Protein 7YIY (pdb70)

GO terms:
  GO:0005515 protein binding (F, IPI)
  GO:0004758 serine C-palmitoyltransferase activity (F, IDA)
  GO:1904504 positive regulation of lipophagy (P, IDA)
  GO:0017059 serine palmitoyltransferase complex (C, IDA)
  GO:0030148 sphingolipid biosynthetic process (P, IDA)
  GO:0046513 ceramide biosynthetic process (P, IDA)
  GO:0005789 endoplasmic reticulum membrane (C, EXP)
  GO:0030148 sphingolipid biosynthetic process (P, TAS)
  GO:0004758 serine C-palmitoyltransferase activity (F, TAS)
  GO:0006665 sphingolipid metabolic process (P, TAS)
  GO:0005789 endoplasmic reticulum membrane (C, TAS)
  GO:0005783 endoplasmic reticulum (C, IDA)
  GO:0046512 sphingosine biosynthetic process (P, IDA)
  GO:0006686 sphingomyelin biosynthetic process (P, IDA)
  GO:0006688 glycosphingolipid biosynthetic process (P, IDA)
  GO:0098554 cytoplasmic side of endoplasmic reticulum membrane (C, IDA)

Organism: Homo sapiens (NCBI:txid9606)

Radius of gyration: 32.61 Å; Cα contacts (8 Å, |Δi|>4): 2162; chains: 5; bounding box: 75×69×104 Å

Secondary structure (DSSP, 8-state):
---HHHHHHHHHH--PPPSS-S--S-SS-S----B-S--SSEEEBSS-EEEES----TT--SS-HHHHHHHHHHHHHH-S---S-SSSS-EEHHHHHHHHHHHHHHT-SEEEEESSHHHHHHHHHHHH--TT-EEEEETT--HHHHHHHHHS--EEEEE-TT-HHHHHHHHHHHHHHHHT-HHHHTS--EEEEEESS-TTT------HHHHHHHHHHT-EEEEE-TTTTTTSSSSS--HHHHHT--GGGSS-EEEETTSSS-SS-EEEEE-HHHHTTTTTT-HHHHSSPPPPHHHHHHHHHHHHHHHH-TTHHHHHHHHHHHHHHHTTT-TTEEEES-TT-SS-EEEESS--S-HHHHHHHHHHHHHHHGGGTEE-EE----GGG-SSPPPPBEE----TT--HHHHHHHHHHHHHHHTTT--/--EE-SSS-EESS---EE-PPPPHHHHHHHHHHHHHHHHHHHHHHHHTTTS---TTS----GGGSSSPPSS-SSTTHHHHHTGGGSGGGT--EE-S--SSSEEEEEEE-SSSSSS-EEEEEEEEEEEE-SS--GGG---SSSHHHHHHHHHHHHS-S---SBTTTT--BHHHHHHHHHHHHHHTSSEEEE-S-HHHHHHTTGGGT--TTEEEEEETT--HHHHHHHHHHT-EEEEE-TT-HHHHHHHHHHHHHH-STTT-PPPSEEEEEEESEETTTTEE--HHHHHHHHHHTT-EEEEE-TTTTTTSSSSS-HHHHHTT--GGG-SEEEEESSSSSSS--EEEEE-HHHHHHHHHH-HHHHHSB---HHHHHHHHHHHHHHHTTTSSSHHHHHHHHHHHHHHHHHHHHHTTT--B-EETT-SEEEEE--SHHHHHHHHHHHHHTTEE-EEE-TTTS-TT--EEEEE--TT--HHHHHHHHHHHHHHHHHHT----S--/-HHHHHHHHHHHHHHTTGGGS-HHHHHHHHHHHHHHHHHHHHHHHHT-/--TTSS---S-GGGSGGGSTTHHHHHHHHHHHHHHHHHT-SS--HHHHHHHHHHHHHHHHHHHHHT-BS-SS--TT-STTTT-BHHHHGGGGBSS-HHHHHHHHHHHHHHHHHHHTTTS-HHHHHHHHHHHHTTTGGGSGGGTT--GGGTT--/--SHHHHHHHHTS-HHHHHHHHHHHHHHHHHHT----B---

Solvent-accessible surface area: 48224 Å² total; per-residue (Å²): 150,100,76,90,42,175,51,49,1,78,4,66,141,84,31,70,50,51,81,38,118,10,22,78,126,11,0,23,47,0,30,66,1,16,33,20,2,40,118,16,0,82,66,44,37,109,57,77,182,169,47,83,81,30,98,96,98,48,78,50,31,125,97,4,133,94,20,35,73,14,50,66,101,45,13,44,4,28,42,42,2,19,37,24,35,14,65,36,7,18,60,12,2,1,22,22,31,2,21,15,110,6,35,5,40,73,47,62,35,155,58,122,13,71,62,59,110,105,48,70,98,73,42,140,26,1,5,11,1,2,7,22,10,3,8,14,34,14,132,49,89,35,71,17,22,114,18,0,26,134,12,2,109,97,18,0,7,3,0,4,8,19,14,17,12,4,0,1,0,51,26,5,58,68,0,13,87,4,2,10,136,6,14,45,21,98,20,7,2,8,8,18,11,14,14,2,0,3,11,12,0,0,17,13,9,9,22,169,16,5,0,0,0,8,3,49,22,4,76,11,3,0,37,36,0,3,83,28,16,25,18,48,55,74,102,5,125,36,22,52,17,144,22,0,30,121,43,0,75,55,0,19,13,93,10,32,84,210,83,151,162,93,10,97,20,0,0,1,1,3,15,0,5,6,25,13,28,0,0,0,3,75,0,5,9,1,10,25,3,15,119,120,2,48,6,35,0,0,0,10,0,14,21,0,3,1,12,10,15,86,67,0,64,0,0,6,48,45,17,44,45,77,32,82,40,8,43,0,5,1,0,10,1,17,36,4,1,8,3,24,0,0,4,0,0,7,93,121,98,7,6,54,46,0,47,15,47,0,8,6,2,7,53,6,21,7,12,6,2,0,4,0,22,8,0,4,22,0,2,72,14,13,43,44,95,52,82,72,54,95,7,136,103,16,22,124,60,4,40,94,4,3,134,55,0,14,135,74,0,90,89,16,2,4,3,5,16,4,3,102,57,0,4,1,0,0,0,1,0,1,6,8,0,6,6,0,0,2,3,72,27,0,43,161,69,64,1,2,6,3,3,0,7,12,19,1,6,43,17,12,50,0,4,0,2,0,2,1,5,14,44,3,70,113,108,14,1,59,53,0,3,105,31,1,48,94,0,2,80,53,0,79,1,62,12,19,151,149,183,160,96,117,118,96,10,80,116,18,77,85,130,13,53,77,113,4,76,111,36,29,28,105,8,83,121,60,26,84,162,11,95,168,29,157,69,87,162,62,94,156,42,37,15,16,36,10,44,27,32,28,6,16,19,3,107,31,31,82,29,80,11,18,102,82,20,46,71,95,59,26,34,124,48,29,105,46,18,74,12,40,46,176,44,62,69,30,60,2,31,10,65,1,1,57,65,18,3,114,24,14,87,78,112,16,23,47,51,44,11,10,20,13,51,17,50,16,24,16,140,13,52,74,56,7,33,15,13,6,4,16,109,9,30,8,38,25,59,0,8,39,44,5,7,34,20,1,2,73,14,1,51,79,0,4,48,77,8,62,22,61,134,124,31,30,82,86,4,22,101,17,0,66,55,0,7,81,33,15,54,22,141,53,59,39,70,50,110,184,20,112,59,78,74,118,203,174,116,128,58,80,118,109,47,25,71,17,1,40,19,1,1,40,17,7,26,86,116,0,67,82,60,43,47,64,111,75,101,68,59,80,43,65,34,135,135,19,40,188,82,137,194,197,69,94,111,144,90,57,102,115,62,18,122,125,25,130,33,84,81,23,20,78,105,114,88,101,97,82,58,19,50,121,27,35,75,0,57,16,35,5,22,39,115,4,45,0,68,63,77,99,2,11,12,3,1,4,14,9,0,5,4,10,6,58,42,107,109,6,35,63,26,0,54,66,11,0,133,99,7,2,8,7,6,7,3,22,14,19,26,13,0,6,0,46,20,0,64,69,0,12,77,59,0,9,138,17,2,135,30,111,39,2,0,7,5,23,6,9,24,13,1,10,25,10,0,1,13,4,12,2,16,82,48,3,12,1,2,4,3,107,18,9,24,7,11,0,23,35,0,12,79,21,0,110,14,67,61,77,50,0,116,62,38,52,31,83,12,0,48,107,22,6,109,87,25,88,110,111,31,144,159,58,76,116,104,19,163,62,14,20,28,1,0,2,5,7,0,0,1,52,19,30,0,29,18,2,32,0,46,89,1,18,144,14,0,72,123,22,81,0,11,0,12,3,10,0,27,5,0,6,0,10,2,11,132,77,0,59,0,0,5,42,72,75,68,31,89,35,66,24,1,27,5,4,1,1,26,0,9,21,3,2,3,0,22,0,0,0,0,1,10,58,35,39,14,0,84,30,0,56,61,29,0,53,5,22,24,27,13,26,12,4,10,1,0,3,0,13,1,1,23,27,0,0,36,23,4,78,115,86,51,43,35,5,64,65,4,96,96,30,2,30,70,2,26,158,49,2,111,57,13,73,17,8,88,32,34,18,62,60,40,0,1,3,0,1,1,15,25,81,159,73,80,68,50,72,127,74,11,26,156,42,0,57,90,1,4,74,69,0,9,108,104,46,2,0,4,9,6,9,49,23,11,86,193,75,22,153,48,68,18,70,18,1,2,14,0,1,0,11,32,66,3,78,109,99,20,6,94,86,1,7,51,8,3,80,104,6,0,60,76,27,48,194

Structure (mmCIF, N/CA/C/O backbone):
data_7YIY
#
_entry.id   7YIY
#
_cell.length_a   1.00
_cell.length_b   1.00
_cell.length_c   1.00
_cell.angle_alpha   90.00
_cell.angle_beta   90.00
_cell.angle_gamma   90.00
#
_symmetry.space_group_name_H-M   'P 1'
#
loop_
_entity.id
_entity.type
_entity.pdbx_description
1 polymer 'Serine palmitoyltransferase 2'
2 polymer 'Serine palmitoyltransferase 1'
3 polymer 'ORM1-like protein 3'
4 polymer 'Serine palmitoyltransferase small subunit A'
5 polymer 'Serine palmitoyltransferase 1'
6 non-polymer "PYRIDOXAL-5'-PHOSPHATE"
7 non-polymer N-[(2S,3R,4E)-1,3-dihydroxyoctadec-4-en-2-yl]tetracosanamide
#
loop_
_atom_site.group_PDB
_atom_site.id
_atom_site.type_symbol
_atom_site.label_atom_id
_atom_site.label_alt_id
_atom_site.label_comp_id
_atom_site.label_asym_id
_atom_site.label_entity_id
_atom_site.label_seq_id
_atom_site.pdbx_PDB_ins_code
_atom_site.Cartn_x
_atom_site.Cartn_y
_atom_site.Cartn_z
_atom_site.occupancy
_atom_site.B_iso_or_equiv
_atom_site.auth_seq_id
_atom_site.auth_comp_id
_atom_site.auth_asym_id
_atom_site.auth_atom_id
_atom_site.pdbx_PDB_model_num
ATOM 1 N N . ILE A 1 45 ? 157.915 173.362 106.163 1.00 63.68 45 ILE B N 1
ATOM 2 C CA . ILE A 1 45 ? 158.860 174.440 105.910 1.00 63.68 45 ILE B CA 1
ATOM 3 C C . ILE A 1 45 ? 159.357 175.005 107.231 1.00 63.68 45 ILE B C 1
ATOM 4 O O . ILE A 1 45 ? 160.529 174.876 107.568 1.00 63.68 45 ILE B O 1
ATOM 9 N N . HIS A 1 46 ? 158.449 175.629 107.978 1.00 61.33 46 HIS B N 1
ATOM 10 C CA . HIS A 1 46 ? 158.773 176.242 109.261 1.00 61.33 46 HIS B CA 1
ATOM 11 C C . HIS A 1 46 ? 159.264 175.217 110.274 1.00 61.33 46 HIS B C 1
ATOM 12 O O . HIS A 1 46 ? 160.408 175.293 110.734 1.00 61.33 46 HIS B O 1
ATOM 19 N N . HIS A 1 47 ? 158.409 174.261 110.633 1.00 63.78 47 HIS B N 1
ATOM 20 C CA . HIS A 1 47 ? 158.756 173.259 111.630 1.00 63.78 47 HIS B CA 1
ATOM 21 C C . HIS A 1 47 ? 157.843 172.054 111.459 1.00 63.78 47 HIS B C 1
ATOM 22 O O . HIS A 1 47 ? 156.676 172.203 111.094 1.00 63.78 47 HIS B O 1
ATOM 29 N N . VAL A 1 48 ? 158.382 170.865 111.723 1.00 67.16 48 VAL B N 1
ATOM 30 C CA . VAL A 1 48 ? 157.635 169.623 111.572 1.00 67.16 48 VAL B CA 1
ATOM 31 C C . VAL A 1 48 ? 157.694 168.840 112.876 1.00 67.16 48 VAL B C 1
ATOM 32 O O . VAL A 1 48 ? 158.630 168.978 113.669 1.00 67.16 48 VAL B O 1
ATOM 36 N N . THR A 1 49 ? 156.676 168.015 113.093 1.00 68.37 49 THR B N 1
ATOM 37 C CA . THR A 1 49 ? 156.564 167.204 114.296 1.00 68.37 49 THR B CA 1
ATOM 38 C C . THR A 1 49 ? 157.201 165.837 114.038 1.00 68.37 49 THR B C 1
ATOM 39 O O . THR A 1 49 ? 157.897 165.643 113.038 1.00 68.37 49 THR B O 1
ATOM 43 N N . GLN A 1 50 ? 156.978 164.875 114.933 1.00 72.32 50 GLN B N 1
ATOM 44 C CA . GLN A 1 50 ? 157.477 163.523 114.731 1.00 72.32 50 GLN B CA 1
ATOM 45 C C . GLN A 1 50 ? 156.496 162.617 113.998 1.00 72.32 50 GLN B C 1
ATOM 46 O O . GLN A 1 50 ? 156.921 161.602 113.436 1.00 72.32 50 GLN B O 1
ATOM 52 N N . ASN A 1 51 ? 155.203 162.955 113.988 1.00 66.41 51 ASN B N 1
ATOM 53 C CA . ASN A 1 51 ? 154.223 162.170 113.247 1.00 66.41 51 ASN B CA 1
ATOM 54 C C . ASN A 1 51 ? 154.425 162.262 111.743 1.00 66.41 51 ASN B C 1
ATOM 55 O O . ASN A 1 51 ? 154.226 161.265 111.041 1.00 66.41 51 ASN B O 1
ATOM 60 N N . GLY A 1 52 ? 154.807 163.432 111.241 1.00 64.81 52 GLY B N 1
ATOM 61 C CA . GLY A 1 52 ? 154.879 163.679 109.817 1.00 64.81 52 GLY B CA 1
ATOM 62 C C . GLY A 1 52 ? 154.297 165.030 109.455 1.00 64.81 52 GLY B C 1
ATOM 63 O O . GLY A 1 52 ? 154.475 165.507 108.331 1.00 64.81 52 GLY B O 1
ATOM 64 N N . GLY A 1 53 ? 153.601 165.657 110.404 1.00 58.82 53 GLY B N 1
ATOM 65 C CA . GLY A 1 53 ? 152.975 166.945 110.180 1.00 58.82 53 GLY B CA 1
ATOM 66 C C . GLY A 1 53 ? 153.935 168.047 109.790 1.00 58.82 53 GLY B C 1
ATOM 67 O O . GLY A 1 53 ? 154.993 168.201 110.402 1.00 58.82 53 GLY B O 1
ATOM 68 N N . LEU A 1 54 ? 153.571 168.834 108.783 1.00 56.45 54 LEU B N 1
ATOM 69 C CA . LEU A 1 54 ? 154.446 169.850 108.215 1.00 56.45 54 LEU B CA 1
ATOM 70 C C . LEU A 1 54 ? 153.780 171.212 108.337 1.00 56.45 54 LEU B C 1
ATOM 71 O O . LEU A 1 54 ? 152.734 171.450 107.726 1.00 56.45 54 LEU B O 1
ATOM 76 N N . TYR A 1 55 ? 154.394 172.107 109.107 1.00 53.30 55 TYR B N 1
ATOM 77 C CA . TYR A 1 55 ? 153.879 173.452 109.317 1.00 53.30 55 TYR B CA 1
ATOM 78 C C . TYR A 1 55 ? 154.726 174.460 108.557 1.00 53.30 55 TYR B C 1
ATOM 79 O O . TYR A 1 55 ? 155.955 174.381 108.560 1.00 53.30 55 TYR B O 1
ATOM 88 N N . LYS A 1 56 ? 154.062 175.411 107.907 1.00 54.25 56 LYS B N 1
ATOM 89 C CA . LYS A 1 56 ? 154.754 176.390 107.082 1.00 54.25 56 LYS B CA 1
ATOM 90 C C . LYS A 1 56 ? 154.941 177.733 107.768 1.00 54.25 56 LYS B C 1
ATOM 91 O O . LYS A 1 56 ? 155.808 178.508 107.355 1.00 54.25 56 LYS B O 1
ATOM 97 N N . ARG A 1 57 ? 154.158 177.967 108.822 1.00 51.53 57 ARG B N 1
ATOM 98 C CA . ARG A 1 57 ? 154.213 179.171 109.653 1.00 51.53 57 ARG B CA 1
ATOM 99 C C . ARG A 1 57 ? 153.925 178.744 111.092 1.00 51.53 57 ARG B C 1
ATOM 100 O O . ARG A 1 57 ? 153.326 177.699 111.311 1.00 51.53 57 ARG B O 1
ATOM 108 N N . PRO A 1 58 ? 154.337 179.547 112.086 1.00 48.87 58 PRO B N 1
ATOM 109 C CA . PRO A 1 58 ? 154.081 179.124 113.469 1.00 48.87 58 PRO B CA 1
ATOM 110 C C . PRO A 1 58 ? 152.598 178.972 113.774 1.00 48.87 58 PRO B C 1
ATOM 111 O O . PRO A 1 58 ? 151.755 179.699 113.248 1.00 48.87 58 PRO B O 1
ATOM 115 N N . PHE A 1 59 ? 152.296 178.011 114.641 1.00 38.95 59 PHE B N 1
ATOM 116 C CA . PHE A 1 59 ? 150.941 177.634 115.037 1.00 38.95 59 PHE B CA 1
ATOM 117 C C . PHE A 1 59 ? 150.898 177.672 116.560 1.00 38.95 59 PHE B C 1
ATOM 118 O O . PHE A 1 59 ? 151.403 176.764 117.221 1.00 38.95 59 PHE B O 1
ATOM 126 N N . ASN A 1 60 ? 150.365 178.763 117.100 1.00 36.22 60 ASN B N 1
ATOM 127 C CA . ASN A 1 60 ? 150.334 178.946 118.542 1.00 36.22 60 ASN B CA 1
ATOM 128 C C . ASN A 1 60 ? 149.004 179.364 119.155 1.00 36.22 60 ASN B C 1
ATOM 129 O O . ASN A 1 60 ? 148.424 180.380 118.798 1.00 36.22 60 ASN B O 1
ATOM 134 N N . GLU A 1 61 ? 148.553 178.548 120.098 1.00 35.08 61 GLU B N 1
ATOM 135 C CA . GLU A 1 61 ? 147.335 178.764 120.868 1.00 35.08 61 GLU B CA 1
ATOM 136 C C . GLU A 1 61 ? 147.689 179.023 122.329 1.00 35.08 61 GLU B C 1
ATOM 137 O O . GLU A 1 61 ? 148.852 178.985 122.725 1.00 35.08 61 GLU B O 1
ATOM 143 N N . ALA A 1 62 ? 146.663 179.280 123.136 1.00 31.54 62 ALA B N 1
ATOM 144 C CA . ALA A 1 62 ? 146.847 179.534 124.558 1.00 31.54 62 ALA B CA 1
ATOM 145 C C . ALA A 1 62 ? 145.536 179.282 125.280 1.00 31.54 62 ALA B C 1
ATOM 146 O O . ALA A 1 62 ? 144.504 179.825 124.887 1.00 31.54 62 ALA B O 1
ATOM 148 N N . PHE A 1 63 ? 145.575 178.457 126.332 1.00 32.08 63 PHE B N 1
ATOM 149 C CA . PHE A 1 63 ? 144.413 178.200 127.180 1.00 32.08 63 PHE B CA 1
ATOM 150 C C . PHE A 1 63 ? 144.841 178.308 128.644 1.00 32.08 63 PHE B C 1
ATOM 151 O O . PHE A 1 63 ? 145.161 177.326 129.300 1.00 32.08 63 PHE B O 1
ATOM 159 N N . GLU A 1 64 ? 144.832 179.526 129.177 1.00 36.42 64 GLU B N 1
ATOM 160 C CA . GLU A 1 64 ? 145.344 179.747 130.523 1.00 36.42 64 GLU B CA 1
ATOM 161 C C . GLU A 1 64 ? 144.434 179.116 131.565 1.00 36.42 64 GLU B C 1
ATOM 162 O O . GLU A 1 64 ? 143.210 179.103 131.426 1.00 36.42 64 GLU B O 1
ATOM 168 N N . GLU A 1 65 ? 145.051 178.607 132.625 1.00 38.69 65 GLU B N 1
ATOM 169 C CA . GLU A 1 65 ? 144.346 177.846 133.641 1.00 38.69 65 GLU B CA 1
ATOM 170 C C . GLU A 1 65 ? 143.696 178.778 134.656 1.00 38.69 65 GLU B C 1
ATOM 171 O O . GLU A 1 65 ? 144.237 179.830 135.000 1.00 38.69 65 GLU B O 1
ATOM 177 N N . THR A 1 66 ? 142.518 178.388 135.120 1.00 34.36 66 THR B N 1
ATOM 178 C CA . THR A 1 66 ? 141.761 179.227 136.042 1.00 34.36 66 THR B CA 1
ATOM 179 C C . THR A 1 66 ? 142.464 179.313 137.394 1.00 34.36 66 THR B C 1
ATOM 180 O O . THR A 1 66 ? 142.892 178.289 137.930 1.00 34.36 66 THR B O 1
ATOM 184 N N . PRO A 1 67 ? 142.630 180.509 137.957 1.00 34.08 67 PRO B N 1
ATOM 185 C CA . PRO A 1 67 ? 143.313 180.633 139.251 1.00 34.08 67 PRO B CA 1
ATOM 186 C C . PRO A 1 67 ? 142.538 179.967 140.383 1.00 34.08 67 PRO B C 1
ATOM 187 O O . PRO A 1 67 ? 141.312 179.876 140.354 1.00 34.08 67 PRO B O 1
ATOM 191 N N . MET A 1 68 ? 143.275 179.503 141.395 1.00 34.19 68 MET B N 1
ATOM 192 C CA . MET A 1 68 ? 142.698 178.647 142.429 1.00 34.19 68 MET B CA 1
ATOM 193 C C . MET A 1 68 ? 141.656 179.377 143.274 1.00 34.19 68 MET B C 1
ATOM 194 O O . MET A 1 68 ? 140.614 178.809 143.620 1.00 34.19 68 MET B O 1
ATOM 199 N N . LEU A 1 69 ? 141.927 180.629 143.640 1.00 31.87 69 LEU B N 1
ATOM 200 C CA . LEU A 1 69 ? 140.959 181.374 144.437 1.00 31.87 69 LEU B CA 1
ATOM 201 C C . LEU A 1 69 ? 139.663 181.588 143.670 1.00 31.87 69 LEU B C 1
ATOM 202 O O . LEU A 1 69 ? 138.565 181.416 144.218 1.00 31.87 69 LEU B O 1
ATOM 207 N N . VAL A 1 70 ? 139.769 181.964 142.396 1.00 31.59 70 VAL B N 1
ATOM 208 C CA . VAL A 1 70 ? 138.579 182.135 141.578 1.00 31.59 70 VAL B CA 1
ATOM 209 C C . VAL A 1 70 ? 137.843 180.814 141.427 1.00 31.59 70 VAL B C 1
ATOM 210 O O . VAL A 1 70 ? 136.612 180.779 141.479 1.00 31.59 70 VAL B O 1
ATOM 214 N N . ALA A 1 71 ? 138.572 179.711 141.260 1.00 31.19 71 ALA B N 1
ATOM 215 C CA . ALA A 1 71 ? 137.925 178.411 141.132 1.00 31.19 71 ALA B CA 1
ATOM 216 C C . ALA A 1 71 ? 137.149 178.057 142.388 1.00 31.19 71 ALA B C 1
ATOM 217 O O . ALA A 1 71 ? 136.036 177.531 142.308 1.00 31.19 71 ALA B O 1
ATOM 219 N N . VAL A 1 72 ? 137.719 178.331 143.561 1.00 31.16 72 VAL B N 1
ATOM 220 C CA . VAL A 1 72 ? 137.003 178.080 144.807 1.00 31.16 72 VAL B CA 1
ATOM 221 C C . VAL A 1 72 ? 135.752 178.941 144.905 1.00 31.16 72 VAL B C 1
ATOM 222 O O . VAL A 1 72 ? 134.691 178.458 145.308 1.00 31.16 72 VAL B O 1
ATOM 226 N N . LEU A 1 73 ? 135.845 180.217 144.535 1.00 30.89 73 LEU B N 1
ATOM 227 C CA . LEU A 1 73 ? 134.720 181.128 144.730 1.00 30.89 73 LEU B CA 1
ATOM 228 C C . LEU A 1 73 ? 133.521 180.856 143.824 1.00 30.89 73 LEU B C 1
ATOM 229 O O . LEU A 1 73 ? 132.462 181.440 144.060 1.00 30.89 73 LEU B O 1
ATOM 234 N N . THR A 1 74 ? 133.644 180.017 142.797 1.00 30.46 74 THR B N 1
ATOM 235 C CA . THR A 1 74 ? 132.491 179.696 141.960 1.00 30.46 74 THR B CA 1
ATOM 236 C C . THR A 1 74 ? 131.652 178.556 142.515 1.00 30.46 74 THR B C 1
ATOM 237 O O . THR A 1 74 ? 130.425 178.546 142.329 1.00 30.46 74 THR B O 1
ATOM 241 N N . TYR A 1 75 ? 132.282 177.598 143.183 1.00 30.60 75 TYR B N 1
ATOM 242 C CA . TYR A 1 75 ? 131.543 176.553 143.865 1.00 30.60 75 TYR B CA 1
ATOM 243 C C . TYR A 1 75 ? 130.654 177.117 144.961 1.00 30.60 75 TYR B C 1
ATOM 244 O O . TYR A 1 75 ? 129.585 176.566 145.221 1.00 30.60 75 TYR B O 1
ATOM 253 N N . VAL A 1 76 ? 131.056 178.222 145.588 1.00 30.23 76 VAL B N 1
ATOM 254 C CA . VAL A 1 76 ? 130.204 178.875 146.573 1.00 30.23 76 VAL B CA 1
ATOM 255 C C . VAL A 1 76 ? 128.904 179.344 145.934 1.00 30.23 76 VAL B C 1
ATOM 256 O O . VAL A 1 76 ? 127.814 179.117 146.475 1.00 30.23 76 VAL B O 1
ATOM 260 N N . GLY A 1 77 ? 128.992 180.004 144.779 1.00 29.04 77 GLY B N 1
ATOM 261 C CA . GLY A 1 77 ? 127.792 180.479 144.115 1.00 29.04 77 GLY B CA 1
ATOM 262 C C . GLY A 1 77 ? 126.896 179.355 143.639 1.00 29.04 77 GLY B C 1
ATOM 263 O O . GLY A 1 77 ? 125.673 179.410 143.802 1.00 29.04 77 GLY B O 1
ATOM 264 N N . TYR A 1 78 ? 127.487 178.319 143.040 1.00 28.82 78 TYR B N 1
ATOM 265 C CA . TYR A 1 78 ? 126.670 177.191 142.600 1.00 28.82 78 TYR B CA 1
ATOM 266 C C . TYR A 1 78 ? 126.022 176.471 143.781 1.00 28.82 78 TYR B C 1
ATOM 267 O O . TYR A 1 78 ? 124.868 176.037 143.688 1.00 28.82 78 TYR B O 1
ATOM 276 N N . GLY A 1 79 ? 126.726 176.364 144.912 1.00 29.28 79 GLY B N 1
ATOM 277 C CA . GLY A 1 79 ? 126.138 175.752 146.092 1.00 29.28 79 GLY B CA 1
ATOM 278 C C . GLY A 1 79 ? 124.996 176.556 146.682 1.00 29.28 79 GLY B C 1
ATOM 279 O O . GLY A 1 79 ? 123.956 176.003 147.043 1.00 29.28 79 GLY B O 1
ATOM 280 N N . VAL A 1 80 ? 125.174 177.874 146.796 1.00 29.43 80 VAL B N 1
ATOM 281 C CA . VAL A 1 80 ? 124.092 178.729 147.274 1.00 29.43 80 VAL B CA 1
ATOM 282 C C . VAL A 1 80 ? 122.870 178.642 146.374 1.00 29.43 80 VAL B C 1
ATOM 283 O O . VAL A 1 80 ? 121.737 178.542 146.870 1.00 29.43 80 VAL B O 1
ATOM 287 N N . LEU A 1 81 ? 123.066 178.663 145.057 1.00 29.29 81 LEU B N 1
ATOM 288 C CA . LEU A 1 81 ? 121.945 178.530 144.140 1.00 29.29 81 LEU B CA 1
ATOM 289 C C . LEU A 1 81 ? 121.247 177.184 144.258 1.00 29.29 81 LEU B C 1
ATOM 290 O O . LEU A 1 81 ? 120.014 177.131 144.203 1.00 29.29 81 LEU B O 1
ATOM 295 N N . THR A 1 82 ? 121.999 176.095 144.435 1.00 29.68 82 THR B N 1
ATOM 296 C CA . THR A 1 82 ? 121.380 174.789 144.644 1.00 29.68 82 THR B CA 1
ATOM 297 C C . THR A 1 82 ? 120.552 174.749 145.926 1.00 29.68 82 THR B C 1
ATOM 298 O O . THR A 1 82 ? 119.427 174.225 145.935 1.00 29.68 82 THR B O 1
ATOM 302 N N . LEU A 1 83 ? 121.095 175.300 147.013 1.00 30.90 83 LEU B N 1
ATOM 303 C CA . LEU A 1 83 ? 120.388 175.289 148.289 1.00 30.90 83 LEU B CA 1
ATOM 304 C C . LEU A 1 83 ? 119.094 176.086 148.223 1.00 30.90 83 LEU B C 1
ATOM 305 O O . LEU A 1 83 ? 118.075 175.659 148.771 1.00 30.90 83 LEU B O 1
ATOM 310 N N . PHE A 1 84 ? 119.110 177.252 147.577 1.00 32.77 84 PHE B N 1
ATOM 311 C CA . PHE A 1 84 ? 117.869 178.010 147.453 1.00 32.77 84 PHE B CA 1
ATOM 312 C C . PHE A 1 84 ? 116.896 177.392 146.464 1.00 32.77 84 PHE B C 1
ATOM 313 O O . PHE A 1 84 ? 115.681 177.547 146.636 1.00 32.77 84 PHE B O 1
ATOM 321 N N . GLY A 1 85 ? 117.387 176.700 145.435 1.00 31.85 85 GLY B N 1
ATOM 322 C CA . GLY A 1 85 ? 116.490 175.966 144.569 1.00 31.85 85 GLY B CA 1
ATOM 323 C C . GLY A 1 85 ? 115.727 174.866 145.260 1.00 31.85 85 GLY B C 1
ATOM 324 O O . GLY A 1 85 ? 114.536 174.688 144.989 1.00 31.85 85 GLY B O 1
ATOM 325 N N . TYR A 1 86 ? 116.384 174.128 146.153 1.00 32.46 86 TYR B N 1
ATOM 326 C CA . TYR A 1 86 ? 115.661 173.135 146.946 1.00 32.46 86 TYR B CA 1
ATOM 327 C C . TYR A 1 86 ? 114.595 173.768 147.838 1.00 32.46 86 TYR B C 1
ATOM 328 O O . TYR A 1 86 ? 113.494 173.221 147.960 1.00 32.46 86 TYR B O 1
ATOM 337 N N . LEU A 1 87 ? 114.894 174.913 148.452 1.00 35.26 87 LEU B N 1
ATOM 338 C CA . LEU A 1 87 ? 113.908 175.599 149.280 1.00 35.26 87 LEU B CA 1
ATOM 339 C C . LEU A 1 87 ? 112.710 176.066 148.462 1.00 35.26 87 LEU B C 1
ATOM 340 O O . LEU A 1 87 ? 111.568 175.953 148.914 1.00 35.26 87 LEU B O 1
ATOM 345 N N . ARG A 1 88 ? 112.944 176.614 147.266 1.00 39.22 88 ARG B N 1
ATOM 346 C CA . ARG A 1 88 ? 111.822 177.028 146.424 1.00 39.22 88 ARG B CA 1
ATOM 347 C C . ARG A 1 88 ? 110.986 175.839 145.965 1.00 39.22 88 ARG B C 1
ATOM 348 O O . ARG A 1 88 ? 109.748 175.920 145.944 1.00 39.22 88 ARG B O 1
ATOM 356 N N . ASP A 1 89 ? 111.634 174.731 145.599 1.00 40.29 89 ASP B N 1
ATOM 357 C CA . ASP A 1 89 ? 110.879 173.546 145.211 1.00 40.29 89 ASP B CA 1
ATOM 358 C C . ASP A 1 89 ? 110.050 173.011 146.365 1.00 40.29 89 ASP B C 1
ATOM 359 O O . ASP A 1 89 ? 108.932 172.535 146.153 1.00 40.29 89 ASP B O 1
ATOM 364 N N . PHE A 1 90 ? 110.574 173.075 147.582 1.00 44.85 90 PHE B N 1
ATOM 365 C CA . PHE A 1 90 ? 109.813 172.726 148.771 1.00 44.85 90 PHE B CA 1
ATOM 366 C C . PHE A 1 90 ? 108.637 173.658 149.012 1.00 44.85 90 PHE B C 1
ATOM 367 O O . PHE A 1 90 ? 107.540 173.182 149.311 1.00 44.85 90 PHE B O 1
ATOM 375 N N . LEU A 1 91 ? 108.830 174.961 148.864 1.00 44.42 91 LEU B N 1
ATOM 376 C CA . LEU A 1 91 ? 107.755 175.926 149.034 1.00 44.42 91 LEU B CA 1
ATOM 377 C C . LEU A 1 91 ? 106.679 175.829 147.960 1.00 44.42 91 LEU B C 1
ATOM 378 O O . LEU A 1 91 ? 105.584 176.354 148.160 1.00 44.42 91 LEU B O 1
ATOM 383 N N . ARG A 1 92 ? 106.951 175.190 146.827 1.00 46.30 92 ARG B N 1
ATOM 384 C CA . ARG A 1 92 ? 105.940 175.119 145.778 1.00 46.30 92 ARG B CA 1
ATOM 385 C C . ARG A 1 92 ? 104.833 174.106 146.046 1.00 46.30 92 ARG B C 1
ATOM 386 O O . ARG A 1 92 ? 103.884 174.042 145.262 1.00 46.30 92 ARG B O 1
ATOM 394 N N . TYR A 1 93 ? 104.976 173.331 147.115 1.00 57.51 93 TYR B N 1
ATOM 395 C CA . TYR A 1 93 ? 104.044 172.271 147.498 1.00 57.51 93 TYR B CA 1
ATOM 396 C C . TYR A 1 93 ? 102.722 172.719 148.119 1.00 57.51 93 TYR B C 1
ATOM 397 O O . TYR A 1 93 ? 101.649 172.437 147.599 1.00 57.51 93 TYR B O 1
ATOM 406 N N . TRP A 1 94 ? 102.822 173.393 149.253 1.00 63.22 94 TRP B N 1
ATOM 407 C CA . TRP A 1 94 ? 101.684 173.879 150.029 1.00 63.22 94 TRP B CA 1
ATOM 408 C C . TRP A 1 94 ? 101.811 175.339 150.439 1.00 63.22 94 TRP B C 1
ATOM 409 O O . TRP A 1 94 ? 101.431 175.715 151.552 1.00 63.22 94 TRP B O 1
ATOM 420 N N . ARG A 1 95 ? 102.319 176.174 149.545 1.00 65.14 95 ARG B N 1
ATOM 421 C CA . ARG A 1 95 ? 102.599 177.565 149.873 1.00 65.14 95 ARG B CA 1
ATOM 422 C C . ARG A 1 95 ? 102.429 178.398 148.616 1.00 65.14 95 ARG B C 1
ATOM 423 O O . ARG A 1 95 ? 101.654 178.017 147.733 1.00 65.14 95 ARG B O 1
ATOM 425 N N . ILE A 1 96 ? 103.117 179.545 148.563 1.00 68.66 96 ILE B N 1
ATOM 426 C CA . ILE A 1 96 ? 103.014 180.512 147.473 1.00 68.66 96 ILE B CA 1
ATOM 427 C C . ILE A 1 96 ? 102.743 179.830 146.143 1.00 68.66 96 ILE B C 1
ATOM 428 O O . ILE A 1 96 ? 103.519 178.982 145.695 1.00 68.66 96 ILE B O 1
ATOM 430 N N . GLU A 1 97 ? 101.627 180.215 145.519 1.00 70.29 97 GLU B N 1
ATOM 431 C CA . GLU A 1 97 ? 100.994 179.361 144.520 1.00 70.29 97 GLU B CA 1
ATOM 432 C C . GLU A 1 97 ? 101.781 179.326 143.218 1.00 70.29 97 GLU B C 1
ATOM 433 O O . GLU A 1 97 ? 101.827 178.287 142.548 1.00 70.29 97 GLU B O 1
ATOM 435 N N . LYS A 1 98 ? 102.404 180.443 142.844 1.00 69.56 98 LYS B N 1
ATOM 436 C CA . LYS A 1 98 ? 103.104 180.564 141.567 1.00 69.56 98 LYS B CA 1
ATOM 437 C C . LYS A 1 98 ? 102.187 180.170 140.410 1.00 69.56 98 LYS B C 1
ATOM 438 O O . LYS A 1 98 ? 102.546 179.378 139.536 1.00 69.56 98 LYS B O 1
ATOM 440 N N . CYS A 1 99 ? 100.978 180.734 140.415 1.00 70.54 99 CYS B N 1
ATOM 441 C CA . CYS A 1 99 ? 99.953 180.408 139.425 1.00 70.54 99 CYS B CA 1
ATOM 442 C C . CYS A 1 99 ? 100.285 181.120 138.117 1.00 70.54 99 CYS B C 1
ATOM 443 O O . CYS A 1 99 ? 99.502 181.897 137.566 1.00 70.54 99 CYS B O 1
ATOM 445 N N . HIS A 1 100 ? 101.480 180.832 137.609 1.00 64.93 100 HIS B N 1
ATOM 446 C CA . HIS A 1 100 ? 101.968 181.434 136.379 1.00 64.93 100 HIS B CA 1
ATOM 447 C C . HIS A 1 100 ? 102.552 180.363 135.473 1.00 64.93 100 HIS B C 1
ATOM 448 O O . HIS A 1 100 ? 102.676 180.564 134.261 1.00 64.93 100 HIS B O 1
ATOM 455 N N . HIS A 1 101 ? 102.904 179.219 136.047 1.00 60.65 101 HIS B N 1
ATOM 456 C CA . HIS A 1 101 ? 103.413 178.105 135.268 1.00 60.65 101 HIS B CA 1
ATOM 457 C C . HIS A 1 101 ? 102.254 177.312 134.682 1.00 60.65 101 HIS B C 1
ATOM 458 O O . HIS A 1 101 ? 101.139 177.323 135.206 1.00 60.65 101 HIS B O 1
ATOM 465 N N . ALA A 1 102 ? 102.527 176.643 133.569 1.00 47.99 102 ALA B N 1
ATOM 466 C CA . ALA A 1 102 ? 101.511 175.849 132.904 1.00 47.99 102 ALA B CA 1
ATOM 467 C C . ALA A 1 102 ? 101.278 174.543 133.650 1.00 47.99 102 ALA B C 1
ATOM 468 O O . ALA A 1 102 ? 102.170 174.013 134.314 1.00 47.99 102 ALA B O 1
ATOM 470 N N . THR A 1 103 ? 100.060 174.021 133.531 1.00 42.15 103 THR B N 1
ATOM 471 C CA . THR A 1 103 ? 99.673 172.797 134.215 1.00 42.15 103 THR B CA 1
ATOM 472 C C . THR A 1 103 ? 98.911 171.898 133.255 1.00 42.15 103 THR B C 1
ATOM 473 O O . THR A 1 103 ? 98.396 172.338 132.227 1.00 42.15 103 THR B O 1
ATOM 477 N N . GLU A 1 104 ? 98.835 170.623 133.615 1.00 40.95 104 GLU B N 1
ATOM 478 C CA . GLU A 1 104 ? 98.101 169.639 132.840 1.00 40.95 104 GLU B CA 1
ATOM 479 C C . GLU A 1 104 ? 96.603 169.955 132.849 1.00 40.95 104 GLU B C 1
ATOM 480 O O . GLU A 1 104 ? 96.088 170.630 133.742 1.00 40.95 104 GLU B O 1
ATOM 486 N N . ARG A 1 105 ? 95.905 169.476 131.823 1.00 40.48 105 ARG B N 1
ATOM 487 C CA . ARG A 1 105 ? 94.457 169.559 131.773 1.00 40.48 105 ARG B CA 1
ATOM 488 C C . ARG A 1 105 ? 93.836 168.847 132.968 1.00 40.48 105 ARG B C 1
ATOM 489 O O . ARG A 1 105 ? 94.440 167.975 133.593 1.00 40.48 105 ARG B O 1
ATOM 497 N N . GLU A 1 106 ? 92.602 169.241 133.282 1.00 46.40 106 GLU B N 1
ATOM 498 C CA . GLU A 1 106 ? 91.845 168.562 134.325 1.00 46.40 106 GLU B CA 1
ATOM 499 C C . GLU A 1 106 ? 91.472 167.142 133.920 1.00 46.40 106 GLU B C 1
ATOM 500 O O . GLU A 1 106 ? 91.488 166.238 134.759 1.00 46.40 106 GLU B O 1
ATOM 506 N N . GLU A 1 107 ? 91.144 166.923 132.647 1.00 42.65 107 GLU B N 1
ATOM 507 C CA . GLU A 1 107 ? 90.689 165.611 132.204 1.00 42.65 107 GLU B CA 1
ATOM 508 C C . GLU A 1 107 ? 91.807 164.580 132.151 1.00 42.65 107 GLU B C 1
ATOM 509 O O . GLU A 1 107 ? 91.524 163.394 131.969 1.00 42.65 107 GLU B O 1
ATOM 515 N N . GLN A 1 108 ? 93.060 164.995 132.298 1.00 40.22 108 GLN B N 1
ATOM 516 C CA . GLN A 1 108 ? 94.204 164.096 132.234 1.00 40.22 108 GLN B CA 1
ATOM 517 C C . GLN A 1 108 ? 95.027 164.143 133.516 1.00 40.22 108 GLN B C 1
ATOM 518 O O . GLN A 1 108 ? 96.257 164.159 133.484 1.00 40.22 108 GLN B O 1
ATOM 524 N N . LYS A 1 109 ? 94.341 164.117 134.652 1.00 43.51 109 LYS B N 1
ATOM 525 C CA . LYS A 1 109 ? 95.000 164.146 135.950 1.00 43.51 109 LYS B CA 1
ATOM 526 C C . LYS A 1 109 ? 95.403 162.750 136.408 1.00 43.51 109 LYS B C 1
ATOM 527 O O . LYS A 1 109 ? 96.301 162.598 137.227 1.00 43.51 109 LYS B O 1
ATOM 533 N N . ASP A 1 110 ? 94.729 161.735 135.881 1.00 41.08 110 ASP B N 1
ATOM 534 C CA . ASP A 1 110 ? 95.007 160.350 136.229 1.00 41.08 110 ASP B CA 1
ATOM 535 C C . ASP A 1 110 ? 95.932 159.663 135.233 1.00 41.08 110 ASP B C 1
ATOM 536 O O . ASP A 1 110 ? 96.116 158.446 135.315 1.00 41.08 110 ASP B O 1
ATOM 541 N N . PHE A 1 111 ? 96.507 160.408 134.299 1.00 35.59 111 PHE B N 1
ATOM 542 C CA . PHE A 1 111 ? 97.561 159.914 133.432 1.00 35.59 111 PHE B CA 1
ATOM 543 C C . PHE A 1 111 ? 98.875 159.873 134.206 1.00 35.59 111 PHE B C 1
ATOM 544 O O . PHE A 1 111 ? 98.992 160.420 135.301 1.00 35.59 111 PHE B O 1
ATOM 552 N N . VAL A 1 112 ? 99.873 159.230 133.629 1.00 32.35 112 VAL B N 1
ATOM 553 C CA . VAL A 1 112 ? 101.240 159.385 134.112 1.00 32.35 112 VAL B CA 1
ATOM 554 C C . VAL A 1 112 ? 101.727 160.768 133.712 1.00 32.35 112 VAL B C 1
ATOM 555 O O . VAL A 1 112 ? 101.481 161.219 132.588 1.00 32.35 112 VAL B O 1
ATOM 559 N N . SER A 1 113 ? 102.412 161.455 134.622 1.00 29.97 113 SER B N 1
ATOM 560 C CA . SER A 1 113 ? 102.812 162.830 134.363 1.00 29.97 113 SER B CA 1
ATOM 561 C C . SER A 1 113 ? 103.754 162.900 133.170 1.00 29.97 113 SER B C 1
ATOM 562 O O . SER A 1 113 ? 104.564 162.001 132.944 1.00 29.97 113 SER B O 1
ATOM 565 N N . LEU A 1 114 ? 103.639 163.986 132.405 1.00 27.31 114 LEU B N 1
ATOM 566 C CA . LEU A 1 114 ? 104.366 164.093 131.147 1.00 27.31 114 LEU B CA 1
ATOM 567 C C . LEU A 1 114 ? 105.862 164.281 131.353 1.00 27.31 114 LEU B C 1
ATOM 568 O O . LEU A 1 114 ? 106.657 163.763 130.565 1.00 27.31 114 LEU B O 1
ATOM 573 N N . TYR A 1 115 ? 106.274 165.018 132.378 1.00 27.84 115 TYR B N 1
ATOM 574 C CA . TYR A 1 115 ? 107.678 165.342 132.563 1.00 27.84 115 TYR B CA 1
ATOM 575 C C . TYR A 1 115 ? 108.223 164.738 133.846 1.00 27.84 115 TYR B C 1
ATOM 576 O O . TYR A 1 115 ? 107.516 164.603 134.845 1.00 27.84 115 TYR B O 1
ATOM 585 N N . GLN A 1 116 ? 109.522 164.451 133.818 1.00 34.02 116 GLN B N 1
ATOM 586 C CA . GLN A 1 116 ? 110.261 163.993 134.983 1.00 34.02 116 GLN B CA 1
ATOM 587 C C . GLN A 1 116 ? 110.512 165.332 135.666 1.00 34.02 116 GLN B C 1
ATOM 588 O O . GLN A 1 116 ? 110.995 166.267 135.035 1.00 34.02 116 GLN B O 1
ATOM 594 N N . ASP A 1 117 ? 110.237 165.423 136.959 1.00 35.18 117 ASP B N 1
ATOM 595 C CA . ASP A 1 117 ? 110.269 166.715 137.638 1.00 35.18 117 ASP B CA 1
ATOM 596 C C . ASP A 1 117 ? 111.691 167.169 137.954 1.00 35.18 117 ASP B C 1
ATOM 597 O O . ASP A 1 117 ? 111.994 168.363 137.869 1.00 35.18 117 ASP B O 1
ATOM 602 N N . PHE A 1 118 ? 112.576 166.244 138.336 1.00 32.61 118 PHE B N 1
ATOM 603 C CA . PHE A 1 118 ? 113.929 166.647 138.717 1.00 32.61 118 PHE B CA 1
ATOM 604 C C . PHE A 1 118 ? 114.703 167.190 137.528 1.00 32.61 118 PHE B C 1
ATOM 605 O O . PHE A 1 118 ? 115.541 168.082 137.682 1.00 32.61 118 PHE B O 1
ATOM 613 N N . GLU A 1 119 ? 114.480 166.636 136.347 1.00 35.92 119 GLU B N 1
ATOM 614 C CA . GLU A 1 119 ? 114.932 167.305 135.140 1.00 35.92 119 GLU B CA 1
ATOM 615 C C . GLU A 1 119 ? 114.183 168.620 135.015 1.00 35.92 119 GLU B C 1
ATOM 616 O O . GLU A 1 119 ? 112.979 168.674 135.246 1.00 35.92 119 GLU B O 1
ATOM 622 N N . ASN A 1 120 ? 114.909 169.670 134.650 1.00 34.70 120 ASN B N 1
ATOM 623 C CA . ASN A 1 120 ? 114.506 171.079 134.622 1.00 34.70 120 ASN B CA 1
ATOM 624 C C . ASN A 1 120 ? 114.365 171.652 136.030 1.00 34.70 120 ASN B C 1
ATOM 625 O O . ASN A 1 120 ? 113.644 172.628 136.243 1.00 34.70 120 ASN B O 1
ATOM 630 N N . PHE A 1 121 ? 115.072 171.059 136.988 1.00 31.29 121 PHE B N 1
ATOM 631 C CA . PHE A 1 121 ? 115.448 171.779 138.196 1.00 31.29 121 PHE B CA 1
ATOM 632 C C . PHE A 1 121 ? 116.284 173.005 137.853 1.00 31.29 121 PHE B C 1
ATOM 633 O O . PHE A 1 121 ? 115.988 174.112 138.321 1.00 31.29 121 PHE B O 1
ATOM 641 N N . TYR A 1 122 ? 117.294 172.835 137.000 1.00 32.49 122 TYR B N 1
ATOM 642 C CA . TYR A 1 122 ? 118.111 173.957 136.560 1.00 32.49 122 TYR B CA 1
ATOM 643 C C . TYR A 1 122 ? 117.318 174.959 135.739 1.00 32.49 122 TYR B C 1
ATOM 644 O O . TYR A 1 122 ? 117.504 176.163 135.918 1.00 32.49 122 TYR B O 1
ATOM 653 N N . THR A 1 123 ? 116.411 174.495 134.882 1.00 32.49 123 THR B N 1
ATOM 654 C CA . THR A 1 123 ? 115.602 175.404 134.081 1.00 32.49 123 THR B CA 1
ATOM 655 C C . THR A 1 123 ? 114.816 176.383 134.933 1.00 32.49 123 THR B C 1
ATOM 656 O O . THR A 1 123 ? 114.810 177.580 134.641 1.00 32.49 123 THR B O 1
ATOM 660 N N . ARG A 1 124 ? 114.158 175.914 135.983 1.00 33.36 124 ARG B N 1
ATOM 661 C CA . ARG A 1 124 ? 113.332 176.788 136.793 1.00 33.36 124 ARG B CA 1
ATOM 662 C C . ARG A 1 124 ? 114.072 177.426 137.957 1.00 33.36 124 ARG B C 1
ATOM 663 O O . ARG A 1 124 ? 113.514 178.324 138.588 1.00 33.36 124 ARG B O 1
ATOM 671 N N . ASN A 1 125 ? 115.315 177.031 138.242 1.00 31.31 125 ASN B N 1
ATOM 672 C CA . ASN A 1 125 ? 116.009 177.590 139.392 1.00 31.31 125 ASN B CA 1
ATOM 673 C C . ASN A 1 125 ? 117.278 178.375 139.078 1.00 31.31 125 ASN B C 1
ATOM 674 O O . ASN A 1 125 ? 117.714 179.151 139.931 1.00 31.31 125 ASN B O 1
ATOM 679 N N . LEU A 1 126 ? 117.896 178.200 137.911 1.00 31.00 126 LEU B N 1
ATOM 680 C CA . LEU A 1 126 ? 119.044 179.018 137.543 1.00 31.00 126 LEU B CA 1
ATOM 681 C C . LEU A 1 126 ? 118.800 179.752 136.237 1.00 31.00 126 LEU B C 1
ATOM 682 O O . LEU A 1 126 ? 119.017 180.960 136.142 1.00 31.00 126 LEU B O 1
ATOM 687 N N . TYR A 1 127 ? 118.361 179.013 135.222 1.00 31.64 127 TYR B N 1
ATOM 688 C CA . TYR A 1 127 ? 118.206 179.580 133.890 1.00 31.64 127 TYR B CA 1
ATOM 689 C C . TYR A 1 127 ? 117.149 180.674 133.875 1.00 31.64 127 TYR B C 1
ATOM 690 O O . TYR A 1 127 ? 117.337 181.718 133.248 1.00 31.64 127 TYR B O 1
ATOM 699 N N . MET A 1 128 ? 116.032 180.453 134.565 1.00 35.64 128 MET B N 1
ATOM 700 C CA . MET A 1 128 ? 114.937 181.411 134.580 1.00 35.64 128 MET B CA 1
ATOM 701 C C . MET A 1 128 ? 115.334 182.740 135.202 1.00 35.64 128 MET B C 1
ATOM 702 O O . MET A 1 128 ? 114.706 183.760 134.912 1.00 35.64 128 MET B O 1
ATOM 707 N N . ARG A 1 129 ? 116.358 182.754 136.050 1.00 32.58 129 ARG B N 1
ATOM 708 C CA . ARG A 1 129 ? 116.755 183.971 136.741 1.00 32.58 129 ARG B CA 1
ATOM 709 C C . ARG A 1 129 ? 117.532 184.933 135.855 1.00 32.58 129 ARG B C 1
ATOM 710 O O . ARG A 1 129 ? 117.644 186.111 136.202 1.00 32.58 129 ARG B O 1
ATOM 718 N N . ILE A 1 130 ? 118.085 184.468 134.739 1.00 31.19 130 ILE B N 1
ATOM 719 C CA . ILE A 1 130 ? 118.895 185.331 133.889 1.00 31.19 130 ILE B CA 1
ATOM 720 C C . ILE A 1 130 ? 118.523 185.201 132.417 1.00 31.19 130 ILE B C 1
ATOM 721 O O . ILE A 1 130 ? 119.314 185.569 131.547 1.00 31.19 130 ILE B O 1
ATOM 726 N N . ARG A 1 131 ? 117.320 184.712 132.119 1.00 33.91 131 ARG B N 1
ATOM 727 C CA . ARG A 1 131 ? 116.968 184.369 130.745 1.00 33.91 131 ARG B CA 1
ATOM 728 C C . ARG A 1 131 ? 116.641 185.574 129.880 1.00 33.91 131 ARG B C 1
ATOM 729 O O . ARG A 1 131 ? 116.368 185.399 128.693 1.00 33.91 131 ARG B O 1
ATOM 737 N N . ASP A 1 132 ? 116.674 186.789 130.417 1.00 34.62 132 ASP B N 1
ATOM 738 C CA . ASP A 1 132 ? 116.499 187.977 129.600 1.00 34.62 132 ASP B CA 1
ATOM 739 C C . ASP A 1 132 ? 117.761 188.328 128.829 1.00 34.62 132 ASP B C 1
ATOM 740 O O . ASP A 1 132 ? 117.875 189.436 128.304 1.00 34.62 132 ASP B O 1
ATOM 745 N N . ASN A 1 133 ? 118.703 187.398 128.742 1.00 32.45 133 ASN B N 1
ATOM 746 C CA . ASN A 1 133 ? 119.931 187.573 127.990 1.00 32.45 133 ASN B CA 1
ATOM 747 C C . ASN A 1 133 ? 119.932 186.846 126.659 1.00 32.45 133 ASN B C 1
ATOM 748 O O . ASN A 1 133 ? 120.902 186.978 125.912 1.00 32.45 133 ASN B O 1
ATOM 753 N N . TRP A 1 134 ? 118.907 186.057 126.342 1.00 31.00 134 TRP B N 1
ATOM 754 C CA . TRP A 1 134 ? 119.065 185.131 125.231 1.00 31.00 134 TRP B CA 1
ATOM 755 C C . TRP A 1 134 ? 118.127 185.374 124.056 1.00 31.00 134 TRP B C 1
ATOM 756 O O . TRP A 1 134 ? 118.615 185.624 122.951 1.00 31.00 134 TRP B O 1
ATOM 767 N N . ASN A 1 135 ? 116.816 185.343 124.222 1.00 30.44 135 ASN B N 1
ATOM 768 C CA . ASN A 1 135 ? 115.992 185.351 123.012 1.00 30.44 135 ASN B CA 1
ATOM 769 C C . ASN A 1 135 ? 115.569 186.757 122.614 1.00 30.44 135 ASN B C 1
ATOM 770 O O . ASN A 1 135 ? 114.391 187.030 122.416 1.00 30.44 135 ASN B O 1
ATOM 775 N N . ARG A 1 136 ? 116.539 187.648 122.462 1.00 30.65 136 ARG B N 1
ATOM 776 C CA . ARG A 1 136 ? 116.243 189.046 122.183 1.00 30.65 136 ARG B CA 1
ATOM 777 C C . ARG A 1 136 ? 115.791 189.208 120.739 1.00 30.65 136 ARG B C 1
ATOM 778 O O . ARG A 1 136 ? 116.538 188.850 119.824 1.00 30.65 136 ARG B O 1
ATOM 786 N N . PRO A 1 137 ? 114.595 189.737 120.490 1.00 33.15 137 PRO B N 1
ATOM 787 C CA . PRO A 1 137 ? 114.148 189.931 119.110 1.00 33.15 137 PRO B CA 1
ATOM 788 C C . PRO A 1 137 ? 114.720 191.195 118.493 1.00 33.15 137 PRO B C 1
ATOM 789 O O . PRO A 1 137 ? 114.937 192.202 119.168 1.00 33.15 137 PRO B O 1
ATOM 793 N N . ILE A 1 138 ? 114.967 191.127 117.192 1.00 34.03 138 ILE B N 1
ATOM 794 C CA . ILE A 1 138 ? 115.545 192.228 116.444 1.00 34.03 138 ILE B CA 1
ATOM 795 C C . ILE A 1 138 ? 114.598 192.590 115.309 1.00 34.03 138 ILE B C 1
ATOM 796 O O . ILE A 1 138 ? 113.777 191.787 114.866 1.00 34.03 138 ILE B O 1
ATOM 801 N N . CYS A 1 139 ? 114.709 193.826 114.841 1.00 37.71 139 CYS B N 1
ATOM 802 C CA . CYS A 1 139 ? 113.816 194.360 113.818 1.00 37.71 139 CYS B CA 1
ATOM 803 C C . CYS A 1 139 ? 114.603 195.104 112.754 1.00 37.71 139 CYS B C 1
ATOM 804 O O . CYS A 1 139 ? 114.228 196.187 112.312 1.00 37.71 139 CYS B O 1
ATOM 807 N N . SER A 1 140 ? 115.712 194.522 112.320 1.00 37.00 140 SER B N 1
ATOM 808 C CA . SER A 1 140 ? 116.590 195.173 111.359 1.00 37.00 140 SER B CA 1
ATOM 809 C C . SER A 1 140 ? 117.468 194.110 110.718 1.00 37.00 140 SER B C 1
ATOM 810 O O . SER A 1 140 ? 117.540 192.973 111.187 1.00 37.00 140 SER B O 1
ATOM 813 N N . VAL A 1 141 ? 118.132 194.494 109.635 1.00 36.01 141 VAL B N 1
ATOM 814 C CA . VAL A 1 141 ? 119.127 193.640 108.992 1.00 36.01 141 VAL B CA 1
ATOM 815 C C . VAL A 1 141 ? 120.319 193.471 109.928 1.00 36.01 141 VAL B C 1
ATOM 816 O O . VAL A 1 141 ? 120.883 194.465 110.406 1.00 36.01 141 VAL B O 1
ATOM 820 N N . PRO A 1 142 ? 120.715 192.246 110.246 1.00 35.48 142 PRO B N 1
ATOM 821 C CA . PRO A 1 142 ? 121.786 192.057 111.231 1.00 35.48 142 PRO B CA 1
ATOM 822 C C . PRO A 1 142 ? 123.189 192.203 110.666 1.00 35.48 142 PRO B C 1
ATOM 823 O O . PRO A 1 142 ? 123.726 191.252 110.093 1.00 35.48 142 PRO B O 1
ATOM 827 N N . GLY A 1 143 ? 123.819 193.354 110.852 1.00 35.83 143 GLY B N 1
ATOM 828 C CA . GLY A 1 143 ? 125.243 193.419 110.614 1.00 35.83 143 GLY B CA 1
ATOM 829 C C . GLY A 1 143 ? 125.896 194.710 111.046 1.00 35.83 143 GLY B C 1
ATOM 830 O O . GLY A 1 143 ? 125.510 195.794 110.607 1.00 35.83 143 GLY B O 1
ATOM 831 N N . ALA A 1 144 ? 126.905 194.584 111.904 1.00 35.05 144 ALA B N 1
ATOM 832 C CA . ALA A 1 144 ? 127.750 195.663 112.409 1.00 35.05 144 ALA B CA 1
ATOM 833 C C . ALA A 1 144 ? 126.976 196.676 113.245 1.00 35.05 144 ALA B C 1
ATOM 834 O O . ALA A 1 144 ? 127.581 197.435 114.002 1.00 35.05 144 ALA B O 1
ATOM 836 N N . ARG A 1 145 ? 125.646 196.621 113.186 1.00 35.28 145 ARG B N 1
ATOM 837 C CA . ARG A 1 145 ? 124.720 197.515 113.877 1.00 35.28 145 ARG B CA 1
ATOM 838 C C . ARG A 1 145 ? 123.346 196.894 113.714 1.00 35.28 145 ARG B C 1
ATOM 839 O O . ARG A 1 145 ? 123.007 196.452 112.618 1.00 35.28 145 ARG B O 1
ATOM 847 N N . VAL A 1 146 ? 122.555 196.866 114.782 1.00 34.86 146 VAL B N 1
ATOM 848 C CA . VAL A 1 146 ? 121.271 196.183 114.753 1.00 34.86 146 VAL B CA 1
ATOM 849 C C . VAL A 1 146 ? 120.299 196.888 115.692 1.00 34.86 146 VAL B C 1
ATOM 850 O O . VAL A 1 146 ? 120.697 197.576 116.631 1.00 34.86 146 VAL B O 1
ATOM 854 N N . ASP A 1 147 ? 119.007 196.743 115.401 1.00 37.78 147 ASP B N 1
ATOM 855 C CA . ASP A 1 147 ? 117.936 197.281 116.233 1.00 37.78 147 ASP B CA 1
ATOM 856 C C . ASP A 1 147 ? 117.387 196.189 117.136 1.00 37.78 147 ASP B C 1
ATOM 857 O O . ASP A 1 147 ? 117.019 195.114 116.659 1.00 37.78 147 ASP B O 1
ATOM 862 N N . ILE A 1 148 ? 117.299 196.477 118.427 1.00 39.07 148 ILE B N 1
ATOM 863 C CA . ILE A 1 148 ? 116.760 195.552 119.414 1.00 39.07 148 ILE B CA 1
ATOM 864 C C . ILE A 1 148 ? 115.406 196.076 119.866 1.00 39.07 148 ILE B C 1
ATOM 865 O O . ILE A 1 148 ? 115.194 197.289 119.936 1.00 39.07 148 ILE B O 1
ATOM 870 N N . MET A 1 149 ? 114.483 195.165 120.142 1.00 43.87 149 MET B N 1
ATOM 871 C CA . MET A 1 149 ? 113.182 195.513 120.697 1.00 43.87 149 MET B CA 1
ATOM 872 C C . MET A 1 149 ? 113.265 195.480 122.218 1.00 43.87 149 MET B C 1
ATOM 873 O O . MET A 1 149 ? 113.598 194.443 122.798 1.00 43.87 149 MET B O 1
ATOM 878 N N . GLU A 1 150 ? 112.946 196.592 122.864 1.00 48.50 150 GLU B N 1
ATOM 879 C CA . GLU A 1 150 ? 112.987 196.663 124.319 1.00 48.50 150 GLU B CA 1
ATOM 880 C C . GLU A 1 150 ? 111.882 195.835 124.964 1.00 48.50 150 GLU B C 1
ATOM 881 O O . GLU A 1 150 ? 110.742 195.868 124.523 1.00 48.50 150 GLU B O 1
ATOM 887 N N . ARG A 1 151 ? 112.232 195.080 125.998 1.00 40.30 151 ARG B N 1
ATOM 888 C CA . ARG A 1 151 ? 111.264 194.282 126.730 1.00 40.30 151 ARG B CA 1
ATOM 889 C C . ARG A 1 151 ? 111.627 194.344 128.202 1.00 40.30 151 ARG B C 1
ATOM 890 O O . ARG A 1 151 ? 112.805 194.407 128.551 1.00 40.30 151 ARG B O 1
ATOM 898 N N . GLN A 1 152 ? 110.604 194.364 129.046 1.00 46.40 152 GLN B N 1
ATOM 899 C CA . GLN A 1 152 ? 110.781 194.418 130.484 1.00 46.40 152 GLN B CA 1
ATOM 900 C C . GLN A 1 152 ? 109.939 193.338 131.135 1.00 46.40 152 GLN B C 1
ATOM 901 O O . GLN A 1 152 ? 108.969 192.862 130.561 1.00 46.40 152 GLN B O 1
ATOM 907 N N . SER A 1 153 ? 110.318 192.957 132.343 1.00 45.26 153 SER B N 1
ATOM 908 C CA . SER A 1 153 ? 109.619 191.919 133.081 1.00 45.26 153 SER B CA 1
ATOM 909 C C . SER A 1 153 ? 109.360 192.391 134.500 1.00 45.26 153 SER B C 1
ATOM 910 O O . SER A 1 153 ? 110.165 193.128 135.073 1.00 45.26 153 SER B O 1
ATOM 913 N N . HIS A 1 154 ? 108.232 191.970 135.062 1.00 47.95 154 HIS B N 1
ATOM 914 C CA . HIS A 1 154 ? 107.866 192.343 136.416 1.00 47.95 154 HIS B CA 1
ATOM 915 C C . HIS A 1 154 ? 107.747 191.168 137.373 1.00 47.95 154 HIS B C 1
ATOM 916 O O . HIS A 1 154 ? 107.521 191.393 138.566 1.00 47.95 154 HIS B O 1
ATOM 923 N N . ASP A 1 155 ? 107.893 189.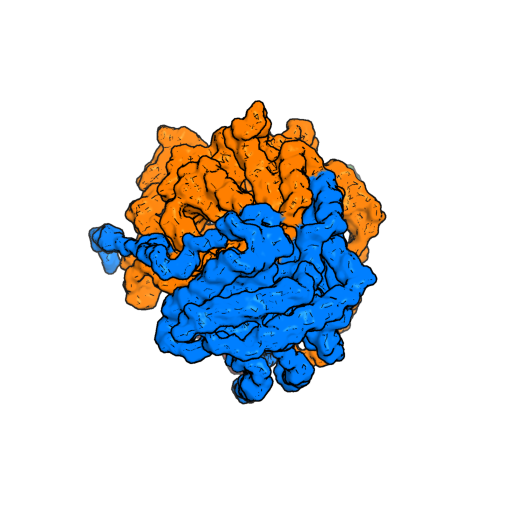936 136.902 1.00 45.05 155 ASP B N 1
ATOM 924 C CA . ASP A 1 155 ? 107.795 188.756 137.746 1.00 45.05 155 ASP B CA 1
ATOM 925 C C . ASP A 1 155 ? 109.060 187.917 137.662 1.00 45.05 155 ASP B C 1
ATOM 926 O O . ASP A 1 155 ? 109.015 186.689 137.716 1.00 45.05 155 ASP B O 1
ATOM 931 N N . TYR A 1 156 ? 110.204 188.581 137.534 1.00 42.57 156 TYR B N 1
ATOM 932 C CA . TYR A 1 156 ? 111.513 187.936 137.493 1.00 42.57 156 TYR B CA 1
ATOM 933 C C . TYR A 1 156 ? 111.597 186.925 136.351 1.00 42.57 156 TYR B C 1
ATOM 934 O O . TYR A 1 156 ? 111.899 185.748 136.538 1.00 42.57 156 TYR B O 1
ATOM 943 N N . ASN A 1 157 ? 111.313 187.427 135.151 1.00 39.81 157 ASN B N 1
ATOM 944 C CA . ASN A 1 157 ? 111.557 186.749 133.882 1.00 39.81 157 ASN B CA 1
ATOM 945 C C . ASN A 1 157 ? 110.643 185.559 133.647 1.00 39.81 157 ASN B C 1
ATOM 946 O O . ASN A 1 157 ? 110.931 184.721 132.794 1.00 39.81 157 ASN B O 1
ATOM 951 N N . TRP A 1 158 ? 109.535 185.451 134.367 1.00 45.11 158 TRP B N 1
ATOM 952 C CA . TRP A 1 158 ? 108.562 184.413 134.064 1.00 45.11 158 TRP B CA 1
ATOM 953 C C . TRP A 1 158 ? 107.646 184.796 132.912 1.00 45.11 158 TRP B C 1
ATOM 954 O O . TRP A 1 158 ? 106.971 183.926 132.359 1.00 45.11 158 TRP B O 1
ATOM 965 N N . SER A 1 159 ? 107.615 186.073 132.544 1.00 42.88 159 SER B N 1
ATOM 966 C CA . SER A 1 159 ? 106.897 186.555 131.376 1.00 42.88 159 SER B CA 1
ATOM 967 C C . SER A 1 159 ? 107.477 187.908 131.009 1.00 42.88 159 SER B C 1
ATOM 968 O O . SER A 1 159 ? 108.000 188.619 131.867 1.00 42.88 159 SER B O 1
ATOM 971 N N . PHE A 1 160 ? 107.380 188.254 129.733 1.00 40.83 160 PHE B N 1
ATOM 972 C CA . PHE A 1 160 ? 107.906 189.505 129.213 1.00 40.83 160 PHE B CA 1
ATOM 973 C C . PHE A 1 160 ? 106.780 190.316 128.593 1.00 40.83 160 PHE B C 1
ATOM 974 O O . PHE A 1 160 ? 105.681 189.817 128.350 1.00 40.83 160 PHE B O 1
ATOM 982 N N . LYS A 1 161 ? 107.064 191.589 128.345 1.00 48.06 161 LYS B N 1
ATOM 983 C CA . LYS A 1 161 ? 106.143 192.447 127.614 1.00 48.06 161 LYS B CA 1
ATOM 984 C C . LYS A 1 161 ? 106.941 193.554 126.947 1.00 48.06 161 LYS B C 1
ATOM 985 O O . LYS A 1 161 ? 107.990 193.953 127.455 1.00 48.06 161 LYS B O 1
ATOM 991 N N . TYR A 1 162 ? 106.448 194.037 125.813 1.00 49.51 162 TYR B N 1
ATOM 992 C CA . TYR A 1 162 ? 107.177 195.016 125.024 1.00 49.51 162 TYR B CA 1
ATOM 993 C C . TYR A 1 162 ? 106.788 196.433 125.412 1.00 49.51 162 TYR B C 1
ATOM 994 O O . TYR A 1 162 ? 105.619 196.722 125.677 1.00 49.51 162 TYR B O 1
ATOM 1003 N N . THR A 1 163 ? 107.779 197.317 125.452 1.00 52.19 163 THR B N 1
ATOM 1004 C CA . THR A 1 163 ? 107.552 198.704 125.825 1.00 52.19 163 THR B CA 1
ATOM 1005 C C . THR A 1 163 ? 107.243 199.599 124.634 1.00 52.19 163 THR B C 1
ATOM 1006 O O . THR A 1 163 ? 106.918 200.772 124.831 1.00 52.19 163 THR B O 1
ATOM 1010 N N . GLY A 1 164 ? 107.336 199.079 123.412 1.00 53.18 164 GLY B N 1
ATOM 1011 C CA . GLY A 1 164 ? 107.101 199.858 122.219 1.00 53.18 164 GLY B CA 1
ATOM 1012 C C . GLY A 1 164 ? 108.293 200.643 121.716 1.00 53.18 164 GLY B C 1
ATOM 1013 O O . GLY A 1 164 ? 108.186 201.293 120.670 1.00 53.18 164 GLY B O 1
ATOM 1014 N N . ASN A 1 165 ? 109.420 200.600 122.414 1.00 51.66 165 ASN B N 1
ATOM 1015 C CA . ASN A 1 165 ? 110.607 201.351 122.043 1.00 51.66 165 ASN B CA 1
ATOM 1016 C C . ASN A 1 165 ? 111.655 200.440 121.417 1.00 51.66 165 ASN B C 1
ATOM 1017 O O . ASN A 1 165 ? 111.703 199.235 121.668 1.00 51.66 165 ASN B O 1
ATOM 1022 N N . ILE A 1 166 ? 112.505 201.036 120.591 1.00 44.58 166 ILE B N 1
ATOM 1023 C CA . ILE A 1 166 ? 113.551 200.297 119.909 1.00 44.58 166 ILE B CA 1
ATOM 1024 C C . ILE A 1 166 ? 114.915 200.932 120.125 1.00 44.58 166 ILE B C 1
ATOM 1025 O O . ILE A 1 166 ? 115.081 202.130 119.930 1.00 44.58 166 ILE B O 1
ATOM 1030 N N . ILE A 1 167 ? 115.886 200.128 120.544 1.00 41.42 167 ILE B N 1
ATOM 1031 C CA . ILE A 1 167 ? 117.242 200.617 120.745 1.00 41.42 167 ILE B CA 1
ATOM 103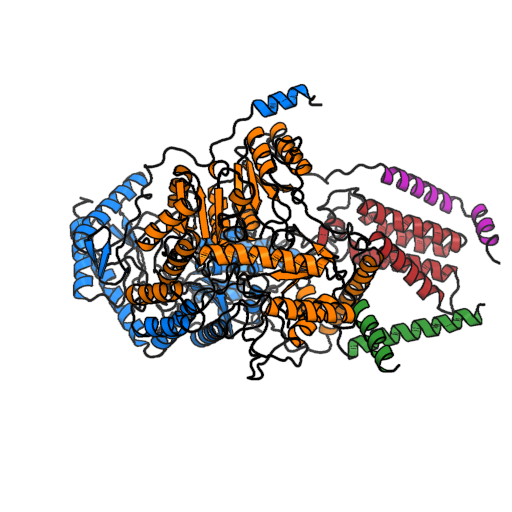2 C C . ILE A 1 167 ? 117.902 200.678 119.373 1.00 41.42 167 ILE B C 1
ATOM 1033 O O . ILE A 1 167 ? 118.293 199.661 118.815 1.00 41.42 167 ILE B O 1
ATOM 1038 N N . LYS A 1 168 ? 118.024 201.892 118.850 1.00 43.04 168 LYS B N 1
ATOM 1039 C CA . LYS A 1 168 ? 118.559 202.160 117.513 1.00 43.04 168 LYS B CA 1
ATOM 1040 C C . LYS A 1 168 ? 119.821 201.456 116.994 1.00 43.04 168 LYS B C 1
ATOM 1041 O O . LYS A 1 168 ? 119.718 200.481 116.260 1.00 43.04 168 LYS B O 1
ATOM 1047 N N . GLY A 1 169 ? 121.003 201.959 117.328 1.00 40.58 169 GLY B N 1
ATOM 1048 C CA . GLY A 1 169 ? 122.219 201.358 116.803 1.00 40.58 169 GLY B CA 1
ATOM 1049 C C . GLY A 1 169 ? 123.120 200.640 117.781 1.00 40.58 169 GLY B C 1
ATOM 1050 O O . GLY A 1 169 ? 124.063 201.217 118.309 1.00 40.58 169 GLY B O 1
ATOM 1051 N N . VAL A 1 170 ? 122.842 199.365 118.000 1.00 34.38 170 VAL B N 1
ATOM 1052 C CA . VAL A 1 170 ? 123.622 198.552 118.917 1.00 34.38 170 VAL B CA 1
ATOM 1053 C C . VAL A 1 170 ? 124.748 197.852 118.169 1.00 34.38 170 VAL B C 1
ATOM 1054 O O . VAL A 1 170 ? 124.523 197.289 117.111 1.00 34.38 170 VAL B O 1
ATOM 1058 N N . ILE A 1 171 ? 125.966 197.911 118.697 1.00 31.87 171 ILE B N 1
ATOM 1059 C CA . ILE A 1 171 ? 127.093 197.248 118.054 1.00 31.87 171 ILE B CA 1
ATOM 1060 C C . ILE A 1 171 ? 126.865 195.748 118.130 1.00 31.87 171 ILE B C 1
ATOM 1061 O O . ILE A 1 171 ? 126.789 195.186 119.210 1.00 31.87 171 ILE B O 1
ATOM 1066 N N . ASN A 1 172 ? 126.761 195.106 116.974 1.00 32.86 172 ASN B N 1
ATOM 1067 C CA . ASN A 1 172 ? 126.488 193.680 116.901 1.00 32.86 172 ASN B CA 1
ATOM 1068 C C . ASN A 1 172 ? 127.801 192.915 116.916 1.00 32.86 172 ASN B C 1
ATOM 1069 O O . ASN A 1 172 ? 128.587 193.007 115.971 1.00 32.86 172 ASN B O 1
ATOM 1074 N N . MET A 1 173 ? 128.046 192.172 117.989 1.00 31.66 173 MET B N 1
ATOM 1075 C CA . MET A 1 173 ? 129.147 191.221 118.009 1.00 31.66 173 MET B CA 1
ATOM 1076 C C . MET A 1 173 ? 128.666 189.845 118.445 1.00 31.66 173 MET B C 1
ATOM 1077 O O . MET A 1 173 ? 129.422 189.083 119.050 1.00 31.66 173 MET B O 1
ATOM 1082 N N . GLY A 1 174 ? 127.424 189.503 118.117 1.00 31.78 174 GLY B N 1
ATOM 1083 C CA . GLY A 1 174 ? 126.859 188.227 118.496 1.00 31.78 174 GLY B CA 1
ATOM 1084 C C . GLY A 1 174 ? 126.359 187.382 117.343 1.00 31.78 174 GLY B C 1
ATOM 1085 O O . GLY A 1 174 ? 125.984 186.228 117.550 1.00 31.78 174 GLY B O 1
ATOM 1086 N N . SER A 1 175 ? 126.360 187.920 116.128 1.00 31.06 175 SER B N 1
ATOM 1087 C CA . SER A 1 175 ? 125.909 187.196 114.946 1.00 31.06 175 SER B CA 1
ATOM 1088 C C . SER A 1 175 ? 127.095 186.736 114.114 1.00 31.06 175 SER B C 1
ATOM 1089 O O . SER A 1 175 ? 128.130 187.401 114.078 1.00 31.06 175 SER B O 1
ATOM 1092 N N . TYR A 1 176 ? 126.934 185.597 113.444 1.00 29.88 176 TYR B N 1
ATOM 1093 C CA . TYR A 1 176 ? 127.936 185.085 112.513 1.00 29.88 176 TYR B CA 1
ATOM 1094 C C . TYR A 1 176 ? 127.822 185.839 111.202 1.00 29.88 176 TYR B C 1
ATOM 1095 O O . TYR A 1 176 ? 127.021 185.488 110.339 1.00 29.88 176 TYR B O 1
ATOM 1104 N N . ASN A 1 177 ? 128.630 186.874 111.037 1.00 32.41 177 ASN B N 1
ATOM 1105 C CA . ASN A 1 177 ? 128.576 187.703 109.847 1.00 32.41 177 ASN B CA 1
ATOM 1106 C C . ASN A 1 177 ? 129.985 188.010 109.361 1.00 32.41 177 ASN B C 1
ATOM 1107 O O . ASN A 1 177 ? 130.334 189.154 109.079 1.00 32.41 177 ASN B O 1
ATOM 1112 N N . TYR A 1 178 ? 130.829 186.986 109.276 1.00 31.53 178 TYR B N 1
ATOM 1113 C CA . TYR A 1 178 ? 132.142 187.188 108.686 1.00 31.53 178 TYR B CA 1
ATOM 1114 C C . TYR A 1 178 ? 131.981 187.609 107.234 1.00 31.53 178 TYR B C 1
ATOM 1115 O O . TYR A 1 178 ? 131.026 187.219 106.558 1.00 31.53 178 TYR B O 1
ATOM 1124 N N . LEU A 1 179 ? 132.905 188.443 106.767 1.00 34.36 179 LEU B N 1
ATOM 1125 C CA . LEU A 1 179 ? 132.918 188.962 105.401 1.00 34.36 179 LEU B CA 1
ATOM 1126 C C . LEU A 1 179 ? 131.798 189.958 105.130 1.00 34.36 179 LEU B C 1
ATOM 1127 O O . LEU A 1 179 ? 131.760 190.566 104.060 1.00 34.36 179 LEU B O 1
ATOM 1132 N N . GLY A 1 180 ? 130.897 190.146 106.086 1.00 33.98 180 GLY B N 1
ATOM 1133 C CA . GLY A 1 180 ? 129.914 191.214 106.003 1.00 33.98 180 GLY B CA 1
ATOM 1134 C C . GLY A 1 180 ? 128.948 191.160 104.840 1.00 33.98 180 GLY B C 1
ATOM 1135 O O . GLY A 1 180 ? 128.563 192.209 104.317 1.00 33.98 180 GLY B O 1
ATOM 1136 N N . PHE A 1 181 ? 128.514 189.969 104.448 1.00 35.98 181 PHE B N 1
ATOM 1137 C CA . PHE A 1 181 ? 127.604 189.818 103.321 1.00 35.98 181 PHE B CA 1
ATOM 1138 C C . PHE A 1 181 ? 126.136 189.947 103.706 1.00 35.98 181 PHE B C 1
ATOM 1139 O O . PHE A 1 181 ? 125.280 189.932 102.820 1.00 35.98 181 PHE B O 1
ATOM 1147 N N . ALA A 1 182 ? 125.822 190.081 104.991 1.00 37.19 182 ALA B N 1
ATOM 1148 C CA . ALA A 1 182 ? 124.441 190.226 105.448 1.00 37.19 182 ALA B CA 1
ATOM 1149 C C . ALA A 1 182 ? 124.061 191.698 105.406 1.00 37.19 182 ALA B C 1
ATOM 1150 O O . ALA A 1 182 ? 124.408 192.466 106.305 1.00 37.19 182 ALA B O 1
ATOM 1152 N N . ARG A 1 183 ? 123.331 192.078 104.364 1.00 41.74 183 ARG B N 1
ATOM 1153 C CA . ARG A 1 183 ? 122.873 193.447 104.193 1.00 41.74 183 ARG B CA 1
ATOM 1154 C C . ARG A 1 183 ? 121.650 193.472 103.297 1.00 41.74 183 ARG B C 1
ATOM 1155 O O . ARG A 1 183 ? 121.223 192.439 102.795 1.00 41.74 183 ARG B O 1
ATOM 1163 N N . ASN A 1 184 ? 121.078 194.652 103.104 1.00 43.36 184 ASN B N 1
ATOM 1164 C CA . ASN A 1 184 ? 119.914 194.789 102.237 1.00 43.36 184 ASN B CA 1
ATOM 1165 C C . ASN A 1 184 ? 120.161 195.773 101.096 1.00 43.36 184 ASN B C 1
ATOM 1166 O O . ASN A 1 184 ? 119.243 196.462 100.654 1.00 43.36 184 ASN B O 1
ATOM 1171 N N . THR A 1 185 ? 121.395 195.837 100.605 1.00 45.98 185 THR B N 1
ATOM 1172 C CA . THR A 1 185 ? 121.737 196.556 99.385 1.00 45.98 185 THR B CA 1
ATOM 1173 C C . THR A 1 185 ? 122.885 195.822 98.714 1.00 45.98 185 THR B C 1
ATOM 1174 O O . THR A 1 185 ? 123.611 195.067 99.360 1.00 45.98 185 THR B O 1
ATOM 1178 N N . GLY A 1 186 ? 123.037 196.040 97.415 1.00 49.81 186 GLY B N 1
ATOM 1179 C CA . GLY A 1 186 ? 124.149 195.492 96.675 1.00 49.81 186 GLY B CA 1
ATOM 1180 C C . GLY A 1 186 ? 123.683 194.626 95.534 1.00 49.81 186 GLY B C 1
ATOM 1181 O O . GLY A 1 186 ? 122.501 194.592 95.183 1.00 49.81 186 GLY B O 1
ATOM 1182 N N . SER A 1 187 ? 124.634 193.911 94.938 1.00 50.79 187 SER B N 1
ATOM 1183 C CA . SER A 1 187 ? 124.344 193.064 93.791 1.00 50.79 187 SER B CA 1
ATOM 1184 C C . SER A 1 187 ? 123.690 191.743 94.173 1.00 50.79 187 SER B C 1
ATOM 1185 O O . SER A 1 187 ? 122.868 191.227 93.403 1.00 50.79 187 SER B O 1
ATOM 1188 N N . CYS A 1 188 ? 124.028 191.192 95.340 1.00 49.30 188 CYS B N 1
ATOM 1189 C CA . CYS A 1 188 ? 123.455 189.920 95.761 1.00 49.30 188 CYS B CA 1
ATOM 1190 C C . CYS A 1 188 ? 121.946 190.013 95.936 1.00 49.30 188 CYS B C 1
ATOM 1191 O O . CYS A 1 188 ? 121.206 189.149 95.448 1.00 49.30 188 CYS B O 1
ATOM 1194 N N . GLN A 1 189 ? 121.510 191.091 96.579 1.00 48.41 189 GLN B N 1
ATOM 1195 C CA . GLN A 1 189 ? 120.104 191.352 96.848 1.00 48.41 189 GLN B CA 1
ATOM 1196 C C . GLN A 1 189 ? 119.298 191.582 95.581 1.00 48.41 189 GLN B C 1
ATOM 1197 O O . GLN A 1 189 ? 118.158 191.142 95.487 1.00 48.41 189 GLN B O 1
ATOM 1203 N N . GLU A 1 190 ? 119.932 192.261 94.629 1.00 49.40 190 GLU B N 1
ATOM 1204 C CA . GLU A 1 190 ? 119.355 192.574 93.334 1.00 49.40 190 GLU B CA 1
ATOM 1205 C C . GLU A 1 190 ? 119.124 191.295 92.555 1.00 49.40 190 GLU B C 1
ATOM 1206 O O . GLU A 1 190 ? 118.067 191.103 91.965 1.00 49.40 190 GLU B O 1
ATOM 1212 N N . ALA A 1 191 ? 120.132 190.431 92.528 1.00 44.86 191 ALA B N 1
ATOM 1213 C CA . ALA A 1 191 ? 119.997 189.154 91.839 1.00 44.86 191 ALA B CA 1
ATOM 1214 C C . ALA A 1 191 ? 118.943 188.269 92.488 1.00 44.86 191 ALA B C 1
ATOM 1215 O O . ALA A 1 191 ? 118.151 187.627 91.782 1.00 44.86 191 ALA B O 1
ATOM 1217 N N . ALA A 1 192 ? 118.908 188.233 93.823 1.00 42.09 192 ALA B N 1
ATOM 1218 C CA . ALA A 1 192 ? 117.911 187.436 94.526 1.00 42.09 192 ALA B CA 1
ATOM 1219 C C . ALA A 1 192 ? 116.490 187.892 94.233 1.00 42.09 192 ALA B C 1
ATOM 1220 O O . ALA A 1 192 ? 115.609 187.052 94.047 1.00 42.09 192 ALA B O 1
ATOM 1222 N N . ALA A 1 193 ? 116.241 189.199 94.201 1.00 42.53 193 ALA B N 1
ATOM 1223 C CA . ALA A 1 193 ? 114.903 189.695 93.898 1.00 42.53 193 ALA B CA 1
ATOM 1224 C C . ALA A 1 193 ? 114.476 189.350 92.480 1.00 42.53 193 ALA B C 1
ATOM 1225 O O . ALA A 1 193 ? 113.312 189.000 92.250 1.00 42.53 193 ALA B O 1
ATOM 1227 N N . LYS A 1 194 ? 115.427 189.404 91.555 1.00 43.36 194 LYS B N 1
ATOM 1228 C CA . LYS A 1 194 ? 115.174 189.066 90.166 1.00 43.36 194 LYS B CA 1
ATOM 1229 C C . LYS A 1 194 ? 114.733 187.614 90.079 1.00 43.36 194 LYS B C 1
ATOM 1230 O O . LYS A 1 194 ? 113.744 187.302 89.430 1.00 43.36 194 LYS B O 1
ATOM 1236 N N . VAL A 1 195 ? 115.478 186.722 90.725 1.00 41.91 195 VAL B N 1
ATOM 1237 C CA . VAL A 1 195 ? 115.103 185.312 90.722 1.00 41.91 195 VAL B CA 1
ATOM 1238 C C . VAL A 1 195 ? 113.762 185.089 91.414 1.00 41.91 195 VAL B C 1
ATOM 1239 O O . VAL A 1 195 ? 112.924 184.339 90.912 1.00 41.91 195 VAL B O 1
ATOM 1243 N N . LEU A 1 196 ? 113.530 185.735 92.554 1.00 40.64 196 LEU B N 1
ATOM 1244 C CA . LEU A 1 196 ? 112.271 185.608 93.275 1.00 40.64 196 LEU B CA 1
ATOM 1245 C C . LEU A 1 196 ? 111.070 186.014 92.442 1.00 40.64 196 LEU B C 1
ATOM 1246 O O . LEU A 1 196 ? 110.003 185.413 92.586 1.00 40.64 196 LEU B O 1
ATOM 1251 N N . GLU A 1 197 ? 111.214 187.021 91.586 1.00 44.76 197 GLU B N 1
ATOM 1252 C CA . GLU A 1 197 ? 110.093 187.460 90.767 1.00 44.76 197 GLU B CA 1
ATOM 1253 C C . GLU A 1 197 ? 109.597 186.389 89.804 1.00 44.76 197 GLU B C 1
ATOM 1254 O O . GLU A 1 197 ? 108.391 186.313 89.559 1.00 44.76 197 GLU B O 1
ATOM 1260 N N . GLU A 1 198 ? 110.494 185.582 89.256 1.00 46.79 198 GLU B N 1
ATOM 1261 C CA . GLU A 1 198 ? 110.100 184.577 88.278 1.00 46.79 198 GLU B CA 1
ATOM 1262 C C . GLU A 1 198 ? 109.899 183.149 88.781 1.00 46.79 198 GLU B C 1
ATOM 1263 O O . GLU A 1 198 ? 109.088 182.413 88.232 1.00 46.79 198 GLU B O 1
ATOM 1269 N N . TYR A 1 199 ? 110.610 182.761 89.829 1.00 43.30 199 TYR B N 1
ATOM 1270 C CA . TYR A 1 199 ? 110.522 181.389 90.318 1.00 43.30 199 TYR B CA 1
ATOM 1271 C C . TYR A 1 199 ? 109.481 181.230 91.424 1.00 43.30 199 TYR B C 1
ATOM 1272 O O . TYR A 1 199 ? 108.578 180.395 91.322 1.00 43.30 199 TYR B O 1
ATOM 1281 N N . GLY A 1 200 ? 109.604 182.011 92.487 1.00 39.36 200 GLY B N 1
ATOM 1282 C CA . GLY A 1 200 ? 108.813 181.833 93.680 1.00 39.36 200 GLY B CA 1
ATOM 1283 C C . GLY A 1 200 ? 109.686 181.502 94.867 1.00 39.36 200 GLY B C 1
ATOM 1284 O O . GLY A 1 200 ? 110.900 181.350 94.761 1.00 39.36 200 GLY B O 1
ATOM 1285 N N . ALA A 1 201 ? 109.042 181.394 96.025 1.00 36.20 201 ALA B N 1
ATOM 1286 C CA . ALA A 1 201 ? 109.789 181.211 97.264 1.00 36.20 201 ALA B CA 1
ATOM 1287 C C . ALA A 1 201 ? 109.980 179.736 97.593 1.00 36.20 201 ALA B C 1
ATOM 1288 O O . ALA A 1 201 ? 110.936 179.362 98.279 1.00 36.20 201 ALA B O 1
ATOM 1290 N N . GLY A 1 202 ? 109.080 178.879 97.120 1.00 38.96 202 GLY B N 1
ATOM 1291 C CA . GLY A 1 202 ? 109.080 177.495 97.537 1.00 38.96 202 GLY B CA 1
ATOM 1292 C C . GLY A 1 202 ? 109.289 176.550 96.374 1.00 38.96 202 GLY B C 1
ATOM 1293 O O . GLY A 1 202 ? 109.080 176.894 95.212 1.00 38.96 202 GLY B O 1
ATOM 1294 N N . VAL A 1 203 ? 109.752 175.354 96.721 1.00 39.38 203 VAL B N 1
ATOM 1295 C CA . VAL A 1 203 ? 109.718 174.188 95.850 1.00 39.38 203 VAL B CA 1
ATOM 1296 C C . VAL A 1 203 ? 108.686 173.270 96.488 1.00 39.38 203 VAL B C 1
ATOM 1297 O O . VAL A 1 203 ? 108.476 173.325 97.705 1.00 39.38 203 VAL B O 1
ATOM 1301 N N . CYS A 1 204 ? 108.016 172.434 95.703 1.00 38.60 204 CYS B N 1
ATOM 1302 C CA . CYS A 1 204 ? 106.983 171.589 96.292 1.00 38.60 204 CYS B CA 1
ATOM 1303 C C . CYS A 1 204 ? 107.246 170.110 96.042 1.00 38.60 204 CYS B C 1
ATOM 1304 O O . CYS A 1 204 ? 106.310 169.346 95.816 1.00 38.60 204 CYS B O 1
ATOM 1307 N N . SER A 1 205 ? 108.505 169.687 96.088 1.00 36.19 205 SER B N 1
ATOM 1308 C CA . SER A 1 205 ? 108.852 168.298 95.827 1.00 36.19 205 SER B CA 1
ATOM 1309 C C . SER A 1 205 ? 110.304 168.065 96.223 1.00 36.19 205 SER B C 1
ATOM 1310 O O . SER A 1 205 ? 110.971 168.952 96.762 1.00 36.19 205 SER B O 1
ATOM 1313 N N . THR A 1 206 ? 110.795 166.865 95.940 1.00 33.42 206 THR B N 1
ATOM 1314 C CA . THR A 1 206 ? 112.126 166.412 96.304 1.00 33.42 206 THR B CA 1
ATOM 1315 C C . THR A 1 206 ? 113.012 166.347 95.066 1.00 33.42 206 THR B C 1
ATOM 1316 O O . THR A 1 206 ? 112.531 166.320 93.936 1.00 33.42 206 THR B O 1
ATOM 1320 N N . ARG A 1 207 ? 114.327 166.320 95.297 1.00 34.16 207 ARG B N 1
ATOM 1321 C CA . ARG A 1 207 ? 115.279 166.291 94.190 1.00 34.16 207 ARG B CA 1
ATOM 1322 C C . ARG A 1 207 ? 115.058 165.093 93.286 1.00 34.16 207 ARG B C 1
ATOM 1323 O O . ARG A 1 207 ? 115.408 165.138 92.104 1.00 34.16 207 ARG B O 1
ATOM 1331 N N . GLN A 1 208 ? 114.501 164.016 93.818 1.00 33.57 208 GLN B N 1
ATOM 1332 C CA . GLN A 1 208 ? 114.315 162.796 93.056 1.00 33.57 208 GLN B CA 1
ATOM 1333 C C . GLN A 1 208 ? 112.967 162.705 92.362 1.00 33.57 208 GLN B C 1
ATOM 1334 O O . GLN A 1 208 ? 112.735 161.727 91.651 1.00 33.57 208 GLN B O 1
ATOM 1340 N N . GLU A 1 209 ? 112.061 163.662 92.550 1.00 38.03 209 GLU B N 1
ATOM 1341 C CA . GLU A 1 209 ? 110.810 163.531 91.820 1.00 38.03 209 GLU B CA 1
ATOM 1342 C C . GLU A 1 209 ? 110.559 164.648 90.811 1.00 38.03 209 GLU B C 1
ATOM 1343 O O . GLU A 1 209 ? 110.598 164.396 89.605 1.00 38.03 209 GLU B O 1
ATOM 1349 N N . ILE A 1 210 ? 110.319 165.878 91.257 1.00 37.43 210 ILE B N 1
ATOM 1350 C CA . ILE A 1 210 ? 110.223 166.993 90.318 1.00 37.43 210 ILE B CA 1
ATOM 1351 C C . ILE A 1 210 ? 110.852 168.252 90.913 1.00 37.43 210 ILE B C 1
ATOM 1352 O O . ILE A 1 210 ? 110.679 169.358 90.392 1.00 37.43 210 ILE B O 1
ATOM 1357 N N . GLY A 1 211 ? 111.589 168.096 92.004 1.00 36.26 211 GLY B N 1
ATOM 1358 C CA . GLY A 1 211 ? 112.121 169.242 92.709 1.00 36.26 211 GLY B CA 1
ATOM 1359 C C . GLY A 1 211 ? 113.558 169.573 92.379 1.00 36.26 211 GLY B C 1
ATOM 1360 O O . GLY A 1 211 ? 114.224 170.267 93.147 1.00 36.26 211 GLY B O 1
ATOM 1361 N N . ASN A 1 212 ? 114.050 169.087 91.246 1.00 37.87 212 ASN B N 1
ATOM 1362 C CA . ASN A 1 212 ? 115.421 169.322 90.797 1.00 37.87 212 ASN B CA 1
ATOM 1363 C C . ASN A 1 212 ? 115.373 170.331 89.652 1.00 37.87 212 ASN B C 1
ATOM 1364 O O . ASN A 1 212 ? 115.097 169.981 88.507 1.00 37.87 212 ASN B O 1
ATOM 1369 N N . LEU A 1 213 ? 115.628 171.593 89.977 1.00 39.36 213 LEU B N 1
ATOM 1370 C CA . LEU A 1 213 ? 115.620 172.665 89.000 1.00 39.36 213 LEU B CA 1
ATOM 1371 C C . LEU A 1 213 ? 117.021 172.886 88.441 1.00 39.36 213 LEU B C 1
ATOM 1372 O O . LEU A 1 213 ? 117.994 172.269 88.868 1.00 39.36 213 LEU B O 1
ATOM 1377 N N . ASP A 1 214 ? 117.117 173.784 87.461 1.00 40.81 214 ASP B N 1
ATOM 1378 C CA . ASP A 1 214 ? 118.408 174.076 86.856 1.00 40.81 214 ASP B CA 1
ATOM 1379 C C . ASP A 1 214 ? 119.279 174.960 87.739 1.00 40.81 214 ASP B C 1
ATOM 1380 O O . ASP A 1 214 ? 120.504 174.960 87.575 1.00 40.81 214 ASP B O 1
ATOM 1385 N N . LYS A 1 215 ? 118.681 175.700 88.678 1.00 38.55 215 LYS B N 1
ATOM 1386 C CA . LYS A 1 215 ? 119.468 176.480 89.627 1.00 38.55 215 LYS B CA 1
ATOM 1387 C C . LYS A 1 215 ? 120.287 175.590 90.549 1.00 38.55 215 LYS B C 1
ATOM 1388 O O . LYS A 1 215 ? 121.427 175.927 90.876 1.00 38.55 215 LYS B O 1
ATOM 1394 N N . HIS A 1 216 ? 119.724 174.465 90.986 1.00 37.50 216 HIS B N 1
ATOM 1395 C CA . HIS A 1 216 ? 120.482 173.524 91.800 1.00 37.50 216 HIS B CA 1
ATOM 1396 C C . HIS A 1 216 ? 121.672 172.961 91.036 1.00 37.50 216 HIS B C 1
ATOM 1397 O O . HIS A 1 216 ? 122.766 172.823 91.598 1.00 37.50 216 HIS B O 1
ATOM 1404 N N . GLU A 1 217 ? 121.477 172.640 89.757 1.00 39.42 217 GLU B N 1
ATOM 1405 C CA . GLU A 1 217 ? 122.566 172.135 88.933 1.00 39.42 217 GLU B CA 1
ATOM 1406 C C . GLU A 1 217 ? 123.625 173.195 88.693 1.00 39.42 217 GLU B C 1
ATOM 1407 O O . GLU A 1 217 ? 124.806 172.866 88.561 1.00 39.42 217 GLU B O 1
ATOM 1413 N N . GLU A 1 218 ? 123.225 174.462 88.612 1.00 38.76 218 GLU B N 1
ATOM 1414 C CA . GLU A 1 218 ? 124.195 175.542 88.471 1.00 38.76 218 GLU B CA 1
ATOM 1415 C C . GLU A 1 218 ? 124.985 175.787 89.751 1.00 38.76 218 GLU B C 1
ATOM 1416 O O . GLU A 1 218 ? 126.190 176.041 89.687 1.00 38.76 218 GLU B O 1
ATOM 1422 N N . LEU A 1 219 ? 124.335 175.720 90.913 1.00 34.69 219 LEU B N 1
ATOM 1423 C CA . LEU A 1 219 ? 125.030 175.895 92.184 1.00 34.69 219 LEU B CA 1
ATOM 1424 C C . LEU A 1 219 ? 125.994 174.757 92.490 1.00 34.69 219 LEU B C 1
ATOM 1425 O O . LEU A 1 219 ? 127.095 175.000 93.002 1.00 34.69 219 LEU B O 1
ATOM 1430 N N . GLU A 1 220 ? 125.596 173.514 92.219 1.00 34.94 220 GLU B N 1
ATOM 1431 C CA . GLU A 1 220 ? 126.441 172.386 92.589 1.00 34.94 220 GLU B CA 1
ATOM 1432 C C . GLU A 1 220 ? 127.693 172.294 91.737 1.00 34.94 220 GLU B C 1
ATOM 1433 O O . GLU A 1 220 ? 128.690 171.722 92.184 1.00 34.94 220 GLU B O 1
ATOM 1439 N N . GLU A 1 221 ? 127.668 172.916 90.564 1.00 37.20 221 GLU B N 1
ATOM 1440 C CA . GLU A 1 221 ? 128.824 172.939 89.679 1.00 37.20 221 GLU B CA 1
ATOM 1441 C C . GLU A 1 221 ? 129.801 174.017 90.135 1.00 37.20 221 GLU B C 1
ATOM 1442 O O . GLU A 1 221 ? 131.004 173.866 89.987 1.00 37.20 221 GLU B O 1
ATOM 1448 N N . LEU A 1 222 ? 129.273 175.104 90.691 1.00 35.06 222 LEU B N 1
ATOM 1449 C CA . LEU A 1 222 ? 130.087 176.205 91.187 1.00 35.06 222 LEU B CA 1
ATOM 1450 C C . LEU A 1 222 ? 130.752 175.898 92.519 1.00 35.06 222 LEU B C 1
ATOM 1451 O O . LEU A 1 222 ? 131.895 176.317 92.742 1.00 35.06 222 LEU B O 1
ATOM 1456 N N . VAL A 1 223 ? 130.071 175.176 93.410 1.00 32.00 223 VAL B N 1
ATOM 1457 C CA . VAL A 1 223 ? 130.699 174.831 94.683 1.00 32.00 223 VAL B CA 1
ATOM 1458 C C . VAL A 1 223 ? 131.917 173.942 94.461 1.00 32.00 223 VAL B C 1
ATOM 1459 O O . VAL A 1 223 ? 132.930 174.078 95.156 1.00 32.00 223 VAL B O 1
ATOM 1463 N N . ALA A 1 224 ? 131.848 173.028 93.493 1.00 32.42 224 ALA B N 1
ATOM 1464 C CA . ALA A 1 224 ? 132.974 172.143 93.217 1.00 32.42 224 ALA B CA 1
ATOM 1465 C C . ALA A 1 224 ? 134.200 172.905 92.731 1.00 32.42 224 ALA B C 1
ATOM 1466 O O . ALA A 1 224 ? 135.320 172.583 93.131 1.00 32.42 224 ALA B O 1
ATOM 1468 N N . ARG A 1 225 ? 134.022 173.907 91.870 1.00 35.25 225 ARG B N 1
ATOM 1469 C CA . ARG A 1 225 ? 135.143 174.750 91.475 1.00 35.25 225 ARG B CA 1
ATOM 1470 C C . ARG A 1 225 ? 135.635 175.646 92.599 1.00 35.25 225 ARG B C 1
ATOM 1471 O O . ARG A 1 225 ? 136.823 175.972 92.632 1.00 35.25 225 ARG B O 1
ATOM 1479 N N . PHE A 1 226 ? 134.754 176.077 93.498 1.00 32.70 226 PHE B N 1
ATOM 1480 C CA . PHE A 1 226 ? 135.206 176.862 94.642 1.00 32.70 226 PHE B CA 1
ATOM 1481 C C . PHE A 1 226 ? 136.106 176.040 95.561 1.00 32.70 226 PHE B C 1
ATOM 1482 O O . PHE A 1 226 ? 137.160 176.513 95.993 1.00 32.70 226 PHE B O 1
ATOM 1490 N N . LEU A 1 227 ? 135.715 174.803 95.865 1.00 32.27 227 LEU B N 1
ATOM 1491 C CA . LEU A 1 227 ? 136.489 173.988 96.793 1.00 32.27 227 LEU B CA 1
ATOM 1492 C C . LEU A 1 227 ? 137.681 173.295 96.148 1.00 32.27 227 LEU B C 1
ATOM 1493 O O . LEU A 1 227 ? 138.551 172.801 96.869 1.00 32.27 227 LEU B O 1
ATOM 1498 N N . GLY A 1 228 ? 137.738 173.230 94.822 1.00 33.66 228 GLY B N 1
ATOM 1499 C CA . GLY A 1 228 ? 138.798 172.502 94.157 1.00 33.66 228 GLY B CA 1
ATOM 1500 C C . GLY A 1 228 ? 138.630 171.003 94.162 1.00 33.66 228 GLY B C 1
ATOM 1501 O O . GLY A 1 228 ? 139.624 170.280 94.102 1.00 33.66 228 GLY B O 1
ATOM 1502 N N . VAL A 1 229 ? 137.394 170.512 94.230 1.00 33.92 229 VAL B N 1
ATOM 1503 C CA . VAL A 1 229 ? 137.106 169.084 94.288 1.00 33.92 229 VAL B CA 1
ATOM 1504 C C . VAL A 1 229 ? 136.396 168.662 93.010 1.00 33.92 229 VAL B C 1
ATOM 1505 O O . VAL A 1 229 ? 136.181 169.474 92.106 1.00 33.92 229 VAL B O 1
ATOM 1509 N N . GLU A 1 230 ? 136.043 167.382 92.924 1.00 35.74 230 GLU B N 1
ATOM 1510 C CA . GLU A 1 230 ? 135.464 166.847 91.701 1.00 35.74 230 GLU B CA 1
ATOM 1511 C C . GLU A 1 230 ? 133.966 167.111 91.598 1.00 35.74 230 GLU B C 1
ATOM 1512 O O . GLU A 1 230 ? 133.472 167.425 90.514 1.00 35.74 230 GLU B O 1
ATOM 1518 N N . ALA A 1 231 ? 133.221 166.970 92.693 1.00 30.09 231 ALA B N 1
ATOM 1519 C CA . ALA A 1 231 ? 131.772 167.099 92.637 1.00 30.09 231 ALA B CA 1
ATOM 1520 C C . ALA A 1 231 ? 131.244 167.556 93.988 1.00 30.09 231 ALA B C 1
ATOM 1521 O O . ALA A 1 231 ? 131.899 167.400 95.017 1.00 30.09 231 ALA B O 1
ATOM 1523 N N . ALA A 1 232 ? 130.041 168.124 93.975 1.00 28.49 232 ALA B N 1
ATOM 1524 C CA . ALA A 1 232 ? 129.437 168.666 95.185 1.00 28.49 232 ALA B CA 1
ATOM 1525 C C . ALA A 1 232 ? 127.931 168.455 95.143 1.00 28.49 232 ALA B C 1
ATOM 1526 O O . ALA A 1 232 ? 127.355 168.196 94.088 1.00 28.49 232 ALA B O 1
ATOM 1528 N N . MET A 1 233 ? 127.304 168.561 96.312 1.00 30.40 233 MET B N 1
ATOM 1529 C CA . MET A 1 233 ? 125.860 168.432 96.438 1.00 30.40 233 MET B CA 1
ATOM 1530 C C . MET A 1 233 ? 125.364 169.370 97.532 1.00 30.40 233 MET B C 1
ATOM 1531 O O . MET A 1 233 ? 126.036 169.560 98.542 1.00 30.40 233 MET B O 1
ATOM 1536 N N . ALA A 1 234 ? 124.177 169.949 97.331 1.00 28.01 234 ALA B N 1
ATOM 1537 C CA . ALA A 1 234 ? 123.595 170.931 98.244 1.00 28.01 234 ALA B CA 1
ATOM 1538 C C . ALA A 1 234 ? 122.329 170.381 98.886 1.00 28.01 234 ALA B C 1
ATOM 1539 O O . ALA A 1 234 ? 121.625 169.570 98.280 1.00 28.01 234 ALA B O 1
ATOM 1541 N N . TYR A 1 235 ? 122.035 170.814 100.116 1.00 27.42 235 TYR B N 1
ATOM 1542 C CA . TYR A 1 235 ? 121.004 170.152 100.912 1.00 27.42 235 TYR B CA 1
ATOM 1543 C C . TYR A 1 235 ? 119.843 171.039 101.339 1.00 27.42 235 TYR B C 1
ATOM 1544 O O . TYR A 1 235 ? 118.694 170.694 101.053 1.00 27.42 235 TYR B O 1
ATOM 1553 N N . GLY A 1 236 ? 120.068 172.148 102.021 1.00 28.40 236 GLY B N 1
ATOM 1554 C CA . GLY A 1 236 ? 118.903 172.883 102.478 1.00 28.40 236 GLY B CA 1
ATOM 1555 C C . GLY A 1 236 ? 118.848 173.208 103.953 1.00 28.40 236 GLY B C 1
ATOM 1556 O O . GLY A 1 236 ? 118.080 174.074 104.369 1.00 28.40 236 GLY B O 1
ATOM 1557 N N . MET A 1 237 ? 119.657 172.523 104.752 1.00 27.48 237 MET B N 1
ATOM 1558 C CA . MET A 1 237 ? 119.805 172.825 106.166 1.00 27.48 237 MET B CA 1
ATOM 1559 C C . MET A 1 237 ? 121.164 172.308 106.600 1.00 27.48 237 MET B C 1
ATOM 1560 O O . MET A 1 237 ? 121.617 171.281 106.093 1.00 27.48 237 MET B O 1
ATOM 1565 N N . GLY A 1 238 ? 121.824 173.025 107.509 1.00 27.62 238 GLY B N 1
ATOM 1566 C CA . GLY A 1 238 ? 123.150 172.615 107.945 1.00 27.62 238 GLY B CA 1
ATOM 1567 C C . GLY A 1 238 ? 123.130 171.503 108.977 1.00 27.62 238 GLY B C 1
ATOM 1568 O O . GLY A 1 238 ? 124.009 170.640 108.989 1.00 27.62 238 GLY B O 1
ATOM 1569 N N . PHE A 1 239 ? 122.147 171.525 109.877 1.00 27.62 239 PHE B N 1
ATOM 1570 C CA . PHE A 1 239 ? 121.972 170.438 110.833 1.00 27.62 239 PHE B CA 1
ATOM 1571 C C . PHE A 1 239 ? 121.649 169.127 110.121 1.00 27.62 239 PHE B C 1
ATOM 1572 O O . PHE A 1 239 ? 122.211 168.067 110.447 1.00 27.62 239 PHE B O 1
ATOM 1580 N N . ALA A 1 240 ? 120.779 169.195 109.118 1.00 28.02 240 ALA B N 1
ATOM 1581 C CA . ALA A 1 240 ? 120.385 168.057 108.309 1.00 28.02 240 ALA B CA 1
ATOM 1582 C C . ALA A 1 240 ? 121.520 167.501 107.467 1.00 28.02 240 ALA B C 1
ATOM 1583 O O . ALA A 1 240 ? 121.584 166.285 107.290 1.00 28.02 240 ALA B O 1
ATOM 1585 N N . THR A 1 241 ? 122.415 168.350 106.962 1.00 26.88 241 THR B N 1
ATOM 1586 C CA . THR A 1 241 ? 123.542 167.878 106.168 1.00 26.88 241 THR B CA 1
ATOM 1587 C C . THR A 1 241 ? 124.370 166.837 106.907 1.00 26.88 241 THR B C 1
ATOM 1588 O O . THR A 1 241 ? 124.862 165.896 106.285 1.00 26.88 241 THR B O 1
ATOM 1592 N N . ASN A 1 242 ? 124.544 166.978 108.216 1.00 26.21 242 ASN B N 1
ATOM 1593 C CA . ASN A 1 242 ? 125.235 165.934 108.954 1.00 26.21 242 ASN B CA 1
ATOM 1594 C C . ASN A 1 242 ? 124.293 164.821 109.382 1.00 26.21 242 ASN B C 1
ATOM 1595 O O . ASN A 1 242 ? 124.568 163.642 109.111 1.00 26.21 242 ASN B O 1
ATOM 1600 N N . SER A 1 243 ? 123.173 165.169 110.027 1.00 27.72 243 SER B N 1
ATOM 1601 C CA . SER A 1 243 ? 122.340 164.141 110.639 1.00 27.72 243 SER B CA 1
ATOM 1602 C C . SER A 1 243 ? 121.608 163.254 109.637 1.00 27.72 243 SER B C 1
ATOM 1603 O O . SER A 1 243 ? 121.060 162.226 110.043 1.00 27.72 243 SER B O 1
ATOM 1606 N N . MET A 1 244 ? 121.580 163.601 108.351 1.00 29.05 244 MET B N 1
ATOM 1607 C CA . MET A 1 244 ? 120.932 162.770 107.351 1.00 29.05 244 MET B CA 1
ATOM 1608 C C . MET A 1 244 ? 121.903 162.213 106.325 1.00 29.05 244 MET B C 1
ATOM 1609 O O . MET A 1 244 ? 121.470 161.532 105.392 1.00 29.05 244 MET B O 1
ATOM 1614 N N . ASN A 1 245 ? 123.198 162.475 106.471 1.00 27.04 245 ASN B N 1
ATOM 1615 C CA . ASN A 1 245 ? 124.200 161.951 105.563 1.00 27.04 245 ASN B CA 1
ATOM 1616 C C . ASN A 1 245 ? 125.222 161.049 106.224 1.00 27.04 245 ASN B C 1
ATOM 1617 O O . ASN A 1 245 ? 125.730 160.147 105.558 1.00 27.04 245 ASN B O 1
ATOM 1622 N N . ILE A 1 246 ? 125.543 161.257 107.498 1.00 25.01 246 ILE B N 1
ATOM 1623 C CA . ILE A 1 246 ? 126.502 160.380 108.169 1.00 25.01 246 ILE B CA 1
ATOM 1624 C C . ILE A 1 246 ? 125.985 158.943 108.247 1.00 25.01 246 ILE B C 1
ATOM 1625 O O . ILE A 1 246 ? 126.762 158.014 107.995 1.00 25.01 246 ILE B O 1
ATOM 1630 N N . PRO A 1 247 ? 124.714 158.686 108.589 1.00 26.29 247 PRO B N 1
ATOM 1631 C CA . PRO A 1 247 ? 124.238 157.296 108.616 1.00 26.29 247 PRO B CA 1
ATOM 1632 C C . PRO A 1 247 ? 124.200 156.600 107.266 1.00 26.29 247 PRO B C 1
ATOM 1633 O O . PRO A 1 247 ? 123.978 155.385 107.229 1.00 26.29 247 PRO B O 1
ATOM 1637 N N . ALA A 1 248 ? 124.405 157.311 106.164 1.00 25.75 248 ALA B N 1
ATOM 1638 C CA . ALA A 1 248 ? 124.491 156.698 104.849 1.00 25.75 248 ALA B CA 1
ATOM 1639 C C . ALA A 1 248 ? 125.882 156.178 104.528 1.00 25.75 248 ALA B C 1
ATOM 1640 O O . ALA A 1 248 ? 126.059 155.531 103.497 1.00 25.75 248 ALA B O 1
ATOM 1642 N N . LEU A 1 249 ? 126.866 156.433 105.380 1.00 25.50 249 LEU B N 1
ATOM 1643 C CA . LEU A 1 249 ? 128.248 156.042 105.131 1.00 25.50 249 LEU B CA 1
ATOM 1644 C C . LEU A 1 249 ? 128.772 154.979 106.082 1.00 25.50 249 LEU B C 1
ATOM 1645 O O . LEU A 1 249 ? 129.722 154.283 105.739 1.00 25.50 249 LEU B O 1
ATOM 1650 N N . VAL A 1 250 ? 128.206 154.840 107.280 1.00 25.73 250 VAL B N 1
ATOM 1651 C CA . VAL A 1 250 ? 128.676 153.858 108.247 1.00 25.73 250 VAL B CA 1
ATOM 1652 C C . VAL A 1 250 ? 127.491 153.187 108.934 1.00 25.73 250 VAL B C 1
ATOM 1653 O O . VAL A 1 250 ? 126.378 153.711 108.970 1.00 25.73 250 VAL B O 1
ATOM 1657 N N . GLY A 1 251 ? 127.752 152.009 109.481 1.00 26.91 251 GLY B N 1
ATOM 1658 C CA . GLY A 1 251 ? 126.750 151.223 110.160 1.00 26.91 251 GLY B CA 1
ATOM 1659 C C . GLY A 1 251 ? 127.394 150.246 111.113 1.00 26.91 251 GLY B C 1
ATOM 1660 O O . GLY A 1 251 ? 128.515 150.455 111.572 1.00 26.91 251 GLY B O 1
ATOM 1661 N N . LYS A 1 252 ? 126.674 149.163 111.405 1.00 28.83 252 LYS B N 1
ATOM 1662 C CA . LYS A 1 252 ? 127.184 148.130 112.304 1.00 28.83 252 LYS B CA 1
ATOM 1663 C C . LYS A 1 252 ? 128.476 147.536 111.763 1.00 28.83 252 LYS B C 1
ATOM 1664 O O . LYS A 1 252 ? 128.554 147.164 110.590 1.00 28.83 252 LYS B O 1
ATOM 1670 N N . GLY A 1 253 ? 129.476 147.415 112.627 1.00 25.99 253 GLY B N 1
ATOM 1671 C CA . GLY A 1 253 ? 130.784 146.949 112.231 1.00 25.99 253 GLY B CA 1
ATOM 1672 C C . GLY A 1 253 ? 131.760 148.025 111.818 1.00 25.99 253 GLY B C 1
ATOM 1673 O O . GLY A 1 253 ? 132.823 147.695 111.289 1.00 25.99 253 GLY B O 1
ATOM 1674 N N . CYS A 1 254 ? 131.436 149.295 112.035 1.00 25.95 254 CYS B N 1
ATOM 1675 C CA . CYS A 1 254 ? 132.312 150.410 111.730 1.00 25.95 254 CYS B CA 1
ATOM 1676 C C . CYS A 1 254 ? 132.581 151.200 113.001 1.00 25.95 254 CYS B C 1
ATOM 1677 O O . CYS A 1 254 ? 131.788 151.186 113.940 1.00 25.95 254 CYS B O 1
ATOM 1680 N N . LEU A 1 255 ? 133.716 151.884 113.029 1.00 21.91 255 LEU B N 1
ATOM 1681 C CA . LEU A 1 255 ? 134.143 152.641 114.195 1.00 21.91 255 LEU B CA 1
ATOM 1682 C C . LEU A 1 255 ? 134.199 154.114 113.833 1.00 21.91 255 LEU B C 1
ATOM 1683 O O . LEU A 1 255 ? 134.775 154.480 112.807 1.00 21.91 255 LEU B O 1
ATOM 1688 N N . ILE A 1 256 ? 133.605 154.951 114.676 1.00 21.79 256 ILE B N 1
ATOM 1689 C CA . ILE A 1 256 ? 133.675 156.400 114.552 1.00 21.79 256 ILE B CA 1
ATOM 1690 C C . ILE A 1 256 ? 134.546 156.918 115.682 1.00 21.79 256 ILE B C 1
ATOM 1691 O O . ILE A 1 256 ? 134.303 156.600 116.849 1.00 21.79 256 ILE B O 1
ATOM 1696 N N . LEU A 1 257 ? 135.559 157.704 115.338 1.00 23.13 257 LEU B N 1
ATOM 1697 C CA . LEU A 1 257 ? 136.420 158.376 116.307 1.00 23.13 257 LEU B CA 1
ATOM 1698 C C . LEU A 1 257 ? 136.080 159.859 116.275 1.00 23.13 257 LEU B C 1
ATOM 1699 O O . LEU A 1 257 ? 136.338 160.535 115.279 1.00 23.13 257 LEU B O 1
ATOM 1704 N N . SER A 1 258 ? 135.516 160.369 117.361 1.00 26.49 258 SER B N 1
ATOM 1705 C CA . SER A 1 258 ? 135.005 161.730 117.403 1.00 26.49 258 SER B CA 1
ATOM 1706 C C . SER A 1 258 ? 135.799 162.589 118.377 1.00 26.49 258 SER B C 1
ATOM 1707 O O . SER A 1 258 ? 136.138 162.155 119.477 1.00 26.49 258 SER B O 1
ATOM 1710 N N . ASP A 1 259 ? 136.072 163.823 117.962 1.00 28.05 259 ASP B N 1
ATOM 1711 C CA . ASP A 1 259 ? 136.731 164.803 118.811 1.00 28.05 259 ASP B CA 1
ATOM 1712 C C . ASP A 1 259 ? 135.817 165.226 119.957 1.00 28.05 259 ASP B C 1
ATOM 1713 O O . ASP A 1 259 ? 134.591 165.136 119.881 1.00 28.05 259 ASP B O 1
ATOM 1718 N N . GLU A 1 260 ? 136.446 165.712 121.023 1.00 31.24 260 GLU B N 1
ATOM 1719 C CA . GLU A 1 260 ? 135.768 165.941 122.290 1.00 31.24 260 GLU B CA 1
ATOM 1720 C C . GLU A 1 260 ? 134.792 167.113 122.227 1.00 31.24 260 GLU B C 1
ATOM 1721 O O . GLU A 1 260 ? 133.936 167.263 123.106 1.00 31.24 260 GLU B O 1
ATOM 1727 N N . LEU A 1 261 ? 134.900 167.959 121.203 1.00 30.12 261 LEU B N 1
ATOM 1728 C CA . LEU A 1 261 ? 134.086 169.167 121.151 1.00 30.12 261 LEU B CA 1
ATOM 1729 C C . LEU A 1 261 ? 133.259 169.303 119.879 1.00 30.12 261 LEU B C 1
ATOM 1730 O O . LEU A 1 261 ? 133.023 170.425 119.431 1.00 30.12 261 LEU B O 1
ATOM 1735 N N . ASN A 1 262 ? 132.801 168.206 119.287 1.00 29.10 262 ASN B N 1
ATOM 1736 C CA . ASN A 1 262 ? 132.044 168.308 118.047 1.00 29.10 262 ASN B CA 1
ATOM 1737 C C . ASN A 1 262 ? 130.629 168.816 118.281 1.00 29.10 262 ASN B C 1
ATOM 1738 O O . ASN A 1 262 ? 130.057 168.661 119.361 1.00 29.10 262 ASN B O 1
ATOM 1743 N N . HIS A 1 263 ? 130.071 169.416 117.231 1.00 28.21 263 HIS B N 1
ATOM 1744 C CA . HIS A 1 263 ? 128.744 170.013 117.261 1.00 28.21 263 HIS B CA 1
ATOM 1745 C C . HIS A 1 263 ? 127.672 168.947 117.462 1.00 28.21 263 HIS B C 1
ATOM 1746 O O . HIS A 1 263 ? 127.920 167.751 117.324 1.00 28.21 263 HIS B O 1
ATOM 1753 N N . ALA A 1 264 ? 126.461 169.396 117.786 1.00 27.42 264 ALA B N 1
ATOM 1754 C CA . ALA A 1 264 ? 125.393 168.469 118.139 1.00 27.42 264 ALA B CA 1
ATOM 1755 C C . ALA A 1 264 ? 124.919 167.645 116.946 1.00 27.42 264 ALA B C 1
ATOM 1756 O O . ALA A 1 264 ? 124.478 166.504 117.120 1.00 27.42 264 ALA B O 1
ATOM 1758 N N . SER A 1 265 ? 124.983 168.199 115.737 1.00 26.51 265 SER B N 1
ATOM 1759 C CA . SER A 1 265 ? 124.551 167.474 114.549 1.00 26.51 265 SER B CA 1
ATOM 1760 C C . SER A 1 265 ? 125.476 166.320 114.188 1.00 26.51 265 SER B C 1
ATOM 1761 O O . SER A 1 265 ? 124.998 165.272 113.738 1.00 26.51 265 SER B O 1
ATOM 1764 N N . LEU A 1 266 ? 126.784 166.485 114.378 1.00 26.02 266 LEU B N 1
ATOM 1765 C CA . LEU A 1 266 ? 127.723 165.393 114.176 1.00 26.02 266 LEU B CA 1
ATOM 1766 C C . LEU A 1 266 ? 127.458 164.253 115.146 1.00 26.02 266 LEU B C 1
ATOM 1767 O O . LEU A 1 266 ? 127.443 163.081 114.753 1.00 26.02 266 LEU B O 1
ATOM 1772 N N . VAL A 1 267 ? 127.231 164.588 116.413 1.00 25.35 267 VAL B N 1
ATOM 1773 C CA . VAL A 1 267 ? 126.922 163.590 117.423 1.00 25.35 267 VAL B CA 1
ATOM 1774 C C . VAL A 1 267 ? 125.611 162.882 117.108 1.00 25.35 267 VAL B C 1
ATOM 1775 O O . VAL A 1 267 ? 125.500 161.666 117.293 1.00 25.35 267 VAL B O 1
ATOM 1779 N N . LEU A 1 268 ? 124.597 163.612 116.640 1.00 25.40 268 LEU B N 1
ATOM 1780 C CA . LEU A 1 268 ? 123.327 162.974 116.314 1.00 25.40 268 LEU B CA 1
ATOM 1781 C C . LEU A 1 268 ? 123.454 162.048 115.107 1.00 25.40 268 LEU B C 1
ATOM 1782 O O . LEU A 1 268 ? 122.889 160.950 115.105 1.00 25.40 268 LEU B O 1
ATOM 1787 N N . GLY A 1 269 ? 124.200 162.457 114.078 1.00 26.24 269 GLY B N 1
ATOM 1788 C CA . GLY A 1 269 ? 124.455 161.558 112.965 1.00 26.24 269 GLY B CA 1
ATOM 1789 C C . GLY A 1 269 ? 125.204 160.303 113.368 1.00 26.24 269 GLY B C 1
ATOM 1790 O O . GLY A 1 269 ? 124.879 159.205 112.905 1.00 26.24 269 GLY B O 1
ATOM 1791 N N . ALA A 1 270 ? 126.209 160.443 114.235 1.00 25.10 270 ALA B N 1
ATOM 1792 C CA . ALA A 1 270 ? 126.919 159.277 114.742 1.00 25.10 270 ALA B CA 1
ATOM 1793 C C . ALA A 1 270 ? 126.012 158.362 115.561 1.00 25.10 270 ALA B C 1
ATOM 1794 O O . ALA A 1 270 ? 126.118 157.138 115.451 1.00 25.10 270 ALA B O 1
ATOM 1796 N N . ARG A 1 271 ? 125.077 158.933 116.306 1.00 27.57 271 ARG B N 1
ATOM 1797 C CA . ARG A 1 271 ? 124.149 158.134 117.094 1.00 27.57 271 ARG B CA 1
ATOM 1798 C C . ARG A 1 271 ? 123.124 157.415 116.218 1.00 27.57 271 ARG B C 1
ATOM 1799 O O . ARG A 1 271 ? 122.661 156.339 116.566 1.00 27.57 271 ARG B O 1
ATOM 1807 N N . LEU A 1 272 ? 122.759 158.014 115.090 1.00 26.16 272 LEU B N 1
ATOM 1808 C CA . LEU A 1 272 ? 121.805 157.399 114.183 1.00 26.16 272 LEU B CA 1
ATOM 1809 C C . LEU A 1 272 ? 122.439 156.420 113.208 1.00 26.16 272 LEU B C 1
ATOM 1810 O O . LEU A 1 272 ? 121.713 155.642 112.588 1.00 26.16 272 LEU B O 1
ATOM 1815 N N . SER A 1 273 ? 123.762 156.442 113.040 1.00 26.17 273 SER B N 1
ATOM 1816 C CA . SER A 1 273 ? 124.387 155.521 112.093 1.00 26.17 273 SER B CA 1
ATOM 1817 C C . SER A 1 273 ? 124.275 154.072 112.558 1.00 26.17 273 SER B C 1
ATOM 1818 O O . SER A 1 273 ? 124.024 153.171 111.752 1.00 26.17 273 SER B O 1
ATOM 1821 N N . GLY A 1 274 ? 124.473 153.824 113.847 1.00 25.87 274 GLY B N 1
ATOM 1822 C CA . GLY A 1 274 ? 124.552 152.471 114.367 1.00 25.87 274 GLY B CA 1
ATOM 1823 C C . GLY A 1 274 ? 125.961 151.959 114.584 1.00 25.87 274 GLY B C 1
ATOM 1824 O O . GLY A 1 274 ? 126.123 150.791 114.953 1.00 25.87 274 GLY B O 1
ATOM 1825 N N . ALA A 1 275 ? 126.991 152.768 114.382 1.00 23.68 275 ALA B N 1
ATOM 1826 C CA . ALA A 1 275 ? 128.374 152.375 114.580 1.00 23.68 275 ALA B CA 1
ATOM 1827 C C . ALA A 1 275 ? 128.777 152.530 116.044 1.00 23.68 275 ALA B C 1
ATOM 1828 O O . ALA A 1 275 ? 127.982 152.914 116.901 1.00 23.68 275 ALA B O 1
ATOM 1830 N N . THR A 1 276 ? 130.039 152.225 116.322 1.00 22.99 276 THR B N 1
ATOM 1831 C CA . THR A 1 276 ? 130.632 152.405 117.639 1.00 22.99 276 THR B CA 1
ATOM 1832 C C . THR A 1 276 ? 131.357 153.742 117.681 1.00 22.99 276 THR B C 1
ATOM 1833 O O . THR A 1 276 ? 132.001 154.133 116.708 1.00 22.99 276 THR B O 1
ATOM 1837 N N . ILE A 1 277 ? 131.236 154.452 118.800 1.00 22.65 277 ILE B N 1
ATOM 1838 C CA . ILE A 1 277 ? 131.782 155.796 118.941 1.00 22.65 277 ILE B CA 1
ATOM 1839 C C . ILE A 1 277 ? 132.761 155.823 120.104 1.00 22.65 277 ILE B C 1
ATOM 1840 O O . ILE A 1 277 ? 132.427 155.386 121.208 1.00 22.65 277 ILE B O 1
ATOM 1845 N N . ARG A 1 278 ? 133.958 156.358 119.864 1.00 23.36 278 ARG B N 1
ATOM 1846 C CA . ARG A 1 278 ? 134.954 156.585 120.904 1.00 23.36 278 ARG B CA 1
ATOM 1847 C C . ARG A 1 278 ? 135.474 158.010 120.784 1.00 23.36 278 ARG B C 1
ATOM 1848 O O . ARG A 1 278 ? 135.700 158.495 119.676 1.00 23.36 278 ARG B O 1
ATOM 1856 N N . ILE A 1 279 ? 135.663 158.676 121.919 1.00 24.87 279 ILE B N 1
ATOM 1857 C CA . ILE A 1 279 ? 136.005 160.094 121.966 1.00 24.87 279 ILE B CA 1
ATOM 1858 C C . ILE A 1 279 ? 137.464 160.255 122.365 1.00 24.87 279 ILE B C 1
ATOM 1859 O O . ILE A 1 279 ? 137.938 159.591 123.292 1.00 24.87 279 ILE B O 1
ATOM 1864 N N . PHE A 1 280 ? 138.176 161.135 121.671 1.00 26.73 280 PHE B N 1
ATOM 1865 C CA . PHE A 1 280 ? 139.533 161.501 122.040 1.00 26.73 280 PHE B CA 1
ATOM 1866 C C . PHE A 1 280 ? 139.600 162.971 122.436 1.00 26.73 280 PHE B C 1
ATOM 1867 O O . PHE A 1 280 ? 138.731 163.770 122.084 1.00 26.73 280 PHE B O 1
ATOM 1875 N N . LYS A 1 281 ? 140.650 163.314 123.177 1.00 32.74 281 LYS B N 1
ATOM 1876 C CA . LYS A 1 281 ? 140.781 164.644 123.755 1.00 32.74 281 LYS B CA 1
ATOM 1877 C C . LYS A 1 281 ? 141.035 165.691 122.682 1.00 32.74 281 LYS B C 1
ATOM 1878 O O . LYS A 1 281 ? 141.615 165.400 121.637 1.00 32.74 281 LYS B O 1
ATOM 1884 N N . HIS A 1 282 ? 140.624 166.925 122.968 1.00 31.59 282 HIS B N 1
ATOM 1885 C CA . HIS A 1 282 ? 140.636 168.000 121.983 1.00 31.59 282 HIS B CA 1
ATOM 1886 C C . HIS A 1 282 ? 142.042 168.302 121.485 1.00 31.59 282 HIS B C 1
ATOM 1887 O O . HIS A 1 282 ? 142.934 168.617 122.273 1.00 31.59 282 HIS B O 1
ATOM 1894 N N . ASN A 1 283 ? 142.224 168.214 120.166 1.00 31.71 283 ASN B N 1
ATOM 1895 C CA . ASN A 1 283 ? 143.489 168.482 119.474 1.00 31.71 283 ASN B CA 1
ATOM 1896 C C . ASN A 1 283 ? 144.662 167.702 120.044 1.00 31.71 283 ASN B C 1
ATOM 1897 O O . ASN A 1 283 ? 145.813 168.112 119.890 1.00 31.71 283 ASN B O 1
ATOM 1902 N N . ASN A 1 284 ? 144.406 166.575 120.692 1.00 34.11 284 ASN B N 1
ATOM 1903 C CA . ASN A 1 284 ? 145.469 165.746 121.249 1.00 34.11 284 ASN B CA 1
ATOM 1904 C C . ASN A 1 284 ? 145.806 164.668 120.231 1.00 34.11 284 ASN B C 1
ATOM 1905 O O . ASN A 1 284 ? 145.025 163.744 120.007 1.00 34.11 284 ASN B O 1
ATOM 1910 N N . MET A 1 285 ? 146.966 164.796 119.591 1.00 34.97 285 MET B N 1
ATOM 1911 C CA . MET A 1 285 ? 147.381 163.811 118.604 1.00 34.97 285 MET B CA 1
ATOM 1912 C C . MET A 1 285 ? 147.925 162.542 119.236 1.00 34.97 285 MET B C 1
ATOM 1913 O O . MET A 1 285 ? 147.742 161.456 118.676 1.00 34.97 285 MET B O 1
ATOM 1918 N N . GLN A 1 286 ? 148.498 162.669 120.424 1.00 35.86 286 GLN B N 1
ATOM 1919 C CA . GLN A 1 286 ? 149.021 161.524 121.145 1.00 35.86 286 GLN B CA 1
ATOM 1920 C C . GLN A 1 286 ? 147.869 160.628 121.594 1.00 35.86 286 GLN B C 1
ATOM 1921 O O . GLN A 1 286 ? 148.032 159.424 121.724 1.00 35.86 286 GLN B O 1
ATOM 1927 N N . SER A 1 287 ? 146.705 161.224 121.827 1.00 30.97 287 SER B N 1
ATOM 1928 C CA . SER A 1 287 ? 145.516 160.489 122.232 1.00 30.97 287 SER B CA 1
ATOM 1929 C C . SER A 1 287 ? 144.828 159.818 121.052 1.00 30.97 287 SER B C 1
ATOM 1930 O O . SER A 1 287 ? 144.449 158.643 121.135 1.00 30.97 287 SER B O 1
ATOM 1933 N N . LEU A 1 288 ? 144.682 160.538 119.942 1.00 29.69 288 LEU B N 1
ATOM 1934 C CA . LEU A 1 288 ? 144.047 159.970 118.762 1.00 29.69 288 LEU B CA 1
ATOM 1935 C C . LEU A 1 288 ? 144.874 158.843 118.165 1.00 29.69 288 LEU B C 1
ATOM 1936 O O . LEU A 1 288 ? 144.312 157.840 117.720 1.00 29.69 288 LEU B O 1
ATOM 1941 N N . GLU A 1 289 ? 146.201 158.978 118.146 1.00 33.63 289 GLU B N 1
ATOM 1942 C CA . GLU A 1 289 ? 147.024 157.894 117.625 1.00 33.63 289 GLU B CA 1
ATOM 1943 C C . GLU A 1 289 ? 146.942 156.645 118.491 1.00 33.63 289 GLU B C 1
ATOM 1944 O O . GLU A 1 289 ? 146.880 155.533 117.961 1.00 33.63 289 GLU B O 1
ATOM 1950 N N . LYS A 1 290 ? 146.949 156.798 119.811 1.00 32.29 290 LYS B N 1
ATOM 1951 C CA . LYS A 1 290 ? 146.777 155.651 120.688 1.00 32.29 290 LYS B CA 1
ATOM 1952 C C . LYS A 1 290 ? 145.436 154.969 120.497 1.00 32.29 290 LYS B C 1
ATOM 1953 O O . LYS A 1 290 ? 145.383 153.737 120.433 1.00 32.29 290 LYS B O 1
ATOM 1959 N N . LEU A 1 291 ? 144.360 155.739 120.403 1.00 30.13 291 LEU B N 1
ATOM 1960 C CA . LEU A 1 291 ? 143.042 155.180 120.151 1.00 30.13 291 LEU B CA 1
ATOM 1961 C C . LEU A 1 291 ? 142.981 154.446 118.819 1.00 30.13 291 LEU B C 1
ATOM 1962 O O . LEU A 1 291 ? 142.434 153.340 118.742 1.00 30.13 291 LEU B O 1
ATOM 1967 N N . LEU A 1 292 ? 143.579 155.025 117.784 1.00 29.35 292 LEU B N 1
ATOM 1968 C CA . LEU A 1 292 ? 143.572 154.454 116.446 1.00 29.35 292 LEU B CA 1
ATOM 1969 C C . LEU A 1 292 ? 144.428 153.201 116.354 1.00 29.35 292 LEU B C 1
ATOM 1970 O O . LEU A 1 292 ? 144.130 152.308 115.560 1.00 29.35 292 LEU B O 1
ATOM 1975 N N . LYS A 1 293 ? 145.454 153.115 117.191 1.00 32.44 293 LYS B N 1
ATOM 1976 C CA . LYS A 1 293 ? 146.333 151.954 117.225 1.00 32.44 293 LYS B CA 1
ATOM 1977 C C . LYS A 1 293 ? 145.650 150.818 117.970 1.00 32.44 293 LYS B C 1
ATOM 1978 O O . LYS A 1 293 ? 145.698 149.677 117.537 1.00 32.44 293 LYS B O 1
ATOM 1984 N N . ASP A 1 294 ? 145.033 151.125 119.107 1.00 32.20 294 ASP B N 1
ATOM 1985 C CA . ASP A 1 294 ? 144.289 150.116 119.849 1.00 32.20 294 ASP B CA 1
ATOM 1986 C C . ASP A 1 294 ? 143.059 149.620 119.109 1.00 32.20 294 ASP B C 1
ATOM 1987 O O . ASP A 1 294 ? 142.604 148.507 119.379 1.00 32.20 294 ASP B O 1
ATOM 1992 N N . ALA A 1 295 ? 142.499 150.414 118.205 1.00 31.34 295 ALA B N 1
ATOM 1993 C CA . ALA A 1 295 ? 141.364 149.954 117.419 1.00 31.34 295 ALA B CA 1
ATOM 1994 C C . ALA A 1 295 ? 141.713 148.824 116.466 1.00 31.34 295 ALA B C 1
ATOM 1995 O O . ALA A 1 295 ? 140.890 147.932 116.253 1.00 31.34 295 ALA B O 1
ATOM 1997 N N . ILE A 1 296 ? 142.904 148.840 115.882 1.00 33.22 296 ILE B N 1
ATOM 1998 C CA . ILE A 1 296 ? 143.232 147.896 114.825 1.00 33.22 296 ILE B CA 1
ATOM 1999 C C . ILE A 1 296 ? 143.745 146.565 115.363 1.00 33.22 296 ILE B C 1
ATOM 2000 O O . ILE A 1 296 ? 143.514 145.523 114.745 1.00 33.22 296 ILE B O 1
ATOM 2005 N N . VAL A 1 297 ? 144.443 146.560 116.497 1.00 35.67 297 VAL B N 1
ATOM 2006 C CA . VAL A 1 297 ? 145.049 145.320 116.958 1.00 35.67 297 VAL B CA 1
ATOM 2007 C C . VAL A 1 297 ? 144.111 144.471 117.809 1.00 35.67 297 VAL B C 1
ATOM 2008 O O . VAL A 1 297 ? 144.360 143.269 117.961 1.00 35.67 297 VAL B O 1
ATOM 2012 N N . TYR A 1 298 ? 143.032 145.041 118.347 1.00 34.54 298 TYR B N 1
ATOM 2013 C CA . TYR A 1 298 ? 142.083 144.254 119.122 1.00 34.54 298 TYR B CA 1
ATOM 2014 C C . TYR A 1 298 ? 140.738 144.049 118.441 1.00 34.54 298 TYR B C 1
ATOM 2015 O O . TYR A 1 298 ? 139.983 143.175 118.871 1.00 34.54 298 TYR B O 1
ATOM 2024 N N . GLY A 1 299 ? 140.413 144.819 117.409 1.00 30.02 299 GLY B N 1
ATOM 2025 C CA . GLY A 1 299 ? 139.186 144.594 116.678 1.00 30.02 299 GLY B CA 1
ATOM 2026 C C . GLY A 1 299 ? 137.934 144.943 117.465 1.00 30.02 299 GLY B C 1
ATOM 2027 O O . GLY A 1 299 ? 137.965 145.651 118.469 1.00 30.02 299 GLY B O 1
ATOM 2028 N N . GLN A 1 300 ? 136.812 144.416 116.983 1.00 31.05 300 GLN B N 1
ATOM 2029 C CA . GLN A 1 300 ? 135.511 144.769 117.527 1.00 31.05 300 GLN B CA 1
ATOM 2030 C C . GLN A 1 300 ? 135.350 144.248 118.957 1.00 31.05 300 GLN B C 1
ATOM 2031 O O . GLN A 1 300 ? 136.039 143.313 119.365 1.00 31.05 300 GLN B O 1
ATOM 2037 N N . PRO A 1 301 ? 134.461 144.862 119.752 1.00 36.56 301 PRO B N 1
ATOM 2038 C CA . PRO A 1 301 ? 134.415 144.571 121.192 1.00 36.56 301 PRO B CA 1
ATOM 2039 C C . PRO A 1 301 ? 134.238 143.111 121.586 1.00 36.56 301 PRO B C 1
ATOM 2040 O O . PRO A 1 301 ? 135.091 142.555 122.283 1.00 36.56 301 PRO B O 1
ATOM 2044 N N . ARG A 1 302 ? 133.146 142.476 121.165 1.00 41.42 302 ARG B N 1
ATOM 2045 C CA . ARG A 1 302 ? 132.848 141.145 121.683 1.00 41.42 302 ARG B CA 1
ATOM 2046 C C . ARG A 1 302 ? 133.351 140.051 120.752 1.00 41.42 302 ARG B C 1
ATOM 2047 O O . ARG A 1 302 ? 134.128 139.185 121.164 1.00 41.42 302 ARG B O 1
ATOM 2055 N N . THR A 1 303 ? 132.927 140.077 119.492 1.00 39.80 303 THR B N 1
ATOM 2056 C CA . THR A 1 303 ? 133.367 139.073 118.536 1.00 39.80 303 THR B CA 1
ATOM 2057 C C . THR A 1 303 ? 134.846 139.180 118.199 1.00 39.80 303 THR B C 1
ATOM 2058 O O . THR A 1 303 ? 135.420 138.199 117.720 1.00 39.80 303 THR B O 1
ATOM 2062 N N . ARG A 1 304 ? 135.480 140.316 118.466 1.00 38.50 304 ARG B N 1
ATOM 2063 C CA . ARG A 1 304 ? 136.912 140.471 118.203 1.00 38.50 304 ARG B CA 1
ATOM 2064 C C . ARG A 1 304 ? 137.298 140.470 116.724 1.00 38.50 304 ARG B C 1
ATOM 2065 O O . ARG A 1 304 ? 138.471 140.369 116.386 1.00 38.50 304 ARG B O 1
ATOM 2073 N N . ARG A 1 305 ? 136.308 140.589 115.854 1.00 36.82 305 ARG B N 1
ATOM 2074 C CA . ARG A 1 305 ? 136.552 140.611 114.423 1.00 36.82 305 ARG B CA 1
ATOM 2075 C C . ARG A 1 305 ? 137.120 141.956 113.996 1.00 36.82 305 ARG B C 1
ATOM 2076 O O . ARG A 1 305 ? 136.972 142.948 114.700 1.00 36.82 305 ARG B O 1
ATOM 2084 N N . PRO A 1 306 ? 137.802 141.990 112.847 1.00 31.68 306 PRO B N 1
ATOM 2085 C CA . PRO A 1 306 ? 138.299 143.273 112.346 1.00 31.68 306 PRO B CA 1
ATOM 2086 C C . PRO A 1 306 ? 137.160 144.215 111.996 1.00 31.68 306 PRO B C 1
ATOM 2087 O O . PRO A 1 306 ? 136.078 143.795 111.587 1.00 31.68 306 PRO B O 1
ATOM 2091 N N . TRP A 1 307 ? 137.423 145.506 112.157 1.00 25.90 307 TRP B N 1
ATOM 2092 C CA . TRP A 1 307 ? 136.456 146.529 111.798 1.00 25.90 307 TRP B CA 1
ATOM 2093 C C . TRP A 1 307 ? 136.279 146.594 110.289 1.00 25.90 307 TRP B C 1
ATOM 2094 O O . TRP A 1 307 ? 137.200 146.314 109.522 1.00 25.90 307 TRP B O 1
ATOM 2105 N N . LYS A 1 308 ? 135.076 146.959 109.858 1.00 27.18 308 LYS B N 1
ATOM 2106 C CA . LYS A 1 308 ? 134.860 147.168 108.434 1.00 27.18 308 LYS B CA 1
ATOM 2107 C C . LYS A 1 308 ? 135.552 148.425 107.928 1.00 27.18 308 LYS B C 1
ATOM 2108 O O . LYS A 1 308 ? 136.134 148.405 106.841 1.00 27.18 308 LYS B O 1
ATOM 2114 N N . LYS A 1 309 ? 135.499 149.518 108.684 1.00 25.05 309 LYS B N 1
ATOM 2115 C CA . LYS A 1 309 ? 136.141 150.770 108.307 1.00 25.05 309 LYS B CA 1
ATOM 2116 C C . LYS A 1 309 ? 136.191 151.655 109.545 1.00 25.05 309 LYS B C 1
ATOM 2117 O O . LYS A 1 309 ? 135.528 151.381 110.547 1.00 25.05 309 LYS B O 1
ATOM 2123 N N . ILE A 1 310 ? 137.012 152.704 109.475 1.00 23.79 310 ILE B N 1
ATOM 2124 C CA . ILE A 1 310 ? 137.187 153.669 110.560 1.00 23.79 310 ILE B CA 1
ATOM 2125 C C . ILE A 1 310 ? 137.019 155.073 109.995 1.00 23.79 310 ILE B C 1
ATOM 2126 O O . ILE A 1 310 ? 137.574 155.390 108.942 1.00 23.79 310 ILE B O 1
ATOM 2131 N N . LEU A 1 311 ? 136.249 155.909 110.685 1.00 23.35 311 LEU B N 1
ATOM 2132 C CA . LEU A 1 311 ? 135.966 157.268 110.239 1.00 23.35 311 LEU B CA 1
ATOM 2133 C C . LEU A 1 311 ? 136.265 158.241 111.369 1.00 23.35 311 LEU B C 1
ATOM 2134 O O . LEU A 1 311 ? 135.841 158.021 112.504 1.00 23.35 311 LEU B O 1
ATOM 2139 N N . ILE A 1 312 ? 137.005 159.305 111.062 1.00 23.14 312 ILE B N 1
ATOM 2140 C CA . ILE A 1 312 ? 137.376 160.339 112.025 1.00 23.14 312 ILE B CA 1
ATOM 2141 C C . ILE A 1 312 ? 136.552 161.583 111.728 1.00 23.14 312 ILE B C 1
ATOM 2142 O O . ILE A 1 312 ? 136.449 162.000 110.571 1.00 23.14 312 ILE B O 1
ATOM 2147 N N . LEU A 1 313 ? 135.954 162.168 112.766 1.00 23.59 313 LEU B N 1
ATOM 2148 C CA . LEU A 1 313 ? 135.145 163.376 112.637 1.00 23.59 313 LEU B CA 1
ATOM 2149 C C . LEU A 1 313 ? 135.852 164.524 113.348 1.00 23.59 313 LEU B C 1
ATOM 2150 O O . LEU A 1 313 ? 136.114 164.443 114.549 1.00 23.59 313 LEU B O 1
ATOM 2155 N N . VAL A 1 314 ? 136.132 165.601 112.615 1.00 24.53 314 VAL B N 1
ATOM 2156 C CA . VAL A 1 314 ? 136.756 166.799 113.161 1.00 24.53 314 VAL B CA 1
ATOM 2157 C C . VAL A 1 314 ? 136.047 168.029 112.600 1.00 24.53 314 VAL B C 1
ATOM 2158 O O . VAL A 1 314 ? 135.103 167.929 111.822 1.00 24.53 314 VAL B O 1
ATOM 2162 N N . GLU A 1 315 ? 136.515 169.200 113.023 1.00 28.82 315 GLU B N 1
ATOM 2163 C CA . GLU A 1 315 ? 135.998 170.482 112.570 1.00 28.82 315 GLU B CA 1
ATOM 2164 C C . GLU A 1 315 ? 137.171 171.394 112.264 1.00 28.82 315 GLU B C 1
ATOM 2165 O O . GLU A 1 315 ? 138.272 171.202 112.770 1.00 28.82 315 GLU B O 1
ATOM 2171 N N . GLY A 1 316 ? 136.933 172.391 111.423 1.00 27.04 316 GLY B N 1
ATOM 2172 C CA . GLY A 1 316 ? 137.969 173.341 111.077 1.00 27.04 316 GLY B CA 1
ATOM 2173 C C . GLY A 1 316 ? 138.240 174.368 112.153 1.00 27.04 316 GLY B C 1
ATOM 2174 O O . GLY A 1 316 ? 139.395 174.669 112.450 1.00 27.04 316 GLY B O 1
ATOM 2175 N N . ILE A 1 317 ? 137.181 174.936 112.721 1.00 28.44 317 ILE B N 1
ATOM 2176 C CA . ILE A 1 317 ? 137.273 175.837 113.863 1.00 28.44 317 ILE B CA 1
ATOM 2177 C C . ILE A 1 317 ? 136.192 175.439 114.854 1.00 28.44 317 ILE B C 1
ATOM 2178 O O . ILE A 1 317 ? 135.059 175.151 114.461 1.00 28.44 317 ILE B O 1
ATOM 2183 N N . TYR A 1 318 ? 136.547 175.395 116.132 1.00 28.37 318 TYR B N 1
ATOM 2184 C CA . TYR A 1 318 ? 135.589 175.143 117.202 1.00 28.37 318 TYR B CA 1
ATOM 2185 C C . TYR A 1 318 ? 135.151 176.499 117.736 1.00 28.37 318 TYR B C 1
ATOM 2186 O O . TYR A 1 318 ? 135.948 177.239 118.311 1.00 28.37 318 TYR B O 1
ATOM 2195 N N . SER A 1 319 ? 133.874 176.828 117.536 1.00 31.99 319 SER B N 1
ATOM 2196 C CA . SER A 1 319 ? 133.402 178.196 117.714 1.00 31.99 319 SER B CA 1
ATOM 2197 C C . SER A 1 319 ? 133.446 178.626 119.173 1.00 31.99 319 SER B C 1
ATOM 2198 O O . SER A 1 319 ? 133.919 179.717 119.501 1.00 31.99 319 SER B O 1
ATOM 2201 N N . MET A 1 320 ? 132.942 177.780 120.066 1.00 33.27 320 MET B N 1
ATOM 2202 C CA . MET A 1 320 ? 132.883 178.149 121.472 1.00 33.27 320 MET B CA 1
ATOM 2203 C C . MET A 1 320 ? 134.260 178.164 122.113 1.00 33.27 320 MET B C 1
ATOM 2204 O O . MET A 1 320 ? 134.465 178.845 123.120 1.00 33.27 320 MET B O 1
ATOM 2209 N N . GLU A 1 321 ? 135.207 177.420 121.557 1.00 31.18 321 GLU B N 1
ATOM 2210 C CA . GLU A 1 321 ? 136.537 177.300 122.128 1.00 31.18 321 GLU B CA 1
ATOM 2211 C C . GLU A 1 321 ? 137.553 178.200 121.449 1.00 31.18 321 GLU B C 1
ATOM 2212 O O . GLU A 1 321 ? 138.535 178.586 122.082 1.00 31.18 321 GLU B O 1
ATOM 2218 N N . GLY A 1 322 ? 137.340 178.539 120.182 1.00 29.83 322 GLY B N 1
ATOM 2219 C CA . GLY A 1 322 ? 138.221 179.446 119.476 1.00 29.83 322 GLY B CA 1
ATOM 2220 C C . GLY A 1 322 ? 139.459 178.824 118.880 1.00 29.83 322 GLY B C 1
ATOM 2221 O O . GLY A 1 322 ? 140.399 179.546 118.552 1.00 29.83 322 GLY B O 1
ATOM 2222 N N . SER A 1 323 ? 139.490 177.506 118.715 1.00 28.80 323 SER B N 1
ATOM 2223 C CA . SER A 1 323 ? 140.704 176.818 118.306 1.00 28.80 323 SER B CA 1
ATOM 2224 C C . SER A 1 323 ? 140.579 176.262 116.894 1.00 28.80 323 SER B C 1
ATOM 2225 O O . SER A 1 323 ? 139.483 176.040 116.381 1.00 28.80 323 SER B O 1
ATOM 2228 N N . ILE A 1 324 ? 141.736 176.040 116.273 1.00 29.38 324 ILE B N 1
ATOM 2229 C CA . ILE A 1 324 ? 141.840 175.508 114.921 1.00 29.38 324 ILE B CA 1
ATOM 2230 C C . ILE A 1 324 ? 142.452 174.117 114.995 1.00 29.38 324 ILE B C 1
ATOM 2231 O O . ILE A 1 324 ? 143.370 173.876 115.783 1.00 29.38 324 ILE B O 1
ATOM 2236 N N . VAL A 1 325 ? 141.926 173.201 114.193 1.00 28.33 325 VAL B N 1
ATOM 2237 C CA . VAL A 1 325 ? 142.369 171.811 114.173 1.00 28.33 325 VAL B CA 1
ATOM 2238 C C . VAL A 1 325 ? 143.805 171.720 113.671 1.00 28.33 325 VAL B C 1
ATOM 2239 O O . VAL A 1 325 ? 144.251 172.525 112.850 1.00 28.33 325 VAL B O 1
ATOM 2243 N N . ARG A 1 326 ? 144.554 170.740 114.181 1.00 31.98 326 ARG B N 1
ATOM 2244 C CA . ARG A 1 326 ? 145.905 170.465 113.687 1.00 31.98 326 ARG B CA 1
ATOM 2245 C C . ARG A 1 326 ? 145.800 169.556 112.467 1.00 31.98 326 ARG B C 1
ATOM 2246 O O . ARG A 1 326 ? 146.091 168.364 112.513 1.00 31.98 326 ARG B O 1
ATOM 2254 N N . LEU A 1 327 ? 145.373 170.144 111.355 1.00 30.97 327 LEU B N 1
ATOM 2255 C CA . LEU A 1 327 ? 145.071 169.356 110.162 1.00 30.97 327 LEU B CA 1
ATOM 2256 C C . LEU A 1 327 ? 146.277 168.622 109.579 1.00 30.97 327 LEU B C 1
ATOM 2257 O O . LEU A 1 327 ? 146.109 167.467 109.152 1.00 30.97 327 LEU B O 1
ATOM 2262 N N . PRO A 1 328 ? 147.480 169.209 109.480 1.00 34.49 328 PRO B N 1
ATOM 2263 C CA . PRO A 1 328 ? 148.604 168.441 108.918 1.00 34.49 328 PRO B CA 1
ATOM 2264 C C . PRO A 1 328 ? 148.905 167.145 109.652 1.00 34.49 328 PRO B C 1
ATOM 2265 O O . PRO A 1 328 ? 149.140 166.115 109.009 1.00 34.49 328 PRO B O 1
ATOM 2269 N N . GLU A 1 329 ? 148.871 167.157 110.981 1.00 37.16 329 GLU B N 1
ATOM 2270 C CA . GLU A 1 329 ? 149.090 165.939 111.748 1.00 37.16 329 GLU B CA 1
ATOM 2271 C C . GLU A 1 329 ? 147.962 164.933 111.583 1.00 37.16 329 GLU B C 1
ATOM 2272 O O . GLU A 1 329 ? 148.226 163.735 111.462 1.00 37.16 329 GLU B O 1
ATOM 2278 N N . VAL A 1 330 ? 146.709 165.389 111.582 1.00 31.20 330 VAL B N 1
ATOM 2279 C CA . VAL A 1 330 ? 145.585 164.481 111.394 1.00 31.20 330 VAL B CA 1
ATOM 2280 C C . VAL A 1 330 ? 145.658 163.815 110.031 1.00 31.20 330 VAL B C 1
ATOM 2281 O O . VAL A 1 330 ? 145.374 162.622 109.903 1.00 31.20 330 VAL B O 1
ATOM 2285 N N . ILE A 1 331 ? 146.037 164.561 108.997 1.00 30.59 331 ILE B N 1
ATOM 2286 C CA . ILE A 1 331 ? 146.180 163.974 107.673 1.00 30.59 331 ILE B CA 1
ATOM 2287 C C . ILE A 1 331 ? 147.349 162.999 107.614 1.00 30.59 331 ILE B C 1
ATOM 2288 O O . ILE A 1 331 ? 147.225 161.922 107.026 1.00 30.59 331 ILE B O 1
ATOM 2293 N N . ALA A 1 332 ? 148.494 163.340 108.208 1.00 33.26 332 ALA B N 1
ATOM 2294 C CA . ALA A 1 332 ? 149.619 162.413 108.236 1.00 33.26 332 ALA B CA 1
ATOM 2295 C C . ALA A 1 332 ? 149.333 161.157 109.043 1.00 33.26 332 ALA B C 1
ATOM 2296 O O . ALA A 1 332 ? 149.964 160.124 108.804 1.00 33.26 332 ALA B O 1
ATOM 2298 N N . LEU A 1 333 ? 148.414 161.223 109.994 1.00 31.66 333 LEU B N 1
ATOM 2299 C CA . LEU A 1 333 ? 148.094 160.082 110.837 1.00 31.66 333 LEU B CA 1
ATOM 2300 C C . LEU A 1 333 ? 147.003 159.215 110.232 1.00 31.66 333 LEU B C 1
ATOM 2301 O O . LEU A 1 333 ? 147.008 157.997 110.419 1.00 31.66 333 LEU B O 1
ATOM 2306 N N . LYS A 1 334 ? 146.075 159.828 109.506 1.00 31.20 334 LYS B N 1
ATOM 2307 C CA . LYS A 1 334 ? 145.045 159.124 108.760 1.00 31.20 334 LYS B CA 1
ATOM 2308 C C . LYS A 1 334 ? 145.613 158.308 107.608 1.00 31.20 334 LYS B C 1
ATOM 2309 O O . LYS A 1 334 ? 145.042 157.273 107.261 1.00 31.20 334 LYS B O 1
ATOM 2315 N N . LYS A 1 335 ? 146.707 158.760 106.998 1.00 32.83 335 LYS B N 1
ATOM 2316 C CA . LYS A 1 335 ? 147.316 158.038 105.889 1.00 32.83 335 LYS B CA 1
ATOM 2317 C C . LYS A 1 335 ? 147.994 156.756 106.350 1.00 32.83 335 LYS B C 1
ATOM 2318 O O . LYS A 1 335 ? 147.934 155.735 105.659 1.00 32.83 335 LYS B O 1
ATOM 2324 N N . LYS A 1 336 ? 148.655 156.798 107.504 1.00 33.18 336 LYS B N 1
ATOM 2325 C CA . LYS A 1 336 ? 149.448 155.676 107.981 1.00 33.18 336 LYS B CA 1
ATOM 2326 C C . LYS A 1 336 ? 148.599 154.544 108.539 1.00 33.18 336 LYS B C 1
ATOM 2327 O O . LYS A 1 336 ? 149.010 153.383 108.457 1.00 33.18 336 LYS B O 1
ATOM 2333 N N . TYR A 1 337 ? 147.422 154.848 109.081 1.00 32.89 337 TYR B N 1
ATOM 2334 C CA . TYR A 1 337 ? 146.538 153.852 109.665 1.00 32.89 337 TYR B CA 1
ATOM 2335 C C . TYR A 1 337 ? 145.337 153.537 108.781 1.00 32.89 337 TYR B C 1
ATOM 2336 O O . TYR A 1 337 ? 144.460 152.780 109.197 1.00 32.89 337 TYR B O 1
ATOM 2345 N N . LYS A 1 338 ? 145.278 154.106 107.581 1.00 34.03 338 LYS B N 1
ATOM 2346 C CA . LYS A 1 338 ? 144.265 153.786 106.575 1.00 34.03 338 LYS B CA 1
ATOM 2347 C C . LYS A 1 338 ? 142.848 154.075 107.066 1.00 34.03 338 LYS B C 1
ATOM 2348 O O . LYS A 1 338 ? 141.937 153.265 106.920 1.00 34.03 338 LYS B O 1
ATOM 2354 N N . ALA A 1 339 ? 142.656 155.262 107.624 1.00 27.83 339 ALA B N 1
ATOM 2355 C CA . ALA A 1 339 ? 141.347 155.708 108.067 1.00 27.83 339 ALA B CA 1
ATOM 2356 C C . ALA A 1 339 ? 140.750 156.664 107.036 1.00 27.83 339 ALA B C 1
ATOM 2357 O O . ALA A 1 339 ? 141.359 156.971 106.012 1.00 27.83 339 ALA B O 1
ATOM 2359 N N . TYR A 1 340 ? 139.538 157.138 107.308 1.00 26.69 340 TYR B N 1
ATOM 2360 C CA . TYR A 1 340 ? 138.873 158.128 106.473 1.00 26.69 340 TYR B CA 1
ATOM 2361 C C . TYR A 1 340 ? 138.584 159.374 107.295 1.00 26.69 340 TYR B C 1
ATOM 2362 O O . TYR A 1 340 ? 138.240 159.288 108.474 1.00 26.69 340 TYR B O 1
ATOM 2371 N N . LEU A 1 341 ? 138.721 160.535 106.664 1.00 24.84 341 LEU B N 1
ATOM 2372 C CA . LEU A 1 341 ? 138.567 161.817 107.336 1.00 24.84 341 LEU B CA 1
ATOM 2373 C C . LEU A 1 341 ? 137.296 162.513 106.876 1.00 24.84 341 LEU B C 1
ATOM 2374 O O . LEU A 1 341 ? 137.024 162.590 105.678 1.00 24.84 341 LEU B O 1
ATOM 2379 N N . TYR A 1 342 ? 136.533 163.025 107.834 1.00 23.68 342 TYR B N 1
ATOM 2380 C CA . TYR A 1 342 ? 135.329 163.811 107.598 1.00 23.68 342 TYR B CA 1
ATOM 2381 C C . TYR A 1 342 ? 135.564 165.168 108.252 1.00 23.68 342 TYR B C 1
ATOM 2382 O O . TYR A 1 342 ? 135.795 165.240 109.460 1.00 23.68 342 TYR B O 1
ATOM 2391 N N . LEU A 1 343 ? 135.531 166.234 107.459 1.00 26.57 343 LEU B N 1
ATOM 2392 C CA . LEU A 1 343 ? 135.881 167.578 107.903 1.00 26.57 343 LEU B CA 1
ATOM 2393 C C . LEU A 1 343 ? 134.647 168.471 107.881 1.00 26.57 343 LEU B C 1
ATOM 2394 O O . LEU A 1 343 ? 133.904 168.480 106.901 1.00 26.57 343 LEU B O 1
ATOM 2399 N N . ASP A 1 344 ? 134.393 169.147 108.995 1.00 29.44 344 ASP B N 1
ATOM 2400 C CA . ASP A 1 344 ? 133.234 170.019 109.116 1.00 29.44 344 ASP B CA 1
ATOM 2401 C C . ASP A 1 344 ? 133.678 171.467 109.186 1.00 29.44 344 ASP B C 1
ATOM 2402 O O . ASP A 1 344 ? 134.114 171.945 110.233 1.00 29.44 344 ASP B O 1
ATOM 2407 N N . GLU A 1 345 ? 133.566 172.165 108.063 1.00 31.28 345 GLU B N 1
ATOM 2408 C CA . GLU A 1 345 ? 133.974 173.564 108.008 1.00 31.28 345 GLU B CA 1
ATOM 2409 C C . GLU A 1 345 ? 132.826 174.562 108.000 1.00 31.28 345 GLU B C 1
ATOM 2410 O O . GLU A 1 345 ? 132.741 175.387 107.091 1.00 31.28 345 GLU B O 1
ATOM 2416 N N . ALA A 1 346 ? 131.955 174.524 109.004 1.00 30.81 346 ALA B N 1
ATOM 2417 C CA . ALA A 1 346 ? 130.900 175.526 109.074 1.00 30.81 346 ALA B CA 1
ATOM 2418 C C . ALA A 1 346 ? 131.455 176.906 109.400 1.00 30.81 346 ALA B C 1
ATOM 2419 O O . ALA A 1 346 ? 130.917 177.913 108.935 1.00 30.81 346 ALA B O 1
ATOM 2421 N N . HIS A 1 347 ? 132.528 176.974 110.184 1.00 30.69 347 HIS B N 1
ATOM 2422 C CA . HIS A 1 347 ? 133.098 178.236 110.627 1.00 30.69 347 HIS B CA 1
ATOM 2423 C C . HIS A 1 347 ? 134.396 178.598 109.924 1.00 30.69 347 HIS B C 1
ATOM 2424 O O . HIS A 1 347 ? 134.924 179.686 110.160 1.00 30.69 347 HIS B O 1
ATOM 2431 N N . SER A 1 348 ? 134.924 177.729 109.067 1.00 30.86 348 SER B N 1
ATOM 2432 C CA . SER A 1 348 ? 136.206 177.964 108.416 1.00 30.86 348 SER B CA 1
ATOM 2433 C C . SER A 1 348 ? 136.076 178.486 107.001 1.00 30.86 348 SER B C 1
ATOM 2434 O O . SER A 1 348 ? 136.911 179.282 106.572 1.00 30.86 348 SER B O 1
ATOM 2437 N N . ILE A 1 349 ? 135.057 178.049 106.265 1.00 31.47 349 ILE B N 1
ATOM 2438 C CA . ILE A 1 349 ? 134.932 178.411 104.862 1.00 31.47 349 ILE B CA 1
ATOM 2439 C C . ILE A 1 349 ? 134.627 179.899 104.760 1.00 31.47 349 ILE B C 1
ATOM 2440 O O . ILE A 1 349 ? 133.731 180.416 105.435 1.00 31.47 349 ILE B O 1
ATOM 2445 N N . GLY A 1 350 ? 135.401 180.605 103.942 1.00 32.44 350 GLY B N 1
ATOM 2446 C CA . GLY A 1 350 ? 135.325 182.041 103.848 1.00 32.44 350 GLY B CA 1
ATOM 2447 C C . GLY A 1 350 ? 136.080 182.790 104.929 1.00 32.44 350 GLY B C 1
ATOM 2448 O O . GLY A 1 350 ? 136.708 183.806 104.637 1.00 32.44 350 GLY B O 1
ATOM 2449 N N . ALA A 1 351 ? 136.034 182.312 106.172 1.00 32.24 351 ALA B N 1
ATOM 2450 C CA . ALA A 1 351 ? 136.636 183.032 107.288 1.00 32.24 351 ALA B CA 1
ATOM 2451 C C . ALA A 1 351 ? 138.153 182.893 107.316 1.00 32.24 351 ALA B C 1
ATOM 2452 O O . ALA A 1 351 ? 138.852 183.829 107.712 1.00 32.24 351 ALA B O 1
ATOM 2454 N N . LEU A 1 352 ? 138.678 181.740 106.920 1.00 32.11 352 LEU B N 1
ATOM 2455 C CA . LEU A 1 352 ? 140.105 181.468 106.945 1.00 32.11 352 LEU B CA 1
ATOM 2456 C C . LEU A 1 352 ? 140.639 181.358 105.527 1.00 32.11 352 LEU B C 1
ATOM 2457 O O . LEU A 1 352 ? 139.885 181.191 104.569 1.00 32.11 352 LEU B O 1
ATOM 2462 N N . GLY A 1 353 ? 141.958 181.440 105.404 1.00 35.42 353 GLY B N 1
ATOM 2463 C CA . GLY A 1 353 ? 142.611 181.260 104.133 1.00 35.42 353 GLY B CA 1
ATOM 2464 C C . GLY A 1 353 ? 143.020 182.565 103.490 1.00 35.42 353 GLY B C 1
ATOM 2465 O O . GLY A 1 353 ? 142.366 183.595 103.654 1.00 35.42 353 GLY B O 1
ATOM 2466 N N . PRO A 1 354 ? 144.129 182.544 102.747 1.00 38.07 354 PRO B N 1
ATOM 2467 C CA . PRO A 1 354 ? 144.566 183.765 102.053 1.00 38.07 354 PRO B CA 1
ATOM 2468 C C . PRO A 1 354 ? 143.590 184.248 101.000 1.00 38.07 354 PRO B C 1
ATOM 2469 O O . PRO A 1 354 ? 143.627 185.427 100.634 1.00 38.07 354 PRO B O 1
ATOM 2473 N N . THR A 1 355 ? 142.733 183.372 100.486 1.00 37.37 355 THR B N 1
ATOM 2474 C CA . THR A 1 355 ? 141.723 183.744 99.511 1.00 37.37 355 THR B CA 1
ATOM 2475 C C . THR A 1 355 ? 140.313 183.354 99.922 1.00 37.37 355 THR B C 1
ATOM 2476 O O . THR A 1 355 ? 139.379 183.600 99.156 1.00 37.37 355 THR B O 1
ATOM 2480 N N . GLY A 1 356 ? 140.130 182.755 101.089 1.00 35.45 356 GLY B N 1
ATOM 2481 C CA . GLY A 1 356 ? 138.821 182.413 101.584 1.00 35.45 356 GLY B CA 1
ATOM 2482 C C . GLY A 1 356 ? 138.384 180.982 101.387 1.00 35.45 356 GLY B C 1
ATOM 2483 O O . GLY A 1 356 ? 137.192 180.698 101.520 1.00 35.45 356 GLY B O 1
ATOM 2484 N N . ARG A 1 357 ? 139.304 180.068 101.081 1.00 34.85 357 ARG B N 1
ATOM 2485 C CA . ARG A 1 357 ? 138.953 178.697 100.741 1.00 34.85 357 ARG B CA 1
ATOM 2486 C C . ARG A 1 357 ? 139.069 177.746 101.925 1.00 34.85 357 ARG B C 1
ATOM 2487 O O . ARG A 1 357 ? 139.320 176.554 101.735 1.00 34.85 357 ARG B O 1
ATOM 2495 N N . GLY A 1 358 ? 138.894 178.243 103.137 1.00 32.53 358 GLY B N 1
ATOM 2496 C CA . GLY A 1 358 ? 138.770 177.378 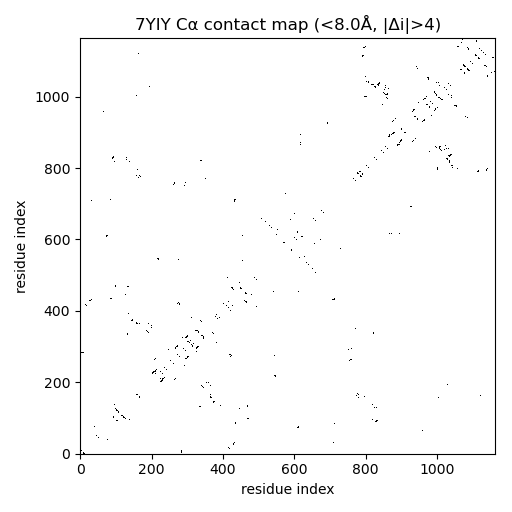104.287 1.00 32.53 358 GLY B CA 1
ATOM 2497 C C . GLY A 1 358 ? 140.082 177.041 104.956 1.00 32.53 358 GLY B C 1
ATOM 2498 O O . GLY A 1 358 ? 141.134 177.623 104.702 1.00 32.53 358 GLY B O 1
ATOM 2499 N N . VAL A 1 359 ? 139.998 176.046 105.840 1.00 32.28 359 VAL B N 1
ATOM 2500 C CA . VAL A 1 359 ? 141.140 175.663 106.656 1.00 32.28 359 VAL B CA 1
ATOM 2501 C C . VAL A 1 359 ? 142.146 174.830 105.875 1.00 32.28 359 VAL B C 1
ATOM 2502 O O . VAL A 1 359 ? 143.328 174.813 106.226 1.00 32.28 359 VAL B O 1
ATOM 2506 N N . VAL A 1 360 ? 141.715 174.136 104.819 1.00 34.62 360 VAL B N 1
ATOM 2507 C CA . VAL A 1 360 ? 142.653 173.377 104.001 1.00 34.62 360 VAL B CA 1
ATOM 2508 C C . VAL A 1 360 ? 143.640 174.307 103.314 1.00 34.62 360 VAL B C 1
ATOM 2509 O O . VAL A 1 360 ? 144.842 174.030 103.281 1.00 34.62 360 VAL B O 1
ATOM 2513 N N . GLU A 1 361 ? 143.159 175.417 102.760 1.00 35.97 361 GLU B N 1
ATOM 2514 C CA . GLU A 1 361 ? 144.032 176.413 102.159 1.00 35.97 361 GLU B CA 1
ATOM 2515 C C . GLU A 1 361 ? 144.868 177.153 103.187 1.00 35.97 361 GLU B C 1
ATOM 2516 O O . GLU A 1 361 ? 145.953 177.635 102.853 1.00 35.97 361 GLU B O 1
ATOM 2522 N N . TYR A 1 362 ? 144.375 177.265 104.420 1.00 33.85 362 TYR B N 1
ATOM 2523 C CA . TYR A 1 362 ? 145.098 177.944 105.488 1.00 33.85 362 TYR B CA 1
ATOM 2524 C C . TYR A 1 362 ? 146.417 177.251 105.808 1.00 33.85 362 TYR B C 1
ATOM 2525 O O . TYR A 1 362 ? 147.432 177.923 106.008 1.00 33.85 362 TYR B O 1
ATOM 2534 N N . PHE A 1 363 ? 146.431 175.923 105.839 1.00 32.76 363 PHE B N 1
ATOM 2535 C CA . PHE A 1 363 ? 147.646 175.169 106.098 1.00 32.76 363 PHE B CA 1
ATOM 2536 C C . PHE A 1 363 ? 148.467 174.905 104.846 1.00 32.76 363 PHE B C 1
ATOM 2537 O O . PHE A 1 363 ? 149.574 174.372 104.954 1.00 32.76 363 PHE B O 1
ATOM 2545 N N . GLY A 1 364 ? 147.962 175.252 103.670 1.00 35.78 364 GLY B N 1
ATOM 2546 C CA . GLY A 1 364 ? 148.672 174.999 102.438 1.00 35.78 364 GLY B CA 1
ATOM 2547 C C . GLY A 1 364 ? 148.516 173.606 101.882 1.00 35.78 364 GLY B C 1
ATOM 2548 O O . GLY A 1 364 ? 149.248 173.241 100.958 1.00 35.78 364 GLY B O 1
ATOM 2549 N N . LEU A 1 365 ? 147.585 172.821 102.409 1.00 35.19 365 LEU B N 1
ATOM 2550 C CA . LEU A 1 365 ? 147.434 171.430 102.023 1.00 35.19 365 LEU B CA 1
ATOM 2551 C C . LEU A 1 365 ? 146.621 171.309 100.739 1.00 35.19 365 LEU B C 1
ATOM 2552 O O . LEU A 1 365 ? 146.100 172.285 100.199 1.00 35.19 365 LEU B O 1
ATOM 2557 N N . ASP A 1 366 ? 146.515 170.078 100.258 1.00 40.06 366 ASP B N 1
ATOM 2558 C CA . ASP A 1 366 ? 145.817 169.664 99.047 1.00 40.06 366 ASP B CA 1
ATOM 2559 C C . ASP A 1 366 ? 144.429 169.150 99.382 1.00 40.06 366 ASP B C 1
ATOM 2560 O O . ASP A 1 366 ? 144.302 168.227 100.194 1.00 40.06 366 ASP B O 1
ATOM 2565 N N . PRO A 1 367 ? 143.376 169.719 98.790 1.00 38.57 367 PRO B N 1
ATOM 2566 C CA . PRO A 1 367 ? 142.008 169.325 99.162 1.00 38.57 367 PRO B CA 1
ATOM 2567 C C . PRO A 1 367 ? 141.660 167.885 98.837 1.00 38.57 367 PRO B C 1
ATOM 2568 O O . PRO A 1 367 ? 140.657 167.386 99.357 1.00 38.57 367 PRO B O 1
ATOM 2572 N N . GLU A 1 368 ? 142.443 167.209 98.004 1.00 40.70 368 GLU B N 1
ATOM 2573 C CA . GLU A 1 368 ? 142.159 165.846 97.584 1.00 40.70 368 GLU B CA 1
ATOM 2574 C C . GLU A 1 368 ? 142.550 164.811 98.625 1.00 40.70 368 GLU B C 1
ATOM 2575 O O . GLU A 1 368 ? 142.302 163.623 98.413 1.00 40.70 368 GLU B O 1
ATOM 2581 N N . ASP A 1 369 ? 143.165 165.225 99.729 1.00 38.10 369 ASP B N 1
ATOM 2582 C CA . ASP A 1 369 ? 143.512 164.330 100.824 1.00 38.10 369 ASP B CA 1
ATOM 2583 C C . ASP A 1 369 ? 142.392 164.162 101.839 1.00 38.10 369 ASP B C 1
ATOM 2584 O O . ASP A 1 369 ? 142.560 163.409 102.801 1.00 38.10 369 ASP B O 1
ATOM 2589 N N . VAL A 1 370 ? 141.268 164.849 101.664 1.00 33.54 370 VAL B N 1
ATOM 2590 C CA . VAL A 1 370 ? 140.147 164.809 102.596 1.00 33.54 370 VAL B CA 1
ATOM 2591 C C . VAL A 1 370 ? 139.003 164.083 101.905 1.00 33.54 370 VAL B C 1
ATOM 2592 O O . VAL A 1 370 ? 138.556 164.498 100.831 1.00 33.54 370 VAL B O 1
ATOM 2596 N N . ASP A 1 371 ? 138.519 163.006 102.522 1.00 30.56 371 ASP B N 1
ATOM 2597 C CA . ASP A 1 371 ? 137.530 162.160 101.862 1.00 30.56 371 ASP B CA 1
ATOM 2598 C C . ASP A 1 371 ? 136.172 162.848 101.757 1.00 30.56 371 ASP B C 1
ATOM 2599 O O . ASP A 1 371 ? 135.538 162.825 100.699 1.00 30.56 371 ASP B O 1
ATOM 2604 N N . VAL A 1 372 ? 135.699 163.449 102.845 1.00 28.08 372 VAL B N 1
ATOM 2605 C CA . VAL A 1 372 ? 134.436 164.178 102.856 1.00 28.08 372 VAL B CA 1
ATOM 2606 C C . VAL A 1 372 ? 134.672 165.572 103.415 1.00 28.08 372 VAL B C 1
ATOM 2607 O O . VAL A 1 372 ? 135.191 165.723 104.523 1.00 28.08 372 VAL B O 1
ATOM 2611 N N . MET A 1 373 ? 134.268 166.590 102.659 1.00 29.95 373 MET B N 1
ATOM 2612 C CA . MET A 1 373 ? 134.285 167.980 103.107 1.00 29.95 373 MET B CA 1
ATOM 2613 C C . MET A 1 373 ? 132.850 168.481 103.157 1.00 29.95 373 MET B C 1
ATOM 2614 O O . MET A 1 373 ? 132.119 168.355 102.174 1.00 29.95 373 MET B O 1
ATOM 2619 N N . MET A 1 374 ? 132.435 169.059 104.278 1.00 27.37 374 MET B N 1
ATOM 2620 C CA . MET A 1 374 ? 131.147 169.733 104.280 1.00 27.37 374 MET B CA 1
ATOM 2621 C C . MET A 1 374 ? 131.275 171.118 104.898 1.00 27.37 374 MET B C 1
ATOM 2622 O O . MET A 1 374 ? 132.294 171.474 105.485 1.00 27.37 374 MET B O 1
ATOM 2627 N N . GLY A 1 375 ? 130.210 171.892 104.759 1.00 26.17 375 GLY B N 1
ATOM 2628 C CA . GLY A 1 375 ? 130.136 173.219 105.336 1.00 26.17 375 GLY B CA 1
ATOM 2629 C C . GLY A 1 375 ? 128.713 173.711 105.256 1.00 26.17 375 GLY B C 1
ATOM 2630 O O . GLY A 1 375 ? 127.825 173.018 104.760 1.00 26.17 375 GLY B O 1
ATOM 2631 N N . THR A 1 376 ? 128.503 174.918 105.768 1.00 28.17 376 THR B N 1
ATOM 2632 C CA . THR A 1 376 ? 127.212 175.579 105.678 1.00 28.17 376 THR B CA 1
ATOM 2633 C C . THR A 1 376 ? 127.370 176.896 104.934 1.00 28.17 376 THR B C 1
ATOM 2634 O O . THR A 1 376 ? 128.474 177.407 104.760 1.00 28.17 376 THR B O 1
ATOM 2638 N N . PHE A 1 377 ? 126.240 177.436 104.487 1.00 28.14 377 PHE B N 1
ATOM 2639 C CA . PHE A 1 377 ? 126.186 178.736 103.835 1.00 28.14 377 PHE B CA 1
ATOM 2640 C C . PHE A 1 377 ? 125.662 179.826 104.754 1.00 28.14 377 PHE B C 1
ATOM 2641 O O . PHE A 1 377 ? 125.333 180.911 104.277 1.00 28.14 377 PHE B O 1
ATOM 2649 N N . THR A 1 378 ? 125.561 179.569 106.052 1.00 29.11 378 THR B N 1
ATOM 2650 C CA . THR A 1 378 ? 124.909 180.513 106.943 1.00 29.11 378 THR B CA 1
ATOM 2651 C C . THR A 1 378 ? 125.860 181.491 107.616 1.00 29.11 378 THR B C 1
ATOM 2652 O O . THR A 1 378 ? 125.425 182.579 108.001 1.00 29.11 378 THR B O 1
ATOM 2656 N N . LYS A 1 379 ? 127.123 181.118 107.792 1.00 29.28 379 LYS B N 1
ATOM 2657 C CA . LYS A 1 379 ? 128.066 181.975 108.517 1.00 29.28 379 LYS B CA 1
ATOM 2658 C C . LYS A 1 379 ? 128.863 183.025 107.738 1.00 29.28 379 LYS B C 1
ATOM 2659 O O . LYS A 1 379 ? 129.179 184.084 108.280 1.00 29.28 379 LYS B O 1
ATOM 2665 N N . SER A 1 380 ? 129.190 182.746 106.483 1.00 31.62 380 SER B N 1
ATOM 2666 C CA . SER A 1 380 ? 129.992 183.679 105.708 1.00 31.62 380 SER B CA 1
ATOM 2667 C C . SER A 1 380 ? 129.326 184.171 104.433 1.00 31.62 380 SER B C 1
ATOM 2668 O O . SER A 1 380 ? 129.828 185.120 103.826 1.00 31.62 380 SER B O 1
ATOM 2671 N N . PHE A 1 381 ? 128.217 183.571 104.007 1.00 32.36 381 PHE B N 1
ATOM 2672 C CA . PHE A 1 381 ? 127.639 183.908 102.716 1.00 32.36 381 PHE B CA 1
ATOM 2673 C C . PHE A 1 381 ? 126.326 184.664 102.800 1.00 32.36 381 PHE B C 1
ATOM 2674 O O . PHE A 1 381 ? 125.880 185.196 101.781 1.00 32.36 381 PHE B O 1
ATOM 2682 N N . GLY A 1 382 ? 125.707 184.740 103.974 1.00 31.60 382 GLY B N 1
ATOM 2683 C CA . GLY A 1 382 ? 124.461 185.459 104.117 1.00 31.60 382 GLY B CA 1
ATOM 2684 C C . GLY A 1 382 ? 123.221 184.680 103.758 1.00 31.60 382 GLY B C 1
ATOM 2685 O O . GLY A 1 382 ? 122.153 185.281 103.630 1.00 31.60 382 GLY B O 1
ATOM 2686 N N . ALA A 1 383 ? 123.324 183.361 103.614 1.00 30.60 383 ALA B N 1
ATOM 2687 C CA . ALA A 1 383 ? 122.230 182.520 103.146 1.00 30.60 383 ALA B CA 1
ATOM 2688 C C . ALA A 1 383 ? 122.026 181.340 104.081 1.00 30.60 383 ALA B C 1
ATOM 2689 O O . ALA A 1 383 ? 122.454 181.385 105.233 1.00 30.60 383 ALA B O 1
ATOM 2691 N N . SER A 1 384 ? 121.320 180.309 103.627 1.00 29.04 384 SER B N 1
ATOM 2692 C CA . SER A 1 384 ? 121.112 179.109 104.425 1.00 29.04 384 SER B CA 1
ATOM 2693 C C . SER A 1 384 ? 121.357 177.880 103.561 1.00 29.04 384 SER B C 1
ATOM 2694 O O . SER A 1 384 ? 121.199 177.920 102.341 1.00 29.04 384 SER B O 1
ATOM 2697 N N . GLY A 1 385 ? 121.753 176.788 104.205 1.00 27.89 385 GLY B N 1
ATOM 2698 C CA . GLY A 1 385 ? 121.952 175.511 103.547 1.00 27.89 385 GLY B CA 1
ATOM 2699 C C . GLY A 1 385 ? 123.287 174.890 103.899 1.00 27.89 385 GLY B C 1
ATOM 2700 O O . GLY A 1 385 ? 124.023 175.373 104.760 1.00 27.89 385 GLY B O 1
ATOM 2701 N N . GLY A 1 386 ? 123.599 173.791 103.215 1.00 26.16 386 GLY B N 1
ATOM 2702 C CA . GLY A 1 386 ? 124.840 173.076 103.420 1.00 26.16 386 GLY B CA 1
ATOM 2703 C C . GLY A 1 386 ? 125.264 172.356 102.159 1.00 26.16 386 GLY B C 1
ATOM 2704 O O . GLY A 1 386 ? 124.517 172.284 101.186 1.00 26.16 386 GLY B O 1
ATOM 2705 N N . TYR A 1 387 ? 126.474 171.803 102.186 1.00 26.15 387 TYR B N 1
ATOM 2706 C CA . TYR A 1 387 ? 127.023 171.117 101.027 1.00 26.15 387 TYR B CA 1
ATOM 2707 C C . TYR A 1 387 ? 127.928 169.984 101.484 1.00 26.15 387 TYR B C 1
ATOM 2708 O O . TYR A 1 387 ? 128.328 169.910 102.644 1.00 26.15 387 TYR B O 1
ATOM 2717 N N . ILE A 1 388 ? 128.236 169.093 100.546 1.00 26.54 388 ILE B N 1
ATOM 2718 C CA . ILE A 1 388 ? 129.237 168.046 100.720 1.00 26.54 388 ILE B CA 1
ATOM 2719 C C . ILE A 1 388 ? 130.077 167.986 99.451 1.00 26.54 388 ILE B C 1
ATOM 2720 O O . ILE A 1 388 ? 129.539 168.054 98.345 1.00 26.54 388 ILE B O 1
ATOM 2725 N N . GLY A 1 389 ? 131.392 167.880 99.606 1.00 27.16 389 GLY B N 1
ATOM 2726 C CA . GLY A 1 389 ? 132.280 167.762 98.467 1.00 27.16 389 GLY B CA 1
ATOM 2727 C C . GLY A 1 389 ? 133.184 166.553 98.550 1.00 27.16 389 GLY B C 1
ATOM 2728 O O . GLY A 1 389 ? 133.441 166.040 99.637 1.00 27.16 389 GLY B O 1
ATOM 2729 N N . GLY A 1 390 ? 133.680 166.089 97.412 1.00 29.91 390 GLY B N 1
ATOM 2730 C CA . GLY A 1 390 ? 134.546 164.921 97.413 1.00 29.91 390 GLY B CA 1
ATOM 2731 C C . GLY A 1 390 ? 134.726 164.369 96.020 1.00 29.91 390 GLY B C 1
ATOM 2732 O O . GLY A 1 390 ? 134.625 165.097 95.032 1.00 29.91 390 GLY B O 1
ATOM 2733 N N . LYS A 1 391 ? 135.000 163.072 95.956 1.00 33.77 391 LYS B N 1
ATOM 2734 C CA . LYS A 1 391 ? 135.197 162.387 94.690 1.00 33.77 391 LYS B CA 1
ATOM 2735 C C . LYS A 1 391 ? 133.860 162.184 93.991 1.00 33.77 391 LYS B C 1
ATOM 2736 O O . LYS A 1 391 ? 132.801 162.189 94.617 1.00 33.77 391 LYS B O 1
ATOM 2742 N N . LYS A 1 392 ? 133.915 162.000 92.674 1.00 34.82 392 LYS B N 1
ATOM 2743 C CA . LYS A 1 392 ? 132.683 161.862 91.907 1.00 34.82 392 LYS B CA 1
ATOM 2744 C C . LYS A 1 392 ? 131.898 160.606 92.265 1.00 34.82 392 LYS B C 1
ATOM 2745 O O . LYS A 1 392 ? 130.676 160.593 92.102 1.00 34.82 392 LYS B O 1
ATOM 2751 N N . GLU A 1 393 ? 132.556 159.554 92.747 1.00 35.36 393 GLU B N 1
ATOM 2752 C CA . GLU A 1 393 ? 131.826 158.347 93.112 1.00 35.36 393 GLU B CA 1
ATOM 2753 C C . GLU A 1 393 ? 131.196 158.436 94.495 1.00 35.36 393 GLU B C 1
ATOM 2754 O O . GLU A 1 393 ? 130.254 157.693 94.784 1.00 35.36 393 GLU B O 1
ATOM 2760 N N . LEU A 1 394 ? 131.700 159.311 95.364 1.00 29.73 394 LEU B N 1
ATOM 2761 C CA . LEU A 1 394 ? 131.010 159.606 96.614 1.00 29.73 394 LEU B CA 1
ATOM 2762 C C . LEU A 1 394 ? 129.712 160.362 96.380 1.00 29.73 394 LEU B C 1
ATOM 2763 O O . LEU A 1 394 ? 128.688 160.041 96.990 1.00 29.73 394 LEU B O 1
ATOM 2768 N N . ILE A 1 395 ? 129.740 161.367 95.504 1.00 30.57 395 ILE B N 1
ATOM 2769 C CA . ILE A 1 395 ? 128.562 162.176 95.213 1.00 30.57 395 ILE B CA 1
ATOM 2770 C C . ILE A 1 395 ? 127.501 161.418 94.440 1.00 30.57 395 ILE B C 1
ATOM 2771 O O . ILE A 1 395 ? 126.310 161.627 94.686 1.00 30.57 395 ILE B O 1
ATOM 2776 N N . ASP A 1 396 ? 127.886 160.541 93.520 1.00 33.44 396 ASP B N 1
ATOM 2777 C CA . ASP A 1 396 ? 126.916 159.671 92.877 1.00 33.44 396 ASP B CA 1
ATOM 2778 C C . ASP A 1 396 ? 126.218 158.744 93.853 1.00 33.44 396 ASP B C 1
ATOM 2779 O O . ASP A 1 396 ? 125.023 158.488 93.693 1.00 33.44 396 ASP B O 1
ATOM 2784 N N . TYR A 1 397 ? 126.934 158.225 94.847 1.00 31.40 397 TYR B N 1
ATOM 2785 C CA . TYR A 1 397 ? 126.309 157.376 95.848 1.00 31.40 397 TYR B CA 1
ATOM 2786 C C . TYR A 1 397 ? 125.415 158.171 96.787 1.00 31.40 397 TYR B C 1
ATOM 2787 O O . TYR A 1 397 ? 124.356 157.680 97.187 1.00 31.40 397 TYR B O 1
ATOM 2796 N N . LEU A 1 398 ? 125.815 159.386 97.153 1.00 29.74 398 LEU B N 1
ATOM 2797 C CA . LEU A 1 398 ? 124.968 160.223 97.991 1.00 29.74 398 LEU B CA 1
ATOM 2798 C C . LEU A 1 398 ? 123.727 160.719 97.264 1.00 29.74 398 LEU B C 1
ATOM 2799 O O . LEU A 1 398 ? 122.694 160.920 97.904 1.00 29.74 398 LEU B O 1
ATOM 2804 N N . ARG A 1 399 ? 123.797 160.911 95.949 1.00 33.30 399 ARG B N 1
ATOM 2805 C CA . ARG A 1 399 ? 122.653 161.394 95.195 1.00 33.30 399 ARG B CA 1
ATOM 2806 C C . ARG A 1 399 ? 121.536 160.369 95.078 1.00 33.30 399 ARG B C 1
ATOM 2807 O O . ARG A 1 399 ? 120.440 160.724 94.640 1.00 33.30 399 ARG B O 1
ATOM 2815 N N . THR A 1 400 ? 121.778 159.116 95.463 1.00 33.92 400 THR B N 1
ATOM 2816 C CA . THR A 1 400 ? 120.762 158.074 95.385 1.00 33.92 400 THR B CA 1
ATOM 2817 C C . THR A 1 400 ? 120.471 157.410 96.725 1.00 33.92 400 THR B C 1
ATOM 2818 O O . THR A 1 400 ? 119.548 156.599 96.804 1.00 33.92 400 THR B O 1
ATOM 2822 N N . HIS A 1 401 ? 121.218 157.722 97.777 1.00 34.08 401 HIS B N 1
ATOM 2823 C CA . HIS A 1 401 ? 121.082 156.983 99.023 1.00 34.08 401 HIS B CA 1
ATOM 2824 C C . HIS A 1 401 ? 120.999 157.842 100.273 1.00 34.08 401 HIS B C 1
ATOM 2825 O O . HIS A 1 401 ? 120.960 157.282 101.369 1.00 34.08 401 HIS B O 1
ATOM 2832 N N . SER A 1 402 ? 120.981 159.160 100.161 1.00 30.64 402 SER B N 1
ATOM 2833 C CA . SER A 1 402 ? 120.871 160.008 101.335 1.00 30.64 402 SER B CA 1
ATOM 2834 C C . SER A 1 402 ? 119.408 160.293 101.637 1.00 30.64 402 SER B C 1
ATOM 2835 O O . SER A 1 402 ? 118.578 160.387 100.734 1.00 30.64 402 SER B O 1
ATOM 2838 N N . HIS A 1 403 ? 119.102 160.430 102.927 1.00 29.64 403 HIS B N 1
ATOM 2839 C CA . HIS A 1 403 ? 117.722 160.633 103.352 1.00 29.64 403 HIS B CA 1
ATOM 2840 C C . HIS A 1 403 ? 117.154 161.938 102.814 1.00 29.64 403 HIS B C 1
ATOM 2841 O O . HIS A 1 403 ? 115.966 162.008 102.478 1.00 29.64 403 HIS B O 1
ATOM 2848 N N . SER A 1 404 ? 117.985 162.979 102.728 1.00 29.29 404 SER B N 1
ATOM 2849 C CA . SER A 1 404 ? 117.524 164.279 102.257 1.00 29.29 404 SER B CA 1
ATOM 2850 C C . SER A 1 404 ? 117.098 164.232 100.798 1.00 29.29 404 SER B C 1
ATOM 2851 O O . SER A 1 404 ? 116.050 164.776 100.438 1.00 29.29 404 SER B O 1
ATOM 2854 N N . ALA A 1 405 ? 117.899 163.600 99.940 1.00 29.67 405 ALA B N 1
ATOM 2855 C CA . ALA A 1 405 ? 117.593 163.571 98.517 1.00 29.67 405 ALA B CA 1
ATOM 2856 C C . ALA A 1 405 ? 116.310 162.816 98.214 1.00 29.67 405 ALA B C 1
ATOM 2857 O O . ALA A 1 405 ? 115.694 163.063 97.176 1.00 29.67 405 ALA B O 1
ATOM 2859 N N . VAL A 1 406 ? 115.882 161.930 99.106 1.00 28.80 406 VAL B N 1
ATOM 2860 C CA . VAL A 1 406 ? 114.706 161.106 98.877 1.00 28.80 406 VAL B CA 1
ATOM 2861 C C . VAL A 1 406 ? 113.458 161.666 99.540 1.00 28.80 406 VAL B C 1
ATOM 2862 O O . VAL A 1 406 ? 112.377 161.597 98.938 1.00 28.80 406 VAL B O 1
ATOM 2866 N N . TYR A 1 407 ? 113.562 162.223 100.744 1.00 28.41 407 TYR B N 1
ATOM 2867 C CA . TYR A 1 407 ? 112.380 162.521 101.531 1.00 28.41 407 TYR B CA 1
ATOM 2868 C C . TYR A 1 407 ? 112.201 163.986 101.896 1.00 28.41 407 TYR B C 1
ATOM 2869 O O . TYR A 1 407 ? 111.167 164.323 102.479 1.00 28.41 407 TYR B O 1
ATOM 2878 N N . ALA A 1 408 ? 113.152 164.858 101.583 1.00 29.64 408 ALA B N 1
ATOM 2879 C CA . ALA A 1 408 ? 113.092 166.250 102.002 1.00 29.64 408 ALA B CA 1
ATOM 2880 C C . ALA A 1 408 ? 112.986 167.190 100.806 1.00 29.64 408 ALA B C 1
ATOM 2881 O O . ALA A 1 408 ? 113.412 166.876 99.695 1.00 29.64 408 ALA B O 1
ATOM 2883 N N . THR A 1 409 ? 112.412 168.365 101.054 1.00 32.91 409 THR B N 1
ATOM 2884 C CA . THR A 1 409 ? 112.253 169.398 100.037 1.00 32.91 409 THR B CA 1
ATOM 2885 C C . THR A 1 409 ? 113.588 170.075 99.755 1.00 32.91 409 THR B C 1
ATOM 2886 O O . THR A 1 409 ? 114.428 170.212 100.646 1.00 32.91 409 THR B O 1
ATOM 2890 N N . SER A 1 410 ? 113.777 170.501 98.510 1.00 35.13 410 SER B N 1
ATOM 2891 C CA . SER A 1 410 ? 115.047 171.062 98.083 1.00 35.13 410 SER B CA 1
ATOM 2892 C C . SER A 1 410 ? 115.119 172.565 98.375 1.00 35.13 410 SER B C 1
ATOM 2893 O O . SER A 1 410 ? 114.157 173.183 98.830 1.00 35.13 410 SER B O 1
ATOM 2896 N N . LEU A 1 411 ? 116.293 173.148 98.110 1.00 34.71 411 LEU B N 1
ATOM 2897 C CA . LEU A 1 411 ? 116.543 174.557 98.400 1.00 34.71 411 LEU B CA 1
ATOM 2898 C C . LEU A 1 411 ? 115.591 175.497 97.677 1.00 34.71 411 LEU B C 1
ATOM 2899 O O . LEU A 1 411 ? 115.112 175.222 96.578 1.00 34.71 411 LEU B O 1
ATOM 2904 N N . SER A 1 412 ? 115.353 176.634 98.316 1.00 35.06 412 SER B N 1
ATOM 2905 C CA . SER A 1 412 ? 114.583 177.707 97.720 1.00 35.06 412 SER B CA 1
ATOM 2906 C C . SER A 1 412 ? 115.411 178.423 96.655 1.00 35.06 412 SER B C 1
ATOM 2907 O O . SER A 1 412 ? 116.606 178.652 96.849 1.00 35.06 412 SER B O 1
ATOM 2910 N N . PRO A 1 413 ? 114.812 178.772 95.521 1.00 33.73 413 PRO B N 1
ATOM 2911 C CA . PRO A 1 413 ? 115.560 179.450 94.446 1.00 33.73 413 PRO B CA 1
ATOM 2912 C C . PRO A 1 413 ? 116.133 180.799 94.862 1.00 33.73 413 PRO B C 1
ATOM 2913 O O . PRO A 1 413 ? 117.295 181.097 94.531 1.00 33.73 413 PRO B O 1
ATOM 2917 N N . PRO A 1 414 ? 115.371 181.664 95.555 1.00 34.07 414 PRO B N 1
ATOM 2918 C CA . PRO A 1 414 ? 115.957 182.953 95.958 1.00 34.07 414 PRO B CA 1
ATOM 2919 C C . PRO A 1 414 ? 117.154 182.816 96.878 1.00 34.07 414 PRO B C 1
ATOM 2920 O O . PRO A 1 414 ? 118.051 183.661 96.832 1.00 34.07 414 PRO B O 1
ATOM 2924 N N . VAL A 1 415 ? 117.187 181.791 97.728 1.00 32.38 415 VAL B N 1
ATOM 2925 C CA . VAL A 1 415 ? 118.356 181.555 98.560 1.00 32.38 415 VAL B CA 1
ATOM 2926 C C . VAL A 1 415 ? 119.537 181.054 97.742 1.00 32.38 415 VAL B C 1
ATOM 2927 O O . VAL A 1 415 ? 120.676 181.440 98.015 1.00 32.38 415 VAL B O 1
ATOM 2931 N N . VAL A 1 416 ? 119.290 180.215 96.738 1.00 33.43 416 VAL B N 1
ATOM 2932 C CA . VAL A 1 416 ? 120.359 179.687 95.899 1.00 33.43 416 VAL B CA 1
ATOM 2933 C C . VAL A 1 416 ? 121.046 180.812 95.137 1.00 33.43 416 VAL B C 1
ATOM 2934 O O . VAL A 1 416 ? 122.280 180.841 95.019 1.00 33.43 416 VAL B O 1
ATOM 2938 N N . GLU A 1 417 ? 120.262 181.746 94.599 1.00 35.67 417 GLU B N 1
ATOM 2939 C CA . GLU A 1 417 ? 120.853 182.826 93.816 1.00 35.67 417 GLU B CA 1
ATOM 2940 C C . GLU A 1 417 ? 121.777 183.699 94.649 1.00 35.67 417 GLU B C 1
ATOM 2941 O O . GLU A 1 417 ? 122.798 184.185 94.146 1.00 35.67 417 GLU B O 1
ATOM 2947 N N . GLN A 1 418 ? 121.442 183.914 95.916 1.00 34.52 418 GLN B N 1
ATOM 2948 C CA . GLN A 1 418 ? 122.268 184.765 96.759 1.00 34.52 418 GLN B CA 1
ATOM 2949 C C . GLN A 1 418 ? 123.604 184.091 97.063 1.00 34.52 418 GLN B C 1
ATOM 2950 O O . GLN A 1 418 ? 124.644 184.757 97.108 1.00 34.52 418 GLN B O 1
ATOM 2956 N N . ILE A 1 419 ? 123.603 182.764 97.221 1.00 31.91 419 ILE B N 1
ATOM 2957 C CA . ILE A 1 419 ? 124.853 182.022 97.375 1.00 31.91 419 ILE B CA 1
ATOM 2958 C C . ILE A 1 419 ? 125.697 182.129 96.116 1.00 31.91 419 ILE B C 1
ATOM 2959 O O . ILE A 1 419 ? 126.909 182.356 96.181 1.00 31.91 419 ILE B O 1
ATOM 2964 N N . ILE A 1 420 ? 125.075 181.943 94.952 1.00 34.95 420 ILE B N 1
ATOM 2965 C CA . ILE A 1 420 ? 125.827 182.025 93.704 1.00 34.95 420 ILE B CA 1
ATOM 2966 C C . ILE A 1 420 ? 126.484 183.391 93.575 1.00 34.95 420 ILE B C 1
ATOM 2967 O O . ILE A 1 420 ? 127.686 183.502 93.286 1.00 34.95 420 ILE B O 1
ATOM 2972 N N . THR A 1 421 ? 125.719 184.452 93.828 1.00 37.40 421 THR B N 1
ATOM 2973 C CA . THR A 1 421 ? 126.242 185.795 93.624 1.00 37.40 421 THR B CA 1
ATOM 2974 C C . THR A 1 421 ? 127.310 186.157 94.647 1.00 37.40 421 THR B C 1
ATOM 2975 O O . THR A 1 421 ? 128.278 186.840 94.303 1.00 37.40 421 THR B O 1
ATOM 2979 N N . SER A 1 422 ? 127.176 185.714 95.895 1.00 36.47 422 SER B N 1
ATOM 2980 C CA . SER A 1 422 ? 128.200 186.020 96.884 1.00 36.47 422 SER B CA 1
ATOM 2981 C C . SER A 1 422 ? 129.468 185.199 96.705 1.00 36.47 422 SER B C 1
ATOM 2982 O O . SER A 1 422 ? 130.558 185.690 97.012 1.00 36.47 422 SER B O 1
ATOM 2985 N N . MET A 1 423 ? 129.362 183.958 96.231 1.00 38.97 423 MET B N 1
ATOM 2986 C CA . MET A 1 423 ? 130.548 183.153 95.968 1.00 38.97 423 MET B CA 1
ATOM 2987 C C . MET A 1 423 ? 131.321 183.668 94.761 1.00 38.97 423 MET B C 1
ATOM 2988 O O . MET A 1 423 ? 132.561 183.652 94.764 1.00 38.97 423 MET B O 1
ATOM 2993 N N . LYS A 1 424 ? 130.613 184.142 93.733 1.00 43.53 424 LYS B N 1
ATOM 2994 C CA . LYS A 1 424 ? 131.284 184.745 92.590 1.00 43.53 424 LYS B CA 1
ATOM 2995 C C . LYS A 1 424 ? 132.019 186.035 92.935 1.00 43.53 424 LYS B C 1
ATOM 2996 O O . LYS A 1 424 ? 132.944 186.408 92.212 1.00 43.53 424 LYS B O 1
ATOM 3002 N N . CYS A 1 425 ? 131.628 186.732 94.004 1.00 47.31 425 CYS B N 1
ATOM 3003 C CA . CYS A 1 425 ? 132.371 187.910 94.445 1.00 47.31 425 CYS B CA 1
ATOM 3004 C C . CYS A 1 425 ? 133.678 187.526 95.126 1.00 47.31 425 CYS B C 1
ATOM 3005 O O . CYS A 1 425 ? 134.716 188.146 94.883 1.00 47.31 425 CYS B O 1
ATOM 3008 N N . ILE A 1 426 ? 133.643 186.514 95.993 1.00 42.86 426 ILE B N 1
ATOM 3009 C CA . ILE A 1 426 ? 134.860 186.072 96.663 1.00 42.86 426 ILE B CA 1
ATOM 3010 C C . ILE A 1 426 ? 135.858 185.526 95.656 1.00 42.86 426 ILE B C 1
ATOM 3011 O O . ILE A 1 426 ? 137.054 185.826 95.730 1.00 42.86 426 ILE B O 1
ATOM 3016 N N . MET A 1 427 ? 135.397 184.707 94.704 1.00 43.75 427 MET B N 1
ATOM 3017 C CA . MET A 1 427 ? 136.342 184.192 93.717 1.00 43.75 427 MET B CA 1
ATOM 3018 C C . MET A 1 427 ? 136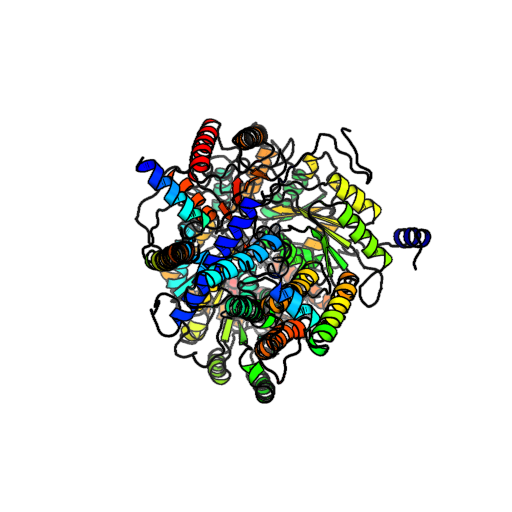.933 185.311 92.873 1.00 43.75 427 MET B C 1
ATOM 3019 O O . MET A 1 427 ? 138.113 185.266 92.515 1.00 43.75 427 MET B O 1
ATOM 3024 N N . GLY A 1 428 ? 136.143 186.314 92.545 1.00 51.00 428 GLY B N 1
ATOM 3025 C CA . GLY A 1 428 ? 136.589 187.398 91.708 1.00 51.00 428 GLY B CA 1
ATOM 3026 C C . GLY A 1 428 ? 135.978 187.440 90.325 1.00 51.00 428 GLY B C 1
ATOM 3027 O O . GLY A 1 428 ? 136.571 188.050 89.430 1.00 51.00 428 GLY B O 1
ATOM 3028 N N . GLN A 1 429 ? 134.825 186.806 90.120 1.00 56.89 429 GLN B N 1
ATOM 3029 C CA . GLN A 1 429 ? 134.148 186.783 88.830 1.00 56.89 429 GLN B CA 1
ATOM 3030 C C . GLN A 1 429 ? 133.070 187.852 88.730 1.00 56.89 429 GLN B C 1
ATOM 3031 O O . GLN A 1 429 ? 132.066 187.658 88.038 1.00 56.89 429 GLN B O 1
ATOM 3037 N N . ASP A 1 430 ? 133.251 188.972 89.427 1.00 62.12 430 ASP B N 1
ATOM 3038 C CA . ASP A 1 430 ? 132.316 190.081 89.368 1.00 62.12 430 ASP B CA 1
ATOM 3039 C C . ASP A 1 430 ? 132.886 191.315 88.691 1.00 62.12 430 ASP B C 1
ATOM 3040 O O . ASP A 1 430 ? 132.150 192.291 88.508 1.00 62.12 430 ASP B O 1
ATOM 3045 N N . GLY A 1 431 ? 134.162 191.305 88.320 1.00 66.40 431 GLY B N 1
ATOM 3046 C CA . GLY A 1 431 ? 134.804 192.478 87.774 1.00 66.40 431 GLY B CA 1
ATOM 3047 C C . GLY A 1 431 ? 135.179 193.522 88.797 1.00 66.40 431 GLY B C 1
ATOM 3048 O O . GLY A 1 431 ? 135.620 194.612 88.414 1.00 66.40 431 GLY B O 1
ATOM 3049 N N . THR A 1 432 ? 135.020 193.225 90.085 1.00 66.75 432 THR B N 1
ATOM 3050 C CA . THR A 1 432 ? 135.340 194.176 91.140 1.00 66.75 432 THR B CA 1
ATOM 3051 C C . THR A 1 432 ? 136.477 193.651 92.005 1.00 66.75 432 THR B C 1
ATOM 3052 O O . THR A 1 432 ? 137.060 192.604 91.707 1.00 66.75 432 THR B O 1
ATOM 3056 N N . SER A 1 433 ? 136.803 194.380 93.077 1.00 65.66 433 SER B N 1
ATOM 3057 C CA . SER A 1 433 ? 137.831 193.929 94.008 1.00 65.66 433 SER B CA 1
ATOM 3058 C C . SER A 1 433 ? 137.311 193.901 95.438 1.00 65.66 433 SER B C 1
ATOM 3059 O O . SER A 1 433 ? 138.098 194.002 96.384 1.00 65.66 433 SER B O 1
ATOM 3062 N N . LEU A 1 434 ? 135.999 193.757 95.591 1.00 63.48 434 LEU B N 1
ATOM 3063 C CA . LEU A 1 434 ? 135.357 193.737 96.901 1.00 63.48 434 LEU B CA 1
ATOM 3064 C C . LEU A 1 434 ? 135.535 192.428 97.660 1.00 63.48 434 LEU B C 1
ATOM 3065 O O . LEU A 1 434 ? 135.173 192.334 98.828 1.00 63.48 434 LEU B O 1
ATOM 3070 N N . GLY A 1 435 ? 136.080 191.415 96.999 1.00 57.76 435 GLY B N 1
ATOM 3071 C CA . GLY A 1 435 ? 136.289 190.134 97.641 1.00 57.76 435 GLY B CA 1
ATOM 3072 C C . GLY A 1 435 ? 137.613 190.028 98.368 1.00 57.76 435 GLY B C 1
ATOM 3073 O O . GLY A 1 435 ? 137.718 189.311 99.365 1.00 57.76 435 GLY B O 1
ATOM 3074 N N . LYS A 1 436 ? 138.602 190.779 97.902 1.00 57.29 436 LYS B N 1
ATOM 3075 C CA . LYS A 1 436 ? 139.913 190.786 98.524 1.00 57.29 436 LYS B CA 1
ATOM 3076 C C . LYS A 1 436 ? 139.931 191.693 99.751 1.00 57.29 436 LYS B C 1
ATOM 3077 O O . LYS A 1 436 ? 140.659 191.435 100.705 1.00 57.29 436 LYS B O 1
ATOM 3083 N N . GLU A 1 437 ? 139.118 192.746 99.726 1.00 56.89 437 GLU B N 1
ATOM 3084 C CA . GLU A 1 437 ? 139.062 193.700 100.824 1.00 56.89 437 GLU B CA 1
ATOM 3085 C C . GLU A 1 437 ? 138.452 193.081 102.071 1.00 56.89 437 GLU B C 1
ATOM 3086 O O . GLU A 1 437 ? 138.966 193.273 103.175 1.00 56.89 437 GLU B O 1
ATOM 3092 N N . CYS A 1 438 ? 137.348 192.349 101.923 1.00 49.56 438 CYS B N 1
ATOM 3093 C CA . CYS A 1 438 ? 136.713 191.749 103.090 1.00 49.56 438 CYS B CA 1
ATOM 3094 C C . CYS A 1 438 ? 137.602 190.692 103.729 1.00 49.56 438 CYS B C 1
ATOM 3095 O O . CYS A 1 438 ? 137.717 190.635 104.961 1.00 49.56 438 CYS B O 1
ATOM 3098 N N . VAL A 1 439 ? 138.257 189.869 102.911 1.00 46.91 439 VAL B N 1
ATOM 3099 C CA . VAL A 1 439 ? 139.145 188.838 103.431 1.00 46.91 439 VAL B CA 1
ATOM 3100 C C . VAL A 1 439 ? 140.316 189.452 104.193 1.00 46.91 439 VAL B C 1
ATOM 3101 O O . VAL A 1 439 ? 140.688 188.956 105.260 1.00 46.91 439 VAL B O 1
ATOM 3105 N N . GLN A 1 440 ? 140.913 190.528 103.679 1.00 46.98 440 GLN B N 1
ATOM 3106 C CA . GLN A 1 440 ? 142.001 191.181 104.400 1.00 46.98 440 GLN B CA 1
ATOM 3107 C C . GLN A 1 440 ? 141.533 191.918 105.649 1.00 46.98 440 GLN B C 1
ATOM 3108 O O . GLN A 1 440 ? 142.220 191.875 106.684 1.00 46.98 440 GLN B O 1
ATOM 3114 N N . GLN A 1 441 ? 140.387 192.592 105.572 1.00 42.10 441 GLN B N 1
ATOM 3115 C CA . GLN A 1 441 ? 139.864 193.348 106.696 1.00 42.10 441 GLN B CA 1
ATOM 3116 C C . GLN A 1 441 ? 139.506 192.450 107.865 1.00 42.10 441 GLN B C 1
ATOM 3117 O O . GLN A 1 441 ? 139.720 192.834 109.019 1.00 42.10 441 GLN B O 1
ATOM 3123 N N . LEU A 1 442 ? 138.973 191.259 107.599 1.00 37.41 442 LEU B N 1
ATOM 3124 C CA . LEU A 1 442 ? 138.678 190.348 108.695 1.00 37.41 442 LEU B CA 1
ATOM 3125 C C . LEU A 1 442 ? 139.942 189.989 109.470 1.00 37.41 442 LEU B C 1
ATOM 3126 O O . LEU A 1 442 ? 139.943 190.007 110.707 1.00 37.41 442 LEU B O 1
ATOM 3131 N N . ALA A 1 443 ? 141.030 189.674 108.764 1.00 38.74 443 ALA B N 1
ATOM 3132 C CA . ALA A 1 443 ? 142.272 189.294 109.432 1.00 38.74 443 ALA B CA 1
ATOM 3133 C C . ALA A 1 443 ? 142.870 190.448 110.223 1.00 38.74 443 ALA B C 1
ATOM 3134 O O . ALA A 1 443 ? 143.342 190.249 111.355 1.00 38.74 443 ALA B O 1
ATOM 3136 N N . GLU A 1 444 ? 142.805 191.649 109.660 1.00 40.49 444 GLU B N 1
ATOM 3137 C CA . GLU A 1 444 ? 143.309 192.844 110.319 1.00 40.49 444 GLU B CA 1
ATOM 3138 C C . GLU A 1 444 ? 142.540 193.103 111.609 1.00 40.49 444 GLU B C 1
ATOM 3139 O O . GLU A 1 444 ? 143.135 193.383 112.637 1.00 40.49 444 GLU B O 1
ATOM 3145 N N . ASN A 1 445 ? 141.216 193.021 111.543 1.00 36.18 445 ASN B N 1
ATOM 3146 C CA . ASN A 1 445 ? 140.365 193.211 112.711 1.00 36.18 445 ASN B CA 1
ATOM 3147 C C . ASN A 1 445 ? 140.633 192.167 113.785 1.00 36.18 445 ASN B C 1
ATOM 3148 O O . ASN A 1 445 ? 140.694 192.509 114.970 1.00 36.18 445 ASN B O 1
ATOM 3153 N N . THR A 1 446 ? 140.780 190.898 113.399 1.00 33.91 446 THR B N 1
ATOM 3154 C CA . THR A 1 446 ? 141.039 189.857 114.388 1.00 33.91 446 THR B CA 1
ATOM 3155 C C . THR A 1 446 ? 142.343 190.109 115.127 1.00 33.91 446 THR B C 1
ATOM 3156 O O . THR A 1 446 ? 142.377 190.080 116.365 1.00 33.91 446 THR B O 1
ATOM 3160 N N . ARG A 1 447 ? 143.421 190.384 114.389 1.00 37.17 447 ARG B N 1
ATOM 3161 C CA . ARG A 1 447 ? 144.699 190.631 115.048 1.00 37.17 447 ARG B CA 1
ATOM 3162 C C . ARG A 1 447 ? 144.605 191.807 116.010 1.00 37.17 447 ARG B C 1
ATOM 3163 O O . ARG A 1 447 ? 144.993 191.694 117.180 1.00 37.17 447 ARG B O 1
ATOM 3171 N N . TYR A 1 448 ? 144.048 192.928 115.551 1.00 34.02 448 TYR B N 1
ATOM 3172 C CA . TYR A 1 448 ? 143.980 194.118 116.389 1.00 34.02 448 TYR B CA 1
ATOM 3173 C C . TYR A 1 448 ? 143.163 193.880 117.655 1.00 34.02 448 TYR B C 1
ATOM 3174 O O . TYR A 1 448 ? 143.628 194.170 118.766 1.00 34.02 448 TYR B O 1
ATOM 3183 N N . PHE A 1 449 ? 141.946 193.350 117.508 1.00 30.38 449 PHE B N 1
ATOM 3184 C CA . PHE A 1 449 ? 141.052 193.183 118.648 1.00 30.38 449 PHE B CA 1
ATOM 3185 C C . PHE A 1 449 ? 141.613 192.198 119.658 1.00 30.38 449 PHE B C 1
ATOM 3186 O O . PHE A 1 449 ? 141.603 192.459 120.868 1.00 30.38 449 PHE B O 1
ATOM 3194 N N . ARG A 1 450 ? 142.084 191.054 119.171 1.00 30.29 450 ARG B N 1
ATOM 3195 C CA . ARG A 1 450 ? 142.636 189.992 120.015 1.00 30.29 450 ARG B CA 1
ATOM 3196 C C . ARG A 1 450 ? 143.860 190.450 120.787 1.00 30.29 450 ARG B C 1
ATOM 3197 O O . ARG A 1 450 ? 144.010 190.152 121.965 1.00 30.29 450 ARG B O 1
ATOM 3205 N N . ARG A 1 451 ? 144.755 191.145 120.102 1.00 34.23 451 ARG B N 1
ATOM 3206 C CA . ARG A 1 451 ? 145.947 191.692 120.729 1.00 34.23 451 ARG B CA 1
ATOM 3207 C C . ARG A 1 451 ? 145.647 192.757 121.770 1.00 34.23 451 ARG B C 1
ATOM 3208 O O . ARG A 1 451 ? 146.294 192.771 122.819 1.00 34.23 451 ARG B O 1
ATOM 3216 N N . ARG A 1 452 ? 144.701 193.657 121.510 1.00 34.35 452 ARG B N 1
ATOM 3217 C CA . ARG A 1 452 ? 144.353 194.662 122.503 1.00 34.35 452 ARG B CA 1
ATOM 3218 C C . ARG A 1 452 ? 143.626 194.089 123.710 1.00 34.35 452 ARG B C 1
ATOM 3219 O O . ARG A 1 452 ? 143.816 194.591 124.819 1.00 34.35 452 ARG B O 1
ATOM 3227 N N . LEU A 1 453 ? 142.794 193.062 123.532 1.00 31.55 453 LEU B N 1
ATOM 3228 C CA . LEU A 1 453 ? 142.204 192.405 124.693 1.00 31.55 453 LEU B CA 1
ATOM 3229 C C . LEU A 1 453 ? 143.242 191.709 125.552 1.00 31.55 453 LEU B C 1
ATOM 3230 O O . LEU A 1 453 ? 143.114 191.693 126.777 1.00 31.55 453 LEU B O 1
ATOM 3235 N N . LYS A 1 454 ? 144.254 191.104 124.937 1.00 34.44 454 LYS B N 1
ATOM 3236 C CA . LYS A 1 454 ? 145.205 190.331 125.726 1.00 34.44 454 LYS B CA 1
ATOM 3237 C C . LYS A 1 454 ? 146.077 191.209 126.622 1.00 34.44 454 LYS B C 1
ATOM 3238 O O . LYS A 1 454 ? 146.600 190.724 127.629 1.00 34.44 454 LYS B O 1
ATOM 3244 N N . GLU A 1 455 ? 146.239 192.493 126.303 1.00 37.05 455 GLU B N 1
ATOM 3245 C CA . GLU A 1 455 ? 147.106 193.356 127.093 1.00 37.05 455 GLU B CA 1
ATOM 3246 C C . GLU A 1 455 ? 146.345 194.272 128.046 1.00 37.05 455 GLU B C 1
ATOM 3247 O O . GLU A 1 455 ? 146.947 195.178 128.627 1.00 37.05 455 GLU B O 1
ATOM 3253 N N . MET A 1 456 ? 145.042 194.066 128.223 1.00 36.44 456 MET B N 1
ATOM 3254 C CA . MET A 1 456 ? 144.328 194.709 129.311 1.00 36.44 456 MET B CA 1
ATOM 3255 C C . MET A 1 456 ? 144.171 193.820 130.532 1.00 36.44 456 MET B C 1
ATOM 3256 O O . MET A 1 456 ? 143.728 194.308 131.572 1.00 36.44 456 MET B O 1
ATOM 3261 N N . GLY A 1 457 ? 144.511 192.540 130.433 1.00 33.59 457 GLY B N 1
ATOM 3262 C CA . GLY A 1 457 ? 144.506 191.640 131.570 1.00 33.59 457 GLY B CA 1
ATOM 3263 C C . GLY A 1 457 ? 143.462 190.549 131.531 1.00 33.59 457 GLY B C 1
ATOM 3264 O O . GLY A 1 457 ? 143.400 189.753 132.474 1.00 33.59 457 GLY B O 1
ATOM 3265 N N . PHE A 1 458 ? 142.633 190.468 130.497 1.00 28.83 458 PHE B N 1
ATOM 3266 C CA . PHE A 1 458 ? 141.623 189.427 130.404 1.00 28.83 458 PHE B CA 1
ATOM 3267 C C . PHE A 1 458 ? 142.258 188.086 130.049 1.00 28.83 458 PHE B C 1
ATOM 3268 O O . PHE A 1 458 ? 143.374 188.016 129.538 1.00 28.83 458 PHE B O 1
ATOM 3276 N N . ILE A 1 459 ? 141.525 187.009 130.315 1.00 27.79 459 ILE B N 1
ATOM 3277 C CA . ILE A 1 459 ? 141.910 185.675 129.865 1.00 27.79 459 ILE B CA 1
ATOM 3278 C C . ILE A 1 459 ? 141.133 185.357 128.594 1.00 27.79 459 ILE B C 1
ATOM 3279 O O . ILE A 1 459 ? 139.900 185.410 128.577 1.00 27.79 459 ILE B O 1
ATOM 3284 N N . ILE A 1 460 ? 141.859 185.036 127.529 1.00 28.25 460 ILE B N 1
ATOM 3285 C CA . ILE A 1 460 ? 141.294 184.774 126.214 1.00 28.25 460 ILE B CA 1
ATOM 3286 C C . ILE A 1 460 ? 141.727 183.389 125.761 1.00 28.25 460 ILE B C 1
ATOM 3287 O O . ILE A 1 460 ? 142.902 183.025 125.860 1.00 28.25 460 ILE B O 1
ATOM 3292 N N . TYR A 1 461 ? 140.773 182.608 125.268 1.00 28.69 461 TYR B N 1
ATOM 3293 C CA . TYR A 1 461 ? 141.062 181.300 124.701 1.00 28.69 461 TYR B CA 1
ATOM 3294 C C . TYR A 1 461 ? 141.269 181.373 123.198 1.00 28.69 461 TYR B C 1
ATOM 3295 O O . TYR A 1 461 ? 140.763 182.271 122.525 1.00 28.69 461 TYR B O 1
ATOM 3304 N N . GLY A 1 462 ? 142.003 180.401 122.677 1.00 30.56 462 GLY B N 1
ATOM 3305 C CA . GLY A 1 462 ? 142.004 180.138 121.258 1.00 30.56 462 GLY B CA 1
ATOM 3306 C C . GLY A 1 462 ? 143.338 180.359 120.581 1.00 30.56 462 GLY B C 1
ATOM 3307 O O . GLY A 1 462 ? 144.390 180.507 121.202 1.00 30.56 462 GLY B O 1
ATOM 3308 N N . ASN A 1 463 ? 143.267 180.358 119.259 1.00 33.13 463 ASN B N 1
ATOM 3309 C CA . ASN A 1 463 ? 144.401 180.579 118.383 1.00 33.13 463 ASN B CA 1
ATOM 3310 C C . ASN A 1 463 ? 144.395 182.023 117.906 1.00 33.13 463 ASN B C 1
ATOM 3311 O O . ASN A 1 463 ? 143.339 182.625 117.720 1.00 33.13 463 ASN B O 1
ATOM 3316 N N . GLU A 1 464 ? 145.589 182.580 117.720 1.00 35.03 464 GLU B N 1
ATOM 3317 C CA . GLU A 1 464 ? 145.715 184.005 117.442 1.00 35.03 464 GLU B CA 1
ATOM 3318 C C . GLU A 1 464 ? 145.027 184.438 116.155 1.00 35.03 464 GLU B C 1
ATOM 3319 O O . GLU A 1 464 ? 144.754 185.629 115.991 1.00 35.03 464 GLU B O 1
ATOM 3325 N N . ASP A 1 465 ? 144.753 183.517 115.237 1.00 34.74 465 ASP B N 1
ATOM 3326 C CA . ASP A 1 465 ? 144.113 183.846 113.972 1.00 34.74 465 ASP B CA 1
ATOM 3327 C C . ASP A 1 465 ? 142.616 183.575 113.963 1.00 34.74 465 ASP B C 1
ATOM 3328 O O . ASP A 1 465 ? 141.966 183.829 112.950 1.00 34.74 465 ASP B O 1
ATOM 3333 N N . SER A 1 466 ? 142.061 183.078 115.048 1.00 30.79 466 SER B N 1
ATOM 3334 C CA . SER A 1 466 ? 140.657 182.692 115.077 1.00 30.79 466 SER B CA 1
ATOM 3335 C C . SER A 1 466 ? 139.761 183.922 115.182 1.00 30.79 466 SER B C 1
ATOM 3336 O O . SER A 1 466 ? 140.007 184.788 116.023 1.00 30.79 466 SER B O 1
ATOM 3339 N N . PRO A 1 467 ? 138.723 184.038 114.348 1.00 29.27 467 PRO B N 1
ATOM 3340 C CA . PRO A 1 467 ? 137.830 185.201 114.426 1.00 29.27 467 PRO B CA 1
ATOM 3341 C C . PRO A 1 467 ? 136.787 185.137 115.530 1.00 29.27 467 PRO B C 1
ATOM 3342 O O . PRO A 1 467 ? 136.070 186.123 115.721 1.00 29.27 467 PRO B O 1
ATOM 3346 N N . VAL A 1 468 ? 136.652 184.024 116.240 1.00 29.33 468 VAL B N 1
ATOM 3347 C CA . VAL A 1 468 ? 135.791 183.938 117.412 1.00 29.33 468 VAL B CA 1
ATOM 3348 C C . VAL A 1 468 ? 136.666 184.101 118.645 1.00 29.33 468 VAL B C 1
ATOM 3349 O O . VAL A 1 468 ? 137.727 183.480 118.749 1.00 29.33 468 VAL B O 1
ATOM 3353 N N . VAL A 1 469 ? 136.251 184.967 119.562 1.00 26.23 469 VAL B N 1
ATOM 3354 C CA . VAL A 1 469 ? 137.079 185.324 120.711 1.00 26.23 469 VAL B CA 1
ATOM 3355 C C . VAL A 1 469 ? 136.350 185.021 122.015 1.00 26.23 469 VAL B C 1
ATOM 3356 O O . VAL A 1 469 ? 135.467 185.785 122.415 1.00 26.23 469 VAL B O 1
ATOM 3360 N N . PRO A 1 470 ? 136.668 183.929 122.700 1.00 25.94 470 PRO B N 1
ATOM 3361 C CA . PRO A 1 470 ? 136.075 183.692 124.023 1.00 25.94 470 PRO B CA 1
ATOM 3362 C C . PRO A 1 470 ? 136.772 184.454 125.144 1.00 25.94 470 PRO B C 1
ATOM 3363 O O . PRO A 1 470 ? 137.994 184.389 125.280 1.00 25.94 470 PRO B O 1
ATOM 3367 N N . LEU A 1 471 ? 136.002 185.171 125.953 1.00 25.85 471 LEU B N 1
ATOM 3368 C CA . LEU A 1 471 ? 136.506 185.897 127.112 1.00 25.85 471 LEU B CA 1
ATOM 3369 C C . LEU A 1 471 ? 135.995 185.211 128.369 1.00 25.85 471 LEU B C 1
ATOM 3370 O O . LEU A 1 471 ? 134.785 185.056 128.542 1.00 25.85 471 LEU B O 1
ATOM 3375 N N . MET A 1 472 ? 136.911 184.802 129.238 1.00 27.09 472 MET B N 1
ATOM 3376 C CA . MET A 1 472 ? 136.571 183.912 130.339 1.00 27.09 472 MET B CA 1
ATOM 3377 C C . MET A 1 472 ? 135.889 184.670 131.467 1.00 27.09 472 MET B C 1
ATOM 3378 O O . MET A 1 472 ? 136.459 185.597 132.044 1.00 27.09 472 MET B O 1
ATOM 3383 N N . LEU A 1 473 ? 134.660 184.273 131.760 1.00 26.92 473 LEU B N 1
ATOM 3384 C CA . LEU A 1 473 ? 133.898 184.693 132.922 1.00 26.92 473 LEU B CA 1
ATOM 3385 C C . LEU A 1 473 ? 133.772 183.457 133.792 1.00 26.92 473 LEU B C 1
ATOM 3386 O O . LEU A 1 473 ? 133.470 182.382 133.284 1.00 26.92 473 LEU B O 1
ATOM 3391 N N . TYR A 1 474 ? 133.987 183.555 135.088 1.00 27.64 474 TYR B N 1
ATOM 3392 C CA . TYR A 1 474 ? 133.930 182.305 135.832 1.00 27.64 474 TYR B CA 1
ATOM 3393 C C . TYR A 1 474 ? 132.732 182.199 136.759 1.00 27.64 474 TYR B C 1
ATOM 3394 O O . TYR A 1 474 ? 132.120 181.135 136.854 1.00 27.64 474 TYR B O 1
ATOM 3403 N N . MET A 1 475 ? 132.356 183.281 137.412 1.00 29.26 475 MET B N 1
ATOM 3404 C CA . MET A 1 475 ? 131.379 183.190 138.477 1.00 29.26 475 MET B CA 1
ATOM 3405 C C . MET A 1 475 ? 129.971 183.253 137.891 1.00 29.26 475 MET B C 1
ATOM 3406 O O . MET A 1 475 ? 129.713 184.056 136.991 1.00 29.26 475 MET B O 1
ATOM 3411 N N . PRO A 1 476 ? 129.046 182.415 138.361 1.00 28.07 476 PRO B N 1
ATOM 3412 C CA . PRO A 1 476 ? 127.732 182.320 137.703 1.00 28.07 476 PRO B CA 1
ATOM 3413 C C . PRO A 1 476 ? 126.939 183.615 137.664 1.00 28.07 476 PRO B C 1
ATOM 3414 O O . PRO A 1 476 ? 126.158 183.809 136.728 1.00 28.07 476 PRO B O 1
ATOM 3418 N N . ALA A 1 477 ? 127.085 184.497 138.652 1.00 28.37 477 ALA B N 1
ATOM 3419 C CA . ALA A 1 477 ? 126.360 185.762 138.632 1.00 28.37 477 ALA B CA 1
ATOM 3420 C C . ALA A 1 477 ? 126.943 186.758 137.641 1.00 28.37 477 ALA B C 1
ATOM 3421 O O . ALA A 1 477 ? 126.220 187.638 137.160 1.00 28.37 477 ALA B O 1
ATOM 3423 N N . LYS A 1 478 ? 128.229 186.643 137.325 1.00 28.00 478 LYS B N 1
ATOM 3424 C CA . LYS A 1 478 ? 128.831 187.494 136.315 1.00 28.00 478 LYS B CA 1
ATOM 3425 C C . LYS A 1 478 ? 128.368 187.145 134.911 1.00 28.00 478 LYS B C 1
ATOM 3426 O O . LYS A 1 478 ? 128.405 188.012 134.041 1.00 28.00 478 LYS B O 1
ATOM 3432 N N . ILE A 1 479 ? 127.877 185.925 134.689 1.00 28.55 479 ILE B N 1
ATOM 3433 C CA . ILE A 1 479 ? 127.237 185.591 133.421 1.00 28.55 479 ILE B CA 1
ATOM 3434 C C . ILE A 1 479 ? 126.030 186.485 133.181 1.00 28.55 479 ILE B C 1
ATOM 3435 O O . ILE A 1 479 ? 125.826 186.993 132.075 1.00 28.55 479 ILE B O 1
ATOM 3440 N N . GLY A 1 480 ? 125.207 186.682 134.202 1.00 29.92 480 GLY B N 1
ATOM 3441 C CA . GLY A 1 480 ? 124.029 187.510 134.072 1.00 29.92 480 GLY B CA 1
ATOM 3442 C C . GLY A 1 480 ? 124.299 188.992 134.188 1.00 29.92 480 GLY B C 1
ATOM 3443 O O . GLY A 1 480 ? 123.560 189.802 133.629 1.00 29.92 480 GLY B O 1
ATOM 3444 N N . ALA A 1 481 ? 125.346 189.366 134.920 1.00 29.90 481 ALA B N 1
ATOM 3445 C CA . ALA A 1 481 ? 125.690 190.779 135.020 1.00 29.90 481 ALA B CA 1
ATOM 3446 C C . ALA A 1 481 ? 126.396 191.304 133.777 1.00 29.90 481 ALA B C 1
ATOM 3447 O O . ALA A 1 481 ? 126.179 192.458 133.400 1.00 29.90 481 ALA B O 1
ATOM 3449 N N . PHE A 1 482 ? 127.247 190.495 133.136 1.00 29.30 482 PHE B N 1
ATOM 3450 C CA . PHE A 1 482 ? 128.003 190.960 131.978 1.00 29.30 482 PHE B CA 1
ATOM 3451 C C . PHE A 1 482 ? 127.089 191.287 130.807 1.00 29.30 482 PHE B C 1
ATOM 3452 O O . PHE A 1 482 ? 127.268 192.314 130.145 1.00 29.30 482 PHE B O 1
ATOM 3460 N N . GLY A 1 483 ? 126.099 190.433 130.547 1.00 30.11 483 GLY B N 1
ATOM 3461 C CA . GLY A 1 483 ? 125.191 190.679 129.441 1.00 30.11 483 GLY B CA 1
ATOM 3462 C C . GLY A 1 483 ? 124.326 191.908 129.638 1.00 30.11 483 GLY B C 1
ATOM 3463 O O . GLY A 1 483 ? 124.045 192.635 128.685 1.00 30.11 483 GLY B O 1
ATOM 3464 N N . ARG A 1 484 ? 123.881 192.150 130.869 1.00 33.00 484 ARG B N 1
ATOM 3465 C CA . ARG A 1 484 ? 123.109 193.350 131.167 1.00 33.00 484 ARG B CA 1
ATOM 3466 C C . ARG A 1 484 ? 123.966 194.606 131.079 1.00 33.00 484 ARG B C 1
ATOM 3467 O O . ARG A 1 484 ? 123.550 195.607 130.482 1.00 33.00 484 ARG B O 1
ATOM 3475 N N . GLU A 1 485 ? 125.164 194.568 131.665 1.00 35.97 485 GLU B N 1
ATOM 3476 C CA . GLU A 1 485 ? 126.041 195.730 131.629 1.00 35.97 485 GLU B CA 1
ATOM 3477 C C . GLU A 1 485 ? 126.423 196.090 130.205 1.00 35.97 485 GLU B C 1
ATOM 3478 O O . GLU A 1 485 ? 126.443 197.269 129.850 1.00 35.97 485 GLU B O 1
ATOM 3484 N N . MET A 1 486 ? 126.731 195.097 129.374 1.00 33.48 486 MET B N 1
ATOM 3485 C CA . MET A 1 486 ? 127.134 195.400 128.008 1.00 33.48 486 MET B CA 1
ATOM 3486 C C . MET A 1 486 ? 125.995 195.989 127.190 1.00 33.48 486 MET B C 1
ATOM 3487 O O . MET A 1 486 ? 126.221 196.909 126.402 1.00 33.48 486 MET B O 1
ATOM 3492 N N . LEU A 1 487 ? 124.777 195.473 127.342 1.00 33.62 487 LEU B N 1
ATOM 3493 C CA . LEU A 1 487 ? 123.644 196.054 126.636 1.00 33.62 487 LEU B CA 1
ATOM 3494 C C . LEU A 1 487 ? 123.323 197.450 127.131 1.00 33.62 487 LEU B C 1
ATOM 3495 O O . LEU A 1 487 ? 122.793 198.261 126.367 1.00 33.62 487 LEU B O 1
ATOM 3500 N N . LYS A 1 488 ? 123.647 197.750 128.385 1.00 36.88 488 LYS B N 1
ATOM 3501 C CA . LYS A 1 488 ? 123.461 199.104 128.888 1.00 36.88 488 LYS B CA 1
ATOM 3502 C C . LYS A 1 488 ? 124.393 200.100 128.200 1.00 36.88 488 LYS B C 1
ATOM 3503 O O . LYS A 1 488 ? 124.126 201.305 128.220 1.00 36.88 488 LYS B O 1
ATOM 3509 N N . ARG A 1 489 ? 125.429 199.603 127.534 1.00 36.92 489 ARG B N 1
ATOM 3510 C CA . ARG A 1 489 ? 126.374 200.459 126.825 1.00 36.92 489 ARG B CA 1
ATOM 3511 C C . ARG A 1 489 ? 126.256 200.332 125.306 1.00 36.92 489 ARG B C 1
ATOM 3512 O O . ARG A 1 489 ? 127.119 200.802 124.574 1.00 36.92 489 ARG B O 1
ATOM 3520 N N . ASN A 1 490 ? 125.198 199.678 124.838 1.00 35.74 490 ASN B N 1
ATOM 3521 C CA . ASN A 1 490 ? 124.966 199.526 123.401 1.00 35.74 490 ASN B CA 1
ATOM 3522 C C . ASN A 1 490 ? 125.833 198.478 122.695 1.00 35.74 490 ASN B C 1
ATOM 3523 O O . ASN A 1 490 ? 126.225 198.668 121.544 1.00 35.74 490 ASN B O 1
ATOM 3528 N N . ILE A 1 491 ? 126.130 197.379 123.380 1.00 32.27 491 ILE B N 1
ATOM 3529 C CA . ILE A 1 491 ? 126.921 196.304 122.791 1.00 32.27 491 ILE B CA 1
ATOM 3530 C C . ILE A 1 491 ? 126.189 194.991 123.027 1.00 32.27 491 ILE B C 1
ATOM 3531 O O . ILE A 1 491 ? 125.742 194.720 124.143 1.00 32.27 491 ILE B O 1
ATOM 3536 N N . GLY A 1 492 ? 126.054 194.183 121.977 1.00 29.66 492 GLY B N 1
ATOM 3537 C CA . GLY A 1 492 ? 125.368 192.906 122.070 1.00 29.66 492 GLY B CA 1
ATOM 3538 C C . GLY A 1 492 ? 126.300 191.716 121.998 1.00 29.66 492 GLY B C 1
ATOM 3539 O O . GLY A 1 492 ? 127.084 191.608 121.057 1.00 29.66 492 GLY B O 1
ATOM 3540 N N . VAL A 1 493 ? 126.218 190.809 122.971 1.00 28.12 493 VAL B N 1
ATOM 3541 C CA . VAL A 1 493 ? 127.147 189.697 123.113 1.00 28.12 493 VAL B CA 1
ATOM 3542 C C . VAL A 1 493 ? 126.368 188.421 123.428 1.00 28.12 493 VAL B C 1
ATOM 3543 O O . VAL A 1 493 ? 125.164 188.445 123.664 1.00 28.12 493 VAL B O 1
ATOM 3547 N N . VAL A 1 494 ? 127.090 187.302 123.444 1.00 26.94 494 VAL B N 1
ATOM 3548 C CA . VAL A 1 494 ? 126.559 185.984 123.775 1.00 26.94 494 VAL B CA 1
ATOM 3549 C C . VAL A 1 494 ? 127.293 185.468 125.006 1.00 26.94 494 VAL B C 1
ATOM 3550 O O . VAL A 1 494 ? 128.514 185.603 125.101 1.00 26.94 494 VAL B O 1
ATOM 3554 N N . VAL A 1 495 ? 126.553 184.891 125.953 1.00 26.26 495 VAL B N 1
ATOM 3555 C CA . VAL A 1 495 ? 127.123 184.336 127.179 1.00 26.26 495 VAL B CA 1
ATOM 3556 C C . VAL A 1 495 ? 126.608 182.913 127.364 1.00 26.26 495 VAL B C 1
ATOM 3557 O O . VAL A 1 495 ? 125.435 182.631 127.105 1.00 26.26 495 VAL B O 1
ATOM 3561 N N . VAL A 1 496 ? 127.482 182.006 127.790 1.00 28.41 496 VAL B N 1
ATOM 3562 C CA . VAL A 1 496 ? 127.105 180.608 128.009 1.00 28.41 496 VAL B CA 1
ATOM 3563 C C . VAL A 1 496 ? 127.514 180.135 129.406 1.00 28.41 496 VAL B C 1
ATOM 3564 O O . VAL A 1 496 ? 128.600 180.447 129.867 1.00 28.41 496 VAL B O 1
ATOM 3568 N N . GLY A 1 497 ? 126.648 179.366 130.065 1.00 30.80 497 GLY B N 1
ATOM 3569 C CA . GLY A 1 497 ? 126.895 178.897 131.423 1.00 30.80 497 GLY B CA 1
ATOM 3570 C C . GLY A 1 497 ? 127.260 177.446 131.673 1.00 30.80 497 GLY B C 1
ATOM 3571 O O . GLY A 1 497 ? 127.571 176.725 130.746 1.00 30.80 497 GLY B O 1
ATOM 3572 N N . PHE A 1 498 ? 127.189 177.027 132.939 1.00 33.34 498 PHE B N 1
ATOM 3573 C CA . PHE A 1 498 ? 127.566 175.674 133.375 1.00 33.34 498 PHE B CA 1
ATOM 3574 C C . PHE A 1 498 ? 127.059 174.469 132.605 1.00 33.34 498 PHE B C 1
ATOM 3575 O O . PHE A 1 498 ? 127.862 173.655 132.202 1.00 33.34 498 PHE B O 1
ATOM 3583 N N . PRO A 1 499 ? 125.738 174.322 132.406 1.00 33.41 499 PRO B N 1
ATOM 3584 C CA . PRO A 1 499 ? 125.339 173.102 131.682 1.00 33.41 499 PRO B CA 1
ATOM 3585 C C . PRO A 1 499 ? 125.910 172.995 130.259 1.00 33.41 499 PRO B C 1
ATOM 3586 O O . PRO A 1 499 ? 126.260 171.901 129.836 1.00 33.41 499 PRO B O 1
ATOM 3590 N N . ALA A 1 500 ? 126.025 174.115 129.555 1.00 32.11 500 ALA B N 1
ATOM 3591 C CA . ALA A 1 500 ? 126.548 174.135 128.197 1.00 32.11 500 ALA B CA 1
ATOM 3592 C C . ALA A 1 500 ? 128.054 173.898 128.101 1.00 32.11 500 ALA B C 1
ATOM 3593 O O . ALA A 1 500 ? 128.531 173.365 127.112 1.00 32.11 500 ALA B O 1
ATOM 3595 N N . THR A 1 501 ? 128.799 174.299 129.124 1.00 31.63 501 THR B N 1
ATOM 3596 C CA . THR A 1 501 ? 130.250 174.143 129.137 1.00 31.63 501 THR B CA 1
ATOM 3597 C C . THR A 1 501 ? 130.680 173.242 130.292 1.00 31.63 501 THR B C 1
ATOM 3598 O O . THR A 1 501 ? 130.011 172.270 130.599 1.00 31.63 501 THR B O 1
ATOM 3602 N N . PRO A 1 502 ? 131.876 173.475 130.835 1.00 31.97 502 PRO B N 1
ATOM 3603 C CA . PRO A 1 502 ? 132.309 172.770 132.043 1.00 31.97 502 PRO B CA 1
ATOM 3604 C C . PRO A 1 502 ? 131.954 173.656 133.246 1.00 31.97 502 PRO B C 1
ATOM 3605 O O . PRO A 1 502 ? 131.689 174.843 133.073 1.00 31.97 502 PRO B O 1
ATOM 3609 N N . ILE A 1 503 ? 131.963 173.112 134.452 1.00 31.15 503 ILE B N 1
ATOM 3610 C CA . ILE A 1 503 ? 131.577 173.901 135.625 1.00 31.15 503 ILE B CA 1
ATOM 3611 C C . ILE A 1 503 ? 132.347 175.198 135.920 1.00 31.15 503 ILE B C 1
ATOM 3612 O O . ILE A 1 503 ? 131.747 176.176 136.345 1.00 31.15 503 ILE B O 1
ATOM 3617 N N . ILE A 1 504 ? 133.653 175.224 135.683 1.00 30.95 504 ILE B N 1
ATOM 3618 C CA . ILE A 1 504 ? 134.446 176.409 135.987 1.00 30.95 504 ILE B CA 1
ATOM 3619 C C . ILE A 1 504 ? 134.938 177.087 134.717 1.00 30.95 504 ILE B C 1
ATOM 3620 O O . ILE A 1 504 ? 136.047 177.629 134.691 1.00 30.95 504 ILE B O 1
ATOM 3625 N N . GLU A 1 505 ? 134.134 177.067 133.656 1.00 31.03 505 GLU B N 1
ATOM 3626 C CA . GLU A 1 505 ? 134.597 177.571 132.371 1.00 31.03 505 GLU B CA 1
ATOM 3627 C C . GLU A 1 505 ? 133.499 178.320 131.626 1.00 31.03 505 GLU B C 1
ATOM 3628 O O . GLU A 1 505 ? 133.360 178.189 130.409 1.00 31.03 505 GLU B O 1
ATOM 3634 N N . SER A 1 506 ? 132.727 179.144 132.328 1.00 28.31 506 SER B N 1
ATOM 3635 C CA . SER A 1 506 ? 131.780 180.024 131.656 1.00 28.31 506 SER B CA 1
ATOM 3636 C C . SER A 1 506 ? 132.532 181.092 130.872 1.00 28.31 506 SER B C 1
ATOM 3637 O O . SER A 1 506 ? 133.725 181.306 131.073 1.00 28.31 506 SER B O 1
ATOM 3640 N N . ARG A 1 507 ? 131.840 181.760 129.959 1.00 26.67 507 ARG B N 1
ATOM 3641 C CA . ARG A 1 507 ? 132.538 182.700 129.093 1.00 26.67 507 ARG B CA 1
ATOM 3642 C C . ARG A 1 507 ? 131.535 183.565 128.348 1.00 26.67 507 ARG B C 1
ATOM 3643 O O . ARG A 1 507 ? 130.325 183.353 128.411 1.00 26.67 507 ARG B O 1
ATOM 3651 N N . ALA A 1 508 ? 132.066 184.559 127.647 1.00 25.36 508 ALA B N 1
ATOM 3652 C CA . ALA A 1 508 ? 131.352 185.322 126.642 1.00 25.36 508 ALA B CA 1
ATOM 3653 C C . ALA A 1 508 ? 132.061 185.115 125.315 1.00 25.36 508 ALA B C 1
ATOM 3654 O O . ALA A 1 508 ? 133.256 184.833 125.280 1.00 25.36 508 ALA B O 1
ATOM 3656 N N . ARG A 1 509 ? 131.321 185.224 124.220 1.00 28.34 509 ARG B N 1
ATOM 3657 C CA . ARG A 1 509 ? 131.874 185.007 122.891 1.00 28.34 509 ARG B CA 1
ATOM 3658 C C . ARG A 1 509 ? 131.703 186.260 122.048 1.00 28.34 509 ARG B C 1
ATOM 3659 O O . ARG A 1 509 ? 130.627 186.860 122.035 1.00 28.34 509 ARG B O 1
ATOM 3667 N N . PHE A 1 510 ? 132.765 186.650 121.353 1.00 28.06 510 PHE B N 1
ATOM 3668 C CA . PHE A 1 510 ? 132.757 187.787 120.444 1.00 28.06 510 PHE B CA 1
ATOM 3669 C C . PHE A 1 510 ? 132.990 187.285 119.029 1.00 28.06 510 PHE B C 1
ATOM 3670 O O . PHE A 1 510 ? 133.903 186.491 118.799 1.00 28.06 510 PHE B O 1
ATOM 3678 N N . CYS A 1 511 ? 132.171 187.743 118.088 1.00 31.65 511 CYS B N 1
ATOM 3679 C CA . CYS A 1 511 ? 132.299 187.380 116.679 1.00 31.65 511 CYS B CA 1
ATOM 3680 C C . CYS A 1 511 ? 132.702 188.616 115.889 1.00 31.65 511 CYS B C 1
ATOM 3681 O O . CYS A 1 511 ? 131.931 189.572 115.786 1.00 31.65 511 CYS B O 1
ATOM 3684 N N . LEU A 1 512 ? 133.900 188.589 115.322 1.00 30.77 512 LEU B N 1
ATOM 3685 C CA . LEU A 1 512 ? 134.392 189.715 114.549 1.00 30.77 512 LEU B CA 1
ATOM 3686 C C . LEU A 1 512 ? 133.977 189.578 113.094 1.00 30.77 512 LEU B C 1
ATOM 3687 O O . LEU A 1 512 ? 133.866 188.472 112.565 1.00 30.77 512 LEU B O 1
ATOM 3692 N N . SER A 1 513 ? 133.762 190.712 112.447 1.00 31.82 513 SER B N 1
ATOM 3693 C CA . SER A 1 513 ? 133.268 190.757 111.085 1.00 31.82 513 SER B CA 1
ATOM 3694 C C . SER A 1 513 ? 134.115 191.719 110.267 1.00 31.82 513 SER B C 1
ATOM 3695 O O . SER A 1 513 ? 134.764 192.616 110.804 1.00 31.82 513 SER B O 1
ATOM 3698 N N . ALA A 1 514 ? 134.126 191.510 108.955 1.00 33.27 514 ALA B N 1
ATOM 3699 C CA . ALA A 1 514 ? 134.835 192.415 108.065 1.00 33.27 514 ALA B CA 1
ATOM 3700 C C . ALA A 1 514 ? 134.139 193.758 107.922 1.00 33.27 514 ALA B C 1
ATOM 3701 O O . ALA A 1 514 ? 134.765 194.713 107.453 1.00 33.27 514 ALA B O 1
ATOM 3703 N N . ALA A 1 515 ? 132.873 193.853 108.316 1.00 33.75 515 ALA B N 1
ATOM 3704 C CA . ALA A 1 515 ? 132.111 195.091 108.267 1.00 33.75 515 ALA B CA 1
ATOM 3705 C C . ALA A 1 515 ? 132.323 195.977 109.487 1.00 33.75 515 ALA B C 1
ATOM 3706 O O . ALA A 1 515 ? 131.761 197.073 109.540 1.00 33.75 515 ALA B O 1
ATOM 3708 N N . HIS A 1 516 ? 133.107 195.534 110.463 1.00 33.88 516 HIS B N 1
ATOM 3709 C CA . HIS A 1 516 ? 133.452 196.358 111.613 1.00 33.88 516 HIS B CA 1
ATOM 3710 C C . HIS A 1 516 ? 134.593 197.295 111.240 1.00 33.88 516 HIS B C 1
ATOM 3711 O O . HIS A 1 516 ? 135.663 196.840 110.826 1.00 33.88 516 HIS B O 1
ATOM 3718 N N . THR A 1 517 ? 134.377 198.596 111.393 1.00 36.12 517 THR B N 1
ATOM 3719 C CA . THR A 1 517 ? 135.430 199.569 111.154 1.00 36.12 517 THR B CA 1
ATOM 3720 C C . THR A 1 517 ? 136.353 199.641 112.368 1.00 36.12 517 THR B C 1
ATOM 3721 O O . THR A 1 517 ? 136.223 198.874 113.322 1.00 36.12 517 THR B O 1
ATOM 3725 N N . LYS A 1 518 ? 137.300 200.574 112.311 1.00 39.14 518 LYS B N 1
ATOM 3726 C CA . LYS A 1 518 ? 138.276 200.768 113.380 1.00 39.14 518 LYS B CA 1
ATOM 3727 C C . LYS A 1 518 ? 137.727 201.579 114.543 1.00 39.14 518 LYS B C 1
ATOM 3728 O O . LYS A 1 518 ? 138.121 201.368 115.684 1.00 39.14 518 LYS B O 1
ATOM 3734 N N . GLU A 1 519 ? 136.840 202.522 114.253 1.00 38.50 519 GLU B N 1
ATOM 3735 C CA . GLU A 1 519 ? 136.216 203.311 115.304 1.00 38.50 519 GLU B CA 1
ATOM 3736 C C . GLU A 1 519 ? 135.143 202.528 116.053 1.00 38.50 519 GLU B C 1
ATOM 3737 O O . GLU A 1 519 ? 135.000 202.710 117.268 1.00 38.50 519 GLU B O 1
ATOM 3743 N N . ILE A 1 520 ? 134.423 201.634 115.374 1.00 35.90 520 ILE B N 1
ATOM 3744 C CA . ILE A 1 520 ? 133.506 200.730 116.061 1.00 35.90 520 ILE B CA 1
ATOM 3745 C C . ILE A 1 520 ? 134.256 199.809 117.016 1.00 35.90 520 ILE B C 1
ATOM 3746 O O . ILE A 1 520 ? 133.834 199.621 118.164 1.00 35.90 520 ILE B O 1
ATOM 3751 N N . LEU A 1 521 ? 135.369 199.228 116.576 1.00 36.07 521 LEU B N 1
ATOM 3752 C CA . LEU A 1 521 ? 136.170 198.397 117.460 1.00 36.07 521 LEU B CA 1
ATOM 3753 C C . LEU A 1 521 ? 136.803 199.188 118.592 1.00 36.07 521 LEU B C 1
ATOM 3754 O O . LEU A 1 521 ? 136.914 198.665 119.703 1.00 36.07 521 LEU B O 1
ATOM 3759 N N . ASP A 1 522 ? 137.210 200.432 118.344 1.00 37.39 522 ASP B N 1
ATOM 3760 C CA . ASP A 1 522 ? 137.714 201.272 119.421 1.00 37.39 522 ASP B CA 1
ATOM 3761 C C . ASP A 1 522 ? 136.654 201.537 120.479 1.00 37.39 522 ASP B C 1
ATOM 3762 O O . ASP A 1 522 ? 136.945 201.454 121.677 1.00 37.39 522 ASP B O 1
ATOM 3767 N N . THR A 1 523 ? 135.426 201.847 120.058 1.00 36.44 523 THR B N 1
ATOM 3768 C CA . THR A 1 523 ? 134.330 202.034 121.000 1.00 36.44 523 THR B CA 1
ATOM 3769 C C . THR A 1 523 ? 134.037 200.775 121.807 1.00 36.44 523 THR B C 1
ATOM 3770 O O . THR A 1 523 ? 133.915 200.842 123.040 1.00 36.44 523 THR B O 1
ATOM 3774 N N . ALA A 1 524 ? 133.943 199.625 121.142 1.00 34.76 524 ALA B N 1
ATOM 3775 C CA . ALA A 1 524 ? 133.698 198.383 121.860 1.00 34.76 524 ALA B CA 1
ATOM 3776 C C . ALA A 1 524 ? 134.808 198.054 122.847 1.00 34.76 524 ALA B C 1
ATOM 3777 O O . ALA A 1 524 ? 134.519 197.640 123.973 1.00 34.76 524 ALA B O 1
ATOM 3779 N N . LEU A 1 525 ? 136.071 198.216 122.453 1.00 34.98 525 LEU B N 1
ATOM 3780 C CA . LEU A 1 525 ? 137.180 197.966 123.362 1.00 34.98 525 LEU B CA 1
ATOM 3781 C C . LEU A 1 525 ? 137.174 198.910 124.552 1.00 34.98 525 LEU B C 1
ATOM 3782 O O . LEU A 1 525 ? 137.427 198.471 125.681 1.00 34.98 525 LEU B O 1
ATOM 3787 N N . LYS A 1 526 ? 136.834 200.168 124.307 1.00 37.45 526 LYS B N 1
ATOM 3788 C CA . LYS A 1 526 ? 136.758 201.172 125.355 1.00 37.45 526 LYS B CA 1
ATOM 3789 C C . LYS A 1 526 ? 135.721 200.790 126.398 1.00 37.45 526 LYS B C 1
ATOM 3790 O O . LYS A 1 526 ? 135.956 200.947 127.588 1.00 37.45 526 LYS B O 1
ATOM 3796 N N . GLU A 1 527 ? 134.562 200.309 125.958 1.00 37.43 527 GLU B N 1
ATOM 3797 C CA . GLU A 1 527 ? 133.535 199.897 126.912 1.00 37.43 527 GLU B CA 1
ATOM 3798 C C . GLU A 1 527 ? 133.849 198.575 127.602 1.00 37.43 527 GLU B C 1
ATOM 3799 O O . GLU A 1 527 ? 133.502 198.404 128.780 1.00 37.43 527 GLU B O 1
ATOM 3805 N N . ILE A 1 528 ? 134.478 197.630 126.901 1.00 35.14 528 ILE B N 1
ATOM 3806 C CA . ILE A 1 528 ? 134.884 196.390 127.552 1.00 35.14 528 ILE B CA 1
ATOM 3807 C C . ILE A 1 528 ? 135.863 196.684 128.672 1.00 35.14 528 ILE B C 1
ATOM 3808 O O . ILE A 1 528 ? 135.804 196.061 129.736 1.00 35.14 528 ILE B O 1
ATOM 3813 N N . ASP A 1 529 ? 136.766 197.640 128.462 1.00 37.79 529 ASP B N 1
ATOM 3814 C CA . ASP A 1 529 ? 137.743 197.968 129.490 1.00 37.79 529 ASP B CA 1
ATOM 3815 C C . ASP A 1 529 ? 137.084 198.490 130.760 1.00 37.79 529 ASP B C 1
ATOM 3816 O O . ASP A 1 529 ? 137.526 198.154 131.862 1.00 37.79 529 ASP B O 1
ATOM 3821 N N . GLU A 1 530 ? 136.035 199.291 130.598 1.00 38.43 530 GLU B N 1
ATOM 3822 C CA . GLU A 1 530 ? 135.300 199.853 131.723 1.00 38.43 530 GLU B CA 1
ATOM 3823 C C . GLU A 1 530 ? 134.545 198.771 132.480 1.00 38.43 530 GLU B C 1
ATOM 3824 O O . GLU A 1 530 ? 134.622 198.701 133.697 1.00 38.43 530 GLU B O 1
ATOM 3830 N N . VAL A 1 531 ? 133.812 197.930 131.760 1.00 35.17 531 VAL B N 1
ATOM 3831 C CA . VAL A 1 531 ? 133.057 196.858 132.398 1.00 35.17 531 VAL B CA 1
ATOM 3832 C C . VAL A 1 531 ? 133.973 195.848 133.087 1.00 35.17 531 VAL B C 1
ATOM 3833 O O . VAL A 1 531 ? 133.595 195.286 134.120 1.00 35.17 531 VAL B O 1
ATOM 3837 N N . GLY A 1 532 ? 135.179 195.619 132.564 1.00 34.23 532 GLY B N 1
ATOM 3838 C CA . GLY A 1 532 ? 136.108 194.710 133.210 1.00 34.23 532 GLY B CA 1
ATOM 3839 C C . GLY A 1 532 ? 136.669 195.211 134.524 1.00 34.23 532 GLY B C 1
ATOM 3840 O O . GLY A 1 532 ? 137.087 194.400 135.353 1.00 34.23 532 GLY B O 1
ATOM 3841 N N . ASP A 1 533 ? 136.720 196.527 134.723 1.00 36.00 533 ASP B N 1
ATOM 3842 C CA . ASP A 1 533 ? 137.009 197.081 136.040 1.00 36.00 533 ASP B CA 1
ATOM 3843 C C . ASP A 1 533 ? 135.794 197.034 136.954 1.00 36.00 533 ASP B C 1
ATOM 3844 O O . ASP A 1 533 ? 135.926 196.749 138.147 1.00 36.00 533 ASP B O 1
ATOM 3849 N N . LEU A 1 534 ? 134.607 197.298 136.408 1.00 33.54 534 LEU B N 1
ATOM 3850 C CA . LEU A 1 534 ? 133.392 197.236 137.213 1.00 33.54 534 LEU B CA 1
ATOM 3851 C C . LEU A 1 534 ? 133.146 195.843 137.785 1.00 33.54 534 LEU B C 1
ATOM 3852 O O . LEU A 1 534 ? 132.747 195.719 138.944 1.00 33.54 534 LEU B O 1
ATOM 3857 N N . LEU A 1 535 ? 133.367 194.789 137.003 1.00 32.06 535 LEU B N 1
ATOM 3858 C CA . LEU A 1 535 ? 133.061 193.435 137.442 1.00 32.06 535 LEU B CA 1
ATOM 3859 C C . LEU A 1 535 ? 134.287 19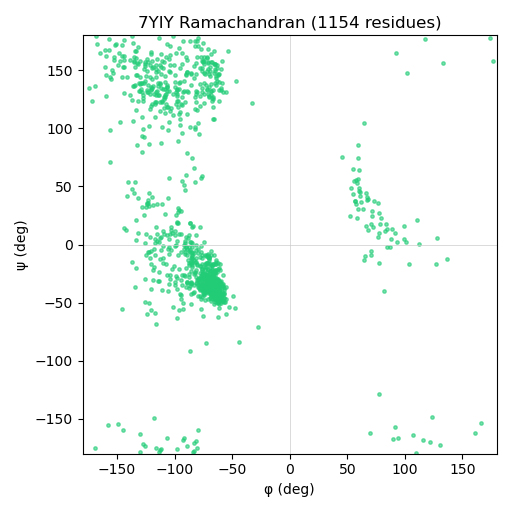2.615 137.822 1.00 32.06 535 LEU B C 1
ATOM 3860 O O . LEU A 1 535 ? 134.129 191.468 138.240 1.00 32.06 535 LEU B O 1
ATOM 3865 N N . GLN A 1 536 ? 135.494 193.160 137.681 1.00 33.15 536 GLN B N 1
ATOM 3866 C CA . GLN A 1 536 ? 136.743 192.497 138.066 1.00 33.15 536 GLN B CA 1
ATOM 3867 C C . GLN A 1 536 ? 136.957 191.186 137.304 1.00 33.15 536 GLN B C 1
ATOM 3868 O O . GLN A 1 536 ? 137.003 190.101 137.876 1.00 33.15 536 GLN B O 1
ATOM 3874 N N . LEU A 1 537 ? 137.117 191.324 135.988 1.00 30.55 537 LEU B N 1
ATOM 3875 C CA . LEU A 1 537 ? 137.299 190.182 135.102 1.00 30.55 537 LEU B CA 1
ATOM 3876 C C . LEU A 1 537 ? 138.722 190.048 134.595 1.00 30.55 537 LEU B C 1
ATOM 3877 O O . LEU A 1 537 ? 138.980 189.217 133.722 1.00 30.55 537 LEU B O 1
ATOM 3882 N N . LYS A 1 538 ? 139.654 190.835 135.116 1.00 30.52 538 LYS B N 1
ATOM 3883 C CA . LYS A 1 538 ? 141.041 190.785 134.665 1.00 30.52 538 LYS B CA 1
ATOM 3884 C C . LYS A 1 538 ? 141.809 189.753 135.488 1.00 30.52 538 LYS B C 1
ATOM 3885 O O . LYS A 1 538 ? 142.560 190.063 136.408 1.00 30.52 538 LYS B O 1
ATOM 3891 N N . TYR A 1 539 ? 141.610 188.488 135.114 1.00 30.56 539 TYR B N 1
ATOM 3892 C CA . TYR A 1 539 ? 142.107 187.363 135.895 1.00 30.56 539 TYR B CA 1
ATOM 3893 C C . TYR A 1 539 ? 143.513 186.924 135.520 1.00 30.56 539 TYR B C 1
ATOM 3894 O O . TYR A 1 539 ? 144.077 186.078 136.216 1.00 30.56 539 TYR B O 1
ATOM 3903 N N . SER A 1 540 ? 144.085 187.449 134.443 1.00 37.37 540 SER B N 1
ATOM 3904 C CA . SER A 1 540 ? 145.303 186.867 133.892 1.00 37.37 540 SER B CA 1
ATOM 3905 C C . SER A 1 540 ? 146.485 187.063 134.826 1.00 37.37 540 SER B C 1
ATOM 3906 O O . SER A 1 540 ? 146.735 188.170 135.308 1.00 37.37 540 SER B O 1
ATOM 3909 N N . ARG A 1 541 ? 147.221 185.979 135.049 1.00 44.34 541 ARG B N 1
ATOM 3910 C CA . ARG A 1 541 ? 148.398 185.981 135.907 1.00 44.34 541 ARG B CA 1
ATOM 3911 C C . ARG A 1 541 ? 149.653 186.233 135.082 1.00 44.34 541 ARG B C 1
ATOM 3912 O O . ARG A 1 541 ? 150.466 187.085 135.423 1.00 44.34 541 ARG B O 1
ATOM 3920 N N . HIS A 1 542 ? 149.821 185.471 134.006 1.00 50.72 542 HIS B N 1
ATOM 3921 C CA . HIS A 1 542 ? 150.976 185.626 133.128 1.00 50.72 542 HIS B CA 1
ATOM 3922 C C . HIS A 1 542 ? 150.671 186.631 132.029 1.00 50.72 542 HIS B C 1
ATOM 3923 O O . HIS A 1 542 ? 150.730 186.305 130.845 1.00 50.72 542 HIS B O 1
ATOM 3930 N N . ARG A 1 543 ? 150.355 187.857 132.426 1.00 52.20 543 ARG B N 1
ATOM 3931 C CA . ARG A 1 543 ? 150.016 188.913 131.477 1.00 52.20 543 ARG B CA 1
ATOM 3932 C C . ARG A 1 543 ? 151.240 189.346 130.678 1.00 52.20 543 ARG B C 1
ATOM 3933 O O . ARG A 1 543 ? 151.120 189.907 129.588 1.00 52.20 543 ARG B O 1
ATOM 3941 N N . TRP B 2 8 ? 144.430 174.285 179.039 1.00 110.86 8 TRP E N 1
ATOM 3942 C CA . TRP B 2 8 ? 145.349 173.271 178.539 1.00 110.86 8 TRP E CA 1
ATOM 3943 C C . TRP B 2 8 ? 144.787 171.862 178.717 1.00 110.86 8 TRP E C 1
ATOM 3944 O O . TRP B 2 8 ? 144.995 171.230 179.753 1.00 110.86 8 TRP E O 1
ATOM 3946 N N . VAL B 2 9 ? 144.077 171.368 177.702 1.00 104.68 9 VAL E N 1
ATOM 3947 C CA . VAL B 2 9 ? 143.573 169.999 177.729 1.00 104.68 9 VAL E CA 1
ATOM 3948 C C . VAL B 2 9 ? 144.008 169.243 176.477 1.00 104.68 9 VAL E C 1
ATOM 3949 O O . VAL B 2 9 ? 143.353 169.283 175.430 1.00 104.68 9 VAL E O 1
ATOM 3953 N N . LEU B 2 10 ? 145.143 168.556 176.582 1.00 95.79 10 LEU E N 1
ATOM 3954 C CA . LEU B 2 10 ? 145.657 167.726 175.502 1.00 95.79 10 LEU E CA 1
ATOM 3955 C C . LEU B 2 10 ? 146.106 166.372 176.032 1.00 95.79 10 LEU E C 1
ATOM 3956 O O . LEU B 2 10 ? 145.917 165.342 175.377 1.00 95.79 10 LEU E O 1
ATOM 3961 N N . VAL B 2 11 ? 146.681 166.372 177.236 1.00 90.91 11 VAL E N 1
ATOM 3962 C CA . VAL B 2 11 ? 147.327 165.173 177.760 1.00 90.91 11 VAL E CA 1
ATOM 3963 C C . VAL B 2 11 ? 146.285 164.176 178.245 1.00 90.91 11 VAL E C 1
ATOM 3964 O O . VAL B 2 11 ? 146.537 162.966 178.297 1.00 90.91 11 VAL E O 1
ATOM 3968 N N . GLU B 2 12 ? 145.104 164.670 178.619 1.00 86.07 12 GLU E N 1
ATOM 3969 C CA . GLU B 2 12 ? 144.029 163.790 179.059 1.00 86.07 12 GLU E CA 1
ATOM 3970 C C . GLU B 2 12 ? 143.576 162.878 177.926 1.00 86.07 12 GLU E C 1
ATOM 3971 O O . GLU B 2 12 ? 143.280 161.698 178.138 1.00 86.07 12 GLU E O 1
ATOM 3977 N N . MET B 2 13 ? 143.514 163.414 176.707 1.00 80.19 13 MET E N 1
ATOM 3978 C CA . MET B 2 13 ? 143.102 162.612 175.559 1.00 80.19 13 MET E CA 1
ATOM 3979 C C . MET B 2 13 ? 144.146 161.551 175.226 1.00 80.19 13 MET E C 1
ATOM 3980 O O . MET B 2 13 ? 143.808 160.415 174.874 1.00 80.19 13 MET E O 1
ATOM 3985 N N . VAL B 2 14 ? 145.428 161.902 175.343 1.00 82.29 14 VAL E N 1
ATOM 3986 C CA . VAL B 2 14 ? 146.486 160.918 175.130 1.00 82.29 14 VAL E CA 1
ATOM 3987 C C . VAL B 2 14 ? 146.436 159.846 176.214 1.00 82.29 14 VAL E C 1
ATOM 3988 O O . VAL B 2 14 ? 146.708 158.667 175.957 1.00 82.29 14 VAL E O 1
ATOM 3992 N N . GLN B 2 15 ? 146.093 160.238 177.443 1.00 82.20 15 GLN E N 1
ATOM 3993 C CA . GLN B 2 15 ? 145.913 159.266 178.515 1.00 82.20 15 GLN E CA 1
ATOM 3994 C C . GLN B 2 15 ? 144.723 158.354 178.248 1.00 82.20 15 GLN E C 1
ATOM 3995 O O . GLN B 2 15 ? 144.756 157.170 178.599 1.00 82.20 15 GLN E O 1
ATOM 4001 N N . ALA B 2 16 ? 143.663 158.889 177.642 1.00 77.71 16 ALA E N 1
ATOM 4002 C CA . ALA B 2 16 ? 142.522 158.061 177.268 1.00 77.71 16 ALA E CA 1
ATOM 4003 C C . ALA B 2 16 ? 142.861 157.124 176.118 1.00 77.71 16 ALA E C 1
ATOM 4004 O O . ALA B 2 16 ? 142.272 156.043 176.008 1.00 77.71 16 ALA E O 1
ATOM 4006 N N . LEU B 2 17 ? 143.792 157.527 175.249 1.00 76.60 17 LEU E N 1
ATOM 4007 C CA . LEU B 2 17 ? 144.232 156.646 174.170 1.00 76.60 17 LEU E CA 1
ATOM 4008 C C . LEU B 2 17 ? 144.789 155.341 174.719 1.00 76.60 17 LEU E C 1
ATOM 4009 O O . LEU B 2 17 ? 144.426 154.256 174.249 1.00 76.60 17 LEU E O 1
ATOM 4014 N N . TYR B 2 18 ? 145.679 155.425 175.710 1.00 79.11 18 TYR E N 1
ATOM 4015 C CA . TYR B 2 18 ? 146.257 154.216 176.284 1.00 79.11 18 TYR E CA 1
ATOM 4016 C C . TYR B 2 18 ? 145.200 153.366 176.974 1.00 79.11 18 TYR E C 1
ATOM 4017 O O . TYR B 2 18 ? 145.232 152.134 176.872 1.00 79.11 18 TYR E O 1
ATOM 4019 N N . GLU B 2 19 ? 144.257 153.997 177.667 1.00 78.25 19 GLU E N 1
ATOM 4020 C CA . GLU B 2 19 ? 143.176 153.288 178.333 1.00 78.25 19 GLU E CA 1
ATOM 4021 C C . GLU B 2 19 ? 141.994 153.021 177.415 1.00 78.25 19 GLU E C 1
ATOM 4022 O O . GLU B 2 19 ? 140.985 152.475 177.872 1.00 78.25 19 GLU E O 1
ATOM 4028 N N . ALA B 2 20 ? 142.088 153.401 176.144 1.00 72.39 20 ALA E N 1
ATOM 4029 C CA . ALA B 2 20 ? 141.019 153.116 175.203 1.00 72.39 20 ALA E CA 1
ATOM 4030 C C . ALA B 2 20 ? 140.831 151.608 175.081 1.00 72.39 20 ALA E C 1
ATOM 4031 O O . ALA B 2 20 ? 141.814 150.860 175.061 1.00 72.39 20 ALA E O 1
ATOM 4033 N N . PRO B 2 21 ? 139.594 151.129 175.002 1.00 65.98 21 PRO E N 1
ATOM 4034 C CA . PRO B 2 21 ? 139.360 149.683 175.013 1.00 65.98 21 PRO E CA 1
ATOM 4035 C C . PRO B 2 21 ? 139.955 149.017 173.784 1.00 65.98 21 PRO E C 1
ATOM 4036 O O . PRO B 2 21 ? 140.137 149.645 172.744 1.00 65.98 21 PRO E O 1
ATOM 4040 N N . ALA B 2 22 ? 140.259 147.726 173.911 1.00 62.76 22 ALA E N 1
ATOM 4041 C CA . ALA B 2 22 ? 140.878 147.001 172.809 1.00 62.76 22 ALA E CA 1
ATOM 4042 C C . ALA B 2 22 ? 139.979 146.951 171.583 1.00 62.76 22 ALA E C 1
ATOM 4043 O O . ALA B 2 22 ? 140.468 147.048 170.451 1.00 62.76 22 ALA E O 1
ATOM 4045 N N . TYR B 2 23 ? 138.668 146.797 171.780 1.00 60.87 23 TYR E N 1
ATOM 4046 C CA . TYR B 2 23 ? 137.760 146.721 170.643 1.00 60.87 23 TYR E CA 1
ATOM 4047 C C . TYR B 2 23 ? 137.615 148.054 169.923 1.00 60.87 23 TYR E C 1
ATOM 4048 O O . TYR B 2 23 ? 137.083 148.085 168.810 1.00 60.87 23 TYR E O 1
ATOM 4057 N N . HIS B 2 24 ? 138.073 149.150 170.519 1.00 59.15 24 HIS E N 1
ATOM 4058 C CA . HIS B 2 24 ? 138.079 150.426 169.824 1.00 59.15 24 HIS E CA 1
ATOM 4059 C C . HIS B 2 24 ? 139.350 150.656 169.020 1.00 59.15 24 HIS E C 1
ATOM 4060 O O . HIS B 2 24 ? 139.382 151.576 168.200 1.00 59.15 24 HIS E O 1
ATOM 4067 N N . LEU B 2 25 ? 140.392 149.856 169.233 1.00 57.78 25 LEU E N 1
ATOM 4068 C CA . LEU B 2 25 ? 141.606 149.951 168.434 1.00 57.78 25 LEU E CA 1
ATOM 4069 C C . LEU B 2 25 ? 141.741 148.839 167.408 1.00 57.78 25 LEU E C 1
ATOM 4070 O O . LEU B 2 25 ? 142.398 149.040 166.382 1.00 57.78 25 LEU E O 1
ATOM 4075 N N . ILE B 2 26 ? 141.136 147.677 167.649 1.00 56.69 26 ILE E N 1
ATOM 4076 C CA . ILE B 2 26 ? 141.120 146.648 166.616 1.00 56.69 26 ILE E CA 1
ATOM 4077 C C . ILE B 2 26 ? 140.400 147.159 165.375 1.00 56.69 26 ILE E C 1
ATOM 4078 O O . ILE B 2 26 ? 140.862 146.958 164.246 1.00 56.69 26 ILE E O 1
ATOM 4083 N N . LEU B 2 27 ? 139.268 147.839 165.566 1.00 52.16 27 LEU E N 1
ATOM 4084 C CA . LEU B 2 27 ? 138.525 148.395 164.440 1.00 52.16 27 LEU E CA 1
ATOM 4085 C C . LEU B 2 27 ? 139.329 149.468 163.717 1.00 52.16 27 LEU E C 1
ATOM 4086 O O . LEU B 2 27 ? 139.327 149.525 162.483 1.00 52.16 27 LEU E O 1
ATOM 4091 N N . GLU B 2 28 ? 140.016 150.332 164.461 1.00 52.96 28 GLU E N 1
ATOM 4092 C CA . GLU B 2 28 ? 140.819 151.370 163.828 1.00 52.96 28 GLU E CA 1
ATOM 4093 C C . GLU B 2 28 ? 141.975 150.780 163.029 1.00 52.96 28 GLU E C 1
ATOM 4094 O O . GLU B 2 28 ? 142.261 151.245 161.918 1.00 52.96 28 GLU E O 1
ATOM 4100 N N . GLY B 2 29 ? 142.639 149.751 163.561 1.00 50.94 29 GLY E N 1
ATOM 4101 C CA . GLY B 2 29 ? 143.640 149.040 162.786 1.00 50.94 29 GLY E CA 1
ATOM 4102 C C . GLY B 2 29 ? 143.100 148.367 161.546 1.00 50.94 29 GLY E C 1
ATOM 4103 O O . GLY B 2 29 ? 143.743 148.424 160.493 1.00 50.94 29 GLY E O 1
ATOM 4104 N N . ILE B 2 30 ? 141.925 147.745 161.639 1.00 49.96 30 ILE E N 1
ATOM 4105 C CA . ILE B 2 30 ? 141.289 147.171 160.458 1.00 49.96 30 ILE E CA 1
ATOM 4106 C C . ILE B 2 30 ? 140.966 148.225 159.408 1.00 49.96 30 ILE E C 1
ATOM 4107 O O . ILE B 2 30 ? 141.149 147.972 158.213 1.00 49.96 30 ILE E O 1
ATOM 4112 N N . LEU B 2 31 ? 140.492 149.400 159.816 1.00 48.18 31 LEU E N 1
ATOM 4113 C CA . LEU B 2 31 ? 140.237 150.494 158.886 1.00 48.18 31 LEU E CA 1
ATOM 4114 C C . LEU B 2 31 ? 141.505 151.026 158.232 1.00 48.18 31 LEU E C 1
ATOM 4115 O O . LEU B 2 31 ? 141.485 151.358 157.039 1.00 48.18 31 LEU E O 1
ATOM 4120 N N . ILE B 2 32 ? 142.603 151.118 158.982 1.00 47.88 32 ILE E N 1
ATOM 4121 C CA . ILE B 2 32 ? 143.876 151.457 158.357 1.00 47.88 32 ILE E CA 1
ATOM 4122 C C . ILE B 2 32 ? 144.282 150.405 157.332 1.00 47.88 32 ILE E C 1
ATOM 4123 O O . ILE B 2 32 ? 144.722 150.751 156.232 1.00 47.88 32 ILE E O 1
ATOM 4128 N N . LEU B 2 33 ? 144.146 149.118 157.656 1.00 48.07 33 LEU E N 1
ATOM 4129 C CA . LEU B 2 33 ? 144.451 148.085 156.670 1.00 48.07 33 LEU E CA 1
ATOM 4130 C C . LEU B 2 33 ? 143.517 148.102 155.470 1.00 48.07 33 LEU E C 1
ATOM 4131 O O . LEU B 2 33 ? 143.850 147.510 154.441 1.00 48.07 33 LEU E O 1
ATOM 4136 N N . TRP B 2 34 ? 142.364 148.755 155.565 1.00 48.36 34 TRP E N 1
ATOM 4137 C CA . TRP B 2 34 ? 141.532 148.927 154.386 1.00 48.36 34 TRP E CA 1
ATOM 4138 C C . TRP B 2 34 ? 141.919 150.143 153.560 1.00 48.36 34 TRP E C 1
ATOM 4139 O O . TRP B 2 34 ? 141.801 150.102 152.333 1.00 48.36 34 TRP E O 1
ATOM 4150 N N . ILE B 2 35 ? 142.387 151.213 154.198 1.00 45.31 35 ILE E N 1
ATOM 4151 C CA . ILE B 2 35 ? 142.847 152.370 153.433 1.00 45.31 35 ILE E CA 1
ATOM 4152 C C . ILE B 2 35 ? 144.010 151.989 152.527 1.00 45.31 35 ILE E C 1
ATOM 4153 O O . ILE B 2 35 ? 144.059 152.391 151.359 1.00 45.31 35 ILE E O 1
ATOM 4158 N N . ILE B 2 36 ? 144.963 151.210 153.044 1.00 46.88 36 ILE E N 1
ATOM 4159 C CA . ILE B 2 36 ? 146.135 150.834 152.257 1.00 46.88 36 ILE E CA 1
ATOM 4160 C C . ILE B 2 36 ? 145.736 149.958 151.079 1.00 46.88 36 ILE E C 1
ATOM 4161 O O . ILE B 2 36 ? 146.233 150.134 149.963 1.00 46.88 36 ILE E O 1
ATOM 4166 N N . ARG B 2 37 ? 144.841 148.998 151.304 1.00 48.29 37 ARG E N 1
ATOM 4167 C CA . ARG B 2 37 ? 144.352 148.179 150.203 1.00 48.29 37 ARG E CA 1
ATOM 4168 C C . ARG B 2 37 ? 143.627 149.024 149.169 1.00 48.29 37 ARG E C 1
ATOM 4169 O O . ARG B 2 37 ? 143.731 148.760 147.968 1.00 48.29 37 ARG E O 1
ATOM 4177 N N . LEU B 2 38 ? 142.944 150.062 149.623 1.00 45.30 38 LEU E N 1
ATOM 4178 C CA . LEU B 2 38 ? 142.222 150.942 148.727 1.00 45.30 38 LEU E CA 1
ATOM 4179 C C . LEU B 2 38 ? 143.160 151.764 147.856 1.00 45.30 38 LEU E C 1
ATOM 4180 O O . LEU B 2 38 ? 142.899 151.954 146.674 1.00 45.30 38 LEU E O 1
ATOM 4185 N N . LEU B 2 39 ? 144.250 152.255 148.434 1.00 46.14 39 LEU E N 1
ATOM 4186 C CA . LEU B 2 39 ? 145.193 153.066 147.672 1.00 46.14 39 LEU E CA 1
ATOM 4187 C C . LEU B 2 39 ? 146.001 152.279 146.653 1.00 46.14 39 LEU E C 1
ATOM 4188 O O . LEU B 2 39 ? 146.718 152.892 145.857 1.00 46.14 39 LEU E O 1
ATOM 4193 N N . PHE B 2 40 ? 145.925 150.952 146.654 1.00 48.79 40 PHE E N 1
ATOM 4194 C CA . PHE B 2 40 ? 146.660 150.163 145.683 1.00 48.79 40 PHE E CA 1
ATOM 4195 C C . PHE B 2 40 ? 145.761 149.429 144.705 1.00 48.79 40 PHE E C 1
ATOM 4196 O O . PHE B 2 40 ? 146.274 148.711 143.843 1.00 48.79 40 PHE E O 1
ATOM 4204 N N . SER B 2 41 ? 144.453 149.602 144.805 1.00 49.62 41 SER E N 1
ATOM 4205 C CA . SER B 2 41 ? 143.553 148.951 143.868 1.00 49.62 41 SER E CA 1
ATOM 4206 C C . SER B 2 41 ? 143.696 149.639 142.519 1.00 49.62 41 SER E C 1
ATOM 4207 O O . SER B 2 41 ? 143.988 150.828 142.463 1.00 49.62 41 SER E O 1
ATOM 4210 N N . LYS B 2 42 ? 143.489 148.902 141.431 1.00 55.29 42 LYS E N 1
ATOM 4211 C CA . LYS B 2 42 ? 143.587 149.489 140.093 1.00 55.29 42 LYS E CA 1
ATOM 4212 C C . LYS B 2 42 ? 142.235 150.051 139.649 1.00 55.29 42 LYS E C 1
ATOM 4213 O O . LYS B 2 42 ? 141.295 150.073 140.430 1.00 55.29 42 LYS E O 1
ATOM 4219 N N . THR B 2 43 ? 142.131 150.500 138.403 1.00 56.36 43 THR E N 1
ATOM 4220 C CA . THR B 2 43 ? 140.878 151.082 137.918 1.00 56.36 43 THR E CA 1
ATOM 4221 C C . THR B 2 43 ? 139.761 150.060 137.686 1.00 56.36 43 THR E C 1
ATOM 4222 O O . THR B 2 43 ? 138.921 149.889 138.553 1.00 56.36 43 THR E O 1
ATOM 4226 N N . TYR B 2 44 ? 139.746 149.427 136.512 1.00 59.15 44 TYR E N 1
ATOM 4227 C CA . TYR B 2 44 ? 138.773 148.381 136.132 1.00 59.15 44 TYR E CA 1
ATOM 4228 C C . TYR B 2 44 ? 137.268 148.713 136.004 1.00 59.15 44 TYR E C 1
ATOM 4229 O O . TYR B 2 44 ? 136.552 148.849 136.986 1.00 59.15 44 TYR E O 1
ATOM 4238 N N . LYS B 2 45 ? 136.782 148.814 134.773 1.00 59.91 45 LYS E N 1
ATOM 4239 C CA . LYS B 2 45 ? 135.366 149.087 134.561 1.00 59.91 45 LYS E CA 1
ATOM 4240 C C . LYS B 2 45 ? 134.578 147.897 135.081 1.00 59.91 45 LYS E C 1
ATOM 4241 O O . LYS B 2 45 ? 134.978 146.761 134.861 1.00 59.91 45 LYS E O 1
ATOM 4247 N N . LEU B 2 46 ? 133.463 148.180 135.754 1.00 62.96 46 LEU E N 1
ATOM 4248 C CA . LEU B 2 46 ? 132.572 147.188 136.385 1.00 62.96 46 LEU E CA 1
ATOM 4249 C C . LEU B 2 46 ? 132.507 145.774 135.808 1.00 62.96 46 LEU E C 1
ATOM 4250 O O . LEU B 2 46 ? 132.993 144.826 136.417 1.00 62.96 46 LEU E O 1
ATOM 4255 N N . GLN B 2 47 ? 131.906 145.641 134.635 1.00 71.58 47 GLN E N 1
ATOM 4256 C CA . GLN B 2 47 ? 131.768 144.342 133.990 1.00 71.58 47 GLN E CA 1
ATOM 4257 C C . GLN B 2 47 ? 130.909 144.495 132.745 1.00 71.58 47 GLN E C 1
ATOM 4258 O O . GLN B 2 47 ? 130.398 145.577 132.445 1.00 71.58 47 GLN E O 1
ATOM 4260 N N . GLU B 2 48 ? 130.747 143.383 132.033 1.00 76.99 48 GLU E N 1
ATOM 4261 C CA . GLU B 2 48 ? 129.875 143.314 130.866 1.00 76.99 48 GLU E CA 1
ATOM 4262 C C . GLU B 2 48 ? 129.600 141.857 130.504 1.00 76.99 48 GLU E C 1
ATOM 4263 O O . GLU B 2 48 ? 128.644 141.548 129.790 1.00 76.99 48 GLU E O 1
ATOM 4265 N N . MET C 3 1 ? 123.651 176.380 129.378 1.00 36.72 1 MET D N 1
ATOM 4266 C CA . MET C 3 1 ? 122.260 176.223 129.008 1.00 36.72 1 MET D CA 1
ATOM 4267 C C . MET C 3 1 ? 122.037 174.808 128.543 1.00 36.72 1 MET D C 1
ATOM 4268 O O . MET C 3 1 ? 121.878 173.893 129.338 1.00 36.72 1 MET D O 1
ATOM 4273 N N . ASN C 3 2 ? 122.041 174.646 127.227 1.00 36.42 2 ASN D N 1
ATOM 4274 C CA . ASN C 3 2 ? 121.774 173.356 126.612 1.00 36.42 2 ASN D CA 1
ATOM 4275 C C . ASN C 3 2 ? 123.032 172.500 126.627 1.00 36.42 2 ASN D C 1
ATOM 4276 O O . ASN C 3 2 ? 124.112 172.963 126.253 1.00 36.42 2 ASN D O 1
ATOM 4281 N N . VAL C 3 3 ? 122.889 171.248 127.060 1.00 36.53 3 VAL D N 1
ATOM 4282 C CA . VAL C 3 3 ? 123.990 170.300 126.997 1.00 36.53 3 VAL D CA 1
ATOM 4283 C C . VAL C 3 3 ? 124.395 170.099 125.544 1.00 36.53 3 VAL D C 1
ATOM 4284 O O . VAL C 3 3 ? 123.546 169.905 124.666 1.00 36.53 3 VAL D O 1
ATOM 4288 N N . GLY C 3 4 ? 125.697 170.146 125.281 1.00 37.49 4 GLY D N 1
ATOM 4289 C CA . GLY C 3 4 ? 126.216 169.935 123.949 1.00 37.49 4 GLY D CA 1
ATOM 4290 C C . GLY C 3 4 ? 126.599 171.188 123.196 1.00 37.49 4 GLY D C 1
ATOM 4291 O O . GLY C 3 4 ? 127.023 171.087 122.040 1.00 37.49 4 GLY D O 1
ATOM 4292 N N . THR C 3 5 ? 126.479 172.359 123.819 1.00 36.85 5 THR D N 1
ATOM 4293 C CA . THR C 3 5 ? 126.782 173.619 123.154 1.00 36.85 5 THR D CA 1
ATOM 4294 C C . THR C 3 5 ? 128.282 173.852 123.054 1.00 36.85 5 THR D C 1
ATOM 4295 O O . THR C 3 5 ? 128.811 174.064 121.958 1.00 36.85 5 THR D O 1
ATOM 4299 N N . ALA C 3 6 ? 128.984 173.819 124.183 1.00 35.97 6 ALA D N 1
ATOM 4300 C CA . ALA C 3 6 ? 130.420 174.059 124.200 1.00 35.97 6 ALA D CA 1
ATOM 4301 C C . ALA C 3 6 ? 131.240 172.801 124.423 1.00 35.97 6 ALA D C 1
ATOM 4302 O O . ALA C 3 6 ? 132.399 172.755 124.005 1.00 35.97 6 ALA D O 1
ATOM 4304 N N . HIS C 3 7 ? 130.680 171.790 125.073 1.00 37.51 7 HIS D N 1
ATOM 4305 C CA . HIS C 3 7 ? 131.331 170.501 125.248 1.00 37.51 7 HIS D CA 1
ATOM 4306 C C . HIS C 3 7 ? 130.405 169.405 124.743 1.00 37.51 7 HIS D C 1
ATOM 4307 O O . HIS C 3 7 ? 129.187 169.558 124.715 1.00 37.51 7 HIS D O 1
ATOM 4314 N N . SER C 3 8 ? 130.991 168.280 124.353 1.00 38.62 8 SER D N 1
ATOM 4315 C CA . SER C 3 8 ? 130.237 167.173 123.784 1.00 38.62 8 SER D CA 1
ATOM 4316 C C . SER C 3 8 ? 129.946 166.060 124.783 1.00 38.62 8 SER D C 1
ATOM 4317 O O . SER C 3 8 ? 129.511 164.983 124.372 1.00 38.62 8 SER D O 1
ATOM 4320 N N . GLU C 3 9 ? 130.180 166.285 126.072 1.00 41.51 9 GLU D N 1
ATOM 4321 C CA . GLU C 3 9 ? 129.842 165.303 127.094 1.00 41.51 9 GLU D CA 1
ATOM 4322 C C . GLU C 3 9 ? 128.335 165.130 127.184 1.00 41.51 9 GLU D C 1
ATOM 4323 O O . GLU C 3 9 ? 127.601 166.105 127.358 1.00 41.51 9 GLU D O 1
ATOM 4329 N N . VAL C 3 10 ? 127.872 163.883 127.091 1.00 39.95 10 VAL D N 1
ATOM 4330 C CA . VAL C 3 10 ? 126.433 163.653 127.048 1.00 39.95 10 VAL D CA 1
ATOM 4331 C C . VAL C 3 10 ? 125.826 163.736 128.446 1.00 39.95 10 VAL D C 1
ATOM 4332 O O . VAL C 3 10 ? 124.655 164.099 128.597 1.00 39.95 10 VAL D O 1
ATOM 4336 N N . ASN C 3 11 ? 126.597 163.415 129.482 1.00 38.81 11 ASN D N 1
ATOM 4337 C CA . ASN C 3 11 ? 126.150 163.540 130.869 1.00 38.81 11 ASN D CA 1
ATOM 4338 C C . ASN C 3 11 ? 127.188 164.337 131.646 1.00 38.81 11 ASN D C 1
ATOM 4339 O O . ASN C 3 11 ? 128.169 163.768 132.148 1.00 38.81 11 ASN D O 1
ATOM 4344 N N . PRO C 3 12 ? 127.017 165.656 131.756 1.00 38.25 12 PRO D N 1
ATOM 4345 C CA . PRO C 3 12 ? 127.987 166.487 132.482 1.00 38.25 12 PRO D CA 1
ATOM 4346 C C . PRO C 3 12 ? 128.015 166.256 133.984 1.00 38.25 12 PRO D C 1
ATOM 4347 O O . PRO C 3 12 ? 128.871 166.830 134.663 1.00 38.25 12 PRO D O 1
ATOM 4351 N N . ASN C 3 13 ? 127.117 165.440 134.518 1.00 38.26 13 ASN D N 1
ATOM 4352 C CA . ASN C 3 13 ? 127.112 165.070 135.924 1.00 38.26 13 ASN D CA 1
ATOM 4353 C C . ASN C 3 13 ? 128.216 164.086 136.278 1.00 38.26 13 ASN D C 1
ATOM 4354 O O . ASN C 3 13 ? 128.520 163.924 137.459 1.00 38.26 13 ASN D O 1
ATOM 4359 N N . THR C 3 14 ? 128.820 163.427 135.291 1.00 39.73 14 THR D N 1
ATOM 4360 C CA . THR C 3 14 ? 129.799 162.375 135.525 1.00 39.73 14 THR D CA 1
ATOM 4361 C C . THR C 3 14 ? 131.208 162.910 135.730 1.00 39.73 14 THR D C 1
ATOM 4362 O O . THR C 3 14 ? 132.097 162.145 136.111 1.00 39.73 14 THR D O 1
ATOM 4366 N N . ARG C 3 15 ? 131.437 164.198 135.482 1.00 41.29 15 ARG D N 1
ATOM 4367 C CA . ARG C 3 15 ? 132.785 164.748 135.538 1.00 41.29 15 ARG D CA 1
ATOM 4368 C C . ARG C 3 15 ? 132.930 165.875 136.549 1.00 41.29 15 ARG D C 1
ATOM 4369 O O . ARG C 3 15 ? 133.994 166.499 136.597 1.00 41.29 15 ARG D O 1
ATOM 4377 N N . VAL C 3 16 ? 131.903 166.158 137.352 1.00 39.21 16 VAL D N 1
ATOM 4378 C CA . VAL C 3 16 ? 131.960 167.290 138.268 1.00 39.21 16 VAL D CA 1
ATOM 4379 C C . VAL C 3 16 ? 133.022 167.082 139.337 1.00 39.21 16 VAL D C 1
ATOM 4380 O O . VAL C 3 16 ? 133.787 168.001 139.645 1.00 39.21 16 VAL D O 1
ATOM 4384 N N . MET C 3 17 ? 133.103 165.884 139.908 1.00 39.47 17 MET D N 1
ATOM 4385 C CA . MET C 3 17 ? 133.998 165.619 141.025 1.00 39.47 17 MET D CA 1
ATOM 4386 C C . MET C 3 17 ? 135.456 165.516 140.615 1.00 39.47 17 MET D C 1
ATOM 4387 O O . MET C 3 17 ? 136.296 165.241 141.472 1.00 39.47 17 MET D O 1
ATOM 4392 N N . ASN C 3 18 ? 135.780 165.721 139.342 1.00 40.52 18 ASN D N 1
ATOM 4393 C CA . ASN C 3 18 ? 137.160 165.746 138.879 1.00 40.52 18 ASN D CA 1
ATOM 4394 C C . ASN C 3 18 ? 137.620 167.143 138.493 1.00 40.52 18 ASN D C 1
ATOM 4395 O O . ASN C 3 18 ? 138.699 167.290 137.919 1.00 40.52 18 ASN D O 1
ATOM 4400 N N . SER C 3 19 ? 136.831 168.166 138.784 1.00 36.28 19 SER D N 1
ATOM 4401 C CA . SER C 3 19 ? 137.154 169.504 138.323 1.00 36.28 19 SER D CA 1
ATOM 4402 C C . SER C 3 19 ? 138.203 170.154 139.211 1.00 36.28 19 SER D C 1
ATOM 4403 O O . SER C 3 19 ? 138.437 169.742 140.347 1.00 36.28 19 SER D O 1
ATOM 4406 N N . ARG C 3 20 ? 138.830 171.191 138.677 1.00 34.84 20 ARG D N 1
ATOM 4407 C CA . ARG C 3 20 ? 139.895 171.886 139.380 1.00 34.84 20 ARG D CA 1
ATOM 4408 C C . ARG C 3 20 ? 139.333 172.676 140.555 1.00 34.84 20 ARG D C 1
ATOM 4409 O O . ARG C 3 20 ? 138.383 173.447 140.399 1.00 34.84 20 ARG D O 1
ATOM 4417 N N . GLY C 3 21 ? 139.924 172.488 141.730 1.00 33.05 21 GLY D N 1
ATOM 4418 C CA . GLY C 3 21 ? 139.550 173.219 142.918 1.00 33.05 21 GLY D CA 1
ATOM 4419 C C . GLY C 3 21 ? 138.431 172.628 143.742 1.00 33.05 21 GLY D C 1
ATOM 4420 O O . GLY C 3 21 ? 138.022 173.254 144.721 1.00 33.05 21 GLY D O 1
ATOM 4421 N N . ILE C 3 22 ? 137.926 171.442 143.396 1.00 32.18 22 ILE D N 1
ATOM 4422 C CA . ILE C 3 22 ? 136.765 170.908 144.105 1.00 32.18 22 ILE D CA 1
ATOM 4423 C C . ILE C 3 22 ? 137.136 170.036 145.296 1.00 32.18 22 ILE D C 1
ATOM 4424 O O . ILE C 3 22 ? 136.358 169.963 146.256 1.00 32.18 22 ILE D O 1
ATOM 4429 N N . TRP C 3 23 ? 138.308 169.402 145.291 1.00 31.34 23 TRP D N 1
ATOM 4430 C CA . TRP C 3 23 ? 138.782 168.697 146.476 1.00 31.34 23 TRP D CA 1
ATOM 4431 C C . TRP C 3 23 ? 139.119 169.647 147.612 1.00 31.34 23 TRP D C 1
ATOM 4432 O O . TRP C 3 23 ? 138.930 169.299 148.778 1.00 31.34 23 TRP D O 1
ATOM 4443 N N . LEU C 3 24 ? 139.623 170.836 147.298 1.00 31.74 24 LEU D N 1
ATOM 4444 C CA . LEU C 3 24 ? 139.883 171.845 148.313 1.00 31.74 24 LEU D CA 1
ATOM 4445 C C . LEU C 3 24 ? 138.602 172.507 148.805 1.00 31.74 24 LEU D C 1
ATOM 4446 O O . LEU C 3 24 ? 138.461 172.777 150.005 1.00 31.74 24 LEU D O 1
ATOM 4451 N N . SER C 3 25 ? 137.663 172.771 147.901 1.00 33.26 25 SER D N 1
ATOM 4452 C CA . SER C 3 25 ? 136.370 173.311 148.285 1.00 33.26 25 SER D CA 1
ATOM 4453 C C . SER C 3 25 ? 135.575 172.351 149.153 1.00 33.26 25 SER D C 1
ATOM 4454 O O . SER C 3 25 ? 134.835 172.800 150.030 1.00 33.26 25 SER D O 1
ATOM 4457 N N . TYR C 3 26 ? 135.712 171.048 148.936 1.00 33.09 26 TYR D N 1
ATOM 4458 C CA . TYR C 3 26 ? 135.000 170.079 149.755 1.00 33.09 26 TYR D CA 1
ATOM 4459 C C . TYR C 3 26 ? 135.556 169.986 151.170 1.00 33.09 26 TYR D C 1
ATOM 4460 O O . TYR C 3 26 ? 134.799 169.722 152.107 1.00 33.09 26 TYR D O 1
ATOM 4469 N N . VAL C 3 27 ? 136.858 170.210 151.351 1.00 32.79 27 VAL D N 1
ATOM 4470 C CA . VAL C 3 27 ? 137.453 170.207 152.683 1.00 32.79 27 VAL D CA 1
ATOM 4471 C C . VAL C 3 27 ? 137.190 171.511 153.425 1.00 32.79 27 VAL D C 1
ATOM 4472 O O . VAL C 3 27 ? 136.960 171.500 154.647 1.00 32.79 27 VAL D O 1
ATOM 4476 N N . LEU C 3 28 ? 137.209 172.641 152.722 1.00 32.96 28 LEU D N 1
ATOM 4477 C CA . LEU C 3 28 ? 136.871 173.905 153.360 1.00 32.96 28 LEU D CA 1
ATOM 4478 C C . LEU C 3 28 ? 135.426 173.952 153.845 1.00 32.96 28 LEU D C 1
ATOM 4479 O O . LEU C 3 28 ? 135.142 174.648 154.822 1.00 32.96 28 LEU D O 1
ATOM 4484 N N . ALA C 3 29 ? 134.510 173.224 153.208 1.00 33.81 29 ALA D N 1
ATOM 4485 C CA . ALA C 3 29 ? 133.138 173.147 153.694 1.00 33.81 29 ALA D CA 1
ATOM 4486 C C . ALA C 3 29 ? 133.018 172.385 155.009 1.00 33.81 29 ALA D C 1
ATOM 4487 O O . ALA C 3 29 ? 132.248 172.800 155.882 1.00 33.81 29 ALA D O 1
ATOM 4489 N N . ILE C 3 30 ? 133.765 171.293 155.176 1.00 34.71 30 ILE D N 1
ATOM 4490 C CA . ILE C 3 30 ? 133.838 170.622 156.470 1.00 34.71 30 ILE D CA 1
ATOM 4491 C C . ILE C 3 30 ? 134.420 171.553 157.521 1.00 34.71 30 ILE D C 1
ATOM 4492 O O . ILE C 3 30 ? 133.920 171.626 158.650 1.00 34.71 30 ILE D O 1
ATOM 4497 N N . GLY C 3 31 ? 135.488 172.271 157.172 1.00 36.97 31 GLY D N 1
ATOM 4498 C CA . GLY C 3 31 ? 136.043 173.241 158.100 1.00 36.97 31 GLY D CA 1
ATOM 4499 C C . GLY C 3 31 ? 135.050 174.305 158.525 1.00 36.97 31 GLY D C 1
ATOM 4500 O O . GLY C 3 31 ? 134.988 174.668 159.703 1.00 36.97 31 GLY D O 1
ATOM 4501 N N . LEU C 3 32 ? 134.270 174.826 157.579 1.00 37.48 32 LEU D N 1
ATOM 4502 C CA . LEU C 3 32 ? 133.281 175.847 157.899 1.00 37.48 32 LEU D CA 1
ATOM 4503 C C . LEU C 3 32 ? 132.159 175.297 158.769 1.00 37.48 32 LEU D C 1
ATOM 4504 O O . LEU C 3 32 ? 131.711 175.971 159.702 1.00 37.48 32 LEU D O 1
ATOM 4509 N N . LEU C 3 33 ? 131.685 174.086 158.477 1.00 37.48 33 LEU D N 1
ATOM 4510 C CA . LEU C 3 33 ? 130.692 173.457 159.340 1.00 37.48 33 LEU D CA 1
ATOM 4511 C C . LEU C 3 33 ? 131.212 173.288 160.762 1.00 37.48 33 LEU D C 1
ATOM 4512 O O . LEU C 3 33 ? 130.490 173.573 161.727 1.00 37.48 33 LEU D O 1
ATOM 4517 N N . HIS C 3 34 ? 132.456 172.837 160.913 1.00 39.67 34 HIS D N 1
ATOM 4518 C CA . HIS C 3 34 ? 133.037 172.709 162.242 1.00 39.67 34 HIS D CA 1
ATOM 4519 C C . HIS C 3 34 ? 133.157 174.042 162.965 1.00 39.67 34 HIS D C 1
ATOM 4520 O O . HIS C 3 34 ? 132.840 174.120 164.154 1.00 39.67 34 HIS D O 1
ATOM 4527 N N . ILE C 3 35 ? 133.620 175.090 162.284 1.00 40.97 35 ILE D N 1
ATOM 4528 C CA . ILE C 3 35 ? 133.708 176.397 162.927 1.00 40.97 35 ILE D CA 1
ATOM 4529 C C . ILE C 3 35 ? 132.342 176.937 163.324 1.00 40.97 35 ILE D C 1
ATOM 4530 O O . ILE C 3 35 ? 132.211 177.523 164.403 1.00 40.97 35 ILE D O 1
ATOM 4535 N N . VAL C 3 36 ? 131.318 176.756 162.491 1.00 42.99 36 VAL D N 1
ATOM 4536 C CA . VAL C 3 36 ? 129.976 177.194 162.855 1.00 42.99 36 VAL D CA 1
ATOM 4537 C C . VAL C 3 36 ? 129.412 176.429 164.045 1.00 42.99 36 VAL D C 1
ATOM 4538 O O . VAL C 3 36 ? 128.802 177.046 164.927 1.00 42.99 36 VAL D O 1
ATOM 4542 N N . LEU C 3 37 ? 129.601 175.110 164.106 1.00 43.60 37 LEU D N 1
ATOM 4543 C CA . LEU C 3 37 ? 129.176 174.354 165.280 1.00 43.60 37 LEU D CA 1
ATOM 4544 C C . LEU C 3 37 ? 129.959 174.711 166.536 1.00 43.60 37 LEU D C 1
ATOM 4545 O O . LEU C 3 37 ? 129.386 174.706 167.628 1.00 43.60 37 LEU D O 1
ATOM 4550 N N . LEU C 3 38 ? 131.248 175.021 166.408 1.00 44.86 38 LEU D N 1
ATOM 4551 C CA . LEU C 3 38 ? 132.077 175.366 167.555 1.00 44.86 38 LEU D CA 1
ATOM 4552 C C . LEU C 3 38 ? 131.624 176.639 168.254 1.00 44.86 38 LEU D C 1
ATOM 4553 O O . LEU C 3 38 ? 132.024 176.874 169.397 1.00 44.86 38 LEU D O 1
ATOM 4558 N N . SER C 3 39 ? 130.802 177.460 167.600 1.00 52.59 39 SER D N 1
ATOM 4559 C CA . SER C 3 39 ? 130.397 178.747 168.149 1.00 52.59 39 SER D CA 1
ATOM 4560 C C . SER C 3 39 ? 129.162 178.672 169.037 1.00 52.59 39 SER D C 1
ATOM 4561 O O . SER C 3 39 ? 128.788 179.689 169.625 1.00 52.59 39 SER D O 1
ATOM 4564 N N . ILE C 3 40 ? 128.513 177.519 169.142 1.00 56.06 40 ILE D N 1
ATOM 4565 C CA . ILE C 3 40 ? 127.363 177.383 170.030 1.00 56.06 40 ILE D CA 1
ATOM 4566 C C . ILE C 3 40 ? 127.871 177.447 171.465 1.00 56.06 40 ILE D C 1
ATOM 4567 O O . ILE C 3 40 ? 128.806 176.719 171.823 1.00 56.06 40 ILE D O 1
ATOM 4572 N N . PRO C 3 41 ? 127.311 178.311 172.315 1.00 61.44 41 PRO D N 1
ATOM 4573 C CA . PRO C 3 41 ? 127.894 178.471 173.656 1.00 61.44 41 PRO D CA 1
ATOM 4574 C C . PRO C 3 41 ? 127.537 177.353 174.621 1.00 61.44 41 PRO D C 1
ATOM 4575 O O . PRO C 3 41 ? 128.351 177.007 175.485 1.00 61.44 41 PRO D O 1
ATOM 4579 N N . PHE C 3 42 ? 126.346 176.775 174.507 1.00 62.24 42 PHE D N 1
ATOM 4580 C CA . PHE C 3 42 ? 125.898 175.753 175.452 1.00 62.24 42 PHE D CA 1
ATOM 4581 C C . PHE C 3 42 ? 126.238 174.341 174.982 1.00 62.24 42 PHE D C 1
ATOM 4582 O O . PHE C 3 42 ? 125.387 173.457 174.968 1.00 62.24 42 PHE D O 1
ATOM 4590 N N . VAL C 3 43 ? 127.492 174.097 174.619 1.00 56.15 43 VAL D N 1
ATOM 4591 C CA . VAL C 3 43 ? 127.870 172.800 174.069 1.00 56.15 43 VAL D CA 1
ATOM 4592 C C . VAL C 3 43 ? 129.345 172.557 174.358 1.00 56.15 43 VAL D C 1
ATOM 4593 O O . VAL C 3 43 ? 130.144 173.496 174.417 1.00 56.15 43 VAL D O 1
ATOM 4597 N N . SER C 3 44 ? 129.699 171.291 174.562 1.00 49.75 44 SER D N 1
ATOM 4598 C CA . SER C 3 44 ? 131.081 170.915 174.813 1.00 49.75 44 SER D CA 1
ATOM 4599 C C . SER C 3 44 ? 131.756 170.461 173.521 1.00 49.75 44 SER D C 1
ATOM 4600 O O . SER C 3 44 ? 131.115 170.253 172.491 1.00 49.75 44 SER D O 1
ATOM 4603 N N . VAL C 3 45 ? 133.076 170.317 173.585 1.00 46.25 45 VAL D N 1
ATOM 4604 C CA . VAL C 3 45 ? 133.895 169.948 172.431 1.00 46.25 45 VAL D CA 1
ATOM 4605 C C . VAL C 3 45 ? 133.547 168.556 171.900 1.00 46.25 45 VAL D C 1
ATOM 4606 O O . VAL C 3 45 ? 133.399 168.398 170.677 1.00 46.25 45 VAL D O 1
ATOM 4610 N N . PRO C 3 46 ? 133.420 167.520 172.744 1.00 45.52 46 PRO D N 1
ATOM 4611 C CA . PRO C 3 46 ? 133.031 166.203 172.207 1.00 45.52 46 PRO D CA 1
ATOM 4612 C C . PRO C 3 46 ? 131.701 166.200 171.482 1.00 45.52 46 PRO D C 1
ATOM 4613 O O . PRO C 3 46 ? 131.563 165.508 170.466 1.00 45.52 46 PRO D O 1
ATOM 4617 N N . VAL C 3 47 ? 130.717 166.956 171.960 1.00 43.23 47 VAL D N 1
ATOM 4618 C CA . VAL C 3 47 ? 129.434 167.008 171.272 1.00 43.23 47 VAL D CA 1
ATOM 4619 C C . VAL C 3 47 ? 129.577 167.725 169.935 1.00 43.23 47 VAL D C 1
ATOM 4620 O O . VAL C 3 47 ? 128.947 167.346 168.944 1.00 43.23 47 VAL D O 1
ATOM 4624 N N . VAL C 3 48 ? 130.418 168.759 169.883 1.00 41.89 48 VAL D N 1
ATOM 4625 C CA . VAL C 3 48 ? 130.684 169.456 168.627 1.00 41.89 48 VAL D CA 1
ATOM 4626 C C . VAL C 3 48 ? 131.278 168.497 167.605 1.00 41.89 48 VAL D C 1
ATOM 4627 O O . VAL C 3 48 ? 130.872 168.471 166.437 1.00 41.89 48 VAL D O 1
ATOM 4631 N N . TRP C 3 49 ? 132.244 167.689 168.034 1.00 40.27 49 TRP D N 1
ATOM 4632 C CA . TRP C 3 49 ? 132.889 166.758 167.120 1.00 40.27 49 TRP D CA 1
ATOM 4633 C C . TRP C 3 49 ? 131.989 165.602 166.713 1.00 40.27 49 TRP D C 1
ATOM 4634 O O . TRP C 3 49 ? 132.130 165.102 165.597 1.00 40.27 49 TRP D O 1
ATOM 4645 N N . THR C 3 50 ? 131.076 165.162 167.573 1.00 39.77 50 THR D N 1
ATOM 4646 C CA . THR C 3 50 ? 130.098 164.160 167.159 1.00 39.77 50 THR D CA 1
ATOM 4647 C C . THR C 3 50 ? 129.078 164.727 166.175 1.00 39.77 50 THR D C 1
ATOM 4648 O O . THR C 3 50 ? 128.708 164.054 165.205 1.00 39.77 50 THR D O 1
ATOM 4652 N N . LEU C 3 51 ? 128.624 165.960 166.404 1.00 37.17 51 LEU D N 1
ATOM 4653 C CA . LEU C 3 51 ? 127.705 166.608 165.477 1.00 37.17 51 LEU D CA 1
ATOM 4654 C C . LEU C 3 51 ? 128.336 166.817 164.111 1.00 37.17 51 LEU D C 1
ATOM 4655 O O . LEU C 3 51 ? 127.675 166.608 163.089 1.00 37.17 51 LEU D O 1
ATOM 4660 N N . THR C 3 52 ? 129.602 167.241 164.069 1.00 36.59 52 THR D N 1
ATOM 4661 C CA . THR C 3 52 ? 130.278 167.421 162.790 1.00 36.59 52 THR D CA 1
ATOM 4662 C C . THR C 3 52 ? 130.253 166.139 161.969 1.00 36.59 52 THR D C 1
ATOM 4663 O O . THR C 3 52 ? 129.867 166.147 160.794 1.00 36.59 52 THR D O 1
ATOM 4667 N N . ASN C 3 53 ? 130.633 165.023 162.588 1.00 35.71 53 ASN D N 1
ATOM 4668 C CA . ASN C 3 53 ? 130.684 163.728 161.926 1.00 35.71 53 ASN D CA 1
ATOM 4669 C C . ASN C 3 53 ? 129.308 163.280 161.453 1.00 35.71 53 ASN D C 1
ATOM 4670 O O . ASN C 3 53 ? 129.143 162.909 160.286 1.00 35.71 53 ASN D O 1
ATOM 4675 N N . LEU C 3 54 ? 128.304 163.337 162.329 1.00 35.08 54 LEU D N 1
ATOM 4676 C CA . LEU C 3 54 ? 126.974 162.883 161.939 1.00 35.08 54 LEU D CA 1
ATOM 4677 C C . LEU C 3 54 ? 126.360 163.730 160.835 1.00 35.08 54 LEU D C 1
ATOM 4678 O O . LEU C 3 54 ? 125.794 163.175 159.888 1.00 35.08 54 LEU D O 1
ATOM 4683 N N . ILE C 3 55 ? 126.458 165.057 160.921 1.00 33.88 55 ILE D N 1
ATOM 4684 C CA . ILE C 3 55 ? 125.916 165.904 159.866 1.00 33.88 55 ILE D CA 1
ATOM 4685 C C . ILE C 3 55 ? 126.643 165.713 158.545 1.00 33.88 55 ILE D C 1
ATOM 4686 O O . ILE C 3 55 ? 125.989 165.639 157.494 1.00 33.88 55 ILE D O 1
ATOM 4691 N N . HIS C 3 56 ? 127.976 165.625 158.558 1.00 34.53 56 HIS D N 1
ATOM 4692 C CA . HIS C 3 56 ? 128.692 165.396 157.312 1.00 34.53 56 HIS D CA 1
ATOM 4693 C C . HIS C 3 56 ? 128.277 164.083 156.667 1.00 34.53 56 HIS D C 1
ATOM 4694 O O . HIS C 3 56 ? 127.985 164.046 155.467 1.00 34.53 56 HIS D O 1
ATOM 4701 N N . ASN C 3 57 ? 128.210 163.004 157.448 1.00 35.21 57 ASN D N 1
ATOM 4702 C CA . ASN C 3 57 ? 127.834 161.717 156.879 1.00 35.21 57 ASN D CA 1
ATOM 4703 C C . ASN C 3 57 ? 126.400 161.698 156.380 1.00 35.21 57 ASN D C 1
ATOM 4704 O O . ASN C 3 57 ? 126.125 161.084 155.349 1.00 35.21 57 ASN D O 1
ATOM 4709 N N . MET C 3 58 ? 125.507 162.381 157.079 1.00 36.52 58 MET D N 1
ATOM 4710 C CA . MET C 3 58 ? 124.106 162.438 156.687 1.00 36.52 58 MET D CA 1
ATOM 4711 C C . MET C 3 58 ? 123.942 163.165 155.361 1.00 36.52 58 MET D C 1
ATOM 4712 O O . MET C 3 58 ? 123.285 162.669 154.457 1.00 36.52 58 MET D O 1
ATOM 4717 N N . GLY C 3 59 ? 124.523 164.353 155.251 1.00 34.50 59 GLY D N 1
ATOM 4718 C CA . GLY C 3 59 ? 124.458 165.101 154.008 1.00 34.50 59 GLY D CA 1
ATOM 4719 C C . GLY C 3 59 ? 125.111 164.366 152.856 1.00 34.50 59 GLY D C 1
ATOM 4720 O O . GLY C 3 59 ? 124.589 164.355 151.737 1.00 34.50 59 GLY D O 1
ATOM 4721 N N . MET C 3 60 ? 126.234 163.712 153.131 1.00 34.58 60 MET D N 1
ATOM 4722 C CA . MET C 3 60 ? 126.941 162.943 152.113 1.00 34.58 60 MET D CA 1
ATOM 4723 C C . MET C 3 60 ? 126.089 161.783 151.617 1.00 34.58 60 MET D C 1
ATOM 4724 O O . MET C 3 60 ? 126.034 161.521 150.427 1.00 34.58 60 MET D O 1
ATOM 4729 N N . TYR C 3 61 ? 125.452 161.063 152.533 1.00 33.00 61 TYR D N 1
ATOM 4730 C CA . TYR C 3 61 ? 124.558 159.983 152.151 1.00 33.00 61 TYR D CA 1
ATOM 4731 C C . TYR C 3 61 ? 123.406 160.466 151.287 1.00 33.00 61 TYR D C 1
ATOM 4732 O O . TYR C 3 61 ? 123.120 159.840 150.266 1.00 33.00 61 TYR D O 1
ATOM 4741 N N . ILE C 3 62 ? 122.759 161.568 151.648 1.00 32.85 62 ILE D N 1
ATOM 4742 C CA . ILE C 3 62 ? 121.662 162.087 150.832 1.00 32.85 62 ILE D CA 1
ATOM 4743 C C . ILE C 3 62 ? 122.139 162.495 149.443 1.00 32.85 62 ILE D C 1
ATOM 4744 O O . ILE C 3 62 ? 121.517 162.148 148.437 1.00 32.85 62 ILE D O 1
ATOM 4749 N N . PHE C 3 63 ? 123.253 163.224 149.349 1.00 34.37 63 PHE D N 1
ATOM 4750 C CA . PHE C 3 63 ? 123.666 163.754 148.052 1.00 34.37 63 PHE D CA 1
ATOM 4751 C C . PHE C 3 63 ? 124.305 162.711 147.152 1.00 34.37 63 PHE D C 1
ATOM 4752 O O . PHE C 3 63 ? 124.200 162.835 145.929 1.00 34.37 63 PHE D O 1
ATOM 4760 N N . LEU C 3 64 ? 124.966 161.692 147.706 1.00 30.69 64 LEU D N 1
ATOM 4761 C CA . LEU C 3 64 ? 125.662 160.722 146.879 1.00 30.69 64 LEU D CA 1
ATOM 4762 C C . LEU C 3 64 ? 124.936 159.399 146.714 1.00 30.69 64 LEU D C 1
ATOM 4763 O O . LEU C 3 64 ? 125.226 158.687 145.755 1.00 30.69 64 LEU D O 1
ATOM 4768 N N . HIS C 3 65 ? 124.012 159.045 147.609 1.00 29.92 65 HIS D N 1
ATOM 4769 C CA . HIS C 3 65 ? 123.443 157.708 147.614 1.00 29.92 65 HIS D CA 1
ATOM 4770 C C . HIS C 3 65 ? 121.928 157.672 147.686 1.00 29.92 65 HIS D C 1
ATOM 4771 O O . HIS C 3 65 ? 121.372 156.595 147.907 1.00 29.92 65 HIS D O 1
ATOM 4778 N N . THR C 3 66 ? 121.244 158.802 147.542 1.00 31.79 66 THR D N 1
ATOM 4779 C CA . THR C 3 66 ? 119.788 158.822 147.605 1.00 31.79 66 THR D CA 1
ATOM 4780 C C . THR C 3 66 ? 119.146 159.472 146.391 1.00 31.79 66 THR D C 1
ATOM 4781 O O . THR C 3 66 ? 118.233 158.891 145.800 1.00 31.79 66 THR D O 1
ATOM 4785 N N . VAL C 3 67 ? 119.597 160.658 145.993 1.00 33.27 67 VAL D N 1
ATOM 4786 C CA . VAL C 3 67 ? 118.995 161.387 144.879 1.00 33.27 67 VAL D CA 1
ATOM 4787 C C . VAL C 3 67 ? 119.484 160.772 143.576 1.00 33.27 67 VAL D C 1
ATOM 4788 O O . VAL C 3 67 ? 120.690 160.619 143.369 1.00 33.27 67 VAL D O 1
ATOM 4792 N N . LYS C 3 68 ? 118.554 160.423 142.695 1.00 34.71 68 LYS D N 1
ATOM 4793 C CA . LYS C 3 68 ? 118.892 159.746 141.456 1.00 34.71 68 LYS D CA 1
ATOM 4794 C C . LYS C 3 68 ? 118.360 160.507 140.249 1.00 34.71 68 LYS D C 1
ATOM 4795 O O . LYS C 3 68 ? 117.301 161.133 140.304 1.00 34.71 68 LYS D O 1
ATOM 4801 N N . GLY C 3 69 ? 119.123 160.459 139.166 1.00 34.17 69 GLY D N 1
ATOM 4802 C CA . GLY C 3 69 ? 118.867 161.232 137.972 1.00 34.17 69 GLY D CA 1
ATOM 4803 C C . GLY C 3 69 ? 119.849 162.375 137.801 1.00 34.17 69 GLY D C 1
ATOM 4804 O O . GLY C 3 69 ? 120.904 162.431 138.430 1.00 34.17 69 GLY D O 1
ATOM 4805 N N . THR C 3 70 ? 119.484 163.305 136.928 1.00 33.40 70 THR D N 1
ATOM 4806 C CA . THR C 3 70 ? 120.249 164.518 136.677 1.00 33.40 70 THR D CA 1
ATOM 4807 C C . THR C 3 70 ? 119.322 165.713 136.833 1.00 33.40 70 THR D C 1
ATOM 4808 O O . THR C 3 70 ? 118.114 165.591 136.610 1.00 33.40 70 THR D O 1
ATOM 4812 N N . PRO C 3 71 ? 119.850 166.872 137.224 1.00 31.71 71 PRO D N 1
ATOM 4813 C CA . PRO C 3 71 ? 119.021 168.076 137.375 1.00 31.71 71 PRO D CA 1
ATOM 4814 C C . PRO C 3 71 ? 118.799 168.859 136.091 1.00 31.71 71 PRO D C 1
ATOM 4815 O O . PRO C 3 71 ? 118.426 170.031 136.158 1.00 31.71 71 PRO D O 1
ATOM 4819 N N . PHE C 3 72 ? 119.092 168.235 134.958 1.00 32.70 72 PHE D N 1
ATOM 4820 C CA . PHE C 3 72 ? 118.927 168.849 133.653 1.00 32.70 72 PHE D CA 1
ATOM 4821 C C . PHE C 3 72 ? 118.638 167.779 132.615 1.00 32.70 72 PHE D C 1
ATOM 4822 O O . PHE C 3 72 ? 118.709 166.593 132.896 1.00 32.70 72 PHE D O 1
ATOM 4830 N N . GLU C 3 73 ? 118.318 168.211 131.408 1.00 37.23 73 GLU D N 1
ATOM 4831 C CA . GLU C 3 73 ? 117.982 167.300 130.322 1.00 37.23 73 GLU D CA 1
ATOM 4832 C C . GLU C 3 73 ? 119.229 166.993 129.507 1.00 37.23 73 GLU D C 1
ATOM 4833 O O . GLU C 3 73 ? 119.909 167.909 129.036 1.00 37.23 73 GLU D O 1
ATOM 4839 N N . THR C 3 74 ? 119.515 165.716 129.331 1.00 38.47 74 THR D N 1
ATOM 4840 C CA . THR C 3 74 ? 120.672 165.245 128.596 1.00 38.47 74 THR D CA 1
ATOM 4841 C C . THR C 3 74 ? 120.240 164.546 127.312 1.00 38.47 74 THR D C 1
ATOM 4842 O O . THR C 3 74 ? 119.116 164.043 127.213 1.00 38.47 74 THR D O 1
ATOM 4846 N N . PRO C 3 75 ? 121.099 164.515 126.293 1.00 39.91 75 PRO D N 1
ATOM 4847 C CA . PRO C 3 75 ? 120.742 163.865 125.027 1.00 39.91 75 PRO D CA 1
ATOM 4848 C C . PRO C 3 75 ? 120.954 162.358 124.978 1.00 39.91 75 PRO D C 1
ATOM 4849 O O . PRO C 3 75 ? 120.958 161.802 123.879 1.00 39.91 75 PRO D O 1
ATOM 4853 N N . ASP C 3 76 ? 121.121 161.663 126.101 1.00 37.57 76 ASP D N 1
ATOM 4854 C CA . ASP C 3 76 ? 121.150 160.206 126.098 1.00 37.57 76 ASP D CA 1
ATOM 4855 C C . ASP C 3 76 ? 119.787 159.596 126.387 1.00 37.57 76 ASP D C 1
ATOM 4856 O O . ASP C 3 76 ? 119.695 158.384 126.591 1.00 37.57 76 ASP D O 1
ATOM 4861 N N . GLN C 3 77 ? 118.737 160.414 126.424 1.00 31.82 77 GLN D N 1
ATOM 4862 C CA . GLN C 3 77 ? 117.353 159.953 126.522 1.00 31.82 77 GLN D CA 1
ATOM 4863 C C . GLN C 3 77 ? 117.050 159.292 127.863 1.00 31.82 77 GLN D C 1
ATOM 4864 O O . GLN C 3 77 ? 116.291 158.331 127.937 1.00 31.82 77 GLN D O 1
ATOM 4870 N N . GLY C 3 78 ? 117.604 159.840 128.937 1.00 33.36 78 GLY D N 1
ATOM 4871 C CA . GLY C 3 78 ? 117.305 159.348 130.271 1.00 33.36 78 GLY D CA 1
ATOM 4872 C C . GLY C 3 78 ? 117.938 158.020 130.617 1.00 33.36 78 GLY D C 1
ATOM 4873 O O . GLY C 3 78 ? 117.316 157.201 131.300 1.00 33.36 78 GLY D O 1
ATOM 4874 N N . LYS C 3 79 ? 119.164 157.787 130.161 1.00 35.61 79 LYS D N 1
ATOM 4875 C CA . LYS C 3 79 ? 119.849 156.542 130.476 1.00 35.61 79 LYS D CA 1
ATOM 4876 C C . LYS C 3 79 ? 120.149 156.428 131.967 1.00 35.61 79 LYS D C 1
ATOM 4877 O O . LYS C 3 79 ? 120.003 155.351 132.554 1.00 35.61 79 LYS D O 1
ATOM 4883 N N . ALA C 3 80 ? 120.560 157.525 132.597 1.00 35.33 80 ALA D N 1
ATOM 4884 C CA . ALA C 3 80 ? 120.973 157.544 133.998 1.00 35.33 80 ALA D CA 1
ATOM 4885 C C . ALA C 3 80 ? 119.849 157.984 134.919 1.00 35.33 80 ALA D C 1
ATOM 4886 O O . ALA C 3 80 ? 120.088 158.598 135.955 1.00 35.33 80 ALA D O 1
ATOM 4888 N N . ARG C 3 81 ? 118.607 157.680 134.561 1.00 35.94 81 ARG D N 1
ATOM 4889 C CA . ARG C 3 81 ? 117.461 158.196 135.290 1.00 35.94 81 ARG D CA 1
ATOM 4890 C C . ARG C 3 81 ? 117.171 157.417 136.567 1.00 35.94 81 ARG D C 1
ATOM 4891 O O . ARG C 3 81 ? 116.465 157.923 137.442 1.00 35.94 81 ARG D O 1
ATOM 4899 N N . LEU C 3 82 ? 117.723 156.215 136.714 1.00 35.91 82 LEU D N 1
ATOM 4900 C CA . LEU C 3 82 ? 117.488 155.389 137.890 1.00 35.91 82 LEU D CA 1
ATOM 4901 C C . LEU C 3 82 ? 118.753 155.145 138.703 1.00 35.91 82 LEU D C 1
ATOM 4902 O O . LEU C 3 82 ? 118.772 154.250 139.547 1.00 35.91 82 LEU D O 1
ATOM 4907 N N . LEU C 3 83 ? 119.807 155.916 138.469 1.00 33.45 83 LEU D N 1
ATOM 4908 C CA . LEU C 3 83 ? 121.073 155.748 139.163 1.00 33.45 83 LEU D CA 1
ATOM 4909 C C . LEU C 3 83 ? 121.337 156.929 140.083 1.00 33.45 83 LEU D C 1
ATOM 4910 O O . LEU C 3 83 ? 120.961 158.061 139.784 1.00 33.45 83 LEU D O 1
ATOM 4915 N N . THR C 3 84 ? 121.992 156.656 141.203 1.00 31.63 84 THR D N 1
ATOM 4916 C CA . THR C 3 84 ? 122.405 157.707 142.113 1.00 31.63 84 THR D CA 1
ATOM 4917 C C . THR C 3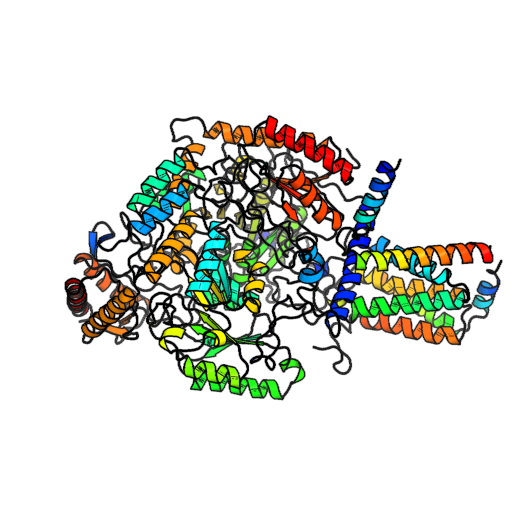 84 ? 123.678 158.363 141.593 1.00 31.63 84 THR D C 1
ATOM 4918 O O . THR C 3 84 ? 124.292 157.903 140.635 1.00 31.63 84 THR D O 1
ATOM 4922 N N . HIS C 3 85 ? 124.069 159.464 142.235 1.00 32.03 85 HIS D N 1
ATOM 4923 C CA . HIS C 3 85 ? 125.227 160.211 141.762 1.00 32.03 85 HIS D CA 1
ATOM 4924 C C . HIS C 3 85 ? 126.502 159.396 141.882 1.00 32.03 85 HIS D C 1
ATOM 4925 O O . HIS C 3 85 ? 127.392 159.499 141.034 1.00 32.03 85 HIS D O 1
ATOM 4932 N N . TRP C 3 86 ? 126.617 158.596 142.941 1.00 30.30 86 TRP D N 1
ATOM 4933 C CA . TRP C 3 86 ? 127.785 157.739 143.101 1.00 30.30 86 TRP D CA 1
ATOM 4934 C C . TRP C 3 86 ? 127.897 156.747 141.953 1.00 30.30 86 TRP D C 1
ATOM 4935 O O . TRP C 3 86 ? 128.998 156.458 141.480 1.00 30.30 86 TRP D O 1
ATOM 4946 N N . GLU C 3 87 ? 126.765 156.233 141.478 1.00 34.03 87 GLU D N 1
ATOM 4947 C CA . GLU C 3 87 ? 126.787 155.217 140.434 1.00 34.03 87 GLU D CA 1
ATOM 4948 C C . GLU C 3 87 ? 127.116 155.789 139.060 1.00 34.03 87 GLU D C 1
ATOM 4949 O O . GLU C 3 87 ? 127.597 155.054 138.196 1.00 34.03 87 GLU D O 1
ATOM 4955 N N . GLN C 3 88 ? 126.864 157.076 138.824 1.00 34.15 88 GLN D N 1
ATOM 4956 C CA . GLN C 3 88 ? 127.183 157.680 137.536 1.00 34.15 88 GLN D CA 1
ATOM 4957 C C . GLN C 3 88 ? 128.591 158.246 137.455 1.00 34.15 88 GLN D C 1
ATOM 4958 O O . GLN C 3 88 ? 128.978 158.729 136.392 1.00 34.15 88 GLN D O 1
ATOM 4964 N N . MET C 3 89 ? 129.358 158.225 138.537 1.00 36.79 89 MET D N 1
ATOM 4965 C CA . MET C 3 89 ? 130.680 158.838 138.528 1.00 36.79 89 MET D CA 1
ATOM 4966 C C . MET C 3 89 ? 131.629 158.077 137.621 1.00 36.79 89 MET D C 1
ATOM 4967 O O . MET C 3 89 ? 131.844 156.877 137.800 1.00 36.79 89 MET D O 1
ATOM 4972 N N . ASP C 3 90 ? 132.198 158.791 136.648 1.00 41.80 90 ASP D N 1
ATOM 4973 C CA . ASP C 3 90 ? 133.148 158.230 135.688 1.00 41.80 90 ASP D CA 1
ATOM 4974 C C . ASP C 3 90 ? 132.532 157.086 134.891 1.00 41.80 90 ASP D C 1
ATOM 4975 O O . ASP C 3 90 ? 133.220 156.161 134.464 1.00 41.80 90 ASP D O 1
ATOM 4980 N N . TYR C 3 91 ? 131.220 157.161 134.680 1.00 41.03 91 TYR D N 1
ATOM 4981 C CA . TYR C 3 91 ? 130.476 156.157 133.920 1.00 41.03 91 TYR D CA 1
ATOM 4982 C C . TYR C 3 91 ? 130.644 154.759 134.508 1.00 41.03 91 TYR D C 1
ATOM 4983 O O . TYR C 3 91 ? 130.717 153.766 133.785 1.00 41.03 91 TYR D O 1
ATOM 4992 N N . GLY C 3 92 ? 130.695 154.676 135.835 1.00 41.67 92 GLY D N 1
ATOM 4993 C CA . GLY C 3 92 ? 130.702 153.410 136.530 1.00 41.67 92 GLY D CA 1
ATOM 4994 C C . GLY C 3 92 ? 132.062 152.776 136.737 1.00 41.67 92 GLY D C 1
ATOM 4995 O O . GLY C 3 92 ? 132.138 151.712 137.354 1.00 41.67 92 GLY D O 1
ATOM 4996 N N . VAL C 3 93 ? 133.135 153.389 136.235 1.00 43.31 93 VAL D N 1
ATOM 4997 C CA . VAL C 3 93 ? 134.475 152.854 136.439 1.00 43.31 93 VAL D CA 1
ATOM 4998 C C . VAL C 3 93 ? 134.840 152.939 137.912 1.00 43.31 93 VAL D C 1
ATOM 4999 O O . VAL C 3 93 ? 134.658 153.981 138.548 1.00 43.31 93 VAL D O 1
ATOM 5003 N N . GLN C 3 94 ? 135.366 151.849 138.459 1.00 43.93 94 GLN D N 1
ATOM 5004 C CA . GLN C 3 94 ? 135.634 151.758 139.885 1.00 43.93 94 GLN D CA 1
ATOM 5005 C C . GLN C 3 94 ? 137.077 152.129 140.214 1.00 43.93 94 GLN D C 1
ATOM 5006 O O . GLN C 3 94 ? 137.988 151.972 139.401 1.00 43.93 94 GLN D O 1
ATOM 5012 N N . PHE C 3 95 ? 137.266 152.628 141.436 1.00 43.70 95 PHE D N 1
ATOM 5013 C CA . PHE C 3 95 ? 138.581 152.931 142.008 1.00 43.70 95 PHE D CA 1
ATOM 5014 C C . PHE C 3 95 ? 139.339 153.987 141.208 1.00 43.70 95 PHE D C 1
ATOM 5015 O O . PHE C 3 95 ? 140.531 153.854 140.936 1.00 43.70 95 PHE D O 1
ATOM 5023 N N . THR C 3 96 ? 138.643 155.053 140.844 1.00 37.66 96 THR D N 1
ATOM 5024 C CA . THR C 3 96 ? 139.306 156.215 140.285 1.00 37.66 96 THR D CA 1
ATOM 5025 C C . THR C 3 96 ? 139.831 157.085 141.426 1.00 37.66 96 THR D C 1
ATOM 5026 O O . THR C 3 96 ? 139.714 156.738 142.600 1.00 37.66 96 THR D O 1
ATOM 5030 N N . ALA C 3 97 ? 140.437 158.222 141.086 1.00 34.17 97 ALA D N 1
ATOM 5031 C CA . ALA C 3 97 ? 141.007 159.083 142.118 1.00 34.17 97 ALA D CA 1
ATOM 5032 C C . ALA C 3 97 ? 139.927 159.703 142.994 1.00 34.17 97 ALA D C 1
ATOM 5033 O O . ALA C 3 97 ? 140.094 159.814 144.213 1.00 34.17 97 ALA D O 1
ATOM 5035 N N . SER C 3 98 ? 138.814 160.120 142.391 1.00 34.30 98 SER D N 1
ATOM 5036 C CA . SER C 3 98 ? 137.753 160.769 143.152 1.00 34.30 98 SER D CA 1
ATOM 5037 C C . SER C 3 98 ? 137.013 159.786 144.045 1.00 34.30 98 SER D C 1
ATOM 5038 O O . SER C 3 98 ? 136.644 160.132 145.173 1.00 34.30 98 SER D O 1
ATOM 5041 N N . ARG C 3 99 ? 136.780 158.569 143.567 1.00 34.19 99 ARG D N 1
ATOM 5042 C CA . ARG C 3 99 ? 136.173 157.541 144.397 1.00 34.19 99 ARG D CA 1
ATOM 5043 C C . ARG C 3 99 ? 137.071 157.108 145.544 1.00 34.19 99 ARG D C 1
ATOM 5044 O O . ARG C 3 99 ? 136.560 156.642 146.565 1.00 34.19 99 ARG D O 1
ATOM 5052 N N . LYS C 3 100 ? 138.385 157.235 145.399 1.00 35.29 100 LYS D N 1
ATOM 5053 C CA . LYS C 3 100 ? 139.314 157.024 146.497 1.00 35.29 100 LYS D CA 1
ATOM 5054 C C . LYS C 3 100 ? 139.319 158.171 147.493 1.00 35.29 100 LYS D C 1
ATOM 5055 O O . LYS C 3 100 ? 139.327 157.928 148.703 1.00 35.29 100 LYS D O 1
ATOM 5061 N N . PHE C 3 101 ? 139.299 159.412 147.006 1.00 31.39 101 PHE D N 1
ATOM 5062 C CA . PHE C 3 101 ? 139.239 160.575 147.885 1.00 31.39 101 PHE D CA 1
ATOM 5063 C C . PHE C 3 101 ? 137.976 160.577 148.737 1.00 31.39 101 PHE D C 1
ATOM 5064 O O . PHE C 3 101 ? 138.047 160.793 149.958 1.00 31.39 101 PHE D O 1
ATOM 5072 N N . LEU C 3 102 ? 136.820 160.327 148.118 1.00 31.69 102 LEU D N 1
ATOM 5073 C CA . LEU C 3 102 ? 135.545 160.343 148.821 1.00 31.69 102 LEU D CA 1
ATOM 5074 C C . LEU C 3 102 ? 135.357 159.148 149.736 1.00 31.69 102 LEU D C 1
ATOM 5075 O O . LEU C 3 102 ? 134.511 159.204 150.628 1.00 31.69 102 LEU D O 1
ATOM 5080 N N . THR C 3 103 ? 136.106 158.072 149.532 1.00 33.63 103 THR D N 1
ATOM 5081 C CA . THR C 3 103 ? 136.085 156.933 150.436 1.00 33.63 103 THR D CA 1
ATOM 5082 C C . THR C 3 103 ? 137.030 157.102 151.611 1.00 33.63 103 THR D C 1
ATOM 5083 O O . THR C 3 103 ? 136.722 156.639 152.710 1.00 33.63 103 THR D O 1
ATOM 5087 N N . ILE C 3 104 ? 138.169 157.758 151.414 1.00 34.39 104 ILE D N 1
ATOM 5088 C CA . ILE C 3 104 ? 139.099 157.951 152.515 1.00 34.39 104 ILE D CA 1
ATOM 5089 C C . ILE C 3 104 ? 138.705 159.099 153.440 1.00 34.39 104 ILE D C 1
ATOM 5090 O O . ILE C 3 104 ? 138.995 159.033 154.641 1.00 34.39 104 ILE D O 1
ATOM 5095 N N . THR C 3 105 ? 138.026 160.134 152.932 1.00 33.71 105 THR D N 1
ATOM 5096 C CA . THR C 3 105 ? 137.720 161.285 153.786 1.00 33.71 105 THR D CA 1
ATOM 5097 C C . THR C 3 105 ? 136.901 160.932 155.030 1.00 33.71 105 THR D C 1
ATOM 5098 O O . THR C 3 105 ? 137.273 161.379 156.133 1.00 33.71 105 THR D O 1
ATOM 5102 N N . PRO C 3 106 ? 135.795 160.178 154.948 1.00 34.59 106 PRO D N 1
ATOM 5103 C CA . PRO C 3 106 ? 135.062 159.842 156.181 1.00 34.59 106 PRO D CA 1
ATOM 5104 C C . PRO C 3 106 ? 135.887 159.091 157.211 1.00 34.59 106 PRO D C 1
ATOM 5105 O O . PRO C 3 106 ? 135.697 159.312 158.411 1.00 34.59 106 PRO D O 1
ATOM 5109 N N . ILE C 3 107 ? 136.787 158.206 156.789 1.00 35.81 107 ILE D N 1
ATOM 5110 C CA . ILE C 3 107 ? 137.599 157.467 157.746 1.00 35.81 107 ILE D CA 1
ATOM 5111 C C . ILE C 3 107 ? 138.534 158.398 158.507 1.00 35.81 107 ILE D C 1
ATOM 5112 O O . ILE C 3 107 ? 138.691 158.269 159.727 1.00 35.81 107 ILE D O 1
ATOM 5117 N N . VAL C 3 108 ? 139.164 159.343 157.811 1.00 34.55 108 VAL D N 1
ATOM 5118 C CA . VAL C 3 108 ? 140.003 160.329 158.476 1.00 34.55 108 VAL D CA 1
ATOM 5119 C C . VAL C 3 108 ? 139.207 161.193 159.439 1.00 34.55 108 VAL D C 1
ATOM 5120 O O . VAL C 3 108 ? 139.684 161.475 160.541 1.00 34.55 108 VAL D O 1
ATOM 5124 N N . LEU C 3 109 ? 138.006 161.624 159.065 1.00 37.06 109 LEU D N 1
ATOM 5125 C CA . LEU C 3 109 ? 137.179 162.381 159.996 1.00 37.06 109 LEU D CA 1
ATOM 5126 C C . LEU C 3 109 ? 136.762 161.566 161.220 1.00 37.06 109 LEU D C 1
ATOM 5127 O O . LEU C 3 109 ? 136.734 162.105 162.334 1.00 37.06 109 LEU D O 1
ATOM 5132 N N . TYR C 3 110 ? 136.461 160.281 161.048 1.00 39.57 110 TYR D N 1
ATOM 5133 C CA . TYR C 3 110 ? 136.174 159.378 162.156 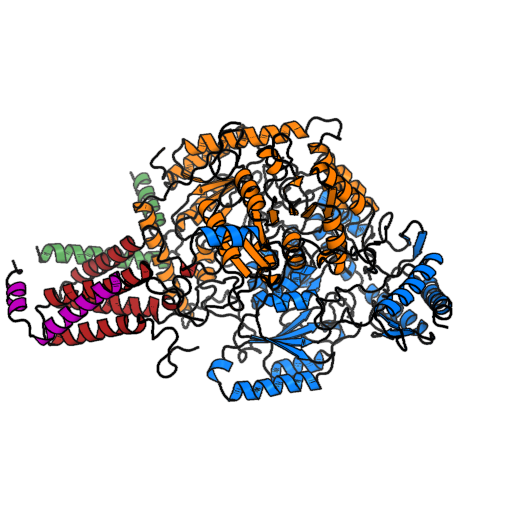1.00 39.57 110 TYR D CA 1
ATOM 5134 C C . TYR C 3 110 ? 137.358 159.186 163.096 1.00 39.57 110 TYR D C 1
ATOM 5135 O O . TYR C 3 110 ? 137.160 159.109 164.314 1.00 39.57 110 TYR D O 1
ATOM 5144 N N . PHE C 3 111 ? 138.579 159.105 162.565 1.00 41.76 111 PHE D N 1
ATOM 5145 C CA . PHE C 3 111 ? 139.758 158.996 163.420 1.00 41.76 111 PHE D CA 1
ATOM 5146 C C . PHE C 3 111 ? 139.935 160.206 164.327 1.00 41.76 111 PHE D C 1
ATOM 5147 O O . PHE C 3 111 ? 140.331 160.048 165.484 1.00 41.76 111 PHE D O 1
ATOM 5155 N N . LEU C 3 112 ? 139.680 161.414 163.821 1.00 42.11 112 LEU D N 1
ATOM 5156 C CA . LEU C 3 112 ? 139.752 162.613 164.649 1.00 42.11 112 LEU D CA 1
ATOM 5157 C C . LEU C 3 112 ? 138.615 162.668 165.658 1.00 42.11 112 LEU D C 1
ATOM 5158 O O . LEU C 3 112 ? 138.814 163.085 166.806 1.00 42.11 112 LEU D O 1
ATOM 5163 N N . THR C 3 113 ? 137.413 162.277 165.241 1.00 43.52 113 THR D N 1
ATOM 5164 C CA . THR C 3 113 ? 136.284 162.296 166.159 1.00 43.52 113 THR D CA 1
ATOM 5165 C C . THR C 3 113 ? 136.461 161.320 167.313 1.00 43.52 113 THR D C 1
ATOM 5166 O O . THR C 3 113 ? 136.044 161.629 168.432 1.00 43.52 113 THR D O 1
ATOM 5170 N N . SER C 3 114 ? 137.076 160.162 167.078 1.00 49.45 114 SER D N 1
ATOM 5171 C CA . SER C 3 114 ? 137.372 159.239 168.166 1.00 49.45 114 SER D CA 1
ATOM 5172 C C . SER C 3 114 ? 138.365 159.818 169.162 1.00 49.45 114 SER D C 1
ATOM 5173 O O . SER C 3 114 ? 138.179 159.679 170.373 1.00 49.45 114 SER D O 1
ATOM 5176 N N . PHE C 3 115 ? 139.414 160.476 168.680 1.00 55.19 115 PHE D N 1
ATOM 5177 C CA . PHE C 3 115 ? 140.414 161.057 169.560 1.00 55.19 115 PHE D CA 1
ATOM 5178 C C . PHE C 3 115 ? 139.889 162.238 170.360 1.00 55.19 115 PHE D C 1
ATOM 5179 O O . PHE C 3 115 ? 140.286 162.394 171.517 1.00 55.19 115 PHE D O 1
ATOM 5187 N N . TYR C 3 116 ? 139.021 163.071 169.794 1.00 52.11 116 TYR D N 1
ATOM 5188 C CA . TYR C 3 116 ? 138.531 164.236 170.523 1.00 52.11 116 TYR D CA 1
ATOM 5189 C C . TYR C 3 116 ? 137.348 163.917 171.422 1.00 52.11 116 TYR D C 1
ATOM 5190 O O . TYR C 3 116 ? 136.821 164.818 172.074 1.00 52.11 116 TYR D O 1
ATOM 5199 N N . THR C 3 117 ? 136.928 162.659 171.472 1.00 54.46 117 THR D N 1
ATOM 5200 C CA . THR C 3 117 ? 135.851 162.192 172.331 1.00 54.46 117 THR D CA 1
ATOM 5201 C C . THR C 3 117 ? 136.377 161.417 173.535 1.00 54.46 117 THR D C 1
ATOM 5202 O O . THR C 3 117 ? 135.609 161.113 174.452 1.00 54.46 117 THR D O 1
ATOM 5206 N N . LYS C 3 118 ? 137.679 161.130 173.571 1.00 62.58 118 LYS D N 1
ATOM 5207 C CA . LYS C 3 118 ? 138.294 160.293 174.601 1.00 62.58 118 LYS D CA 1
ATOM 5208 C C . LYS C 3 118 ? 137.753 158.868 174.544 1.00 62.58 118 LYS D C 1
ATOM 5209 O O . LYS C 3 118 ? 137.674 158.173 175.557 1.00 62.58 118 LYS D O 1
ATOM 5215 N N . TYR C 3 119 ? 137.387 158.433 173.343 1.00 59.80 119 TYR D N 1
ATOM 5216 C CA . TYR C 3 119 ? 136.971 157.060 173.077 1.00 59.80 119 TYR D CA 1
ATOM 5217 C C . TYR C 3 119 ? 135.824 156.638 173.988 1.00 59.80 119 TYR D C 1
ATOM 5218 O O . TYR C 3 119 ? 135.794 155.533 174.527 1.00 59.80 119 TYR D O 1
ATOM 5227 N N . ASP C 3 120 ? 134.859 157.540 174.143 1.00 57.23 120 ASP D N 1
ATOM 5228 C CA . ASP C 3 120 ? 133.705 157.298 174.998 1.00 57.23 120 ASP D CA 1
ATOM 5229 C C . ASP C 3 120 ? 132.877 156.133 174.480 1.00 57.23 120 ASP D C 1
ATOM 5230 O O . ASP C 3 120 ? 132.852 155.867 173.279 1.00 57.23 120 ASP D O 1
ATOM 5235 N N . GLN C 3 121 ? 132.193 155.438 175.374 1.00 56.36 121 GLN D N 1
ATOM 5236 C CA . GLN C 3 121 ? 131.375 154.294 175.005 1.00 56.36 121 GLN D CA 1
ATOM 5237 C C . GLN C 3 121 ? 130.073 154.671 174.324 1.00 56.36 121 GLN D C 1
ATOM 5238 O O . GLN C 3 121 ? 129.688 154.014 173.359 1.00 56.36 121 GLN D O 1
ATOM 5244 N N . ILE C 3 122 ? 129.381 155.702 174.804 1.00 53.07 122 ILE D N 1
ATOM 5245 C CA . ILE C 3 122 ? 128.153 156.145 174.160 1.00 53.07 122 ILE D CA 1
ATOM 5246 C C . ILE C 3 122 ? 128.389 156.693 172.761 1.00 53.07 122 ILE D C 1
ATOM 5247 O O . ILE C 3 122 ? 127.699 156.281 171.821 1.00 53.07 122 ILE D O 1
ATOM 5252 N N . HIS C 3 123 ? 129.354 157.593 172.626 1.00 50.64 123 HIS D N 1
ATOM 5253 C CA . HIS C 3 123 ? 129.676 158.212 171.349 1.00 50.64 123 HIS D CA 1
ATOM 5254 C C . HIS C 3 123 ? 130.163 157.233 170.289 1.00 50.64 123 HIS D C 1
ATOM 5255 O O . HIS C 3 123 ? 129.932 157.436 169.106 1.00 50.64 123 HIS D O 1
ATOM 5262 N N . PHE C 3 124 ? 130.842 156.176 170.714 1.00 49.42 124 PHE D N 1
ATOM 5263 C CA . PHE C 3 124 ? 131.383 155.186 169.792 1.00 49.42 124 PHE D CA 1
ATOM 5264 C C . PHE C 3 124 ? 130.282 154.529 168.977 1.00 49.42 124 PHE D C 1
ATOM 5265 O O . PHE C 3 124 ? 130.442 154.335 167.769 1.00 49.42 124 PHE D O 1
ATOM 5273 N N . VAL C 3 125 ? 129.158 154.201 169.612 1.00 47.28 125 VAL D N 1
ATOM 5274 C CA . VAL C 3 125 ? 128.052 153.564 168.907 1.00 47.28 125 VAL D CA 1
ATOM 5275 C C . VAL C 3 125 ? 127.508 154.471 167.817 1.00 47.28 125 VAL D C 1
ATOM 5276 O O . VAL C 3 125 ? 127.362 154.051 166.663 1.00 47.28 125 VAL D O 1
ATOM 5280 N N . LEU C 3 126 ? 127.210 155.726 168.160 1.00 44.98 126 LEU D N 1
ATOM 5281 C CA . LEU C 3 126 ? 126.660 156.653 167.179 1.00 44.98 126 LEU D CA 1
ATOM 5282 C C . LEU C 3 126 ? 127.624 156.866 166.025 1.00 44.98 126 LEU D C 1
ATOM 5283 O O . LEU C 3 126 ? 127.224 156.804 164.858 1.00 44.98 126 LEU D O 1
ATOM 5288 N N . ASN C 3 127 ? 128.901 157.104 166.327 1.00 43.56 127 ASN D N 1
ATOM 5289 C CA . ASN C 3 127 ? 129.855 157.388 165.265 1.00 43.56 127 ASN D CA 1
ATOM 5290 C C . ASN C 3 127 ? 130.089 156.183 164.367 1.00 43.56 127 ASN D C 1
ATOM 5291 O O . ASN C 3 127 ? 130.197 156.343 163.149 1.00 43.56 127 ASN D O 1
ATOM 5296 N N . THR C 3 128 ? 130.165 154.978 164.928 1.00 42.23 128 THR D N 1
ATOM 5297 C CA . THR C 3 128 ? 130.368 153.791 164.111 1.00 42.23 128 THR D CA 1
ATOM 5298 C C . THR C 3 128 ? 129.163 153.460 163.247 1.00 42.23 128 THR D C 1
ATOM 5299 O O . THR C 3 128 ? 129.329 153.100 162.073 1.00 42.23 128 THR D O 1
ATOM 5303 N N . VAL C 3 129 ? 127.954 153.584 163.797 1.00 40.52 129 VAL D N 1
ATOM 5304 C CA . VAL C 3 129 ? 126.759 153.360 162.996 1.00 40.52 129 VAL D CA 1
ATOM 5305 C C . VAL C 3 129 ? 126.640 154.411 161.903 1.00 40.52 129 VAL D C 1
ATOM 5306 O O . VAL C 3 129 ? 126.216 154.103 160.788 1.00 40.52 129 VAL D O 1
ATOM 5310 N N . SER C 3 130 ? 127.017 155.657 162.185 1.00 38.91 130 SER D N 1
ATOM 5311 C CA . SER C 3 130 ? 126.990 156.683 161.152 1.00 38.91 130 SER D CA 1
ATOM 5312 C C . SER C 3 130 ? 128.032 156.434 160.072 1.00 38.91 130 SER D C 1
ATOM 5313 O O . SER C 3 130 ? 127.754 156.655 158.892 1.00 38.91 130 SER D O 1
ATOM 5316 N N . LEU C 3 131 ? 129.222 155.970 160.445 1.00 37.73 131 LEU D N 1
ATOM 5317 C CA . LEU C 3 131 ? 130.265 155.710 159.466 1.00 37.73 131 LEU D CA 1
ATOM 5318 C C . LEU C 3 131 ? 129.963 154.513 158.579 1.00 37.73 131 LEU D C 1
ATOM 5319 O O . LEU C 3 131 ? 130.291 154.548 157.391 1.00 37.73 131 LEU D O 1
ATOM 5324 N N . MET C 3 132 ? 129.353 153.456 159.118 1.00 39.88 132 MET D N 1
ATOM 5325 C CA . MET C 3 132 ? 129.065 152.284 158.294 1.00 39.88 132 MET D CA 1
ATOM 5326 C C . MET C 3 132 ? 128.039 152.584 157.211 1.00 39.88 132 MET D C 1
ATOM 5327 O O . MET C 3 132 ? 128.122 152.042 156.102 1.00 39.88 132 MET D O 1
ATOM 5332 N N . SER C 3 133 ? 127.065 153.437 157.516 1.00 36.68 133 SER D N 1
ATOM 5333 C CA . SER C 3 133 ? 126.002 153.720 156.562 1.00 36.68 133 SER D CA 1
ATOM 5334 C C . SER C 3 133 ? 126.514 154.461 155.338 1.00 36.68 133 SER D C 1
ATOM 5335 O O . SER C 3 133 ? 125.824 154.512 154.318 1.00 36.68 133 SER D O 1
ATOM 5338 N N . VAL C 3 134 ? 127.702 155.044 155.410 1.00 35.62 134 VAL D N 1
ATOM 5339 C CA . VAL C 3 134 ? 128.255 155.787 154.292 1.00 35.62 134 VAL D CA 1
ATOM 5340 C C . VAL C 3 134 ? 129.450 155.052 153.678 1.00 35.62 134 VAL D C 1
ATOM 5341 O O . VAL C 3 134 ? 130.030 155.520 152.706 1.00 35.62 134 VAL D O 1
ATOM 5345 N N . LEU C 3 135 ? 129.820 153.897 154.231 1.00 35.45 135 LEU D N 1
ATOM 5346 C CA . LEU C 3 135 ? 130.836 153.032 153.647 1.00 35.45 135 LEU D CA 1
ATOM 5347 C C . LEU C 3 135 ? 130.278 151.802 152.958 1.00 35.45 135 LEU D C 1
ATOM 5348 O O . LEU C 3 135 ? 130.913 151.300 152.036 1.00 35.45 135 LEU D O 1
ATOM 5353 N N . ILE C 3 136 ? 129.139 151.279 153.397 1.00 35.63 136 ILE D N 1
ATOM 5354 C CA . ILE C 3 136 ? 128.535 150.135 152.713 1.00 35.63 136 ILE D CA 1
ATOM 5355 C C . ILE C 3 136 ? 128.177 150.496 151.271 1.00 35.63 136 ILE D C 1
ATOM 5356 O O . ILE C 3 136 ? 128.520 149.731 150.360 1.00 35.63 136 ILE D O 1
ATOM 5361 N N . PRO C 3 137 ? 127.515 151.632 150.992 1.00 33.13 137 PRO D N 1
ATOM 5362 C CA . PRO C 3 137 ? 127.144 151.931 149.599 1.00 33.13 137 PRO D CA 1
ATOM 5363 C C . PRO C 3 137 ? 128.320 152.128 148.659 1.00 33.13 137 PRO D C 1
ATOM 5364 O O . PRO C 3 137 ? 128.111 152.157 147.442 1.00 33.13 137 PRO D O 1
ATOM 5368 N N . LYS C 3 138 ? 129.534 152.288 149.167 1.00 32.33 138 LYS D N 1
ATOM 5369 C CA . LYS C 3 138 ? 130.701 152.516 148.330 1.00 32.33 138 LYS D CA 1
ATOM 5370 C C . LYS C 3 138 ? 131.414 151.232 147.936 1.00 32.33 138 LYS D C 1
ATOM 5371 O O . LYS C 3 138 ? 132.458 151.298 147.285 1.00 32.33 138 LYS D O 1
ATOM 5377 N N . LEU C 3 139 ? 130.894 150.088 148.311 1.00 37.12 139 LEU D N 1
ATOM 5378 C CA . LEU C 3 139 ? 131.495 148.833 147.896 1.00 37.12 139 LEU D CA 1
ATOM 5379 C C . LEU C 3 139 ? 131.107 148.519 146.455 1.00 37.12 139 LEU D C 1
ATOM 5380 O O . LEU C 3 139 ? 129.954 148.715 146.070 1.00 37.12 139 LEU D O 1
ATOM 5385 N N . PRO C 3 140 ? 132.046 148.034 145.640 1.00 39.59 140 PRO D N 1
ATOM 5386 C CA . PRO C 3 140 ? 131.708 147.725 144.244 1.00 39.59 140 PRO D CA 1
ATOM 5387 C C . PRO C 3 140 ? 130.631 146.672 144.101 1.00 39.59 140 PRO D C 1
ATOM 5388 O O . PRO C 3 140 ? 129.973 146.607 143.057 1.00 39.59 140 PRO D O 1
ATOM 5392 N N . GLN C 3 141 ? 130.429 145.840 145.120 1.00 40.84 141 GLN D N 1
ATOM 5393 C CA . GLN C 3 141 ? 129.432 144.784 145.041 1.00 40.84 141 GLN D CA 1
ATOM 5394 C C . GLN C 3 141 ? 128.011 145.310 145.137 1.00 40.84 141 GLN D C 1
ATOM 5395 O O . GLN C 3 141 ? 127.082 144.605 144.736 1.00 40.84 141 GLN D O 1
ATOM 5401 N N . LEU C 3 142 ? 127.811 146.518 145.655 1.00 40.00 142 LEU D N 1
ATOM 5402 C CA . LEU C 3 142 ? 126.474 147.071 145.811 1.00 40.00 142 LEU D CA 1
ATOM 5403 C C . LEU C 3 142 ? 126.074 148.013 144.685 1.00 40.00 142 LEU D C 1
ATOM 5404 O O . LEU C 3 142 ? 125.135 148.794 144.857 1.00 40.00 142 LEU D O 1
ATOM 5409 N N . HIS C 3 143 ? 126.748 147.960 143.544 1.00 41.95 143 HIS D N 1
ATOM 5410 C CA . HIS C 3 143 ? 126.389 148.810 142.415 1.00 41.95 143 HIS D CA 1
ATOM 5411 C C . HIS C 3 143 ? 125.023 148.383 141.896 1.00 41.95 143 HIS D C 1
ATOM 5412 O O . HIS C 3 143 ? 124.878 147.317 141.298 1.00 41.95 143 HIS D O 1
ATOM 5419 N N . GLY C 3 144 ? 124.009 149.208 142.136 1.00 41.17 144 GLY D N 1
ATOM 5420 C CA . GLY C 3 144 ? 122.689 148.981 141.592 1.00 41.17 144 GLY D CA 1
ATOM 5421 C C . GLY C 3 144 ? 121.725 148.209 142.466 1.00 41.17 144 GLY D C 1
ATOM 5422 O O . GLY C 3 144 ? 120.596 147.960 142.032 1.00 41.17 144 GLY D O 1
ATOM 5423 N N . VAL C 3 145 ? 122.107 147.833 143.670 1.00 41.48 145 VAL D N 1
ATOM 5424 C CA . VAL C 3 145 ? 121.226 147.040 144.517 1.00 41.48 145 VAL D CA 1
ATOM 5425 C C . VAL C 3 145 ? 120.378 147.981 145.357 1.00 41.48 145 VAL D C 1
ATOM 5426 O O . VAL C 3 145 ? 120.818 149.062 145.757 1.00 41.48 145 VAL D O 1
ATOM 5430 N N . ARG C 3 146 ? 119.142 147.572 145.619 1.00 41.52 146 ARG D N 1
ATOM 5431 C CA . ARG C 3 146 ? 118.220 148.322 146.466 1.00 41.52 146 ARG D CA 1
ATOM 5432 C C . ARG C 3 146 ? 117.586 147.338 147.443 1.00 41.52 146 ARG D C 1
ATOM 5433 O O . ARG C 3 146 ? 116.861 146.428 147.032 1.00 41.52 146 ARG D O 1
ATOM 5441 N N . ILE C 3 147 ? 117.849 147.528 148.732 1.00 43.75 147 ILE D N 1
ATOM 5442 C CA . ILE C 3 147 ? 117.390 146.608 149.765 1.00 43.75 147 ILE D CA 1
ATOM 5443 C C . ILE C 3 147 ? 115.880 146.710 149.923 1.00 43.75 147 ILE D C 1
ATOM 5444 O O . ILE C 3 147 ? 115.338 147.801 150.120 1.00 43.75 147 ILE D O 1
ATOM 5449 N N . PHE C 3 148 ? 115.197 145.566 149.834 1.00 46.46 148 PHE D N 1
ATOM 5450 C CA . PHE C 3 148 ? 113.738 145.479 149.925 1.00 46.46 148 PHE D CA 1
ATOM 5451 C C . PHE C 3 148 ? 113.045 146.313 148.854 1.00 46.46 148 PHE D C 1
ATOM 5452 O O . PHE C 3 148 ? 111.883 146.692 149.008 1.00 46.46 148 PHE D O 1
ATOM 5460 N N . GLY C 3 149 ? 113.742 146.601 147.760 1.00 46.02 149 GLY D N 1
ATOM 5461 C CA . GLY C 3 149 ? 113.184 147.464 146.733 1.00 46.02 149 GLY D CA 1
ATOM 5462 C C . GLY C 3 149 ? 112.867 148.858 147.225 1.00 46.02 149 GLY D C 1
ATOM 5463 O O . GLY C 3 149 ? 111.818 149.413 146.880 1.00 46.02 149 GLY D O 1
ATOM 5464 N N . ILE C 3 150 ? 113.748 149.435 148.029 1.00 44.27 150 ILE D N 1
ATOM 5465 C CA . ILE C 3 150 ? 113.576 150.775 148.574 1.00 44.27 150 ILE D CA 1
ATOM 5466 C C . ILE C 3 150 ? 114.336 151.755 147.698 1.00 44.27 150 ILE D C 1
ATOM 5467 O O . ILE C 3 150 ? 115.486 151.503 147.321 1.00 44.27 150 ILE D O 1
ATOM 5472 N N . ASN C 3 151 ? 113.682 152.864 147.352 1.00 41.39 151 ASN D N 1
ATOM 5473 C CA . ASN C 3 151 ? 114.261 153.895 146.495 1.00 41.39 151 ASN D CA 1
ATOM 5474 C C . ASN C 3 151 ? 114.629 153.321 145.128 1.00 41.39 151 ASN D C 1
ATOM 5475 O O . ASN C 3 151 ? 115.711 153.557 144.593 1.00 41.39 151 ASN D O 1
ATOM 5480 N N . LYS C 3 152 ? 113.699 152.558 144.559 1.00 43.00 152 LYS D N 1
ATOM 5481 C CA . LYS C 3 152 ? 113.905 151.862 143.295 1.00 43.00 152 LYS D CA 1
ATOM 5482 C C . LYS C 3 152 ? 113.400 152.618 142.076 1.00 43.00 152 LYS D C 1
ATOM 5483 O O . LYS C 3 152 ? 114.083 152.630 141.050 1.00 43.00 152 LYS D O 1
ATOM 5489 N N . TYR C 3 153 ? 112.226 153.236 142.153 1.00 44.23 153 TYR D N 1
ATOM 5490 C CA . TYR C 3 153 ? 111.630 153.901 141.003 1.00 44.23 153 TYR D CA 1
ATOM 5491 C C . TYR C 3 153 ? 111.374 155.370 141.297 1.00 44.23 153 TYR D C 1
ATOM 5492 O O . TYR C 3 153 ? 111.427 156.209 140.400 1.00 44.23 153 TYR D O 1
ATOM 5501 N N . ALA D 4 30 ? 134.000 207.610 149.275 1.00 64.12 9 ALA C N 1
ATOM 5502 C CA . ALA D 4 30 ? 133.553 207.088 150.560 1.00 64.12 9 ALA C CA 1
ATOM 5503 C C . ALA D 4 30 ? 132.272 206.290 150.387 1.00 64.12 9 ALA C C 1
ATOM 5504 O O . ALA D 4 30 ? 132.291 205.061 150.374 1.00 64.12 9 ALA C O 1
ATOM 5506 N N . TRP D 4 31 ? 131.156 206.997 150.239 1.00 66.49 10 TRP C N 1
ATOM 5507 C CA . TRP D 4 31 ? 129.862 206.350 150.064 1.00 66.49 10 TRP C CA 1
ATOM 5508 C C . TRP D 4 31 ? 129.820 205.554 148.766 1.00 66.49 10 TRP C C 1
ATOM 5509 O O . TRP D 4 31 ? 129.245 204.470 148.717 1.00 66.49 10 TRP C O 1
ATOM 5520 N N . LYS D 4 32 ? 130.437 206.092 147.718 1.00 62.25 11 LYS C N 1
ATOM 5521 C CA . LYS D 4 32 ? 130.478 205.419 146.426 1.00 62.25 11 LYS C CA 1
ATOM 5522 C C . LYS D 4 32 ? 131.371 204.183 146.483 1.00 62.25 11 LYS C C 1
ATOM 5523 O O . LYS D 4 32 ? 131.126 203.199 145.787 1.00 62.25 11 LYS C O 1
ATOM 5529 N N . GLN D 4 33 ? 132.406 204.238 147.316 1.00 58.19 12 GLN C N 1
ATOM 5530 C CA . GLN D 4 33 ? 133.319 203.118 147.485 1.00 58.19 12 GLN C CA 1
ATOM 5531 C C . GLN D 4 33 ? 132.622 202.000 148.255 1.00 58.19 12 GLN C C 1
ATOM 5532 O O . GLN D 4 33 ? 132.895 200.822 148.038 1.00 58.19 12 GLN C O 1
ATOM 5538 N N . MET D 4 34 ? 131.723 202.380 149.158 1.00 57.40 13 MET C N 1
ATOM 5539 C CA . MET D 4 34 ? 130.966 201.420 149.949 1.00 57.40 13 MET C CA 1
ATOM 5540 C C . MET D 4 34 ? 129.993 200.662 149.058 1.00 57.40 13 MET C C 1
ATOM 5541 O O . MET D 4 34 ? 129.801 199.463 149.220 1.00 57.40 13 MET C O 1
ATOM 5546 N N . SER D 4 35 ? 129.378 201.370 148.118 1.00 52.02 14 SER C N 1
ATOM 5547 C CA . SER D 4 35 ? 128.426 200.758 147.201 1.00 52.02 14 SER C CA 1
ATOM 5548 C C . SER D 4 35 ? 129.105 199.753 146.273 1.00 52.02 14 SER C C 1
ATOM 5549 O O . SER D 4 35 ? 128.499 198.763 145.875 1.00 52.02 14 SER C O 1
ATOM 5552 N N . TRP D 4 36 ? 130.361 200.012 145.923 1.00 44.91 15 TRP C N 1
ATOM 5553 C CA . TRP D 4 36 ? 131.113 199.098 145.071 1.00 44.91 15 TRP C CA 1
ATOM 5554 C C . TRP D 4 36 ? 131.553 197.834 145.800 1.00 44.91 15 TRP C C 1
ATOM 5555 O O . TRP D 4 36 ? 131.497 196.741 145.221 1.00 44.91 15 TRP C O 1
ATOM 5566 N N . PHE D 4 37 ? 131.989 197.945 147.054 1.00 45.20 16 PHE C N 1
ATOM 5567 C CA . PHE D 4 37 ? 132.333 196.745 147.811 1.00 45.20 16 PHE C CA 1
ATOM 5568 C C . PHE D 4 37 ? 131.116 195.858 148.058 1.00 45.20 16 PHE C C 1
ATOM 5569 O O . PHE D 4 37 ? 131.213 194.627 147.960 1.00 45.20 16 PHE C O 1
ATOM 5577 N N . TYR D 4 38 ? 129.966 196.457 148.364 1.00 40.52 17 TYR C N 1
ATOM 5578 C CA . TYR D 4 38 ? 128.743 195.678 148.492 1.00 40.52 17 TYR C CA 1
ATOM 5579 C C . TYR D 4 38 ? 128.338 195.038 147.169 1.00 40.52 17 TYR C C 1
ATOM 5580 O O . TYR D 4 38 ? 127.841 193.906 147.154 1.00 40.52 17 TYR C O 1
ATOM 5589 N N . TYR D 4 39 ? 128.543 195.743 146.056 1.00 37.78 18 TYR C N 1
ATOM 5590 C CA . TYR D 4 39 ? 128.278 195.168 144.745 1.00 37.78 18 TYR C CA 1
ATOM 5591 C C . TYR D 4 39 ? 129.158 193.958 144.472 1.00 37.78 18 TYR C C 1
ATOM 5592 O O . TYR D 4 39 ? 128.688 192.972 143.902 1.00 37.78 18 TYR C O 1
ATOM 5601 N N . GLN D 4 40 ? 130.433 194.022 144.849 1.00 37.06 19 GLN C N 1
ATOM 5602 C CA . GLN D 4 40 ? 131.311 192.864 144.713 1.00 37.06 19 GLN C CA 1
ATOM 5603 C C . GLN D 4 40 ? 130.861 191.700 145.583 1.00 37.06 19 GLN C C 1
ATOM 5604 O O . GLN D 4 40 ? 130.908 190.543 145.146 1.00 37.06 19 GLN C O 1
ATOM 5610 N N . TYR D 4 41 ? 130.432 191.993 146.811 1.00 35.99 20 TYR C N 1
ATOM 5611 C CA . TYR D 4 41 ? 129.913 190.955 147.694 1.00 35.99 20 TYR C CA 1
ATOM 5612 C C . TYR D 4 41 ? 128.696 190.265 147.092 1.00 35.99 20 TYR C C 1
ATOM 5613 O O . TYR D 4 41 ? 128.580 189.039 147.167 1.00 35.99 20 TYR C O 1
ATOM 5622 N N . LEU D 4 42 ? 127.785 191.030 146.493 1.00 34.26 21 LEU C N 1
ATOM 5623 C CA . LEU D 4 42 ? 126.629 190.450 145.820 1.00 34.26 21 LEU C CA 1
ATOM 5624 C C . LEU D 4 42 ? 127.005 189.576 144.633 1.00 34.26 21 LEU C C 1
ATOM 5625 O O . LEU D 4 42 ? 126.299 188.608 144.351 1.00 34.26 21 LEU C O 1
ATOM 5630 N N . LEU D 4 43 ? 128.074 189.910 143.917 1.00 31.90 22 LEU C N 1
ATOM 5631 C CA . LEU D 4 43 ? 128.501 189.131 142.765 1.00 31.90 22 LEU C CA 1
ATOM 5632 C C . LEU D 4 43 ? 129.204 187.839 143.146 1.00 31.90 22 LEU C C 1
ATOM 5633 O O . LEU D 4 43 ? 129.034 186.831 142.457 1.00 31.90 22 LEU C O 1
ATOM 5638 N N . VAL D 4 44 ? 129.999 187.838 144.221 1.00 33.15 23 VAL C N 1
ATOM 5639 C CA . VAL D 4 44 ? 130.744 186.637 144.590 1.00 33.15 23 VAL C CA 1
ATOM 5640 C C . VAL D 4 44 ? 129.854 185.533 145.153 1.00 33.15 23 VAL C C 1
ATOM 5641 O O . VAL D 4 44 ? 130.104 184.352 144.883 1.00 33.15 23 VAL C O 1
ATOM 5645 N N . THR D 4 45 ? 128.817 185.871 145.913 1.00 33.15 24 THR C N 1
ATOM 5646 C CA . THR D 4 45 ? 127.966 184.877 146.548 1.00 33.15 24 THR C CA 1
ATOM 5647 C C . THR D 4 45 ? 126.784 184.445 145.693 1.00 33.15 24 THR C C 1
ATOM 5648 O O . THR D 4 45 ? 126.026 183.569 146.118 1.00 33.15 24 THR C O 1
ATOM 5652 N N . ALA D 4 46 ? 126.614 185.024 144.505 1.00 31.94 25 ALA C N 1
ATOM 5653 C CA . ALA D 4 46 ? 125.475 184.770 143.622 1.00 31.94 25 ALA C CA 1
ATOM 5654 C C . ALA D 4 46 ? 124.163 185.261 144.220 1.00 31.94 25 ALA C C 1
ATOM 5655 O O . ALA D 4 46 ? 123.089 184.888 143.757 1.00 31.94 25 ALA C O 1
ATOM 5657 N N . LEU D 4 47 ? 124.231 186.109 145.242 1.00 33.66 26 LEU C N 1
ATOM 5658 C CA . LEU D 4 47 ? 123.049 186.811 145.718 1.00 33.66 26 LEU C CA 1
ATOM 5659 C C . LEU D 4 47 ? 122.580 187.884 144.755 1.00 33.66 26 LEU C C 1
ATOM 5660 O O . LEU D 4 47 ? 121.496 188.434 144.951 1.00 33.66 26 LEU C O 1
ATOM 5665 N N . TYR D 4 48 ? 123.379 188.204 143.738 1.00 33.03 27 TYR C N 1
ATOM 5666 C CA . TYR D 4 48 ? 122.990 189.214 142.765 1.00 33.03 27 TYR C CA 1
ATOM 5667 C C . TYR D 4 48 ? 121.750 188.797 141.989 1.00 33.03 27 TYR C C 1
ATOM 5668 O O . TYR D 4 48 ? 120.960 189.652 141.580 1.00 33.03 27 TYR C O 1
ATOM 5677 N N . MET D 4 49 ? 121.558 187.497 141.780 1.00 33.83 28 MET C N 1
ATOM 5678 C CA . MET D 4 49 ? 120.443 186.983 140.998 1.00 33.83 28 MET C CA 1
ATOM 5679 C C . MET D 4 49 ? 119.332 186.403 141.867 1.00 33.83 28 MET C C 1
ATOM 5680 O O . MET D 4 49 ? 118.443 185.724 141.354 1.00 33.83 28 MET C O 1
ATOM 5685 N N . LEU D 4 50 ? 119.344 186.690 143.164 1.00 34.74 29 LEU C N 1
ATOM 5686 C CA . LEU D 4 50 ? 118.314 186.246 144.089 1.00 34.74 29 LEU C CA 1
ATOM 5687 C C . LEU D 4 50 ? 117.345 187.389 144.362 1.00 34.74 29 LEU C C 1
ATOM 5688 O O . LEU D 4 50 ? 117.697 188.563 144.237 1.00 34.74 29 LEU C O 1
ATOM 5693 N N . GLU D 4 51 ? 116.115 187.035 144.722 1.00 39.36 30 GLU C N 1
ATOM 5694 C CA . GLU D 4 51 ? 115.060 188.017 144.925 1.00 39.36 30 GLU C CA 1
ATOM 5695 C C . GLU D 4 51 ? 115.232 188.734 146.263 1.00 39.36 30 GLU C C 1
ATOM 5696 O O . GLU D 4 51 ? 115.939 188.251 147.145 1.00 39.36 30 GLU C O 1
ATOM 5702 N N . PRO D 4 52 ? 114.598 189.899 146.434 1.00 39.54 31 PRO C N 1
ATOM 5703 C CA . PRO D 4 52 ? 114.820 190.677 147.666 1.00 39.54 31 PRO C CA 1
ATOM 5704 C C . PRO D 4 52 ? 114.513 189.940 148.960 1.00 39.54 31 PRO C C 1
ATOM 5705 O O . PRO D 4 52 ? 115.256 190.105 149.932 1.00 39.54 31 PRO C O 1
ATOM 5709 N N . TRP D 4 53 ? 113.455 189.135 149.013 1.00 38.00 32 TRP C N 1
ATOM 5710 C CA . TRP D 4 53 ? 113.190 188.388 150.234 1.00 38.00 32 TRP C CA 1
ATOM 5711 C C . TRP D 4 53 ? 114.162 187.238 150.432 1.00 38.00 32 TRP C C 1
ATOM 5712 O O . TRP D 4 53 ? 114.399 186.839 151.573 1.00 38.00 32 TRP C O 1
ATOM 5723 N N . GLU D 4 54 ? 114.727 186.700 149.353 1.00 38.65 33 GLU C N 1
ATOM 5724 C CA . GLU D 4 54 ? 115.701 185.624 149.463 1.00 38.65 33 GLU C CA 1
ATOM 5725 C C . GLU D 4 54 ? 117.038 186.119 149.994 1.00 38.65 33 GLU C C 1
ATOM 5726 O O . GLU D 4 54 ? 117.725 185.388 150.710 1.00 38.65 33 GLU C O 1
ATOM 5732 N N . ARG D 4 55 ? 117.423 187.346 149.649 1.00 38.64 34 ARG C N 1
ATOM 5733 C CA . ARG D 4 55 ? 118.638 187.955 150.170 1.00 38.64 34 ARG C CA 1
ATOM 5734 C C . ARG D 4 55 ? 118.573 188.205 151.667 1.00 38.64 34 ARG C C 1
ATOM 5735 O O . ARG D 4 55 ? 119.597 188.079 152.349 1.00 38.64 34 ARG C O 1
ATOM 5743 N N . THR D 4 56 ? 117.397 188.564 152.182 1.00 39.88 35 THR C N 1
ATOM 5744 C CA . THR D 4 56 ? 117.225 188.816 153.605 1.00 39.88 35 THR C CA 1
ATOM 5745 C C . THR D 4 56 ? 117.488 187.574 154.444 1.00 39.88 35 THR C C 1
ATOM 5746 O O . THR D 4 56 ? 118.093 187.679 155.511 1.00 39.88 35 THR C O 1
ATOM 5750 N N . VAL D 4 57 ? 117.051 186.400 153.988 1.00 39.77 36 VAL C N 1
ATOM 5751 C CA . VAL D 4 57 ? 117.308 185.164 154.721 1.00 39.77 36 VAL C CA 1
ATOM 5752 C C . VAL D 4 57 ? 118.805 184.926 154.878 1.00 39.77 36 VAL C C 1
ATOM 5753 O O . VAL D 4 57 ? 119.300 184.680 155.988 1.00 39.77 36 VAL C O 1
ATOM 5757 N N . PHE D 4 58 ? 119.548 185.010 153.774 1.00 40.10 37 PHE C N 1
ATOM 5758 C CA . PHE D 4 58 ? 120.989 184.795 153.813 1.00 40.10 37 PHE C CA 1
ATOM 5759 C C . PHE D 4 58 ? 121.680 185.827 154.695 1.00 40.10 37 PHE C C 1
ATOM 5760 O O . PHE D 4 58 ? 122.534 185.477 155.519 1.00 40.10 37 PHE C O 1
ATOM 5768 N N . ASN D 4 59 ? 121.313 187.101 154.554 1.00 42.97 38 ASN C N 1
ATOM 5769 C CA . ASN D 4 59 ? 121.937 188.129 155.378 1.00 42.97 38 ASN C CA 1
ATOM 5770 C C . ASN D 4 59 ? 121.646 187.920 156.858 1.00 42.97 38 ASN C C 1
ATOM 5771 O O . ASN D 4 59 ? 122.540 188.095 157.692 1.00 42.97 38 ASN C O 1
ATOM 5776 N N . SER D 4 60 ? 120.416 187.535 157.202 1.00 45.69 39 SER C N 1
ATOM 5777 C CA . SER D 4 60 ? 120.073 187.299 158.597 1.00 45.69 39 SER C CA 1
ATOM 5778 C C . SER D 4 60 ? 120.886 186.160 159.189 1.00 45.69 39 SER C C 1
ATOM 5779 O O . SER D 4 60 ? 121.468 186.307 160.272 1.00 45.69 39 SER C O 1
ATOM 5782 N N . MET D 4 61 ? 120.951 185.017 158.506 1.00 49.31 40 MET C N 1
ATOM 5783 C CA . MET D 4 61 ? 121.657 183.876 159.075 1.00 49.31 40 MET C CA 1
ATOM 5784 C C . MET D 4 61 ? 123.161 183.967 158.869 1.00 49.31 40 MET C C 1
ATOM 5785 O O . MET D 4 61 ? 123.893 183.069 159.288 1.00 49.31 40 MET C O 1
ATOM 5790 N N . LEU D 4 62 ? 123.637 185.014 158.231 1.00 48.03 41 LEU C N 1
ATOM 5791 C CA . LEU D 4 62 ? 125.073 185.262 158.307 1.00 48.03 41 LEU C CA 1
ATOM 5792 C C . LEU D 4 62 ? 125.430 186.237 159.418 1.00 48.03 41 LEU C C 1
ATOM 5793 O O . LEU D 4 62 ? 126.394 185.998 160.157 1.00 48.03 41 LEU C O 1
ATOM 5798 N N . VAL D 4 63 ? 124.670 187.325 159.569 1.00 51.05 42 VAL C N 1
ATOM 5799 C CA . VAL D 4 63 ? 124.916 188.251 160.666 1.00 51.05 42 VAL C CA 1
ATOM 5800 C C . VAL D 4 63 ? 124.709 187.602 162.025 1.00 51.05 42 VAL C C 1
ATOM 5801 O O . VAL D 4 63 ? 125.501 187.851 162.941 1.00 51.05 42 VAL C O 1
ATOM 5805 N N . SER D 4 64 ? 123.677 186.772 162.195 1.00 52.38 43 SER C N 1
ATOM 5806 C CA . SER D 4 64 ? 123.492 186.100 163.475 1.00 52.38 43 SER C CA 1
ATOM 5807 C C . SER D 4 64 ? 124.607 185.115 163.796 1.00 52.38 43 SER C C 1
ATOM 5808 O O . SER D 4 64 ? 125.044 185.056 164.948 1.00 52.38 43 SER C O 1
ATOM 5811 N N . ILE D 4 65 ? 125.087 184.353 162.815 1.00 53.22 44 ILE C N 1
ATOM 5812 C CA . ILE D 4 65 ? 126.209 183.451 163.051 1.00 53.22 44 ILE C CA 1
ATOM 5813 C C . ILE D 4 65 ? 127.500 184.188 163.386 1.00 53.22 44 ILE C C 1
ATOM 5814 O O . ILE D 4 65 ? 128.253 183.730 164.256 1.00 53.22 44 ILE C O 1
ATOM 5819 N N . VAL D 4 66 ? 127.782 185.314 162.734 1.00 56.52 45 VAL C N 1
ATOM 5820 C CA . VAL D 4 66 ? 128.928 186.125 163.131 1.00 56.52 45 VAL C CA 1
ATOM 5821 C C . VAL D 4 66 ? 128.768 186.717 164.531 1.00 56.52 45 VAL C C 1
ATOM 5822 O O . VAL D 4 66 ? 129.738 186.715 165.308 1.00 56.52 45 VAL C O 1
ATOM 5826 N N . GLY D 4 67 ? 127.585 187.214 164.878 1.00 59.64 46 GLY C N 1
ATOM 5827 C CA . GLY D 4 67 ? 127.368 187.783 166.191 1.00 59.64 46 GLY C CA 1
ATOM 5828 C C . GLY D 4 67 ? 127.456 186.763 167.305 1.00 59.64 46 GLY C C 1
ATOM 5829 O O . GLY D 4 67 ? 127.942 187.070 168.396 1.00 59.64 46 GLY C O 1
ATOM 5830 N N . MET D 4 68 ? 126.987 185.548 167.048 1.00 61.16 47 MET C N 1
ATOM 5831 C CA . MET D 4 68 ? 127.038 184.477 168.031 1.00 61.16 47 MET C CA 1
ATOM 5832 C C . MET D 4 68 ? 128.424 183.856 168.139 1.00 61.16 47 MET C C 1
ATOM 5833 O O . MET D 4 68 ? 128.727 183.215 169.148 1.00 61.16 47 MET C O 1
ATOM 5838 N N . ALA D 4 69 ? 129.285 184.059 167.142 1.00 63.50 48 ALA C N 1
ATOM 5839 C CA . ALA D 4 69 ? 130.685 183.675 167.251 1.00 63.50 48 ALA C CA 1
ATOM 5840 C C . ALA D 4 69 ? 131.537 184.709 167.968 1.00 63.50 48 ALA C C 1
ATOM 5841 O O . ALA D 4 69 ? 132.436 184.327 168.722 1.00 63.50 48 ALA C O 1
ATOM 5843 N N . LEU D 4 70 ? 131.232 185.988 167.788 1.00 67.35 49 LEU C N 1
ATOM 5844 C CA . LEU D 4 70 ? 131.974 187.050 168.455 1.00 67.35 49 LEU C CA 1
ATOM 5845 C C . LEU D 4 70 ? 131.773 186.979 169.966 1.00 67.35 49 LEU C C 1
ATOM 5846 O O . LEU D 4 70 ? 132.646 187.371 170.733 1.00 67.35 49 LEU C O 1
ATOM 5851 N N . TYR D 4 71 ? 130.612 186.484 170.384 1.00 72.35 50 TYR C N 1
ATOM 5852 C CA . TYR D 4 71 ? 130.293 186.328 171.796 1.00 72.35 50 TYR C CA 1
ATOM 5853 C C . TYR D 4 71 ? 131.044 185.177 172.444 1.00 72.35 50 TYR C C 1
ATOM 5854 O O . TYR D 4 71 ? 131.610 185.343 173.534 1.00 72.35 50 TYR C O 1
ATOM 5863 N N . THR D 4 72 ? 131.043 184.011 171.799 1.00 71.70 51 THR C N 1
ATOM 5864 C CA . THR D 4 72 ? 131.774 182.853 172.285 1.00 71.70 51 THR C CA 1
ATOM 5865 C C . THR D 4 72 ? 133.280 183.056 172.230 1.00 71.70 51 THR C C 1
ATOM 5866 O O . THR D 4 72 ? 133.993 182.527 173.086 1.00 71.70 51 THR C O 1
ATOM 5870 N N . GLY D 4 73 ? 133.781 183.830 171.274 1.00 75.97 52 GLY C N 1
ATOM 5871 C CA . GLY D 4 73 ? 135.205 184.085 171.205 1.00 75.97 52 GLY C CA 1
ATOM 5872 C C . GLY D 4 73 ? 135.645 185.178 172.157 1.00 75.97 52 GLY C C 1
ATOM 5873 O O . GLY D 4 73 ? 136.789 185.638 172.108 1.00 75.97 52 GLY C O 1
ATOM 5874 N N . TYR D 4 74 ? 134.733 185.613 173.022 1.00 80.55 53 TYR C N 1
ATOM 5875 C CA . TYR D 4 74 ? 135.062 186.601 174.038 1.00 80.55 53 TYR C CA 1
ATOM 5876 C C . TYR D 4 74 ? 134.817 186.035 175.429 1.00 80.55 53 TYR C C 1
ATOM 5877 O O . TYR D 4 74 ? 135.591 186.296 176.355 1.00 80.55 53 TYR C O 1
ATOM 5886 N N . VAL D 4 75 ? 133.745 185.257 175.588 1.00 79.70 54 VAL C N 1
ATOM 5887 C CA . VAL D 4 75 ? 133.444 184.648 176.877 1.00 79.70 54 VAL C CA 1
ATOM 5888 C C . VAL D 4 75 ? 134.230 183.363 177.103 1.00 79.70 54 VAL C C 1
ATOM 5889 O O . VAL D 4 75 ? 134.204 182.817 178.213 1.00 79.70 54 VAL C O 1
ATOM 5893 N N . PHE D 4 76 ? 134.946 182.873 176.089 1.00 80.34 55 PHE C N 1
ATOM 5894 C CA . PHE D 4 76 ? 135.743 181.655 176.193 1.00 80.34 55 PHE C CA 1
ATOM 5895 C C . PHE D 4 76 ? 137.196 181.920 175.821 1.00 80.34 55 PHE C C 1
ATOM 5896 O O . PHE D 4 76 ? 137.853 181.068 175.218 1.00 80.34 55 PHE C O 1
ATOM 5904 N N . MET D 4 77 ? 137.706 183.099 176.160 1.00 84.40 56 MET C N 1
ATOM 5905 C CA . MET D 4 77 ? 139.081 183.462 175.840 1.00 84.40 56 MET C CA 1
ATOM 5906 C C . MET D 4 77 ? 139.576 184.595 176.737 1.00 84.40 56 MET C C 1
ATOM 5907 O O . MET D 4 77 ? 140.227 185.533 176.274 1.00 84.40 56 MET C O 1
ATOM 5912 N N . ASP E 5 1 ? 151.764 139.732 127.209 1.00 78.16 51 ASP A N 1
ATOM 5913 C CA . ASP E 5 1 ? 151.027 139.254 126.043 1.00 78.16 51 ASP A CA 1
ATOM 5914 C C . ASP E 5 1 ? 151.083 140.270 124.910 1.00 78.16 51 ASP A C 1
ATOM 5915 O O . ASP E 5 1 ? 151.023 141.474 125.155 1.00 78.16 51 ASP A O 1
ATOM 5920 N N . LEU E 5 2 ? 151.194 139.758 123.684 1.00 71.27 52 LEU A N 1
ATOM 5921 C CA . LEU E 5 2 ? 151.271 140.544 122.445 1.00 71.27 52 LEU A CA 1
ATOM 5922 C C . LEU E 5 2 ? 152.455 141.512 122.394 1.00 71.27 52 LEU A C 1
ATOM 5923 O O . LEU E 5 2 ? 152.326 142.693 122.700 1.00 71.27 52 LEU A O 1
ATOM 5928 N N . THR E 5 3 ? 153.605 141.003 121.963 1.00 68.30 53 THR A N 1
ATOM 5929 C CA . THR E 5 3 ? 154.826 141.799 121.878 1.00 68.30 53 THR A CA 1
ATOM 5930 C C . THR E 5 3 ? 154.810 142.836 120.762 1.00 68.30 53 THR A C 1
ATOM 5931 O O . THR E 5 3 ? 153.977 142.794 119.868 1.00 68.30 53 THR A O 1
ATOM 5935 N N . VAL E 5 4 ? 155.784 143.739 120.797 1.00 67.05 54 VAL A N 1
ATOM 5936 C CA . VAL E 5 4 ? 155.903 144.826 119.820 1.00 67.05 54 VAL A CA 1
ATOM 5937 C C . VAL E 5 4 ? 156.111 144.434 118.351 1.00 67.05 54 VAL A C 1
ATOM 5938 O O . VAL E 5 4 ? 155.859 145.244 117.464 1.00 67.05 54 VAL A O 1
ATOM 5942 N N . LYS E 5 5 ? 156.590 143.224 118.085 1.00 66.95 55 LYS A N 1
ATOM 5943 C CA . LYS E 5 5 ? 156.784 142.793 116.707 1.00 66.95 55 LYS A CA 1
ATOM 5944 C C . LYS E 5 5 ? 155.452 142.405 116.091 1.00 66.95 55 LYS A C 1
ATOM 5945 O O . LYS E 5 5 ? 155.136 142.806 114.978 1.00 66.95 55 LYS A O 1
ATOM 5951 N N . GLU E 5 6 ? 154.673 141.621 116.826 1.00 66.53 56 GLU A N 1
ATOM 5952 C CA . GLU E 5 6 ? 153.369 141.176 116.357 1.00 66.53 56 GLU A CA 1
ATOM 5953 C C . GLU E 5 6 ? 152.496 142.344 115.913 1.00 66.53 56 GLU A C 1
ATOM 5954 O O . GLU E 5 6 ? 151.998 142.363 114.792 1.00 66.53 56 GLU A O 1
ATOM 5960 N N . LYS E 5 7 ? 152.329 143.322 116.795 1.00 58.60 57 LYS A N 1
ATOM 5961 C CA . LYS E 5 7 ? 151.504 144.493 116.517 1.00 58.60 57 LYS A CA 1
ATOM 5962 C C . LYS E 5 7 ? 151.788 145.168 115.176 1.00 58.60 57 LYS A C 1
ATOM 5963 O O . LYS E 5 7 ? 150.861 145.523 114.460 1.00 58.60 57 LYS A O 1
ATOM 5969 N N . GLU E 5 8 ? 153.057 145.354 114.835 1.00 59.27 58 GLU A N 1
ATOM 5970 C CA . GLU E 5 8 ? 153.401 145.977 113.561 1.00 59.27 58 GLU A CA 1
ATOM 5971 C C . GLU E 5 8 ? 152.804 145.198 112.388 1.00 59.27 58 GLU A C 1
ATOM 5972 O O . GLU E 5 8 ? 152.288 145.783 111.442 1.00 59.27 58 GLU A O 1
ATOM 5978 N N . GLU E 5 9 ? 152.890 143.875 112.456 1.00 58.60 59 GLU A N 1
ATOM 5979 C CA . GLU E 5 9 ? 152.335 143.001 111.431 1.00 58.60 59 GLU A CA 1
ATOM 5980 C C . GLU E 5 9 ? 150.817 143.074 111.413 1.00 58.60 59 GLU A C 1
ATOM 5981 O O . GLU E 5 9 ? 150.210 143.122 110.341 1.00 58.60 59 GLU A O 1
ATOM 5987 N N . LEU E 5 10 ? 150.187 143.104 112.589 1.00 52.32 60 LEU A N 1
ATOM 5988 C CA . LEU E 5 10 ? 148.733 143.219 112.643 1.00 52.32 60 LEU A CA 1
ATOM 5989 C C . LEU E 5 10 ? 148.256 144.499 111.976 1.00 52.32 60 LEU A C 1
ATOM 5990 O O . LEU E 5 10 ? 147.265 144.493 111.240 1.00 52.32 60 LEU A O 1
ATOM 5995 N N . ILE E 5 11 ? 148.949 145.610 112.228 1.00 48.00 61 ILE A N 1
ATOM 5996 C CA . ILE E 5 11 ? 148.565 146.878 111.629 1.00 48.00 61 ILE A CA 1
ATOM 5997 C C . ILE E 5 11 ? 148.787 146.880 110.124 1.00 48.00 61 ILE A C 1
ATOM 5998 O O . ILE E 5 11 ? 147.959 147.421 109.386 1.00 48.00 61 ILE A O 1
ATOM 6003 N N . GLU E 5 12 ? 149.867 146.275 109.634 1.00 51.19 62 GLU A N 1
ATOM 6004 C CA . GLU E 5 12 ? 150.087 146.224 108.193 1.00 51.19 62 GLU A CA 1
ATOM 6005 C C . GLU E 5 12 ? 149.144 145.273 107.463 1.00 51.19 62 GLU A C 1
ATOM 6006 O O . GLU E 5 12 ? 148.828 145.515 106.295 1.00 51.19 62 GLU A O 1
ATOM 6012 N N . GLU E 5 13 ? 148.685 144.208 108.115 1.00 49.00 63 GLU A N 1
ATOM 6013 C CA . GLU E 5 13 ? 147.787 143.256 107.471 1.00 49.00 63 GLU A CA 1
ATOM 6014 C C . GLU E 5 13 ? 146.411 143.842 107.180 1.00 49.00 63 GLU A C 1
ATOM 6015 O O . GLU E 5 13 ? 145.768 143.434 106.209 1.00 49.00 63 GLU A O 1
ATOM 6021 N N . TRP E 5 14 ? 145.943 144.780 108.000 1.00 38.01 64 TRP A N 1
ATOM 6022 C CA . TRP E 5 14 ? 144.570 145.257 107.901 1.00 38.01 64 TRP A CA 1
ATOM 6023 C C . TRP E 5 14 ? 144.339 146.043 106.618 1.00 38.01 64 TRP A C 1
ATOM 6024 O O . TRP E 5 14 ? 145.166 146.860 106.211 1.00 38.01 64 TRP A O 1
ATOM 6035 N N . GLN E 5 15 ? 143.193 145.796 105.986 1.00 39.23 65 GLN A N 1
ATOM 6036 C CA . GLN E 5 15 ? 142.746 146.532 104.811 1.00 39.23 65 GLN A CA 1
ATOM 6037 C C . GLN E 5 15 ? 141.265 146.849 104.954 1.00 39.23 65 GLN A C 1
ATOM 6038 O O . GLN E 5 15 ? 140.456 145.935 105.142 1.00 39.23 65 GLN A O 1
ATOM 6044 N N . PRO E 5 16 ? 140.866 148.111 104.876 1.00 35.47 66 PRO A N 1
ATOM 6045 C CA . PRO E 5 16 ? 139.458 148.459 105.066 1.00 35.47 66 PRO A CA 1
ATOM 6046 C C . PRO E 5 16 ? 138.646 148.262 103.794 1.00 35.47 66 PRO A C 1
ATOM 6047 O O . PRO E 5 16 ? 139.170 148.005 102.712 1.00 35.47 66 PRO A O 1
ATOM 6051 N N . GLU E 5 17 ? 137.340 148.376 103.953 1.00 35.28 67 GLU A N 1
ATOM 6052 C CA . GLU E 5 17 ? 136.430 148.424 102.827 1.00 35.28 67 GLU A CA 1
ATOM 6053 C C . GLU E 5 17 ? 136.397 149.832 102.252 1.00 35.28 67 GLU A C 1
ATOM 6054 O O . GLU E 5 17 ? 136.715 150.800 102.944 1.00 35.28 67 GLU A O 1
ATOM 6060 N N . PRO E 5 18 ? 136.031 149.981 100.983 1.00 34.47 68 PRO A N 1
ATOM 6061 C CA . PRO E 5 18 ? 135.941 151.324 100.405 1.00 34.47 68 PRO A CA 1
ATOM 6062 C C . PRO E 5 18 ? 134.850 152.142 101.079 1.00 34.47 68 PRO A C 1
ATOM 6063 O O . PRO E 5 18 ? 133.903 151.599 101.647 1.00 34.47 68 PRO A O 1
ATOM 6067 N N . LEU E 5 19 ? 135.000 153.467 101.018 1.00 32.06 69 LEU A N 1
ATOM 6068 C CA . LEU E 5 19 ? 134.068 154.359 101.704 1.00 32.06 69 LEU A CA 1
ATOM 6069 C C . LEU E 5 19 ? 132.651 154.223 101.156 1.00 32.06 69 LEU A C 1
ATOM 6070 O O . LEU E 5 19 ? 131.682 154.190 101.920 1.00 32.06 69 LEU A O 1
ATOM 6075 N N . VAL E 5 20 ? 132.506 154.140 99.838 1.00 37.53 70 VAL A N 1
ATOM 6076 C CA . VAL E 5 20 ? 131.220 153.895 99.196 1.00 37.53 70 VAL A CA 1
ATOM 6077 C C . VAL E 5 20 ? 131.343 152.624 98.367 1.00 37.53 70 VAL A C 1
ATOM 6078 O O . VAL E 5 20 ? 132.413 152.358 97.818 1.00 37.53 70 VAL A O 1
ATOM 6082 N N . PRO E 5 21 ? 130.300 151.803 98.280 1.00 45.03 71 PRO A N 1
ATOM 6083 C CA . PRO E 5 21 ? 130.430 150.532 97.580 1.00 45.03 71 PRO A CA 1
ATOM 6084 C C . PRO E 5 21 ? 130.424 150.728 96.078 1.00 45.03 71 PRO A C 1
ATOM 6085 O O . PRO E 5 21 ? 129.918 151.743 95.565 1.00 45.03 71 PRO A O 1
ATOM 6089 N N . PRO E 5 22 ? 130.975 149.772 95.330 1.00 57.84 72 PRO A N 1
ATOM 6090 C CA . PRO E 5 22 ? 130.942 149.840 93.861 1.00 57.84 72 PRO A CA 1
ATOM 6091 C C . PRO E 5 22 ? 129.638 149.363 93.233 1.00 57.84 72 PRO A C 1
ATOM 6092 O O . PRO E 5 22 ? 128.624 149.195 93.917 1.00 57.84 72 PRO A O 1
ATOM 6096 N N . VAL E 5 23 ? 129.673 149.209 91.910 1.00 71.21 73 VAL A N 1
ATOM 6097 C CA . VAL E 5 23 ? 128.594 148.808 90.993 1.00 71.21 73 VAL A CA 1
ATOM 6098 C C . VAL E 5 23 ? 127.364 149.707 91.126 1.00 71.21 73 VAL A C 1
ATOM 6099 O O . VAL E 5 23 ? 126.272 149.254 91.500 1.00 71.21 73 VAL A O 1
ATOM 6103 N N . PRO E 5 24 ? 127.489 150.988 90.785 1.00 75.55 74 PRO A N 1
ATOM 6104 C CA . PRO E 5 24 ? 126.297 151.810 90.565 1.00 75.55 74 PRO A CA 1
ATOM 6105 C C . PRO E 5 24 ? 125.765 151.625 89.153 1.00 75.55 74 PRO A C 1
ATOM 6106 O O . PRO E 5 24 ? 126.197 150.711 88.445 1.00 75.55 74 PRO A O 1
ATOM 6110 N N . LYS E 5 25 ? 124.801 152.457 88.759 1.00 77.79 75 LYS A N 1
ATOM 6111 C CA . LYS E 5 25 ? 124.258 152.486 87.398 1.00 77.79 75 LYS A CA 1
ATOM 6112 C C . LYS E 5 25 ? 123.413 151.248 87.110 1.00 77.79 75 LYS A C 1
ATOM 6113 O O . LYS E 5 25 ? 123.281 150.798 85.970 1.00 77.79 75 LYS A O 1
ATOM 6115 N N . ASP E 5 26 ? 122.825 150.702 88.170 1.00 78.17 76 ASP A N 1
ATOM 6116 C CA . ASP E 5 26 ? 121.788 149.687 88.040 1.00 78.17 76 ASP A CA 1
ATOM 6117 C C . ASP E 5 26 ? 120.556 150.160 88.800 1.00 78.17 76 ASP A C 1
ATOM 6118 O O . ASP E 5 26 ? 119.484 149.553 88.712 1.00 78.17 76 ASP A O 1
ATOM 6123 N N . HIS E 5 27 ? 120.717 151.242 89.559 1.00 72.47 77 HIS A N 1
ATOM 6124 C CA . HIS E 5 27 ? 119.604 151.826 90.290 1.00 72.47 77 HIS A CA 1
ATOM 6125 C C . HIS E 5 27 ? 118.629 152.494 89.333 1.00 72.47 77 HIS A C 1
ATOM 6126 O O . HIS E 5 27 ? 119.010 152.970 88.261 1.00 72.47 77 HIS A O 1
ATOM 6133 N N . PRO E 5 28 ? 117.355 152.522 89.730 1.00 68.01 78 PRO A N 1
ATOM 6134 C CA . PRO E 5 28 ? 116.354 153.243 88.953 1.00 68.01 78 PRO A CA 1
ATOM 6135 C C . PRO E 5 28 ? 116.636 154.739 88.951 1.00 68.01 78 PRO A C 1
ATOM 6136 O O . PRO E 5 28 ? 116.396 155.425 87.950 1.00 68.01 78 PRO A O 1
ATOM 6138 N N . ALA E 5 29 ? 117.151 155.259 90.065 1.00 62.42 79 ALA A N 1
ATOM 6139 C CA . ALA E 5 29 ? 117.474 156.672 90.221 1.00 62.42 79 ALA A CA 1
ATOM 6140 C C . ALA E 5 29 ? 118.804 157.004 89.562 1.00 62.42 79 ALA A C 1
ATOM 6141 O O . ALA E 5 29 ? 119.239 156.299 88.648 1.00 62.42 79 ALA A O 1
ATOM 6143 N N . LEU E 5 30 ? 119.409 158.115 89.984 1.00 58.76 80 LEU A N 1
ATOM 6144 C CA . LEU E 5 30 ? 120.667 158.631 89.436 1.00 58.76 80 LEU A CA 1
ATOM 6145 C C . LEU E 5 30 ? 120.433 159.213 88.049 1.00 58.76 80 LEU A C 1
ATOM 6146 O O . LEU E 5 30 ? 121.359 159.466 87.277 1.00 58.76 80 LEU A O 1
ATOM 6148 N N . ASN E 5 31 ? 119.160 159.437 87.746 1.00 54.29 81 ASN A N 1
ATOM 6149 C CA . ASN E 5 31 ? 118.762 160.065 86.501 1.00 54.29 81 ASN A CA 1
ATOM 6150 C C . ASN E 5 31 ? 117.720 161.128 86.800 1.00 54.29 81 ASN A C 1
ATOM 6151 O O . ASN E 5 31 ? 116.615 161.090 86.253 1.00 54.29 81 ASN A O 1
ATOM 6156 N N . TYR E 5 32 ? 118.054 162.043 87.708 1.00 39.15 82 TYR A N 1
ATOM 6157 C CA . TYR E 5 32 ? 117.167 163.139 88.064 1.00 39.15 82 TYR A CA 1
ATOM 6158 C C . TYR E 5 32 ? 116.594 163.805 86.823 1.00 39.15 82 TYR A C 1
ATOM 6159 O O . TYR E 5 32 ? 117.289 163.983 85.821 1.00 39.15 82 TYR A O 1
ATOM 6168 N N . ASN E 5 33 ? 115.322 164.174 86.896 1.00 41.38 83 ASN A N 1
ATOM 6169 C CA . ASN E 5 33 ? 114.722 165.025 85.883 1.00 41.38 83 ASN A CA 1
ATOM 6170 C C . ASN E 5 33 ? 115.237 166.443 86.056 1.00 41.38 83 ASN A C 1
ATOM 6171 O O . ASN E 5 33 ? 115.524 166.872 87.174 1.00 41.38 83 ASN A O 1
ATOM 6176 N N . ILE E 5 34 ? 115.375 167.162 84.955 1.00 41.71 84 ILE A N 1
ATOM 6177 C CA . ILE E 5 34 ? 115.705 168.577 85.030 1.00 41.71 84 ILE A CA 1
ATOM 6178 C C . ILE E 5 34 ? 114.480 169.391 84.641 1.00 41.71 84 ILE A C 1
ATOM 6179 O O . ILE E 5 34 ? 113.859 169.143 83.603 1.00 41.71 84 ILE A O 1
ATOM 6184 N N . VAL E 5 35 ? 114.125 170.354 85.482 1.00 42.42 85 VAL A N 1
ATOM 6185 C CA . VAL E 5 35 ? 113.013 171.262 85.244 1.00 42.42 85 VAL A CA 1
ATOM 6186 C C . VAL E 5 35 ? 113.597 172.625 84.912 1.00 42.42 85 VAL A C 1
ATOM 6187 O O . VAL E 5 35 ? 114.467 173.124 85.632 1.00 42.42 85 VAL A O 1
ATOM 6191 N N . SER E 5 36 ? 113.141 173.215 83.812 1.00 46.09 86 SER A N 1
ATOM 6192 C CA . SER E 5 36 ? 113.618 174.516 83.355 1.00 46.09 86 SER A CA 1
ATOM 6193 C C . SER E 5 36 ? 112.592 175.574 83.739 1.00 46.09 86 SER A C 1
ATOM 6194 O O . SER E 5 36 ? 111.491 175.608 83.185 1.00 46.09 86 SER A O 1
ATOM 6197 N N . GLY E 5 37 ? 112.960 176.443 84.675 1.00 44.93 87 GLY A N 1
ATOM 6198 C CA . GLY E 5 37 ? 112.048 177.426 85.203 1.00 44.93 87 GLY A CA 1
ATOM 6199 C C . GLY E 5 37 ? 111.358 176.935 86.458 1.00 44.93 87 GLY A C 1
ATOM 6200 O O . GLY E 5 37 ? 111.770 175.949 87.070 1.00 44.93 87 GLY A O 1
ATOM 6201 N N . PRO E 5 38 ? 110.301 177.630 86.879 1.00 44.93 88 PRO A N 1
ATOM 6202 C CA . PRO E 5 38 ? 109.575 177.198 88.069 1.00 44.93 88 PRO A CA 1
ATOM 6203 C C . PRO E 5 38 ? 108.693 175.999 87.772 1.00 44.93 88 PRO A C 1
ATOM 6204 O O . PRO E 5 38 ? 108.184 175.846 86.648 1.00 44.93 88 PRO A O 1
ATOM 6208 N N . PRO E 5 39 ? 108.464 175.130 88.757 1.00 45.61 89 PRO A N 1
ATOM 6209 C CA . PRO E 5 39 ? 107.569 173.969 88.576 1.00 45.61 89 PRO A CA 1
ATOM 6210 C C . PRO E 5 39 ? 106.102 174.332 88.766 1.00 45.61 89 PRO A C 1
ATOM 6211 O O . PRO E 5 39 ? 105.416 173.880 89.681 1.00 45.61 89 PRO A O 1
ATOM 6215 N N . SER E 5 40 ? 105.593 175.164 87.872 1.00 46.88 90 SER A N 1
ATOM 6216 C CA . SER E 5 40 ? 104.240 175.689 87.975 1.00 46.88 90 SER A CA 1
ATOM 6217 C C . SER E 5 40 ? 103.271 174.782 87.214 1.00 46.88 90 SER A C 1
ATOM 6218 O O . SER E 5 40 ? 103.607 173.651 86.859 1.00 46.88 90 SER A O 1
ATOM 6221 N N . HIS E 5 41 ? 102.051 175.268 86.976 1.00 48.40 91 HIS A N 1
ATOM 6222 C CA . HIS E 5 41 ? 101.032 174.494 86.274 1.00 48.40 91 HIS A CA 1
ATOM 6223 C C . HIS E 5 41 ? 101.520 174.045 84.899 1.00 48.40 91 HIS A C 1
ATOM 6224 O O . HIS E 5 41 ? 101.402 172.872 84.534 1.00 48.40 91 HIS A O 1
ATOM 6231 N N . LYS E 5 42 ? 102.059 174.972 84.118 1.00 51.19 92 LYS A N 1
ATOM 6232 C CA . LYS E 5 42 ? 102.681 174.653 82.840 1.00 51.19 92 LYS A CA 1
ATOM 6233 C C . LYS E 5 42 ? 104.190 174.715 83.020 1.00 51.19 92 LYS A C 1
ATOM 6234 O O . LYS E 5 42 ? 104.738 175.778 83.323 1.00 51.19 92 LYS A O 1
ATOM 6240 N N . THR E 5 43 ? 104.856 173.583 82.873 1.00 49.95 93 THR A N 1
ATOM 6241 C CA . THR E 5 43 ? 106.290 173.565 83.061 1.00 49.95 93 THR A CA 1
ATOM 6242 C C . THR E 5 43 ? 107.022 172.899 81.914 1.00 49.95 93 THR A C 1
ATOM 6243 O O . THR E 5 43 ? 106.422 172.468 80.938 1.00 49.95 93 THR A O 1
ATOM 6247 N N . VAL E 5 44 ? 108.337 172.838 82.050 1.00 47.67 94 VAL A N 1
ATOM 6248 C CA . VAL E 5 44 ? 109.216 172.229 81.059 1.00 47.67 94 VAL A CA 1
ATOM 6249 C C . VAL E 5 44 ? 110.093 171.239 81.812 1.00 47.67 94 VAL A C 1
ATOM 6250 O O . VAL E 5 44 ? 110.968 171.639 82.586 1.00 47.67 94 VAL A O 1
ATOM 6254 N N . VAL E 5 45 ? 109.863 169.949 81.598 1.00 45.37 95 VAL A N 1
ATOM 6255 C CA . VAL E 5 45 ? 110.630 168.887 82.236 1.00 45.37 95 VAL A CA 1
ATOM 6256 C C . VAL E 5 45 ? 111.367 168.132 81.144 1.00 45.37 95 VAL A C 1
ATOM 6257 O O . VAL E 5 45 ? 110.740 167.604 80.219 1.00 45.37 95 VAL A O 1
ATOM 6261 N N . ASN E 5 46 ? 112.694 168.074 81.256 1.00 44.74 96 ASN A N 1
ATOM 6262 C CA . ASN E 5 46 ? 113.541 167.400 80.272 1.00 44.74 96 ASN A CA 1
ATOM 6263 C C . ASN E 5 46 ? 113.343 167.993 78.881 1.00 44.74 96 ASN A C 1
ATOM 6264 O O . ASN E 5 46 ? 113.405 167.297 77.868 1.00 44.74 96 ASN A O 1
ATOM 6269 N N . GLY E 5 47 ? 113.106 169.298 78.833 1.00 47.33 97 GLY A N 1
ATOM 6270 C CA . GLY E 5 47 ? 112.860 169.991 77.585 1.00 47.33 97 GLY A CA 1
ATOM 6271 C C . GLY E 5 47 ? 111.557 169.647 76.893 1.00 47.33 97 GLY A C 1
ATOM 6272 O O . GLY E 5 47 ? 111.512 169.560 75.665 1.00 47.33 97 GLY A O 1
ATOM 6273 N N . LYS E 5 48 ? 110.484 169.463 77.659 1.00 49.84 98 LYS A N 1
ATOM 6274 C CA . LYS E 5 48 ? 109.167 169.198 77.091 1.00 49.84 98 LYS A CA 1
ATOM 6275 C C . LYS E 5 48 ? 108.121 169.978 77.867 1.00 49.84 98 LYS A C 1
ATOM 6276 O O . LYS E 5 48 ? 108.070 169.887 79.096 1.00 49.84 98 LYS A O 1
ATOM 6282 N N . GLU E 5 49 ? 107.289 170.728 77.155 1.00 53.40 99 GLU A N 1
ATOM 6283 C CA . GLU E 5 49 ? 106.186 171.466 77.760 1.00 53.40 99 GLU A CA 1
ATOM 6284 C C . GLU E 5 49 ? 105.079 170.484 78.133 1.00 53.40 99 GLU A C 1
ATOM 6285 O O . GLU E 5 49 ? 104.670 169.668 77.302 1.00 53.40 99 GLU A O 1
ATOM 6291 N N . CYS E 5 50 ? 104.597 170.555 79.376 1.00 51.94 100 CYS A N 1
ATOM 6292 C CA . CYS E 5 50 ? 103.622 169.579 79.848 1.00 51.94 100 CYS A CA 1
ATOM 6293 C C . CYS E 5 50 ? 102.860 170.116 81.054 1.00 51.94 100 CYS A C 1
ATOM 6294 O O . CYS E 5 50 ? 103.286 171.067 81.709 1.00 51.94 100 CYS A O 1
ATOM 6297 N N . ILE E 5 51 ? 101.713 169.488 81.328 1.00 47.88 101 ILE A N 1
ATOM 6298 C CA . ILE E 5 51 ? 100.947 169.750 82.546 1.00 47.88 101 ILE A CA 1
ATOM 6299 C C . ILE E 5 51 ? 101.435 168.823 83.648 1.00 47.88 101 ILE A C 1
ATOM 6300 O O . ILE E 5 51 ? 101.545 167.609 83.443 1.00 47.88 101 ILE A O 1
ATOM 6305 N N . ASN E 5 52 ? 101.704 169.369 84.831 1.00 44.05 102 ASN A N 1
ATOM 6306 C CA . ASN E 5 52 ? 102.294 168.548 85.879 1.00 44.05 102 ASN A CA 1
ATOM 6307 C C . ASN E 5 52 ? 101.248 168.043 86.861 1.00 44.05 102 ASN A C 1
ATOM 6308 O O . ASN E 5 52 ? 100.389 168.793 87.329 1.00 44.05 102 ASN A O 1
ATOM 6313 N N . PHE E 5 53 ? 101.334 166.756 87.158 1.00 40.26 103 PHE A N 1
ATOM 6314 C CA . PHE E 5 53 ? 100.545 166.086 88.176 1.00 40.26 103 PHE A CA 1
ATOM 6315 C C . PHE E 5 53 ? 101.468 165.486 89.223 1.00 40.26 103 PHE A C 1
ATOM 6316 O O . PHE E 5 53 ? 101.274 164.359 89.669 1.00 40.26 103 PHE A O 1
ATOM 6324 N N . ALA E 5 54 ? 102.510 166.223 89.605 1.00 37.78 104 ALA A N 1
ATOM 6325 C CA . ALA E 5 54 ? 103.546 165.677 90.465 1.00 37.78 104 ALA A CA 1
ATOM 6326 C C . ALA E 5 54 ? 104.003 166.602 91.583 1.00 37.78 104 ALA A C 1
ATOM 6327 O O . ALA E 5 54 ? 104.683 166.134 92.498 1.00 37.78 104 ALA A O 1
ATOM 6329 N N . SER E 5 55 ? 103.679 167.886 91.535 1.00 38.67 105 SER A N 1
ATOM 6330 C CA . SER E 5 55 ? 104.024 168.798 92.613 1.00 38.67 105 SER A CA 1
ATOM 6331 C C . SER E 5 55 ? 102.910 168.852 93.647 1.00 38.67 105 SER A C 1
ATOM 6332 O O . SER E 5 55 ? 101.768 168.480 93.386 1.00 38.67 105 SER A O 1
ATOM 6335 N N . PHE E 5 56 ? 103.257 169.336 94.837 1.00 37.85 106 PHE A N 1
ATOM 6336 C CA . PHE E 5 56 ? 102.390 169.231 96.001 1.00 37.85 106 PHE A CA 1
ATOM 6337 C C . PHE E 5 56 ? 101.780 170.560 96.418 1.00 37.85 106 PHE A C 1
ATOM 6338 O O . PHE E 5 56 ? 101.468 170.728 97.594 1.00 37.85 106 PHE A O 1
ATOM 6346 N N . ASN E 5 57 ? 101.606 171.513 95.507 1.00 38.18 107 ASN A N 1
ATOM 6347 C CA . ASN E 5 57 ? 100.967 172.779 95.875 1.00 38.18 107 ASN A CA 1
ATOM 6348 C C . ASN E 5 57 ? 99.493 172.690 95.492 1.00 38.18 107 ASN A C 1
ATOM 6349 O O . ASN E 5 57 ? 99.077 173.060 94.399 1.00 38.18 107 ASN A O 1
ATOM 6354 N N . PHE E 5 58 ? 98.694 172.195 96.433 1.00 37.02 108 PHE A N 1
ATOM 6355 C CA . PHE E 5 58 ? 97.298 171.888 96.152 1.00 37.02 108 PHE A CA 1
ATOM 6356 C C . PHE E 5 58 ? 96.478 173.149 95.917 1.00 37.02 108 PHE A C 1
ATOM 6357 O O . PHE E 5 58 ? 95.480 173.115 95.191 1.00 37.02 108 PHE A O 1
ATOM 6365 N N . LEU E 5 59 ? 96.881 174.270 96.515 1.00 38.12 109 LEU A N 1
ATOM 6366 C CA . LEU E 5 59 ? 96.087 175.493 96.525 1.00 38.12 109 LEU A CA 1
ATOM 6367 C C . LEU E 5 59 ? 96.598 176.547 95.551 1.00 38.12 109 LEU A C 1
ATOM 6368 O O . LEU E 5 59 ? 96.120 177.682 95.573 1.00 38.12 109 LEU A O 1
ATOM 6373 N N . GLY E 5 60 ? 97.554 176.204 94.696 1.00 39.58 110 GLY A N 1
ATOM 6374 C CA . GLY E 5 60 ? 98.280 177.225 93.970 1.00 39.58 110 GLY A CA 1
ATOM 6375 C C . GLY E 5 60 ? 99.306 177.864 94.882 1.00 39.58 110 GLY A C 1
ATOM 6376 O O . GLY E 5 60 ? 100.109 177.159 95.500 1.00 39.58 110 GLY A O 1
ATOM 6377 N N . LEU E 5 61 ? 99.314 179.193 94.952 1.00 39.68 111 LEU A N 1
ATOM 6378 C CA . LEU E 5 61 ? 100.065 179.955 95.948 1.00 39.68 111 LEU A CA 1
ATOM 6379 C C . LEU E 5 61 ? 101.571 179.909 95.735 1.00 39.68 111 LEU A C 1
ATOM 6380 O O . LEU E 5 61 ? 102.306 180.640 96.401 1.00 39.68 111 LEU A O 1
ATOM 6385 N N . LEU E 5 62 ? 102.054 179.071 94.822 1.00 42.99 112 LEU A N 1
ATOM 6386 C CA . LEU E 5 62 ? 103.477 179.097 94.506 1.00 42.99 112 LEU A CA 1
ATOM 6387 C C . LEU E 5 62 ? 103.821 180.303 93.649 1.00 42.99 112 LEU A C 1
ATOM 6388 O O . LEU E 5 62 ? 104.845 180.956 93.867 1.00 42.99 112 LEU A O 1
ATOM 6393 N N . ASP E 5 63 ? 102.974 180.617 92.675 1.00 46.84 113 ASP A N 1
ATOM 6394 C CA . ASP E 5 63 ? 103.164 181.765 91.800 1.00 46.84 113 ASP A CA 1
ATOM 6395 C C . ASP E 5 63 ? 102.010 182.752 91.918 1.00 46.84 113 ASP A C 1
ATOM 6396 O O . ASP E 5 63 ? 101.624 183.388 90.939 1.00 46.84 113 ASP A O 1
ATOM 6401 N N . ASN E 5 64 ? 101.451 182.876 93.107 1.00 42.79 114 ASN A N 1
ATOM 6402 C CA . ASN E 5 64 ? 100.446 183.895 93.363 1.00 42.79 114 ASN A CA 1
ATOM 6403 C C . ASN E 5 64 ? 101.113 185.266 93.410 1.00 42.79 114 ASN A C 1
ATOM 6404 O O . ASN E 5 64 ? 102.168 185.411 94.031 1.00 42.79 114 ASN A O 1
ATOM 6409 N N . PRO E 5 65 ? 100.554 186.282 92.748 1.00 41.84 115 PRO A N 1
ATOM 6410 C CA . PRO E 5 65 ? 101.180 187.616 92.802 1.00 41.84 115 PRO A CA 1
ATOM 6411 C C . PRO E 5 65 ? 101.259 188.210 94.201 1.00 41.84 115 PRO A C 1
ATOM 6412 O O . PRO E 5 65 ? 102.240 188.891 94.525 1.00 41.84 115 PRO A O 1
ATOM 6416 N N . ARG E 5 66 ? 100.249 187.972 95.041 1.00 39.40 116 ARG A N 1
ATOM 6417 C CA . ARG E 5 66 ? 100.230 188.556 96.378 1.00 39.40 116 ARG A CA 1
ATOM 6418 C C . ARG E 5 66 ? 101.324 187.974 97.260 1.00 39.40 116 ARG A C 1
ATOM 6419 O O . ARG E 5 66 ? 101.983 188.705 98.009 1.00 39.40 116 ARG A O 1
ATOM 6427 N N . VAL E 5 67 ? 101.519 186.657 97.200 1.00 38.14 117 VAL A N 1
ATOM 6428 C CA . VAL E 5 67 ? 102.566 186.019 97.986 1.00 38.14 117 VAL A CA 1
ATOM 6429 C C . VAL E 5 67 ? 103.933 186.539 97.570 1.00 38.14 117 VAL A C 1
ATOM 6430 O O . VAL E 5 67 ? 104.787 186.829 98.415 1.00 38.14 117 VAL A O 1
ATOM 6434 N N . LYS E 5 68 ? 104.160 186.666 96.264 1.00 39.10 118 LYS A N 1
ATOM 6435 C CA . LYS E 5 68 ? 105.436 187.161 95.766 1.00 39.10 118 LYS A CA 1
ATOM 6436 C C . LYS E 5 68 ? 105.681 188.598 96.198 1.00 39.10 118 LYS A C 1
ATOM 6437 O O . LYS E 5 68 ? 106.796 188.952 96.596 1.00 39.10 118 LYS A O 1
ATOM 6443 N N . ALA E 5 69 ? 104.654 189.441 96.120 1.00 36.58 119 ALA A N 1
ATOM 6444 C CA . ALA E 5 69 ? 104.760 190.816 96.579 1.00 36.58 119 ALA A CA 1
ATOM 6445 C C . ALA E 5 69 ? 105.048 190.921 98.069 1.00 36.58 119 ALA A C 1
ATOM 6446 O O . ALA E 5 69 ? 105.840 191.776 98.468 1.00 36.58 119 ALA A O 1
ATOM 6448 N N . ALA E 5 70 ? 104.435 190.080 98.897 1.00 35.22 120 ALA A N 1
ATOM 6449 C CA . ALA E 5 70 ? 104.728 190.068 100.323 1.00 35.22 120 ALA A CA 1
ATOM 6450 C C . ALA E 5 70 ? 106.118 189.551 100.648 1.00 35.22 120 ALA A C 1
ATOM 6451 O O . ALA E 5 70 ? 106.729 190.021 101.610 1.00 35.22 120 ALA A O 1
ATOM 6453 N N . ALA E 5 71 ? 106.629 188.588 99.884 1.00 34.44 121 ALA A N 1
ATOM 6454 C CA . ALA E 5 71 ? 107.993 188.119 100.093 1.00 34.44 121 ALA A CA 1
ATOM 6455 C C . ALA E 5 71 ? 109.038 189.137 99.648 1.00 34.44 121 ALA A C 1
ATOM 6456 O O . ALA E 5 71 ? 110.088 189.253 100.290 1.00 34.44 121 ALA A O 1
ATOM 6458 N N . LEU E 5 72 ? 108.776 189.878 98.570 1.00 36.27 122 LEU A N 1
ATOM 6459 C CA . LEU E 5 72 ? 109.728 190.886 98.113 1.00 36.27 122 LEU A CA 1
ATOM 6460 C C . LEU E 5 72 ? 109.882 192.020 99.121 1.00 36.27 122 LEU A C 1
ATOM 6461 O O . LEU E 5 72 ? 110.997 192.497 99.365 1.00 36.27 122 LEU A O 1
ATOM 6466 N N . ALA E 5 73 ? 108.775 192.468 99.709 1.00 36.02 123 ALA A N 1
ATOM 6467 C CA . ALA E 5 73 ? 108.820 193.555 100.676 1.00 36.02 123 ALA A CA 1
ATOM 6468 C C . ALA E 5 73 ? 109.582 193.182 101.937 1.00 36.02 123 ALA A C 1
ATOM 6469 O O . ALA E 5 73 ? 110.161 194.063 102.575 1.00 36.02 123 ALA A O 1
ATOM 6471 N N . SER E 5 74 ? 109.579 191.911 102.320 1.00 35.75 124 SER A N 1
ATOM 6472 C CA . SER E 5 74 ? 110.383 191.447 103.438 1.00 35.75 124 SER A CA 1
ATOM 6473 C C . SER E 5 74 ? 111.822 191.161 103.045 1.00 35.75 124 SER A C 1
ATOM 6474 O O . SER E 5 74 ? 112.701 191.196 103.906 1.00 35.75 124 SER A O 1
ATOM 6477 N N . LEU E 5 75 ? 112.079 190.862 101.777 1.00 37.74 125 LEU A N 1
ATOM 6478 C CA . LEU E 5 75 ? 113.454 190.799 101.306 1.00 37.74 125 LEU A CA 1
ATOM 6479 C C . LEU E 5 75 ? 114.125 192.165 101.322 1.00 37.74 125 LEU A C 1
ATOM 6480 O O . LEU E 5 75 ? 115.306 192.262 101.661 1.00 37.74 125 LEU A O 1
ATOM 6485 N N . LYS E 5 76 ? 113.400 193.224 100.965 1.00 38.75 126 LYS A N 1
ATOM 6486 C CA . LYS E 5 76 ? 113.985 194.560 100.932 1.00 38.75 126 LYS A CA 1
ATOM 6487 C C . LYS E 5 76 ? 114.211 195.163 102.311 1.00 38.75 126 LYS A C 1
ATOM 6488 O O . LYS E 5 76 ? 114.842 196.217 102.409 1.00 38.75 126 LYS A O 1
ATOM 6494 N N . LYS E 5 77 ? 113.719 194.538 103.366 1.00 37.81 127 LYS A N 1
ATOM 6495 C CA . LYS E 5 77 ? 113.841 195.067 104.715 1.00 37.81 127 LYS A CA 1
ATOM 6496 C C . LYS E 5 77 ? 114.879 194.358 105.564 1.00 37.81 127 LYS A C 1
ATOM 6497 O O . LYS E 5 77 ? 115.531 195.007 106.379 1.00 37.81 127 LYS A O 1
ATOM 6503 N N . TYR E 5 78 ? 115.070 193.056 105.379 1.00 36.47 128 TYR A N 1
ATOM 6504 C CA . TYR E 5 78 ? 115.929 192.262 106.243 1.00 36.47 128 TYR A CA 1
ATOM 6505 C C . TYR E 5 78 ? 117.107 191.623 105.533 1.00 36.47 128 TYR A C 1
ATOM 6506 O O . TYR E 5 78 ? 118.080 191.261 106.193 1.00 36.47 128 TYR A O 1
ATOM 6515 N N . GLY E 5 79 ? 117.043 191.449 104.224 1.00 35.24 129 GLY A N 1
ATOM 6516 C CA . GLY E 5 79 ? 117.990 190.608 103.535 1.00 35.24 129 GLY A CA 1
ATOM 6517 C C . GLY E 5 79 ? 117.487 189.186 103.424 1.00 35.24 129 GLY A C 1
ATOM 6518 O O . GLY E 5 79 ? 116.289 188.909 103.507 1.00 35.24 129 GLY A O 1
ATOM 6519 N N . VAL E 5 80 ? 118.426 188.265 103.247 1.00 32.97 130 VAL A N 1
ATOM 6520 C CA . VAL E 5 80 ? 118.098 186.858 103.042 1.00 32.97 130 VAL A CA 1
ATOM 6521 C C . VAL E 5 80 ? 118.295 186.039 104.311 1.00 32.97 130 VAL A C 1
ATOM 6522 O O . VAL E 5 80 ? 117.379 185.356 104.760 1.00 32.97 130 VAL A O 1
ATOM 6526 N N . GLY E 5 81 ? 119.470 186.103 104.917 1.00 32.32 131 GLY A N 1
ATOM 6527 C CA . GLY E 5 81 ? 119.832 185.195 105.986 1.00 32.32 131 GLY A CA 1
ATOM 6528 C C . GLY E 5 81 ? 119.615 185.721 107.393 1.00 32.32 131 GLY A C 1
ATOM 6529 O O . GLY E 5 81 ? 119.880 186.879 107.692 1.00 32.32 131 GLY A O 1
ATOM 6530 N N . THR E 5 82 ? 119.121 184.837 108.251 1.00 33.76 132 THR A N 1
ATOM 6531 C CA . THR E 5 82 ? 119.096 185.027 109.696 1.00 33.76 132 THR A CA 1
ATOM 6532 C C . THR E 5 82 ? 120.365 184.370 110.207 1.00 33.76 132 THR A C 1
ATOM 6533 O O . THR E 5 82 ? 120.407 183.149 110.375 1.00 33.76 132 THR A O 1
ATOM 6537 N N . CYS E 5 83 ? 121.414 185.174 110.389 1.00 33.99 133 CYS A N 1
ATOM 6538 C CA . CYS E 5 83 ? 122.733 184.682 110.807 1.00 33.99 133 CYS A CA 1
ATOM 6539 C C . CYS E 5 83 ? 122.863 184.308 112.270 1.00 33.99 133 CYS A C 1
ATOM 6540 O O . CYS E 5 83 ? 123.711 184.839 112.972 1.00 33.99 133 CYS A O 1
ATOM 6543 N N . GLY E 5 84 ? 122.048 183.376 112.728 1.00 30.33 134 GLY A N 1
ATOM 6544 C CA . GLY E 5 84 ? 122.106 182.979 114.113 1.00 30.33 134 GLY A CA 1
ATOM 6545 C C . GLY E 5 84 ? 121.046 181.961 114.480 1.00 30.33 134 GLY A C 1
ATOM 6546 O O . GLY E 5 84 ? 120.020 181.835 113.813 1.00 30.33 134 GLY A O 1
ATOM 6547 N N . PRO E 5 85 ? 121.288 181.203 115.555 1.00 30.54 135 PRO A N 1
ATOM 6548 C CA . PRO E 5 85 ? 120.429 180.077 115.942 1.00 30.54 135 PRO A CA 1
ATOM 6549 C C . PRO E 5 85 ? 119.276 180.376 116.898 1.00 30.54 135 PRO A C 1
ATOM 6550 O O . PRO E 5 85 ? 119.080 179.677 117.891 1.00 30.54 135 PRO A O 1
ATOM 6554 N N . ARG E 5 86 ? 118.528 181.440 116.621 1.00 27.99 136 ARG A N 1
ATOM 6555 C CA . ARG E 5 86 ? 117.230 181.689 117.250 1.00 27.99 136 ARG A CA 1
ATOM 6556 C C . ARG E 5 86 ? 117.328 181.937 118.755 1.00 27.99 136 ARG A C 1
ATOM 6557 O O . ARG E 5 86 ? 116.368 182.395 119.376 1.00 27.99 136 ARG A O 1
ATOM 6565 N N . GLY E 5 87 ? 118.495 181.706 119.339 1.00 28.65 137 GLY A N 1
ATOM 6566 C CA . GLY E 5 87 ? 118.700 181.890 120.760 1.00 28.65 137 GLY A CA 1
ATOM 6567 C C . GLY E 5 87 ? 119.793 182.904 121.002 1.00 28.65 137 GLY A C 1
ATOM 6568 O O . GLY E 5 87 ? 119.934 183.425 122.107 1.00 28.65 137 GLY A O 1
ATOM 6569 N N . PHE E 5 88 ? 120.581 183.180 119.964 1.00 29.84 138 PHE A N 1
ATOM 6570 C CA . PHE E 5 88 ? 121.539 184.279 119.950 1.00 29.84 138 PHE A CA 1
ATOM 6571 C C . PHE E 5 88 ? 121.196 185.184 118.773 1.00 29.84 138 PHE A C 1
ATOM 6572 O O . PHE E 5 88 ? 121.774 185.030 117.692 1.00 29.84 138 PHE A O 1
ATOM 6580 N N . TYR E 5 89 ? 120.283 186.130 118.978 1.00 29.71 139 TYR A N 1
ATOM 6581 C CA . TYR E 5 89 ? 119.977 187.156 117.974 1.00 29.71 139 TYR A CA 1
ATOM 6582 C C . TYR E 5 89 ? 119.551 186.548 116.642 1.00 29.71 139 TYR A C 1
ATOM 6583 O O . TYR E 5 89 ? 119.880 187.053 115.571 1.00 29.71 139 TYR A O 1
ATOM 6592 N N . GLY E 5 90 ? 118.801 185.456 116.709 1.00 29.43 140 GLY A N 1
ATOM 6593 C CA . GLY E 5 90 ? 118.299 184.815 115.516 1.00 29.43 140 GLY A CA 1
ATOM 6594 C C . GLY E 5 90 ? 116.798 184.928 115.385 1.00 29.43 140 GLY A C 1
ATOM 6595 O O . GLY E 5 90 ? 116.209 184.344 114.477 1.00 29.43 140 GLY A O 1
ATOM 6596 N N . THR E 5 91 ? 116.167 185.681 116.277 1.00 30.44 141 THR A N 1
ATOM 6597 C CA . THR E 5 91 ? 114.721 185.849 116.291 1.00 30.44 141 THR A CA 1
ATOM 6598 C C . THR E 5 91 ? 114.342 187.245 115.810 1.00 30.44 141 THR A C 1
ATOM 6599 O O . THR E 5 91 ? 114.767 188.250 116.383 1.00 30.44 141 THR A O 1
ATOM 6603 N N . PHE E 5 92 ? 113.559 187.289 114.741 1.00 32.19 142 PHE A N 1
ATOM 6604 C CA . PHE E 5 92 ? 113.013 188.491 114.134 1.00 32.19 142 PHE A CA 1
ATOM 6605 C C . PHE E 5 92 ? 111.578 188.706 114.598 1.00 32.19 142 PHE A C 1
ATOM 6606 O O . PHE E 5 92 ? 110.936 187.808 115.141 1.00 32.19 142 PHE A O 1
ATOM 6614 N N . ASP E 5 93 ? 111.051 189.901 114.382 1.00 35.29 143 ASP A N 1
ATOM 6615 C CA . ASP E 5 93 ? 109.656 190.180 114.675 1.00 35.29 143 ASP A CA 1
ATOM 6616 C C . ASP E 5 93 ? 108.699 189.458 113.739 1.00 35.29 143 ASP A C 1
ATOM 6617 O O . ASP E 5 93 ? 107.522 189.312 114.074 1.00 35.29 143 ASP A O 1
ATOM 6622 N N . VAL E 5 94 ? 109.172 189.000 112.582 1.00 31.93 144 VAL A N 1
ATOM 6623 C CA . VAL E 5 94 ? 108.348 188.203 111.684 1.00 31.93 144 VAL A CA 1
ATOM 6624 C C . VAL E 5 94 ? 108.123 186.786 112.200 1.00 31.93 144 VAL A C 1
ATOM 6625 O O . VAL E 5 94 ? 107.035 186.233 112.001 1.00 31.93 144 VAL A O 1
ATOM 6629 N N . HIS E 5 95 ? 109.124 186.175 112.834 1.00 30.21 145 HIS A N 1
ATOM 6630 C CA . HIS E 5 95 ? 108.966 184.852 113.425 1.00 30.21 145 HIS A CA 1
ATOM 6631 C C . HIS E 5 95 ? 107.894 184.831 114.505 1.00 30.21 145 HIS A C 1
ATOM 6632 O O . HIS E 5 95 ? 107.041 183.930 114.524 1.00 30.21 145 HIS A O 1
ATOM 6639 N N . LEU E 5 96 ? 107.926 185.814 115.400 1.00 30.68 146 LEU A N 1
ATOM 6640 C CA . LEU E 5 96 ? 106.941 185.952 116.458 1.00 30.68 146 LEU A CA 1
ATOM 6641 C C . LEU E 5 96 ? 105.548 186.213 115.922 1.00 30.68 146 LEU A C 1
ATOM 6642 O O . LEU E 5 96 ? 104.572 185.759 116.524 1.00 30.68 146 LEU A O 1
ATOM 6647 N N . ASP E 5 97 ? 105.439 186.955 114.828 1.00 32.70 147 ASP A N 1
ATOM 6648 C CA . ASP E 5 97 ? 104.176 187.178 114.148 1.00 32.70 147 ASP A CA 1
ATOM 6649 C C . ASP E 5 97 ? 103.632 185.924 113.483 1.00 32.70 147 ASP A C 1
ATOM 6650 O O . ASP E 5 97 ? 102.433 185.654 113.591 1.00 32.70 147 ASP A O 1
ATOM 6655 N N . LEU E 5 98 ? 104.482 185.143 112.823 1.00 29.06 148 LEU A N 1
ATOM 6656 C CA . LEU E 5 98 ? 104.049 183.898 112.206 1.00 29.06 148 LEU A CA 1
ATOM 6657 C C . LEU E 5 98 ? 103.595 182.857 113.217 1.00 29.06 148 LEU A C 1
ATOM 6658 O O . LEU E 5 98 ? 102.581 182.194 112.984 1.00 29.06 148 LEU A O 1
ATOM 6663 N N . GLU E 5 99 ? 104.309 182.682 114.329 1.00 29.48 149 GLU A N 1
ATOM 6664 C CA . GLU E 5 99 ? 103.851 181.713 115.323 1.00 29.48 149 GLU A CA 1
ATOM 6665 C C . GLU E 5 99 ? 102.515 182.122 115.933 1.00 29.48 149 GLU A C 1
ATOM 6666 O O . GLU E 5 99 ? 101.601 181.294 116.075 1.00 29.48 149 GLU A O 1
ATOM 6672 N N . ASP E 5 100 ? 102.390 183.397 116.282 1.00 32.42 150 ASP A N 1
ATOM 6673 C CA . ASP E 5 100 ? 101.146 183.924 116.817 1.00 32.42 150 ASP A CA 1
ATOM 6674 C C . ASP E 5 100 ? 100.007 183.783 115.822 1.00 32.42 150 ASP A C 1
ATOM 6675 O O . ASP E 5 100 ? 98.854 183.600 116.219 1.00 32.42 150 ASP A O 1
ATOM 6680 N N . ARG E 5 101 ? 100.311 183.866 114.531 1.00 32.67 151 ARG A N 1
ATOM 6681 C CA . ARG E 5 101 ? 99.280 183.746 113.511 1.00 32.67 151 ARG A CA 1
ATOM 6682 C C . ARG E 5 101 ? 98.851 182.296 113.306 1.00 32.67 151 ARG A C 1
ATOM 6683 O O . ARG E 5 101 ? 97.663 182.014 113.107 1.00 32.67 151 ARG A O 1
ATOM 6691 N N . LEU E 5 102 ? 99.805 181.365 113.350 1.00 29.95 152 LEU A N 1
ATOM 6692 C CA . LEU E 5 102 ? 99.469 179.950 113.230 1.00 29.95 152 LEU A CA 1
ATOM 6693 C C . LEU E 5 102 ? 98.602 179.489 114.391 1.00 29.95 152 LEU A C 1
ATOM 6694 O O . LEU E 5 102 ? 97.667 178.700 114.203 1.00 29.95 152 LEU A O 1
ATOM 6699 N N . ALA E 5 103 ? 98.904 179.965 115.603 1.00 32.97 153 ALA A N 1
ATOM 6700 C CA . ALA E 5 103 ? 98.088 179.590 116.752 1.00 32.97 153 ALA A CA 1
ATOM 6701 C C . ALA E 5 103 ? 96.638 180.034 116.588 1.00 32.97 153 ALA A C 1
ATOM 6702 O O . ALA E 5 103 ? 95.722 179.282 116.927 1.00 32.97 153 ALA A O 1
ATOM 6704 N N . LYS E 5 104 ? 96.406 181.235 116.063 1.00 35.05 154 LYS A N 1
ATOM 6705 C CA . LYS E 5 104 ? 95.043 181.698 115.841 1.00 35.05 154 LYS A CA 1
ATOM 6706 C C . LYS E 5 104 ? 94.361 180.970 114.696 1.00 35.05 154 LYS A C 1
ATOM 6707 O O . LYS E 5 104 ? 93.142 180.787 114.729 1.00 35.05 154 LYS A O 1
ATOM 6713 N N . PHE E 5 105 ? 95.108 180.572 113.666 1.00 35.12 155 PHE A N 1
ATOM 6714 C CA . PHE E 5 105 ? 94.492 179.790 112.600 1.00 35.12 155 PHE A CA 1
ATOM 6715 C C . PHE E 5 105 ? 94.017 178.435 113.113 1.00 35.12 155 PHE A C 1
ATOM 6716 O O . PHE E 5 105 ? 92.889 178.025 112.831 1.00 35.12 155 PHE A O 1
ATOM 6724 N N . MET E 5 106 ? 94.851 177.730 113.876 1.00 37.34 156 MET A N 1
ATOM 6725 C CA . MET E 5 106 ? 94.455 176.408 114.348 1.00 37.34 156 MET A CA 1
ATOM 6726 C C . MET E 5 106 ? 93.634 176.440 115.629 1.00 37.34 156 MET A C 1
ATOM 6727 O O . MET E 5 106 ? 93.102 175.397 116.019 1.00 37.34 156 MET A O 1
ATOM 6732 N N . LYS E 5 107 ? 93.518 177.600 116.280 1.00 36.21 157 LYS A N 1
ATOM 6733 C CA . LYS E 5 107 ? 92.745 177.774 117.513 1.00 36.21 157 LYS A CA 1
ATOM 6734 C C . LYS E 5 107 ? 93.357 177.012 118.684 1.00 36.21 157 LYS A C 1
ATOM 6735 O O . LYS E 5 107 ? 92.647 176.410 119.484 1.00 36.21 157 LYS A O 1
ATOM 6741 N N . THR E 5 108 ? 94.675 177.039 118.787 1.00 34.85 158 THR A N 1
ATOM 6742 C CA . THR E 5 108 ? 95.390 176.479 119.920 1.00 34.85 158 THR A CA 1
ATOM 6743 C C . THR E 5 108 ? 96.032 177.611 120.713 1.00 34.85 158 THR A C 1
ATOM 6744 O O . THR E 5 108 ? 95.855 178.791 120.412 1.00 34.85 158 THR A O 1
ATOM 6748 N N . GLU E 5 109 ? 96.787 177.242 121.742 1.00 34.65 159 GLU A N 1
ATOM 6749 C CA . GLU E 5 109 ? 97.388 178.256 122.596 1.00 34.65 159 GLU A CA 1
ATOM 6750 C C . GLU E 5 109 ? 98.716 178.752 122.039 1.00 34.65 159 GLU A C 1
ATOM 6751 O O . GLU E 5 109 ? 98.982 179.956 122.041 1.00 34.65 159 GLU A O 1
ATOM 6757 N N . GLU E 5 110 ? 99.559 177.850 121.546 1.00 31.43 160 GLU A N 1
ATOM 6758 C CA . GLU E 5 110 ? 100.897 178.223 121.123 1.00 31.43 160 GLU A CA 1
ATOM 6759 C C . GLU E 5 110 ? 101.324 177.432 119.894 1.00 31.43 160 GLU A C 1
ATOM 6760 O O . GLU E 5 110 ? 100.747 176.400 119.558 1.00 31.43 160 GLU A O 1
ATOM 6766 N N . ALA E 5 111 ? 102.351 177.947 119.220 1.00 28.13 161 ALA A N 1
ATOM 6767 C CA . ALA E 5 111 ? 102.937 177.313 118.051 1.00 28.13 161 ALA A CA 1
ATOM 6768 C C . ALA E 5 111 ? 104.436 177.568 118.052 1.00 28.13 161 ALA A C 1
ATOM 6769 O O . ALA E 5 111 ? 104.896 178.566 118.603 1.00 28.13 161 ALA A O 1
ATOM 6771 N N . ILE E 5 112 ? 105.187 176.656 117.446 1.00 26.02 162 ILE A N 1
ATOM 6772 C CA . ILE E 5 112 ? 106.632 176.765 117.292 1.00 26.02 162 ILE A CA 1
ATOM 6773 C C . ILE E 5 112 ? 106.976 176.398 115.855 1.00 26.02 162 ILE A C 1
ATOM 6774 O O . ILE E 5 112 ? 106.418 175.443 115.312 1.00 26.02 162 ILE A O 1
ATOM 6779 N N . ILE E 5 113 ? 107.877 177.154 115.230 1.00 25.29 163 ILE A N 1
ATOM 6780 C CA . ILE E 5 113 ? 108.241 176.939 113.832 1.00 25.29 163 ILE A CA 1
ATOM 6781 C C . ILE E 5 113 ? 109.682 176.456 113.746 1.00 25.29 163 ILE A C 1
ATOM 6782 O O . ILE E 5 113 ? 110.562 176.944 114.460 1.00 25.29 163 ILE A O 1
ATOM 6787 N N . TYR E 5 114 ? 109.908 175.475 112.882 1.00 24.60 164 TYR A N 1
ATOM 6788 C CA . TYR E 5 114 ? 111.223 174.969 112.522 1.00 24.60 164 TYR A CA 1
ATOM 6789 C C . TYR E 5 114 ? 111.588 175.474 111.135 1.00 24.60 164 TYR A C 1
ATOM 6790 O O . TYR E 5 114 ? 110.728 175.868 110.346 1.00 24.60 164 TYR A O 1
ATOM 6799 N N . SER E 5 115 ? 112.880 175.468 110.832 1.00 26.87 165 SER A N 1
ATOM 6800 C CA . SER E 5 115 ? 113.352 175.981 109.555 1.00 26.87 165 SER A CA 1
ATOM 6801 C C . SER E 5 115 ? 113.399 174.912 108.476 1.00 26.87 165 SER A C 1
ATOM 6802 O O . SER E 5 115 ? 113.702 175.222 107.324 1.00 26.87 165 SER A O 1
ATOM 6805 N N . TYR E 5 116 ? 113.070 173.671 108.811 1.00 26.99 166 TYR A N 1
ATOM 6806 C CA . TYR E 5 116 ? 113.155 172.582 107.853 1.00 26.99 166 TYR A CA 1
ATOM 6807 C C . TYR E 5 116 ? 112.006 171.628 108.122 1.00 26.99 166 TYR A C 1
ATOM 6808 O O . TYR E 5 116 ? 111.787 171.237 109.269 1.00 26.99 166 TYR A O 1
ATOM 6817 N N . GLY E 5 117 ? 111.265 171.272 107.074 1.00 27.36 167 GLY A N 1
ATOM 6818 C CA . GLY E 5 117 ? 110.050 170.499 107.261 1.00 27.36 167 GLY A CA 1
ATOM 6819 C C . GLY E 5 117 ? 110.285 169.094 107.771 1.00 27.36 167 GLY A C 1
ATOM 6820 O O . GLY E 5 117 ? 109.434 168.534 108.463 1.00 27.36 167 GLY A O 1
ATOM 6821 N N . PHE E 5 118 ? 111.422 168.499 107.426 1.00 27.55 168 PHE A N 1
ATOM 6822 C CA . PHE E 5 118 ? 111.729 167.142 107.850 1.00 27.55 168 PHE A CA 1
ATOM 6823 C C . PHE E 5 118 ? 112.149 167.065 109.310 1.00 27.55 168 PHE A C 1
ATOM 6824 O O . PHE E 5 118 ? 111.914 166.039 109.953 1.00 27.55 168 PHE A O 1
ATOM 6832 N N . ALA E 5 119 ? 112.749 168.120 109.848 1.00 25.12 169 ALA A N 1
ATOM 6833 C CA . ALA E 5 119 ? 113.255 168.124 111.210 1.00 25.12 169 ALA A CA 1
ATOM 6834 C C . ALA E 5 119 ? 112.180 168.369 112.258 1.00 25.12 169 ALA A C 1
ATOM 6835 O O . ALA E 5 119 ? 112.397 168.036 113.422 1.00 25.12 169 ALA A O 1
ATOM 6837 N N . THR E 5 120 ? 111.017 168.900 111.878 1.00 26.62 170 THR A N 1
ATOM 6838 C CA . THR E 5 120 ? 110.042 169.296 112.887 1.00 26.62 170 THR A CA 1
ATOM 6839 C C . THR E 5 120 ? 109.512 168.095 113.665 1.00 26.62 170 THR A C 1
ATOM 6840 O O . THR E 5 120 ? 109.464 168.134 114.897 1.00 26.62 170 THR A O 1
ATOM 6844 N N . ILE E 5 121 ? 109.151 167.009 112.984 1.00 26.72 171 ILE A N 1
ATOM 6845 C CA . ILE E 5 121 ? 108.664 165.821 113.675 1.00 26.72 171 ILE A CA 1
ATOM 6846 C C . ILE E 5 121 ? 109.795 164.884 114.088 1.00 26.72 171 ILE A C 1
ATOM 6847 O O . ILE E 5 121 ? 109.642 164.147 115.071 1.00 26.72 171 ILE A O 1
ATOM 6852 N N . ALA E 5 122 ? 110.929 164.910 113.397 1.00 24.42 172 ALA A N 1
ATOM 6853 C CA . ALA E 5 122 ? 112.094 164.160 113.837 1.00 24.42 172 ALA A CA 1
ATOM 6854 C C . ALA E 5 122 ? 112.693 164.701 115.127 1.00 24.42 172 ALA A C 1
ATOM 6855 O O . ALA E 5 122 ? 113.400 163.961 115.812 1.00 24.42 172 ALA A O 1
ATOM 6857 N N . SER E 5 123 ? 112.448 165.967 115.470 1.00 23.65 173 SER A N 1
ATOM 6858 C CA . SER E 5 123 ? 112.911 166.518 116.734 1.00 23.65 173 SER A CA 1
ATOM 6859 C C . SER E 5 123 ? 111.880 166.442 117.845 1.00 23.65 173 SER A C 1
ATOM 6860 O O . SER E 5 123 ? 112.264 166.320 119.009 1.00 23.65 173 SER A O 1
ATOM 6863 N N . ALA E 5 124 ? 110.594 166.508 117.518 1.00 24.13 174 ALA A N 1
ATOM 6864 C CA . ALA E 5 124 ? 109.526 166.558 118.505 1.00 24.13 174 ALA A CA 1
ATOM 6865 C C . ALA E 5 124 ? 109.317 165.234 119.229 1.00 24.13 174 ALA A C 1
ATOM 6866 O O .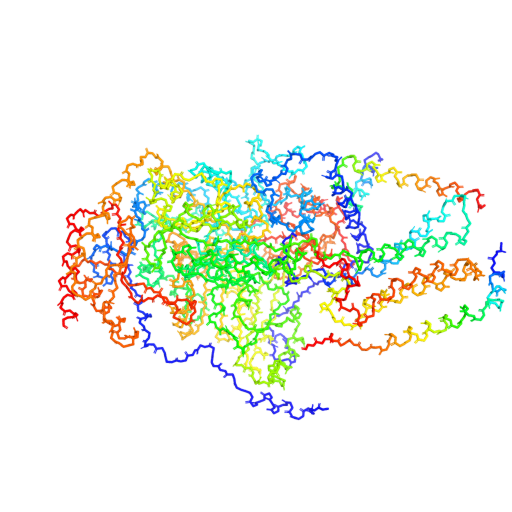 ALA E 5 124 ? 109.080 165.234 120.437 1.00 24.13 174 ALA A O 1
ATOM 6868 N N . ILE E 5 125 ? 109.382 164.102 118.526 1.00 23.94 175 ILE A N 1
ATOM 6869 C CA . ILE E 5 125 ? 109.147 162.812 119.181 1.00 23.94 175 ILE A CA 1
ATOM 6870 C C . ILE E 5 125 ? 110.194 162.497 120.245 1.00 23.94 175 ILE A C 1
ATOM 6871 O O . ILE E 5 125 ? 109.809 162.096 121.354 1.00 23.94 175 ILE A O 1
ATOM 6876 N N . PRO E 5 126 ? 111.500 162.637 119.994 1.00 23.53 176 PRO A N 1
ATOM 6877 C CA . PRO E 5 126 ? 112.472 162.346 121.054 1.00 23.53 176 PRO A CA 1
ATOM 6878 C C . PRO E 5 126 ? 112.498 163.362 122.182 1.00 23.53 176 PRO A C 1
ATOM 6879 O O . PRO E 5 126 ? 113.150 163.105 123.195 1.00 23.53 176 PRO A O 1
ATOM 6883 N N . ALA E 5 127 ? 111.820 164.502 122.054 1.00 24.34 177 ALA A N 1
ATOM 6884 C CA . ALA E 5 127 ? 111.742 165.460 123.148 1.00 24.34 177 ALA A CA 1
ATOM 6885 C C . ALA E 5 127 ? 110.816 164.999 124.260 1.00 24.34 177 ALA A C 1
ATOM 6886 O O . ALA E 5 127 ? 110.948 165.468 125.392 1.00 24.34 177 ALA A O 1
ATOM 6888 N N . TYR E 5 128 ? 109.892 164.088 123.965 1.00 24.18 178 TYR A N 1
ATOM 6889 C CA . TYR E 5 128 ? 108.944 163.586 124.941 1.00 24.18 178 TYR A CA 1
ATOM 6890 C C . TYR E 5 128 ? 109.123 162.119 125.280 1.00 24.18 178 TYR A C 1
ATOM 6891 O O . TYR E 5 128 ? 108.866 161.744 126.424 1.00 24.18 178 TYR A O 1
ATOM 6900 N N . SER E 5 129 ? 109.575 161.290 124.344 1.00 25.68 179 SER A N 1
ATOM 6901 C CA . SER E 5 129 ? 109.737 159.858 124.557 1.00 25.68 179 SER A CA 1
ATOM 6902 C C . SER E 5 129 ? 111.183 159.549 124.898 1.00 25.68 179 SER A C 1
ATOM 6903 O O . SER E 5 129 ? 112.098 160.012 124.214 1.00 25.68 179 SER A O 1
ATOM 6906 N N . LYS E 5 130 ? 111.380 158.752 125.936 1.00 28.61 180 LYS A N 1
ATOM 6907 C CA . LYS E 5 130 ? 112.690 158.370 126.434 1.00 28.61 180 LYS A CA 1
ATOM 6908 C C . LYS E 5 130 ? 112.787 156.846 126.502 1.00 28.61 180 LYS A C 1
ATOM 6909 O O . LYS E 5 130 ? 111.880 156.135 126.085 1.00 28.61 180 LYS A O 1
ATOM 6915 N N . ARG E 5 131 ? 113.881 156.347 127.078 1.00 32.43 181 ARG A N 1
ATOM 6916 C CA . ARG E 5 131 ? 114.218 154.926 127.014 1.00 32.43 181 ARG A CA 1
ATOM 6917 C C . ARG E 5 131 ? 113.182 153.986 127.626 1.00 32.43 181 ARG A C 1
ATOM 6918 O O . ARG E 5 131 ? 113.022 152.858 127.149 1.00 32.43 181 ARG A O 1
ATOM 6926 N N . GLY E 5 132 ? 112.474 154.409 128.662 1.00 32.31 182 GLY A N 1
ATOM 6927 C CA . GLY E 5 132 ? 111.558 153.487 129.309 1.00 32.31 182 GLY A CA 1
ATOM 6928 C C . GLY E 5 132 ? 110.102 153.576 128.894 1.00 32.31 182 GLY A C 1
ATOM 6929 O O . GLY E 5 132 ? 109.230 153.089 129.614 1.00 32.31 182 GLY A O 1
ATOM 6930 N N . ASP E 5 133 ? 109.813 154.180 127.747 1.00 32.91 183 ASP A N 1
ATOM 6931 C CA . ASP E 5 133 ? 108.445 154.450 127.334 1.00 32.91 183 ASP A CA 1
ATOM 6932 C C . ASP E 5 133 ? 107.997 153.474 126.253 1.00 32.91 183 ASP A C 1
ATOM 6933 O O . ASP E 5 133 ? 108.810 152.820 125.601 1.00 32.91 183 ASP A O 1
ATOM 6938 N N . ILE E 5 134 ? 106.683 153.398 126.058 1.00 30.41 184 ILE A N 1
ATOM 6939 C CA . ILE E 5 134 ? 106.069 152.551 125.041 1.00 30.41 184 ILE A CA 1
ATOM 6940 C C . ILE E 5 134 ? 105.331 153.440 124.051 1.00 30.41 184 ILE A C 1
ATOM 6941 O O . ILE E 5 134 ? 104.527 154.288 124.448 1.00 30.41 184 ILE A O 1
ATOM 6946 N N . VAL E 5 135 ? 105.596 153.241 122.764 1.00 27.24 185 VAL A N 1
ATOM 6947 C CA . VAL E 5 135 ? 104.941 153.983 121.696 1.00 27.24 185 VAL A CA 1
ATOM 6948 C C . VAL E 5 135 ? 104.223 152.993 120.794 1.00 27.24 185 VAL A C 1
ATOM 6949 O O . VAL E 5 135 ? 104.797 151.974 120.405 1.00 27.24 185 VAL A O 1
ATOM 6953 N N . PHE E 5 136 ? 102.971 153.289 120.468 1.00 27.80 186 PHE A N 1
ATOM 6954 C CA . PHE E 5 136 ? 102.186 152.499 119.529 1.00 27.80 186 PHE A CA 1
ATOM 6955 C C . PHE E 5 136 ? 102.081 153.278 118.226 1.00 27.80 186 PHE A C 1
ATOM 6956 O O . PHE E 5 136 ? 101.518 154.373 118.204 1.00 27.80 186 PHE A O 1
ATOM 6964 N N . VAL E 5 137 ? 102.599 152.717 117.142 1.00 28.56 187 VAL A N 1
ATOM 6965 C CA . VAL E 5 137 ? 102.704 153.446 115.886 1.00 28.56 187 VAL A CA 1
ATOM 6966 C C . VAL E 5 137 ? 102.057 152.652 114.758 1.00 28.56 187 VAL A C 1
ATOM 6967 O O . VAL E 5 137 ? 102.187 151.428 114.685 1.00 28.56 187 VAL A O 1
ATOM 6971 N N . ASP E 5 138 ? 101.337 153.360 113.894 1.00 31.78 188 ASP A N 1
ATOM 6972 C CA . ASP E 5 138 ? 100.749 152.756 112.709 1.00 31.78 188 ASP A CA 1
ATOM 6973 C C . ASP E 5 138 ? 101.835 152.236 111.781 1.00 31.78 188 ASP A C 1
ATOM 6974 O O . ASP E 5 138 ? 102.866 152.878 111.581 1.00 31.78 188 ASP A O 1
ATOM 6979 N N . ARG E 5 139 ? 101.584 151.069 111.190 1.00 33.96 189 ARG A N 1
ATOM 6980 C CA . ARG E 5 139 ? 102.600 150.401 110.384 1.00 33.96 189 ARG A CA 1
ATOM 6981 C C . ARG E 5 139 ? 102.972 151.200 109.141 1.00 33.96 189 ARG A C 1
ATOM 6982 O O . ARG E 5 139 ? 104.066 151.027 108.600 1.00 33.96 189 ARG A O 1
ATOM 6990 N N . ALA E 5 140 ? 102.088 152.084 108.679 1.00 30.96 190 ALA A N 1
ATOM 6991 C CA . ALA E 5 140 ? 102.285 152.831 107.444 1.00 30.96 190 ALA A CA 1
ATOM 6992 C C . ALA E 5 140 ? 102.813 154.238 107.674 1.00 30.96 190 ALA A C 1
ATOM 6993 O O . ALA E 5 140 ? 102.600 155.112 106.829 1.00 30.96 190 ALA A O 1
ATOM 6995 N N . ALA E 5 141 ? 103.507 154.479 108.779 1.00 28.80 191 ALA A N 1
ATOM 6996 C CA . ALA E 5 141 ? 104.007 155.811 109.080 1.00 28.80 191 ALA A CA 1
ATOM 6997 C C . ALA E 5 141 ? 105.150 156.190 108.146 1.00 28.80 191 ALA A C 1
ATOM 6998 O O . ALA E 5 141 ? 105.840 155.333 107.596 1.00 28.80 191 ALA A O 1
ATOM 7000 N N . CYS E 5 142 ? 105.352 157.494 107.981 1.00 28.83 192 CYS A N 1
ATOM 7001 C CA . CYS E 5 142 ? 106.321 158.009 107.029 1.00 28.83 192 CYS A CA 1
ATOM 7002 C C . CYS E 5 142 ? 107.731 157.960 107.613 1.00 28.83 192 CYS A C 1
ATOM 7003 O O . CYS E 5 142 ? 107.940 157.645 108.784 1.00 28.83 192 CYS A O 1
ATOM 7006 N N . PHE E 5 143 ? 108.712 158.308 106.779 1.00 27.79 193 PHE A N 1
ATOM 7007 C CA . PHE E 5 143 ? 110.117 158.125 107.132 1.00 27.79 193 PHE A CA 1
ATOM 7008 C C . PHE E 5 143 ? 110.551 159.040 108.273 1.00 27.79 193 PHE A C 1
ATOM 7009 O O . PHE E 5 143 ? 111.366 158.644 109.115 1.00 27.79 193 PHE A O 1
ATOM 7017 N N . ALA E 5 144 ? 110.037 160.269 108.314 1.00 26.76 194 ALA A N 1
ATOM 7018 C CA . ALA E 5 144 ? 110.417 161.192 109.379 1.00 26.76 194 ALA A CA 1
ATOM 7019 C C . ALA E 5 144 ? 109.938 160.706 110.741 1.00 26.76 194 ALA A C 1
ATOM 7020 O O . ALA E 5 144 ? 110.641 160.862 111.747 1.00 26.76 194 ALA A O 1
ATOM 7022 N N . ILE E 5 145 ? 108.743 160.111 110.793 1.00 26.57 195 ILE A N 1
ATOM 7023 C CA . ILE E 5 145 ? 108.252 159.515 112.031 1.00 26.57 195 ILE A CA 1
ATOM 7024 C C . ILE E 5 145 ? 109.163 158.379 112.466 1.00 26.57 195 ILE A C 1
ATOM 7025 O O . ILE E 5 145 ? 109.470 158.231 113.652 1.00 26.57 195 ILE A O 1
ATOM 7030 N N . GLN E 5 146 ? 109.609 157.558 111.515 1.00 28.19 196 GLN A N 1
ATOM 7031 C CA . GLN E 5 146 ? 110.500 156.451 111.843 1.00 28.19 196 GLN A CA 1
ATOM 7032 C C . GLN E 5 146 ? 111.825 156.947 112.405 1.00 28.19 196 GLN A C 1
ATOM 7033 O O . GLN E 5 146 ? 112.353 156.375 113.364 1.00 28.19 196 GLN A O 1
ATOM 7039 N N . LYS E 5 147 ? 112.378 158.014 111.832 1.00 26.08 197 LYS A N 1
ATOM 7040 C CA . LYS E 5 147 ? 113.634 158.546 112.352 1.00 26.08 197 LYS A CA 1
ATOM 7041 C C . LYS E 5 147 ? 113.451 159.164 113.731 1.00 26.08 197 LYS A C 1
ATOM 7042 O O . LYS E 5 147 ? 114.323 159.040 114.598 1.00 26.08 197 LYS A O 1
ATOM 7048 N N . GLY E 5 148 ? 112.327 159.845 113.950 1.00 24.78 198 GLY A N 1
ATOM 7049 C CA . GLY E 5 148 ? 112.046 160.370 115.274 1.00 24.78 198 GLY A CA 1
ATOM 7050 C C . GLY E 5 148 ? 111.894 159.280 116.314 1.00 24.78 198 GLY A C 1
ATOM 7051 O O . GLY E 5 148 ? 112.319 159.439 117.457 1.00 24.78 198 GLY A O 1
ATOM 7052 N N . LEU E 5 149 ? 111.274 158.159 115.934 1.00 25.66 199 LEU A N 1
ATOM 7053 C CA . LEU E 5 149 ? 111.136 157.039 116.860 1.00 25.66 199 LEU A CA 1
ATOM 7054 C C . LEU E 5 149 ? 112.453 156.319 117.083 1.00 25.66 199 LEU A C 1
ATOM 7055 O O . LEU E 5 149 ? 112.622 155.655 118.108 1.00 25.66 199 LEU A O 1
ATOM 7060 N N . GLN E 5 150 ? 113.374 156.390 116.127 1.00 26.51 200 GLN A N 1
ATOM 7061 C CA . GLN E 5 150 ? 114.684 155.789 116.348 1.00 26.51 200 GLN A CA 1
ATOM 7062 C C . GLN E 5 150 ? 115.560 156.664 117.240 1.00 26.51 200 GLN A C 1
ATOM 7063 O O . GLN E 5 150 ? 116.356 156.147 118.029 1.00 26.51 200 GLN A O 1
ATOM 7069 N N . ALA E 5 151 ? 115.447 157.989 117.120 1.00 25.76 201 ALA A N 1
ATOM 7070 C CA . ALA E 5 151 ? 116.240 158.874 117.968 1.00 25.76 201 ALA A CA 1
ATOM 7071 C C . ALA E 5 151 ? 115.844 158.751 119.434 1.00 25.76 201 ALA A C 1
ATOM 7072 O O . ALA E 5 151 ? 116.704 158.760 120.317 1.00 25.76 201 ALA A O 1
ATOM 7074 N N . SER E 5 152 ? 114.551 158.650 119.713 1.00 27.80 202 SER A N 1
ATOM 7075 C CA . SER E 5 152 ? 114.058 158.367 121.058 1.00 27.80 202 SER A CA 1
ATOM 7076 C C . SER E 5 152 ? 114.188 156.873 121.272 1.00 27.80 202 SER A C 1
ATOM 7077 O O . SER E 5 152 ? 113.522 156.086 120.602 1.00 27.80 202 SER A O 1
ATOM 7080 N N . ARG E 5 153 ? 115.028 156.466 122.211 1.00 30.06 203 ARG A N 1
ATOM 7081 C CA . ARG E 5 153 ? 115.310 155.046 122.347 1.00 30.06 203 ARG A CA 1
ATOM 7082 C C . ARG E 5 153 ? 114.240 154.323 123.153 1.00 30.06 203 ARG A C 1
ATOM 7083 O O . ARG E 5 153 ? 114.555 153.616 124.112 1.00 30.06 203 ARG A O 1
ATOM 7091 N N . SER E 5 154 ? 112.982 154.459 122.757 1.00 30.35 204 SER A N 1
ATOM 7092 C CA . SER E 5 154 ? 111.862 153.866 123.464 1.00 30.35 204 SER A CA 1
ATOM 7093 C C . SER E 5 154 ? 111.444 152.558 122.793 1.00 30.35 204 SER A C 1
ATOM 7094 O O . SER E 5 154 ? 112.080 152.083 121.854 1.00 30.35 204 SER A O 1
ATOM 7097 N N . ASP E 5 155 ? 110.366 151.962 123.298 1.00 33.32 205 ASP A N 1
ATOM 7098 C CA . ASP E 5 155 ? 109.882 150.674 122.812 1.00 33.32 205 ASP A CA 1
ATOM 7099 C C . ASP E 5 155 ? 108.808 150.895 121.759 1.00 33.32 205 ASP A C 1
ATOM 7100 O O . ASP E 5 155 ? 107.787 151.525 122.040 1.00 33.32 205 ASP A O 1
ATOM 7105 N N . ILE E 5 156 ? 109.043 150.381 120.562 1.00 30.13 206 ILE A N 1
ATOM 7106 C CA . ILE E 5 156 ? 108.109 150.582 119.472 1.00 30.13 206 ILE A CA 1
ATOM 7107 C C . ILE E 5 156 ? 107.287 149.363 119.100 1.00 30.13 206 ILE A C 1
ATOM 7108 O O . ILE E 5 156 ? 107.820 148.335 118.713 1.00 30.13 206 ILE A O 1
ATOM 7113 N N . LYS E 5 157 ? 105.977 149.498 119.247 1.00 31.33 207 LYS A N 1
ATOM 7114 C CA . LYS E 5 157 ? 105.027 148.461 118.869 1.00 31.33 207 LYS A CA 1
ATOM 7115 C C . LYS E 5 157 ? 104.275 148.934 117.637 1.00 31.33 207 LYS A C 1
ATOM 7116 O O . LYS E 5 157 ? 103.677 150.010 117.651 1.00 31.33 207 LYS A O 1
ATOM 7122 N N . LEU E 5 158 ? 104.293 148.128 116.584 1.00 31.91 208 LEU A N 1
ATOM 7123 C CA . LEU E 5 158 ? 103.593 148.451 115.352 1.00 31.91 208 LEU A CA 1
ATOM 7124 C C . LEU E 5 158 ? 102.265 147.716 115.294 1.00 31.91 208 LEU A C 1
ATOM 7125 O O . LEU E 5 158 ? 102.178 146.547 115.672 1.00 31.91 208 LEU A O 1
ATOM 7130 N N . PHE E 5 159 ? 101.229 148.401 114.820 1.00 31.48 209 PHE A N 1
ATOM 7131 C CA . PHE E 5 159 ? 99.940 147.767 114.603 1.00 31.48 209 PHE A CA 1
ATOM 7132 C C . PHE E 5 159 ? 99.518 147.960 113.156 1.00 31.48 209 PHE A C 1
ATOM 7133 O O . PHE E 5 159 ? 100.019 148.836 112.453 1.00 31.48 209 PHE A O 1
ATOM 7141 N N . LYS E 5 160 ? 98.599 147.104 112.716 1.00 36.72 210 LYS A N 1
ATOM 7142 C CA . LYS E 5 160 ? 98.204 147.055 111.317 1.00 36.72 210 LYS A CA 1
ATOM 7143 C C . LYS E 5 160 ? 97.559 148.363 110.887 1.00 36.72 210 LYS A C 1
ATOM 7144 O O . LYS E 5 160 ? 96.990 149.097 111.693 1.00 36.72 210 LYS A O 1
ATOM 7150 N N . HIS E 5 161 ? 97.639 148.639 109.592 1.00 36.63 211 HIS A N 1
ATOM 7151 C CA . HIS E 5 161 ? 97.211 149.922 109.057 1.00 36.63 211 HIS A CA 1
ATOM 7152 C C . HIS E 5 161 ? 95.709 150.119 109.211 1.00 36.63 211 HIS A C 1
ATOM 7153 O O . HIS E 5 161 ? 94.915 149.466 108.527 1.00 36.63 211 HIS A O 1
ATOM 7160 N N . ASN E 5 162 ? 95.330 151.011 110.127 1.00 39.78 212 ASN A N 1
ATOM 7161 C CA . ASN E 5 162 ? 94.003 151.613 110.246 1.00 39.78 212 ASN A CA 1
ATOM 7162 C C . ASN E 5 162 ? 92.955 150.719 110.893 1.00 39.78 212 ASN A C 1
ATOM 7163 O O . ASN E 5 162 ? 91.761 150.997 110.754 1.00 39.78 212 ASN A O 1
ATOM 7168 N N . ASP E 5 163 ? 93.334 149.660 111.600 1.00 41.25 213 ASP A N 1
ATOM 7169 C CA . ASP E 5 163 ? 92.347 148.869 112.328 1.00 41.25 213 ASP A CA 1
ATOM 7170 C C . ASP E 5 163 ? 92.598 148.982 113.826 1.00 41.25 213 ASP A C 1
ATOM 7171 O O . ASP E 5 163 ? 93.722 148.795 114.297 1.00 41.25 213 ASP A O 1
ATOM 7176 N N . MET E 5 164 ? 91.547 149.316 114.563 1.00 41.58 214 MET A N 1
ATOM 7177 C CA . MET E 5 164 ? 91.629 149.500 116.002 1.00 41.58 214 MET A CA 1
ATOM 7178 C C . MET E 5 164 ? 91.488 148.199 116.771 1.00 41.58 214 MET A C 1
ATOM 7179 O O . MET E 5 164 ? 91.775 148.177 117.970 1.00 41.58 214 MET A O 1
ATOM 7184 N N . ALA E 5 165 ? 91.070 147.119 116.111 1.00 37.99 215 ALA A N 1
ATOM 7185 C CA . ALA E 5 165 ? 91.019 145.815 116.754 1.00 37.99 215 ALA A CA 1
ATOM 7186 C C . ALA E 5 165 ? 92.404 145.296 117.105 1.00 37.99 215 ALA A C 1
ATOM 7187 O O . ALA E 5 165 ? 92.545 144.514 118.047 1.00 37.99 215 ALA A O 1
ATOM 7189 N N . ASP E 5 166 ? 93.429 145.708 116.365 1.00 38.47 216 ASP A N 1
ATOM 7190 C CA . ASP E 5 166 ? 94.800 145.310 116.646 1.00 38.47 216 ASP A CA 1
ATOM 7191 C C . ASP E 5 166 ? 95.470 146.242 117.644 1.00 38.47 216 ASP A C 1
ATOM 7192 O O . ASP E 5 166 ? 96.234 145.784 118.506 1.00 38.47 216 ASP A O 1
ATOM 7197 N N . LEU E 5 167 ? 95.179 147.540 117.562 1.00 34.26 217 LEU A N 1
ATOM 7198 C CA . LEU E 5 167 ? 95.683 148.472 118.560 1.00 34.26 217 LEU A CA 1
ATOM 7199 C C . LEU E 5 167 ? 95.115 148.154 119.934 1.00 34.26 217 LEU A C 1
ATOM 7200 O O . LEU E 5 167 ? 95.832 148.202 120.937 1.00 34.26 217 LEU A O 1
ATOM 7205 N N . GLU E 5 168 ? 93.825 147.821 120.002 1.00 37.49 218 GLU A N 1
ATOM 7206 C CA . GLU E 5 168 ? 93.237 147.456 121.283 1.00 37.49 218 GLU A CA 1
ATOM 7207 C C . GLU E 5 168 ? 93.834 146.165 121.827 1.00 37.49 218 GLU A C 1
ATOM 7208 O O . GLU E 5 168 ? 94.003 146.025 123.041 1.00 37.49 218 GLU A O 1
ATOM 7214 N N . ARG E 5 169 ? 94.170 145.222 120.949 1.00 37.67 219 ARG A N 1
ATOM 7215 C CA . ARG E 5 169 ? 94.840 143.998 121.374 1.00 37.67 219 ARG A CA 1
ATOM 7216 C C . ARG E 5 169 ? 96.207 144.289 121.986 1.00 37.67 219 ARG A C 1
ATOM 7217 O O . ARG E 5 169 ? 96.554 143.737 123.036 1.00 37.67 219 ARG A O 1
ATOM 7225 N N . LEU E 5 170 ? 96.997 145.153 121.346 1.00 35.44 220 LEU A N 1
ATOM 7226 C CA . LEU E 5 170 ? 98.280 145.549 121.925 1.00 35.44 220 LEU A CA 1
ATOM 7227 C C . LEU E 5 170 ? 98.116 146.288 123.249 1.00 35.44 220 LEU A C 1
ATOM 7228 O O . LEU E 5 170 ? 98.862 146.035 124.205 1.00 35.44 220 LEU A O 1
ATOM 7233 N N . LEU E 5 171 ? 97.147 147.199 123.323 1.00 35.29 221 LEU A N 1
ATOM 7234 C CA . LEU E 5 171 ? 96.924 147.961 124.542 1.00 35.29 221 LEU A CA 1
ATOM 7235 C C . LEU E 5 171 ? 96.488 147.067 125.693 1.00 35.29 221 LEU A C 1
ATOM 7236 O O . LEU E 5 171 ? 96.872 147.313 126.839 1.00 35.29 221 LEU A O 1
ATOM 7241 N N . LYS E 5 172 ? 95.678 146.043 125.417 1.00 38.42 222 LYS A N 1
ATOM 7242 C CA . LYS E 5 172 ? 95.289 145.091 126.449 1.00 38.42 222 LYS A CA 1
ATOM 7243 C C . LYS E 5 172 ? 96.401 144.125 126.822 1.00 38.42 222 LYS A C 1
ATOM 7244 O O . LYS E 5 172 ? 96.440 143.670 127.967 1.00 38.42 222 LYS A O 1
ATOM 7250 N N . GLU E 5 173 ? 97.290 143.779 125.894 1.00 41.65 223 GLU A N 1
ATOM 7251 C CA . GLU E 5 173 ? 98.492 143.062 126.288 1.00 41.65 223 GLU A CA 1
ATOM 7252 C C . GLU E 5 173 ? 99.360 143.882 127.222 1.00 41.65 223 GLU A C 1
ATOM 7253 O O . GLU E 5 173 ? 100.027 143.311 128.086 1.00 41.65 223 GLU A O 1
ATOM 7259 N N . GLN E 5 174 ? 99.381 145.201 127.057 1.00 42.46 224 GLN A N 1
ATOM 7260 C CA . GLN E 5 174 ? 100.138 146.055 127.967 1.00 42.46 224 GLN A CA 1
ATOM 7261 C C . GLN E 5 174 ? 99.571 146.088 129.383 1.00 42.46 224 GLN A C 1
ATOM 7262 O O . GLN E 5 174 ? 100.339 146.257 130.332 1.00 42.46 224 GLN A O 1
ATOM 7268 N N . GLU E 5 175 ? 98.272 145.860 129.525 1.00 47.06 225 GLU A N 1
ATOM 7269 C CA . GLU E 5 175 ? 97.634 145.845 130.833 1.00 47.06 225 GLU A CA 1
ATOM 7270 C C . GLU E 5 175 ? 98.102 144.663 131.675 1.00 47.06 225 GLU A C 1
ATOM 7271 O O . GLU E 5 175 ? 98.282 144.791 132.880 1.00 47.06 225 GLU A O 1
ATOM 7277 N N . ILE E 5 176 ? 98.279 143.506 131.048 1.00 47.47 226 ILE A N 1
ATOM 7278 C CA . ILE E 5 176 ? 98.759 142.341 131.775 1.00 47.47 226 ILE A CA 1
ATOM 7279 C C . ILE E 5 176 ? 100.166 142.580 132.305 1.00 47.47 226 ILE A C 1
ATOM 7280 O O . ILE E 5 176 ? 100.462 142.249 133.455 1.00 47.47 226 ILE A O 1
ATOM 7285 N N . GLU E 5 177 ? 101.005 143.220 131.498 1.00 49.92 227 GLU A N 1
ATOM 7286 C CA . GLU E 5 177 ? 102.362 143.557 131.901 1.00 49.92 227 GLU A CA 1
ATOM 7287 C C . GLU E 5 177 ? 102.300 144.548 133.059 1.00 49.92 227 GLU A C 1
ATOM 7288 O O . GLU E 5 177 ? 103.034 144.433 134.032 1.00 49.92 227 GLU A O 1
ATOM 7294 N N . ASP E 5 178 ? 101.425 145.537 132.935 1.00 48.78 228 ASP A N 1
ATOM 7295 C CA . ASP E 5 178 ? 101.235 146.534 133.979 1.00 48.78 228 ASP A CA 1
ATOM 7296 C C . ASP E 5 178 ? 100.811 145.931 135.306 1.00 48.78 228 ASP A C 1
ATOM 7297 O O . ASP E 5 178 ? 101.250 146.412 136.352 1.00 48.78 228 ASP A O 1
ATOM 7302 N N . GLN E 5 179 ? 99.919 144.950 135.277 1.00 52.13 229 GLN A N 1
ATOM 7303 C CA . GLN E 5 179 ? 99.372 144.356 136.496 1.00 52.13 229 GLN A CA 1
ATOM 7304 C C . GLN E 5 179 ? 100.307 143.537 137.377 1.00 52.13 229 GLN A C 1
ATOM 7305 O O . GLN E 5 179 ? 100.052 143.376 138.566 1.00 52.13 229 GLN A O 1
ATOM 7311 N N . LYS E 5 180 ? 101.380 143.017 136.804 1.00 50.37 230 LYS A N 1
ATOM 7312 C CA . LYS E 5 180 ? 102.321 142.207 137.563 1.00 50.37 230 LYS A CA 1
ATOM 7313 C C . LYS E 5 180 ? 103.560 142.980 137.998 1.00 50.37 230 LYS A C 1
ATOM 7314 O O . LYS E 5 180 ? 104.506 142.374 138.508 1.00 50.37 230 LYS A O 1
ATOM 7320 N N . ASN E 5 181 ? 103.582 144.294 137.802 1.00 47.87 231 ASN A N 1
ATOM 7321 C CA . ASN E 5 181 ? 104.632 145.167 138.315 1.00 47.87 231 ASN A CA 1
ATOM 7322 C C . ASN E 5 181 ? 104.085 146.581 138.439 1.00 47.87 231 ASN A C 1
ATOM 7323 O O . ASN E 5 181 ? 104.457 147.458 137.654 1.00 47.87 231 ASN A O 1
ATOM 7328 N N . PRO E 5 182 ? 103.192 146.834 139.397 1.00 45.60 232 PRO A N 1
ATOM 7329 C CA . PRO E 5 182 ? 102.526 148.147 139.450 1.00 45.60 232 PRO A CA 1
ATOM 7330 C C . PRO E 5 182 ? 103.463 149.318 139.688 1.00 45.60 232 PRO A C 1
ATOM 7331 O O . PRO E 5 182 ? 103.171 150.431 139.242 1.00 45.60 232 PRO A O 1
ATOM 7335 N N . ARG E 5 183 ? 104.571 149.114 140.398 1.00 45.08 233 ARG A N 1
ATOM 7336 C CA . ARG E 5 183 ? 105.450 150.233 140.713 1.00 45.08 233 ARG A CA 1
ATOM 7337 C C . ARG E 5 183 ? 106.202 150.730 139.489 1.00 45.08 233 ARG A C 1
ATOM 7338 O O . ARG E 5 183 ? 106.494 151.925 139.381 1.00 45.08 233 ARG A O 1
ATOM 7346 N N . LYS E 5 184 ? 106.542 149.837 138.569 1.00 42.41 234 LYS A N 1
ATOM 7347 C CA . LYS E 5 184 ? 107.153 150.238 137.314 1.00 42.41 234 LYS A CA 1
ATOM 7348 C C . LYS E 5 184 ? 106.149 150.840 136.343 1.00 42.41 234 LYS A C 1
ATOM 7349 O O . LYS E 5 184 ? 106.529 151.668 135.516 1.00 42.41 234 LYS A O 1
ATOM 7355 N N . ALA E 5 185 ? 104.876 150.470 136.447 1.00 41.06 235 ALA A N 1
ATOM 7356 C CA . ALA E 5 185 ? 103.834 150.989 135.577 1.00 41.06 235 ALA A CA 1
ATOM 7357 C C . ALA E 5 185 ? 103.474 152.439 135.858 1.00 41.06 235 ALA A C 1
ATOM 7358 O O . ALA E 5 185 ? 102.814 153.063 135.023 1.00 41.06 235 ALA A O 1
ATOM 7360 N N . ARG E 5 186 ? 103.867 152.987 137.004 1.00 42.66 236 ARG A N 1
ATOM 7361 C CA . ARG E 5 186 ? 103.565 154.368 137.350 1.00 42.66 236 ARG A CA 1
ATOM 7362 C C . ARG E 5 186 ? 104.640 155.340 136.900 1.00 42.66 236 ARG A C 1
ATOM 7363 O O . ARG E 5 186 ? 104.518 156.538 137.160 1.00 42.66 236 ARG A O 1
ATOM 7371 N N . VAL E 5 187 ? 105.687 154.859 136.237 1.00 39.39 237 VAL A N 1
ATOM 7372 C CA . VAL E 5 187 ? 106.747 155.710 135.726 1.00 39.39 237 VAL A CA 1
ATOM 7373 C C . VAL E 5 187 ? 106.965 155.520 134.232 1.00 39.39 237 VAL A C 1
ATOM 7374 O O . VAL E 5 187 ? 107.931 156.044 133.686 1.00 39.39 237 VAL A O 1
ATOM 7378 N N . THR E 5 188 ? 106.089 154.779 133.556 1.00 36.47 238 THR A N 1
ATOM 7379 C CA . THR E 5 188 ? 106.187 154.581 132.116 1.00 36.47 238 THR A CA 1
ATOM 7380 C C . THR E 5 188 ? 105.082 155.360 131.427 1.00 36.47 238 THR A C 1
ATOM 7381 O O . THR E 5 188 ? 103.923 155.302 131.842 1.00 36.47 238 THR A O 1
ATOM 7385 N N . ARG E 5 189 ? 105.447 156.076 130.373 1.00 32.23 239 ARG A N 1
ATOM 7386 C CA . ARG E 5 189 ? 104.513 156.883 129.611 1.00 32.23 239 ARG A CA 1
ATOM 7387 C C . ARG E 5 189 ? 104.194 156.208 128.288 1.00 32.23 239 ARG A C 1
ATOM 7388 O O . ARG E 5 189 ? 105.016 155.488 127.725 1.00 32.23 239 ARG A O 1
ATOM 7396 N N . ARG E 5 190 ? 102.980 156.434 127.802 1.00 32.65 240 ARG A N 1
ATOM 7397 C CA . ARG E 5 190 ? 102.474 155.756 126.620 1.00 32.65 240 ARG A CA 1
ATOM 7398 C C . ARG E 5 190 ? 102.070 156.783 125.580 1.00 32.65 240 ARG A C 1
ATOM 7399 O O . ARG E 5 190 ? 101.462 157.800 125.913 1.00 32.65 240 ARG A O 1
ATOM 7407 N N . PHE E 5 191 ? 102.413 156.521 124.325 1.00 27.92 241 PHE A N 1
ATOM 7408 C CA . PHE E 5 191 ? 102.077 157.407 123.225 1.00 27.92 241 PHE A CA 1
ATOM 7409 C C . PHE E 5 191 ? 101.510 156.600 122.070 1.00 27.92 241 PHE A C 1
ATOM 7410 O O . PHE E 5 191 ? 101.905 155.461 121.837 1.00 27.92 241 PHE A O 1
ATOM 7418 N N . ILE E 5 192 ? 100.570 157.203 121.352 1.00 28.45 242 ILE A N 1
ATOM 7419 C CA . ILE E 5 192 ? 100.031 156.652 120.114 1.00 28.45 242 ILE A CA 1
ATOM 7420 C C . ILE E 5 192 ? 100.388 157.652 119.023 1.00 28.45 242 ILE A C 1
ATOM 7421 O O . ILE E 5 192 ? 100.018 158.824 119.106 1.00 28.45 242 ILE A O 1
ATOM 7426 N N . VAL E 5 193 ? 101.105 157.202 118.004 1.00 27.87 243 VAL A N 1
ATOM 7427 C CA . VAL E 5 193 ? 101.505 158.070 116.906 1.00 27.87 243 VAL A CA 1
ATOM 7428 C C . VAL E 5 193 ? 100.719 157.680 115.663 1.00 27.87 243 VAL A C 1
ATOM 7429 O O . VAL E 5 193 ? 100.845 156.560 115.164 1.00 27.87 243 VAL A O 1
ATOM 7433 N N . VAL E 5 194 ? 99.904 158.604 115.165 1.00 31.17 244 VAL A N 1
ATOM 7434 C CA . VAL E 5 194 ? 99.105 158.394 113.972 1.00 31.17 244 VAL A CA 1
ATOM 7435 C C . VAL E 5 194 ? 99.358 159.540 113.003 1.00 31.17 244 VAL A C 1
ATOM 7436 O O . VAL E 5 194 ? 100.241 160.369 113.200 1.00 31.17 244 VAL A O 1
ATOM 7440 N N . GLU E 5 195 ? 98.568 159.562 111.941 1.00 34.63 245 GLU A N 1
ATOM 7441 C CA . GLU E 5 195 ? 98.738 160.475 110.829 1.00 34.63 245 GLU A CA 1
ATOM 7442 C C . GLU E 5 195 ? 97.387 160.647 110.160 1.00 34.63 245 GLU A C 1
ATOM 7443 O O . GLU E 5 195 ? 96.611 159.695 110.081 1.00 34.63 245 GLU A O 1
ATOM 7449 N N . GLY E 5 196 ? 97.085 161.857 109.713 1.00 37.52 246 GLY A N 1
ATOM 7450 C CA . GLY E 5 196 ? 95.885 162.053 108.924 1.00 37.52 246 GLY A CA 1
ATOM 7451 C C . GLY E 5 196 ? 96.237 162.151 107.457 1.00 37.52 246 GLY A C 1
ATOM 7452 O O . GLY E 5 196 ? 97.118 162.936 107.096 1.00 37.52 246 GLY A O 1
ATOM 7453 N N . LEU E 5 197 ? 95.569 161.378 106.601 1.00 37.04 247 LEU A N 1
ATOM 7454 C CA . LEU E 5 197 ? 95.971 161.259 105.202 1.00 37.04 247 LEU A CA 1
ATOM 7455 C C . LEU E 5 197 ? 97.391 160.733 105.068 1.00 37.04 247 LEU A C 1
ATOM 7456 O O . LEU E 5 197 ? 98.316 161.503 104.814 1.00 37.04 247 LEU A O 1
ATOM 7461 N N . TYR E 5 198 ? 97.581 159.441 105.310 1.00 34.83 248 TYR A N 1
ATOM 7462 C CA . TYR E 5 198 ? 98.888 158.815 105.177 1.00 34.83 248 TYR A CA 1
ATOM 7463 C C . TYR E 5 198 ? 99.486 159.035 103.796 1.00 34.83 248 TYR A C 1
ATOM 7464 O O . TYR E 5 198 ? 98.836 158.807 102.774 1.00 34.83 248 TYR A O 1
ATOM 7473 N N . MET E 5 199 ? 100.746 159.466 103.791 1.00 38.35 249 MET A N 1
ATOM 7474 C CA . MET E 5 199 ? 101.485 159.763 102.573 1.00 38.35 249 MET A CA 1
ATOM 7475 C C . MET E 5 199 ? 101.658 158.526 101.705 1.00 38.35 249 MET A C 1
ATOM 7476 O O . MET E 5 199 ? 101.521 158.602 100.481 1.00 38.35 249 MET A O 1
ATOM 7481 N N . ASN E 5 200 ? 101.935 157.379 102.326 1.00 37.81 250 ASN A N 1
ATOM 7482 C CA . ASN E 5 200 ? 102.350 156.175 101.621 1.00 37.81 250 ASN A CA 1
ATOM 7483 C C . ASN E 5 200 ? 101.190 155.336 101.112 1.00 37.81 250 ASN A C 1
ATOM 7484 O O . ASN E 5 200 ? 101.412 154.443 100.291 1.00 37.81 250 ASN A O 1
ATOM 7489 N N . THR E 5 201 ? 99.984 155.573 101.581 1.00 37.69 251 THR A N 1
ATOM 7490 C CA . THR E 5 201 ? 98.835 154.786 101.146 1.00 37.69 251 THR A CA 1
ATOM 7491 C C . THR E 5 201 ? 97.700 155.642 100.611 1.00 37.69 251 THR A C 1
ATOM 7492 O O . THR E 5 201 ? 96.953 155.183 99.751 1.00 37.69 251 THR A O 1
ATOM 7496 N N . GLY E 5 202 ? 97.548 156.867 101.098 1.00 38.88 252 GLY A N 1
ATOM 7497 C CA . GLY E 5 202 ? 96.493 157.736 100.629 1.00 38.88 252 GLY A CA 1
ATOM 7498 C C . GLY E 5 202 ? 95.183 157.627 101.369 1.00 38.88 252 GLY A C 1
ATOM 7499 O O . GLY E 5 202 ? 94.172 158.137 100.878 1.00 38.88 252 GLY A O 1
ATOM 7500 N N . THR E 5 203 ? 95.161 156.974 102.525 1.00 39.46 253 THR A N 1
ATOM 7501 C CA . THR E 5 203 ? 93.953 156.790 103.312 1.00 39.46 253 THR A CA 1
ATOM 7502 C C . THR E 5 203 ? 93.982 157.680 104.546 1.00 39.46 253 THR A C 1
ATOM 7503 O O . THR E 5 203 ? 94.990 158.311 104.859 1.00 39.46 253 THR A O 1
ATOM 7507 N N . ILE E 5 204 ? 92.858 157.708 105.253 1.00 40.50 254 ILE A N 1
ATOM 7508 C CA . ILE E 5 204 ? 92.630 158.609 106.376 1.00 40.50 254 ILE A CA 1
ATOM 7509 C C . ILE E 5 204 ? 92.462 157.781 107.644 1.00 40.50 254 ILE A C 1
ATOM 7510 O O . ILE E 5 204 ? 91.974 156.648 107.592 1.00 40.50 254 ILE A O 1
ATOM 7515 N N . CYS E 5 205 ? 92.880 158.339 108.784 1.00 41.25 255 CYS A N 1
ATOM 7516 C CA . CYS E 5 205 ? 92.828 157.604 110.041 1.00 41.25 255 CYS A CA 1
ATOM 7517 C C . CYS E 5 205 ? 91.458 157.726 110.709 1.00 41.25 255 CYS A C 1
ATOM 7518 O O . CYS E 5 205 ? 90.791 158.755 110.590 1.00 41.25 255 CYS A O 1
ATOM 7521 N N . PRO E 5 206 ? 91.003 156.670 111.410 1.00 40.93 256 PRO A N 1
ATOM 7522 C CA . PRO E 5 206 ? 89.760 156.777 112.187 1.00 40.93 256 PRO A CA 1
ATOM 7523 C C . PRO E 5 206 ? 89.976 157.422 113.547 1.00 40.93 256 PRO A C 1
ATOM 7524 O O . PRO E 5 206 ? 90.425 156.766 114.487 1.00 40.93 256 PRO A O 1
ATOM 7528 N N . LEU E 5 207 ? 89.640 158.694 113.670 1.00 38.44 257 LEU A N 1
ATOM 7529 C CA . LEU E 5 207 ? 89.964 159.480 114.855 1.00 38.44 257 LEU A CA 1
ATOM 7530 C C . LEU E 5 207 ? 88.953 159.331 115.994 1.00 38.44 257 LEU A C 1
ATOM 7531 O O . LEU E 5 207 ? 89.364 159.278 117.163 1.00 38.44 257 LEU A O 1
ATOM 7536 N N . PRO E 5 208 ? 87.639 159.304 115.727 1.00 38.82 258 PRO A N 1
ATOM 7537 C CA . PRO E 5 208 ? 86.684 159.120 116.831 1.00 38.82 258 PRO A CA 1
ATOM 7538 C C . PRO E 5 208 ? 86.867 157.830 117.613 1.00 38.82 258 PRO A C 1
ATOM 7539 O O . PRO E 5 208 ? 86.613 157.812 118.821 1.00 38.82 258 PRO A O 1
ATOM 7543 N N . GLU E 5 209 ? 87.275 156.744 116.965 1.00 40.43 259 GLU A N 1
ATOM 7544 C CA . GLU E 5 209 ? 87.507 155.487 117.658 1.00 40.43 259 GLU A CA 1
ATOM 7545 C C . GLU E 5 209 ? 88.807 155.484 118.436 1.00 40.43 259 GLU A C 1
ATOM 7546 O O . GLU E 5 209 ? 88.995 154.631 119.305 1.00 40.43 259 GLU A O 1
ATOM 7552 N N . LEU E 5 210 ? 89.697 156.416 118.136 1.00 36.88 260 LEU A N 1
ATOM 7553 C CA . LEU E 5 210 ? 91.009 156.494 118.747 1.00 36.88 260 LEU A CA 1
ATOM 7554 C C . LEU E 5 210 ? 91.026 157.425 119.948 1.00 36.88 260 LEU A C 1
ATOM 7555 O O . LEU E 5 210 ? 91.727 157.151 120.934 1.00 36.88 260 LEU A O 1
ATOM 7560 N N . VAL E 5 211 ? 90.248 158.506 119.897 1.00 37.13 261 VAL A N 1
ATOM 7561 C CA . VAL E 5 211 ? 90.085 159.350 121.074 1.00 37.13 261 VAL A CA 1
ATOM 7562 C C . VAL E 5 211 ? 89.426 158.593 122.222 1.00 37.13 261 VAL A C 1
ATOM 7563 O O . VAL E 5 211 ? 89.774 158.825 123.383 1.00 37.13 261 VAL A O 1
ATOM 7567 N N . LYS E 5 212 ? 88.498 157.680 121.933 1.00 37.23 262 LYS A N 1
ATOM 7568 C CA . LYS E 5 212 ? 87.889 156.851 122.966 1.00 37.23 262 LYS A CA 1
ATOM 7569 C C . LYS E 5 212 ? 88.852 155.844 123.574 1.00 37.23 262 LYS A C 1
ATOM 7570 O O . LYS E 5 212 ? 88.740 155.548 124.765 1.00 37.23 262 LYS A O 1
ATOM 7576 N N . LEU E 5 213 ? 89.766 155.290 122.790 1.00 35.24 263 LEU A N 1
ATOM 7577 C CA . LEU E 5 213 ? 90.817 154.431 123.311 1.00 35.24 263 LEU A CA 1
ATOM 7578 C C . LEU E 5 213 ? 91.802 155.189 124.184 1.00 35.24 263 LEU A C 1
ATOM 7579 O O . LEU E 5 213 ? 92.296 154.630 125.173 1.00 35.24 263 LEU A O 1
ATOM 7584 N N . LYS E 5 214 ? 92.092 156.443 123.830 1.00 35.86 264 LYS A N 1
ATOM 7585 C CA . LYS E 5 214 ? 92.980 157.291 124.621 1.00 35.86 264 LYS A CA 1
ATOM 7586 C C . LYS E 5 214 ? 92.548 157.421 126.070 1.00 35.86 264 LYS A C 1
ATOM 7587 O O . LYS E 5 214 ? 93.383 157.308 126.970 1.00 35.86 264 LYS A O 1
ATOM 7593 N N . TYR E 5 215 ? 91.271 157.674 126.318 1.00 38.09 265 TYR A N 1
ATOM 7594 C CA . TYR E 5 215 ? 90.796 157.891 127.673 1.00 38.09 265 TYR A CA 1
ATOM 7595 C C . TYR E 5 215 ? 90.546 156.600 128.428 1.00 38.09 265 TYR A C 1
ATOM 7596 O O . TYR E 5 215 ? 90.366 156.636 129.648 1.00 38.09 265 TYR A O 1
ATOM 7605 N N . LYS E 5 216 ? 90.546 155.468 127.740 1.00 37.14 266 LYS A N 1
ATOM 7606 C CA . LYS E 5 216 ? 90.359 154.181 128.385 1.00 37.14 266 LYS A CA 1
ATOM 7607 C C . LYS E 5 216 ? 91.680 153.564 128.808 1.00 37.14 266 LYS A C 1
ATOM 7608 O O . LYS E 5 216 ? 91.758 152.942 129.870 1.00 37.14 266 LYS A O 1
ATOM 7614 N N . TYR E 5 217 ? 92.733 153.736 128.010 1.00 36.08 267 TYR A N 1
ATOM 7615 C CA . TYR E 5 217 ? 94.019 153.136 128.335 1.00 36.08 267 TYR A CA 1
ATOM 7616 C C . TYR E 5 217 ? 95.085 154.166 128.686 1.00 36.08 267 TYR A C 1
ATOM 7617 O O . TYR E 5 217 ? 96.246 153.801 128.882 1.00 36.08 267 TYR A O 1
ATOM 7626 N N . LYS E 5 218 ? 94.711 155.437 128.777 1.00 35.66 268 LYS A N 1
ATOM 7627 C CA . LYS E 5 218 ? 95.573 156.510 129.274 1.00 35.66 268 LYS A CA 1
ATOM 7628 C C . LYS E 5 218 ? 96.852 156.650 128.450 1.00 35.66 268 LYS A C 1
ATOM 7629 O O . LYS E 5 218 ? 97.966 156.600 128.967 1.00 35.66 268 LYS A O 1
ATOM 7635 N N . ALA E 5 219 ? 96.678 156.852 127.149 1.00 32.08 269 ALA A N 1
ATOM 7636 C CA . ALA E 5 219 ? 97.791 157.094 126.245 1.00 32.08 269 ALA A CA 1
ATOM 7637 C C . ALA E 5 219 ? 97.561 158.383 125.469 1.00 32.08 269 ALA A C 1
ATOM 7638 O O . ALA E 5 219 ? 96.443 158.682 125.055 1.00 32.08 269 ALA A O 1
ATOM 7640 N N . ARG E 5 220 ? 98.629 159.147 125.280 1.00 30.80 270 ARG A N 1
ATOM 7641 C CA . ARG E 5 220 ? 98.575 160.432 124.597 1.00 30.80 270 ARG A CA 1
ATOM 7642 C C . ARG E 5 220 ? 98.776 160.240 123.101 1.00 30.80 270 ARG A C 1
ATOM 7643 O O . ARG E 5 220 ? 99.488 159.330 122.678 1.00 30.80 270 ARG A O 1
ATOM 7651 N N . ILE E 5 221 ? 98.153 161.103 122.303 1.00 30.67 271 ILE A N 1
ATOM 7652 C CA . ILE E 5 221 ? 98.134 160.971 120.848 1.00 30.67 271 ILE A CA 1
ATOM 7653 C C . ILE E 5 221 ? 99.053 162.014 120.231 1.00 30.67 271 ILE A C 1
ATOM 7654 O O . ILE E 5 221 ? 99.048 163.175 120.638 1.00 30.67 271 ILE A O 1
ATOM 7659 N N . PHE E 5 222 ? 99.859 161.600 119.264 1.00 30.30 272 PHE A N 1
ATOM 7660 C CA . PHE E 5 222 ? 100.697 162.504 118.484 1.00 30.30 272 PHE A CA 1
ATOM 7661 C C . PHE E 5 222 ? 100.236 162.422 117.037 1.00 30.30 272 PHE A C 1
ATOM 7662 O O . PHE E 5 222 ? 100.440 161.403 116.377 1.00 30.30 272 PHE A O 1
ATOM 7670 N N . LEU E 5 223 ? 99.609 163.484 116.549 1.00 31.69 273 LEU A N 1
ATOM 7671 C CA . LEU E 5 223 ? 98.991 163.499 115.232 1.00 31.69 273 LEU A CA 1
ATOM 7672 C C . LEU E 5 223 ? 99.872 164.268 114.259 1.00 31.69 273 LEU A C 1
ATOM 7673 O O . LEU E 5 223 ? 100.097 165.466 114.438 1.00 31.69 273 LEU A O 1
ATOM 7678 N N . GLU E 5 224 ? 100.356 163.584 113.231 1.00 35.46 274 GLU A N 1
ATOM 7679 C CA . GLU E 5 224 ? 101.220 164.173 112.216 1.00 35.46 274 GLU A CA 1
ATOM 7680 C C . GLU E 5 224 ? 100.399 164.392 110.955 1.00 35.46 274 GLU A C 1
ATOM 7681 O O . GLU E 5 224 ? 100.103 163.440 110.233 1.00 35.46 274 GLU A O 1
ATOM 7687 N N . GLU E 5 225 ? 100.034 165.636 110.674 1.00 36.97 275 GLU A N 1
ATOM 7688 C CA . GLU E 5 225 ? 99.142 165.925 109.558 1.00 36.97 275 GLU A CA 1
ATOM 7689 C C . GLU E 5 225 ? 99.744 167.011 108.667 1.00 36.97 275 GLU A C 1
ATOM 7690 O O . GLU E 5 225 ? 99.339 168.169 108.698 1.00 36.97 275 GLU A O 1
ATOM 7696 N N . SER E 5 226 ? 100.679 166.611 107.815 1.00 35.00 276 SER A N 1
ATOM 7697 C CA . SER E 5 226 ? 101.284 167.524 106.859 1.00 35.00 276 SER A CA 1
ATOM 7698 C C . SER E 5 226 ? 100.679 167.400 105.473 1.00 35.00 276 SER A C 1
ATOM 7699 O O . SER E 5 226 ? 101.078 168.136 104.569 1.00 35.00 276 SER A O 1
ATOM 7702 N N . LEU E 5 227 ? 99.727 166.488 105.288 1.00 36.08 277 LEU A N 1
ATOM 7703 C CA . LEU E 5 227 ? 99.039 166.320 104.022 1.00 36.08 277 LEU A CA 1
ATOM 7704 C C . LEU E 5 227 ? 97.572 166.705 104.088 1.00 36.08 277 LEU A C 1
ATOM 7705 O O . LEU E 5 227 ? 96.938 166.837 103.040 1.00 36.08 277 LEU A O 1
ATOM 7710 N N . SER E 5 228 ? 97.022 166.889 105.288 1.00 36.71 278 SER A N 1
ATOM 7711 C CA . SER E 5 228 ? 95.642 167.315 105.455 1.00 36.71 278 SER A CA 1
ATOM 7712 C C . SER E 5 228 ? 95.509 168.757 105.917 1.00 36.71 278 SER A C 1
ATOM 7713 O O . SER E 5 228 ? 94.420 169.324 105.803 1.00 36.71 278 SER A O 1
ATOM 7716 N N . PHE E 5 229 ? 96.574 169.357 106.440 1.00 35.42 279 PHE A N 1
ATOM 7717 C CA . PHE E 5 229 ? 96.526 170.764 106.807 1.00 35.42 279 PHE A CA 1
ATOM 7718 C C . PHE E 5 229 ? 96.395 171.617 105.555 1.00 35.42 279 PHE A C 1
ATOM 7719 O O . PHE E 5 229 ? 97.196 171.503 104.625 1.00 35.42 279 PHE A O 1
ATOM 7727 N N . GLY E 5 230 ? 95.385 172.478 105.533 1.00 37.19 280 GLY A N 1
ATOM 7728 C CA . GLY E 5 230 ? 95.082 173.232 104.340 1.00 37.19 280 GLY A CA 1
ATOM 7729 C C . GLY E 5 230 ? 94.361 172.453 103.271 1.00 37.19 280 GLY A C 1
ATOM 7730 O O . GLY E 5 230 ? 94.224 172.951 102.152 1.00 37.19 280 GLY A O 1
ATOM 7731 N N . VAL E 5 231 ? 93.903 171.243 103.573 1.00 37.68 281 VAL A N 1
ATOM 7732 C CA . VAL E 5 231 ? 93.218 170.403 102.600 1.00 37.68 281 VAL A CA 1
ATOM 7733 C C . VAL E 5 231 ? 91.849 170.009 103.133 1.00 37.68 281 VAL A C 1
ATOM 7734 O O . VAL E 5 231 ? 90.820 170.323 102.527 1.00 37.68 281 VAL A O 1
ATOM 7738 N N . LEU E 5 232 ? 91.825 169.327 104.275 1.00 39.01 282 LEU A N 1
ATOM 7739 C CA . LEU E 5 232 ? 90.584 168.789 104.804 1.00 39.01 282 LEU A CA 1
ATOM 7740 C C . LEU E 5 232 ? 89.893 169.804 105.709 1.00 39.01 282 LEU A C 1
ATOM 7741 O O . LEU E 5 232 ? 90.508 170.724 106.247 1.00 39.01 282 LEU A O 1
ATOM 7746 N N . GLY E 5 233 ? 88.594 169.611 105.889 1.00 41.35 283 GLY A N 1
ATOM 7747 C CA . GLY E 5 233 ? 87.798 170.522 106.680 1.00 41.35 283 GLY A CA 1
ATOM 7748 C C . GLY E 5 233 ? 87.164 171.605 105.840 1.00 41.35 283 GLY A C 1
ATOM 7749 O O . GLY E 5 233 ? 87.509 171.837 104.680 1.00 41.35 283 GLY A O 1
ATOM 7750 N N . GLU E 5 234 ? 86.187 172.274 106.443 1.00 46.88 284 GLU A N 1
ATOM 7751 C CA . GLU E 5 234 ? 85.540 173.407 105.803 1.00 46.88 284 GLU A CA 1
ATOM 7752 C C . GLU E 5 234 ? 86.406 174.654 105.794 1.00 46.88 284 GLU A C 1
ATOM 7753 O O . GLU E 5 234 ? 86.292 175.463 104.869 1.00 46.88 284 GLU A O 1
ATOM 7759 N N . HIS E 5 235 ? 87.278 174.819 106.784 1.00 44.06 285 HIS A N 1
ATOM 7760 C CA . HIS E 5 235 ? 88.172 175.964 106.852 1.00 44.06 285 HIS A CA 1
ATOM 7761 C C . HIS E 5 235 ? 89.633 175.562 106.723 1.00 44.06 285 HIS A C 1
ATOM 7762 O O . HIS E 5 235 ? 90.514 176.402 106.920 1.00 44.06 285 HIS A O 1
ATOM 7769 N N . GLY E 5 236 ? 89.910 174.305 106.396 1.00 39.64 286 GLY A N 1
ATOM 7770 C CA . GLY E 5 236 ? 91.265 173.880 106.122 1.00 39.64 286 GLY A CA 1
ATOM 7771 C C . GLY E 5 236 ? 92.135 173.630 107.329 1.00 39.64 286 GLY A C 1
ATOM 7772 O O . GLY E 5 236 ? 93.358 173.674 107.206 1.00 39.64 286 GLY A O 1
ATOM 7773 N N . ARG E 5 237 ? 91.549 173.359 108.498 1.00 39.97 287 ARG A N 1
ATOM 7774 C CA . ARG E 5 237 ? 92.374 173.125 109.678 1.00 39.97 287 ARG A CA 1
ATOM 7775 C C . ARG E 5 237 ? 92.880 171.695 109.755 1.00 39.97 287 ARG A C 1
ATOM 7776 O O . ARG E 5 237 ? 93.768 171.402 110.559 1.00 39.97 287 ARG A O 1
ATOM 7784 N N . GLY E 5 238 ? 92.332 170.792 108.959 1.00 38.83 288 GLY A N 1
ATOM 7785 C CA . GLY E 5 238 ? 92.880 169.459 108.916 1.00 38.83 288 GLY A CA 1
ATOM 7786 C C . GLY E 5 238 ? 91.836 168.426 109.248 1.00 38.83 288 GLY A C 1
ATOM 7787 O O . GLY E 5 238 ? 90.646 168.604 108.978 1.00 38.83 288 GLY A O 1
ATOM 7788 N N . VAL E 5 239 ? 92.293 167.336 109.863 1.00 40.02 289 VAL A N 1
ATOM 7789 C CA . VAL E 5 239 ? 91.435 166.177 110.067 1.00 40.02 289 VAL A CA 1
ATOM 7790 C C . VAL E 5 239 ? 90.582 166.296 111.325 1.00 40.02 289 VAL A C 1
ATOM 7791 O O . VAL E 5 239 ? 89.573 165.593 111.442 1.00 40.02 289 VAL A O 1
ATOM 7795 N N . THR E 5 240 ? 90.948 167.164 112.270 1.00 41.56 290 THR A N 1
ATOM 7796 C CA . THR E 5 240 ? 90.092 167.389 113.432 1.00 41.56 290 THR A CA 1
ATOM 7797 C C . THR E 5 240 ? 88.806 168.103 113.041 1.00 41.56 290 THR A C 1
ATOM 7798 O O . THR E 5 240 ? 87.732 167.787 113.560 1.00 41.56 290 THR A O 1
ATOM 7802 N N . GLU E 5 241 ? 88.894 169.065 112.132 1.00 42.27 291 GLU A N 1
ATOM 7803 C CA . GLU E 5 241 ? 87.724 169.778 111.649 1.00 42.27 291 GLU A CA 1
ATOM 7804 C C . GLU E 5 241 ? 86.840 168.926 110.752 1.00 42.27 291 GLU A C 1
ATOM 7805 O O . GLU E 5 241 ? 85.631 169.165 110.690 1.00 42.27 291 GLU A O 1
ATOM 7811 N N . HIS E 5 242 ? 87.413 167.946 110.060 1.00 40.49 292 HIS A N 1
ATOM 7812 C CA . HIS E 5 242 ? 86.634 167.043 109.228 1.00 40.49 292 HIS A CA 1
ATOM 7813 C C . HIS E 5 242 ? 85.687 166.185 110.055 1.00 40.49 292 HIS A C 1
ATOM 7814 O O . HIS E 5 242 ? 84.552 165.945 109.636 1.00 40.49 292 HIS A O 1
ATOM 7821 N N . TYR E 5 243 ? 86.131 165.721 111.222 1.00 40.19 293 TYR A N 1
ATOM 7822 C CA . TYR E 5 243 ? 85.320 164.892 112.101 1.00 40.19 293 TYR A CA 1
ATOM 7823 C C . TYR E 5 243 ? 84.587 165.678 113.175 1.00 40.19 293 TYR A C 1
ATOM 7824 O O . TYR E 5 243 ? 83.780 165.093 113.901 1.00 40.19 293 TYR A O 1
ATOM 7833 N N . GLY E 5 244 ? 84.847 166.974 113.301 1.00 43.13 294 GLY A N 1
ATOM 7834 C CA . GLY E 5 244 ? 84.240 167.766 114.350 1.00 43.13 294 GLY A CA 1
ATOM 7835 C C . GLY E 5 244 ? 84.699 167.375 115.737 1.00 43.13 294 GLY A C 1
ATOM 7836 O O . GLY E 5 244 ? 83.888 167.259 116.658 1.00 43.13 294 GLY A O 1
ATOM 7837 N N . ILE E 5 245 ? 86.001 167.173 115.899 1.00 42.29 295 ILE A N 1
ATOM 7838 C CA . ILE E 5 245 ? 86.589 166.706 117.147 1.00 42.29 295 ILE A CA 1
ATOM 7839 C C . ILE E 5 245 ? 87.273 167.877 117.832 1.00 42.29 295 ILE A C 1
ATOM 7840 O O . ILE E 5 245 ? 88.006 168.638 117.192 1.00 42.29 295 ILE A O 1
ATOM 7845 N N . ASN E 5 246 ? 87.006 168.037 119.124 1.00 43.72 296 ASN A N 1
ATOM 7846 C CA . ASN E 5 246 ? 87.629 169.082 119.922 1.00 43.72 296 ASN A CA 1
ATOM 7847 C C . ASN E 5 246 ? 89.141 168.940 119.880 1.00 43.72 296 ASN A C 1
ATOM 7848 O O . ASN E 5 246 ? 89.676 167.851 120.098 1.00 43.72 296 ASN A O 1
ATOM 7853 N N . ILE E 5 247 ? 89.836 170.043 119.603 1.00 41.79 297 ILE A N 1
ATOM 7854 C CA . ILE E 5 247 ? 91.273 169.960 119.387 1.00 41.79 297 ILE A CA 1
ATOM 7855 C C . ILE E 5 247 ? 92.033 169.849 120.699 1.00 41.79 297 ILE A C 1
ATOM 7856 O O . ILE E 5 247 ? 93.233 169.560 120.696 1.00 41.79 297 ILE A O 1
ATOM 7861 N N . ASP E 5 248 ? 91.364 170.054 121.829 1.00 44.35 298 ASP A N 1
ATOM 7862 C CA . ASP E 5 248 ? 91.999 169.846 123.124 1.00 44.35 298 ASP A CA 1
ATOM 7863 C C . ASP E 5 248 ? 92.233 168.383 123.441 1.00 44.35 298 ASP A C 1
ATOM 7864 O O . ASP E 5 248 ? 92.920 168.089 124.420 1.00 44.35 298 ASP A O 1
ATOM 7869 N N . ASP E 5 249 ? 91.701 167.467 122.645 1.00 41.13 299 ASP A N 1
ATOM 7870 C CA . ASP E 5 249 ? 91.833 166.039 122.887 1.00 41.13 299 ASP A CA 1
ATOM 7871 C C . ASP E 5 249 ? 93.060 165.419 122.231 1.00 41.13 299 ASP A C 1
ATOM 7872 O O . ASP E 5 249 ? 93.204 164.197 122.282 1.00 41.13 299 ASP A O 1
ATOM 7877 N N . ILE E 5 250 ? 93.948 166.214 121.624 1.00 36.34 300 ILE A N 1
ATOM 7878 C CA . ILE E 5 250 ? 94.974 165.666 120.737 1.00 36.34 300 ILE A CA 1
ATOM 7879 C C . ILE E 5 250 ? 96.380 165.655 121.332 1.00 36.34 300 ILE A C 1
ATOM 7880 O O . ILE E 5 250 ? 97.102 164.672 121.127 1.00 36.34 300 ILE A O 1
ATOM 7885 N N . ASP E 5 251 ? 96.787 166.698 122.050 1.00 35.27 301 ASP A N 1
ATOM 7886 C CA . ASP E 5 251 ? 98.085 166.862 122.720 1.00 35.27 301 ASP A CA 1
ATOM 7887 C C . ASP E 5 251 ? 99.281 167.246 121.851 1.00 35.27 301 ASP A C 1
ATOM 7888 O O . ASP E 5 251 ? 100.279 167.719 122.395 1.00 35.27 301 ASP A O 1
ATOM 7893 N N . LEU E 5 252 ? 99.208 167.111 120.532 1.00 31.39 302 LEU A N 1
ATOM 7894 C CA . LEU E 5 252 ? 100.249 167.611 119.642 1.00 31.39 302 LEU A CA 1
ATOM 7895 C C . LEU E 5 252 ? 99.821 167.437 118.196 1.00 31.39 302 LEU A C 1
ATOM 7896 O O . LEU E 5 252 ? 99.345 166.371 117.808 1.00 31.39 302 LEU A O 1
ATOM 7901 N N . ILE E 5 253 ? 100.018 168.480 117.397 1.00 30.21 303 ILE A N 1
ATOM 7902 C CA . ILE E 5 253 ? 99.756 168.448 115.966 1.00 30.21 303 ILE A CA 1
ATOM 7903 C C . ILE E 5 253 ? 100.974 169.011 115.254 1.00 30.21 303 ILE A C 1
ATOM 7904 O O . ILE E 5 253 ? 101.496 170.057 115.643 1.00 30.21 303 ILE A O 1
ATOM 7909 N N . SER E 5 254 ? 101.434 168.314 114.224 1.00 30.92 304 SER A N 1
ATOM 7910 C CA . SER E 5 254 ? 102.600 168.731 113.469 1.00 30.92 304 SER A CA 1
ATOM 7911 C C . SER E 5 254 ? 102.280 168.724 111.983 1.00 30.92 304 SER A C 1
ATOM 7912 O O . SER E 5 254 ? 101.618 167.819 111.479 1.00 30.92 304 SER A O 1
ATOM 7915 N N . ALA E 5 255 ? 102.750 169.753 111.290 1.00 30.05 305 ALA A N 1
ATOM 7916 C CA . ALA E 5 255 ? 102.600 169.863 109.847 1.00 30.05 305 ALA A CA 1
ATOM 7917 C C . ALA E 5 255 ? 103.836 170.555 109.301 1.00 30.05 305 ALA A C 1
ATOM 7918 O O . ALA E 5 255 ? 104.681 171.038 110.053 1.00 30.05 305 ALA A O 1
ATOM 7920 N N . ASN E 5 256 ? 103.945 170.585 107.980 1.00 31.92 306 ASN A N 1
ATOM 7921 C CA . ASN E 5 256 ? 105.014 171.315 107.325 1.00 31.92 306 ASN A CA 1
ATOM 7922 C C . ASN E 5 256 ? 104.422 172.391 106.429 1.00 31.92 306 ASN A C 1
ATOM 7923 O O . ASN E 5 256 ? 103.295 172.274 105.947 1.00 31.92 306 ASN A O 1
ATOM 7928 N N . MET E 5 257 ? 105.186 173.462 106.236 1.00 32.07 307 MET A N 1
ATOM 7929 C CA . MET E 5 257 ? 104.713 174.638 105.525 1.00 32.07 307 MET A CA 1
ATOM 7930 C C . MET E 5 257 ? 105.093 174.605 104.055 1.00 32.07 307 MET A C 1
ATOM 7931 O O . MET E 5 257 ? 105.246 175.654 103.431 1.00 32.07 307 MET A O 1
ATOM 7936 N N . GLU E 5 258 ? 105.226 173.413 103.486 1.00 34.12 308 GLU A N 1
ATOM 7937 C CA . GLU E 5 258 ? 105.765 173.249 102.149 1.00 34.12 308 GLU A CA 1
ATOM 7938 C C . GLU E 5 258 ? 104.791 172.652 101.145 1.00 34.12 308 GLU A C 1
ATOM 7939 O O . GLU E 5 258 ? 105.102 172.639 99.953 1.00 34.12 308 GLU A O 1
ATOM 7945 N N . ASN E 5 259 ? 103.624 172.171 101.572 1.00 36.41 309 ASN A N 1
ATOM 7946 C CA . ASN E 5 259 ? 102.679 171.554 100.652 1.00 36.41 309 ASN A CA 1
ATOM 7947 C C . ASN E 5 259 ? 101.585 172.520 100.220 1.00 36.41 309 ASN A C 1
ATOM 7948 O O . ASN E 5 259 ? 101.520 172.891 99.050 1.00 36.41 309 ASN A O 1
ATOM 7953 N N . ALA E 5 260 ? 100.753 172.991 101.138 1.00 37.24 310 ALA A N 1
ATOM 7954 C CA . ALA E 5 260 ? 99.683 173.898 100.749 1.00 37.24 310 ALA A CA 1
ATOM 7955 C C . ALA E 5 260 ? 100.055 175.354 100.956 1.00 37.24 310 ALA A C 1
ATOM 7956 O O . ALA E 5 260 ? 99.442 176.232 100.344 1.00 37.24 310 ALA A O 1
ATOM 7958 N N . LEU E 5 261 ? 101.035 175.633 101.811 1.00 35.75 311 LEU A N 1
ATOM 7959 C CA . LEU E 5 261 ? 101.526 176.992 101.972 1.00 35.75 311 LEU A CA 1
ATOM 7960 C C . LEU E 5 261 ? 102.597 177.348 100.954 1.00 35.75 311 LEU A C 1
ATOM 7961 O O . LEU E 5 261 ? 102.880 178.536 100.774 1.00 35.75 311 LEU A O 1
ATOM 7966 N N . ALA E 5 262 ? 103.179 176.354 100.284 1.00 35.56 312 ALA A N 1
ATOM 7967 C CA . ALA E 5 262 ? 104.172 176.562 99.231 1.00 35.56 312 ALA A CA 1
ATOM 7968 C C . ALA E 5 262 ? 105.346 177.396 99.732 1.00 35.56 312 ALA A C 1
ATOM 7969 O O . ALA E 5 262 ? 105.711 178.417 99.152 1.00 35.56 312 ALA A O 1
ATOM 7971 N N . SER E 5 263 ? 105.954 176.935 100.815 1.00 31.85 313 SER A N 1
ATOM 7972 C CA . SER E 5 263 ? 107.032 177.652 101.472 1.00 31.85 313 SER A CA 1
ATOM 7973 C C . SER E 5 263 ? 108.002 176.607 102.006 1.00 31.85 313 SER A C 1
ATOM 7974 O O . SER E 5 263 ? 108.027 175.472 101.525 1.00 31.85 313 SER A O 1
ATOM 7977 N N . ILE E 5 264 ? 108.826 176.989 102.977 1.00 30.76 314 ILE A N 1
ATOM 7978 C CA . ILE E 5 264 ? 109.795 176.095 103.596 1.00 30.76 314 ILE A CA 1
ATOM 7979 C C . ILE E 5 264 ? 109.540 176.082 105.096 1.00 30.76 314 ILE A C 1
ATOM 7980 O O . ILE E 5 264 ? 109.080 177.079 105.658 1.00 30.76 314 ILE A O 1
ATOM 7985 N N . GLY E 5 265 ? 109.818 174.958 105.740 1.00 28.89 315 GLY A N 1
ATOM 7986 C CA . GLY E 5 265 ? 109.775 174.851 107.183 1.00 28.89 315 GLY A CA 1
ATOM 7987 C C . GLY E 5 265 ? 108.617 174.001 107.668 1.00 28.89 315 GLY A C 1
ATOM 7988 O O . GLY E 5 265 ? 107.817 173.483 106.894 1.00 28.89 315 GLY A O 1
ATOM 7989 N N . GLY E 5 266 ? 108.535 173.880 108.994 1.00 26.94 316 GLY A N 1
ATOM 7990 C CA . GLY E 5 266 ? 107.448 173.167 109.628 1.00 26.94 316 GLY A CA 1
ATOM 7991 C C . GLY E 5 266 ? 107.054 173.838 110.928 1.00 26.94 316 GLY A C 1
ATOM 7992 O O . GLY E 5 266 ? 107.683 174.798 111.361 1.00 26.94 316 GLY A O 1
ATOM 7993 N N . PHE E 5 267 ? 106.000 173.312 111.546 1.00 26.46 317 PHE A N 1
ATOM 7994 C CA . PHE E 5 267 ? 105.521 173.866 112.804 1.00 26.46 317 PHE A CA 1
ATOM 7995 C C . PHE E 5 267 ? 104.824 172.785 113.618 1.00 26.46 317 PHE A C 1
ATOM 7996 O O . PHE E 5 267 ? 104.449 171.735 113.101 1.00 26.46 317 PHE A O 1
ATOM 8004 N N . CYS E 5 268 ? 104.694 173.048 114.917 1.00 27.80 318 CYS A N 1
ATOM 8005 C CA . CYS E 5 268 ? 103.892 172.247 115.836 1.00 27.80 318 CYS A CA 1
ATOM 8006 C C . CYS E 5 268 ? 102.989 173.186 116.617 1.00 27.80 318 CYS A C 1
ATOM 8007 O O . CYS E 5 268 ? 103.397 174.301 116.939 1.00 27.80 318 CYS A O 1
ATOM 8010 N N . CYS E 5 269 ? 101.775 172.743 116.924 1.00 29.79 319 CYS A N 1
ATOM 8011 C CA . CYS E 5 269 ? 100.817 173.555 117.659 1.00 29.79 319 CYS A CA 1
ATOM 8012 C C . CYS E 5 269 ? 100.222 172.746 118.804 1.00 29.79 319 CYS A C 1
ATOM 8013 O O . CYS E 5 269 ? 100.206 171.516 118.782 1.00 29.79 319 CYS A O 1
ATOM 8016 N N . GLY E 5 270 ? 99.751 173.455 119.824 1.00 30.77 320 GLY A N 1
ATOM 8017 C CA . GLY E 5 270 ? 99.172 172.800 120.981 1.00 30.77 320 GLY A CA 1
ATOM 8018 C C . GLY E 5 270 ? 99.141 173.729 122.178 1.00 30.77 320 GLY A C 1
ATOM 8019 O O . GLY E 5 270 ? 99.254 174.944 122.040 1.00 30.77 320 GLY A O 1
ATOM 8020 N N . ARG E 5 271 ? 98.983 173.131 123.353 1.00 32.99 321 ARG A N 1
ATOM 8021 C CA . ARG E 5 271 ? 98.916 173.862 124.608 1.00 32.99 321 ARG A CA 1
ATOM 8022 C C . ARG E 5 271 ? 100.311 174.285 125.055 1.00 32.99 321 ARG A C 1
ATOM 8023 O O . ARG E 5 271 ? 101.308 173.637 124.743 1.00 32.99 321 ARG A O 1
ATOM 8031 N N . SER E 5 272 ? 100.371 175.392 125.799 1.00 32.18 322 SER A N 1
ATOM 8032 C CA . SER E 5 272 ? 101.658 175.909 126.263 1.00 32.18 322 SER A CA 1
ATOM 8033 C C . SER E 5 272 ? 102.404 174.880 127.096 1.00 32.18 322 SER A C 1
ATOM 8034 O O . SER E 5 272 ? 103.637 174.801 127.041 1.00 32.18 322 SER A O 1
ATOM 8037 N N . PHE E 5 273 ? 101.663 174.069 127.854 1.00 30.54 323 PHE A N 1
ATOM 8038 C CA . PHE E 5 273 ? 102.263 173.089 128.749 1.00 30.54 323 PHE A CA 1
ATOM 8039 C C . PHE E 5 273 ? 103.105 172.073 127.989 1.00 30.54 323 PHE A C 1
ATOM 8040 O O . PHE E 5 273 ? 104.099 171.568 128.519 1.00 30.54 323 PHE A O 1
ATOM 8048 N N . VAL E 5 274 ? 102.734 171.761 126.747 1.00 28.85 324 VAL A N 1
ATOM 8049 C CA . VAL E 5 274 ? 103.514 170.813 125.957 1.00 28.85 324 VAL A CA 1
ATOM 8050 C C . VAL E 5 274 ? 104.432 171.551 124.989 1.00 28.85 324 VAL A C 1
ATOM 8051 O O . VAL E 5 274 ? 105.532 171.078 124.691 1.00 28.85 324 VAL A O 1
ATOM 8055 N N . ILE E 5 275 ? 104.005 172.712 124.493 1.00 28.81 325 ILE A N 1
ATOM 8056 C CA . ILE E 5 275 ? 104.769 173.380 123.444 1.00 28.81 325 ILE A CA 1
ATOM 8057 C C . ILE E 5 275 ? 106.030 174.035 124.000 1.00 28.81 325 ILE A C 1
ATOM 8058 O O . ILE E 5 275 ? 107.088 173.974 123.370 1.00 28.81 325 ILE A O 1
ATOM 8063 N N . ASP E 5 276 ? 105.934 174.651 125.168 1.00 31.12 326 ASP A N 1
ATOM 8064 C CA . ASP E 5 276 ? 107.085 175.323 125.754 1.00 31.12 326 ASP A CA 1
ATOM 8065 C C . ASP E 5 276 ? 108.285 174.431 126.054 1.00 31.12 326 ASP A C 1
ATOM 8066 O O . ASP E 5 276 ? 109.385 174.929 126.247 1.00 31.12 326 ASP A O 1
ATOM 8071 N N . HIS E 5 277 ? 108.085 173.120 126.097 1.00 27.41 327 HIS A N 1
ATOM 8072 C CA . HIS E 5 277 ? 109.189 172.215 126.372 1.00 27.41 327 HIS A CA 1
ATOM 8073 C C . HIS E 5 277 ? 110.123 172.037 125.179 1.00 27.41 327 HIS A C 1
ATOM 8074 O O . HIS E 5 277 ? 111.297 171.722 125.380 1.00 27.41 327 HIS A O 1
ATOM 8081 N N . GLN E 5 278 ? 109.643 172.233 123.949 1.00 26.01 328 GLN A N 1
ATOM 8082 C CA . GLN E 5 278 ? 110.504 172.037 122.789 1.00 26.01 328 GLN A CA 1
ATOM 8083 C C . GLN E 5 278 ? 111.488 173.175 122.572 1.00 26.01 328 GLN A C 1
ATOM 8084 O O . GLN E 5 278 ? 112.488 172.977 121.881 1.00 26.01 328 GLN A O 1
ATOM 8090 N N . ARG E 5 279 ? 111.224 174.362 123.120 1.00 27.30 329 ARG A N 1
ATOM 8091 C CA . ARG E 5 279 ? 112.126 175.484 122.909 1.00 27.30 329 ARG A CA 1
ATOM 8092 C C . ARG E 5 279 ? 113.454 175.297 123.615 1.00 27.30 329 ARG A C 1
ATOM 8093 O O . ARG E 5 279 ? 114.418 175.989 123.280 1.00 27.30 329 ARG A O 1
ATOM 8101 N N . LEU E 5 280 ? 113.529 174.385 124.578 1.00 27.89 330 LEU A N 1
ATOM 8102 C CA . LEU E 5 280 ? 114.768 174.085 125.276 1.00 27.89 330 LEU A CA 1
ATOM 8103 C C . LEU E 5 280 ? 115.226 172.649 125.069 1.00 27.89 330 LEU A C 1
ATOM 8104 O O . LEU E 5 280 ? 116.249 172.254 125.627 1.00 27.89 330 LEU A O 1
ATOM 8109 N N . SER E 5 281 ? 114.499 171.853 124.282 1.00 27.95 331 SER A N 1
ATOM 8110 C CA . SER E 5 281 ? 114.891 170.458 124.115 1.00 27.95 331 SER A CA 1
ATOM 8111 C C . SER E 5 281 ? 114.654 169.891 122.719 1.00 27.95 331 SER A C 1
ATOM 8112 O O . SER E 5 281 ? 114.707 168.667 122.566 1.00 27.95 331 SER A O 1
ATOM 8115 N N . GLY E 5 282 ? 114.404 170.708 121.702 1.00 27.63 332 GLY A N 1
ATOM 8116 C CA . GLY E 5 282 ? 114.330 170.217 120.339 1.00 27.63 332 GLY A CA 1
ATOM 8117 C C . GLY E 5 282 ? 115.629 170.463 119.606 1.00 27.63 332 GLY A C 1
ATOM 8118 O O . GLY E 5 282 ? 116.058 171.609 119.488 1.00 27.63 332 GLY A O 1
ATOM 8119 N N . GLN E 5 283 ? 116.265 169.400 119.112 1.00 28.76 333 GLN A N 1
ATOM 8120 C CA . GLN E 5 283 ? 117.621 169.493 118.576 1.00 28.76 333 GLN A CA 1
ATOM 8121 C C . GLN E 5 283 ? 117.720 170.433 117.383 1.00 28.76 333 GLN A C 1
ATOM 8122 O O . GLN E 5 283 ? 118.645 171.243 117.288 1.00 28.76 333 GLN A O 1
ATOM 8128 N N . GLY E 5 284 ? 116.776 170.326 116.449 1.00 26.28 334 GLY A N 1
ATOM 8129 C CA . GLY E 5 284 ? 116.789 171.183 115.283 1.00 26.28 334 GLY A CA 1
ATOM 8130 C C . GLY E 5 284 ? 116.392 172.610 115.560 1.00 26.28 334 GLY A C 1
ATOM 8131 O O . GLY E 5 284 ? 116.641 173.484 114.728 1.00 26.28 334 GLY A O 1
ATOM 8132 N N . TYR E 5 285 ? 115.774 172.865 116.706 1.00 26.42 335 TYR A N 1
ATOM 8133 C CA . TYR E 5 285 ? 115.399 174.217 117.082 1.00 26.42 335 TYR A CA 1
ATOM 8134 C C . TYR E 5 285 ? 116.495 174.933 117.856 1.00 26.42 335 TYR A C 1
ATOM 8135 O O . TYR E 5 285 ? 116.640 176.152 117.720 1.00 26.42 335 TYR A O 1
ATOM 8144 N N . CYS E 5 286 ? 117.272 174.202 118.655 1.00 30.58 336 CYS A N 1
ATOM 8145 C CA . CYS E 5 286 ? 118.286 174.822 119.499 1.00 30.58 336 CYS A CA 1
ATOM 8146 C C . CYS E 5 286 ? 119.610 175.006 118.770 1.00 30.58 336 CYS A C 1
ATOM 8147 O O . CYS E 5 286 ? 120.308 175.996 118.999 1.00 30.58 336 CYS A O 1
ATOM 8150 N N . PHE E 5 287 ? 119.977 174.078 117.893 1.00 29.30 337 PHE A N 1
ATOM 8151 C CA . PHE E 5 287 ? 121.301 174.061 117.284 1.00 29.30 337 PHE A CA 1
ATOM 8152 C C . PHE E 5 287 ? 121.250 174.283 115.780 1.00 29.30 337 PHE A C 1
ATOM 8153 O O . PHE E 5 287 ? 122.054 173.734 115.032 1.00 29.30 337 PHE A O 1
ATOM 8161 N N . SER E 5 288 ? 120.317 175.100 115.314 1.00 29.39 338 SER A N 1
ATOM 8162 C CA . SER E 5 288 ? 120.232 175.384 113.894 1.00 29.39 338 SER A CA 1
ATOM 8163 C C . SER E 5 288 ? 119.820 176.832 113.708 1.00 29.39 338 SER A C 1
ATOM 8164 O O . SER E 5 288 ? 119.159 177.414 114.569 1.00 29.39 338 SER A O 1
ATOM 8167 N N . ALA E 5 289 ? 120.219 177.405 112.578 1.00 29.28 339 ALA A N 1
ATOM 8168 C CA . ALA E 5 289 ? 119.828 178.766 112.248 1.00 29.28 339 ALA A CA 1
ATOM 8169 C C . ALA E 5 289 ? 118.341 178.833 111.926 1.00 29.28 339 ALA A C 1
ATOM 8170 O O . ALA E 5 289 ? 117.762 177.902 111.368 1.00 29.28 339 ALA A O 1
ATOM 8172 N N . SER E 5 290 ? 117.726 179.956 112.275 1.00 28.84 340 SER A N 1
ATOM 8173 C CA . SER E 5 290 ? 116.291 180.135 112.133 1.00 28.84 340 SER A CA 1
ATOM 8174 C C . SER E 5 290 ? 115.898 180.361 110.669 1.00 28.84 340 SER A C 1
ATOM 8175 O O . SER E 5 290 ? 116.738 180.472 109.778 1.00 28.84 340 SER A O 1
ATOM 8178 N N . LEU E 5 291 ? 114.592 180.401 110.424 1.00 28.74 341 LEU A N 1
ATOM 8179 C CA . LEU E 5 291 ? 114.023 180.492 109.080 1.00 28.74 341 LEU A CA 1
ATOM 8180 C C . LEU E 5 291 ? 114.252 181.876 108.483 1.00 28.74 341 LEU A C 1
ATOM 8181 O O . LEU E 5 291 ? 113.990 182.878 109.148 1.00 28.74 341 LEU A O 1
ATOM 8186 N N . PRO E 5 292 ? 114.707 181.971 107.237 1.00 29.93 342 PRO A N 1
ATOM 8187 C CA . PRO E 5 292 ? 114.895 183.280 106.603 1.00 29.93 342 PRO A CA 1
ATOM 8188 C C . PRO E 5 292 ? 113.594 184.060 106.546 1.00 29.93 342 PRO A C 1
ATOM 8189 O O . PRO E 5 292 ? 112.533 183.498 106.248 1.00 29.93 342 PRO A O 1
ATOM 8193 N N . PRO E 5 293 ? 113.638 185.367 106.810 1.00 32.11 343 PRO A N 1
ATOM 8194 C CA . PRO E 5 293 ? 112.391 186.125 106.998 1.00 32.11 343 PRO A CA 1
ATOM 8195 C C . PRO E 5 293 ? 111.524 186.245 105.758 1.00 32.11 343 PRO A C 1
ATOM 8196 O O . PRO E 5 293 ? 110.301 186.389 105.890 1.00 32.11 343 PRO A O 1
ATOM 8200 N N . LEU E 5 294 ? 112.100 186.198 104.556 1.00 31.89 344 LEU A N 1
ATOM 8201 C CA . LEU E 5 294 ? 111.267 186.296 103.366 1.00 31.89 344 LEU A CA 1
ATOM 8202 C C . LEU E 5 294 ? 110.406 185.056 103.172 1.00 31.89 344 LEU A C 1
ATOM 8203 O O . LEU E 5 294 ? 109.354 185.146 102.536 1.00 31.89 344 LEU A O 1
ATOM 8208 N N . LEU E 5 295 ? 110.824 183.911 103.709 1.00 31.78 345 LEU A N 1
ATOM 8209 C CA . LEU E 5 295 ? 110.008 182.706 103.679 1.00 31.78 345 LEU A CA 1
ATOM 8210 C C . LEU E 5 295 ? 108.876 182.751 104.693 1.00 31.78 345 LEU A C 1
ATOM 8211 O O . LEU E 5 295 ? 107.828 182.146 104.465 1.00 31.78 345 LEU A O 1
ATOM 8216 N N . ALA E 5 296 ? 109.071 183.434 105.819 1.00 30.16 346 ALA A N 1
ATOM 8217 C CA . ALA E 5 296 ? 108.000 183.600 106.793 1.00 30.16 346 ALA A CA 1
ATOM 8218 C C . ALA E 5 296 ? 106.977 184.633 106.340 1.00 30.16 346 ALA A C 1
ATOM 8219 O O . ALA E 5 296 ? 105.772 184.458 106.571 1.00 30.16 346 ALA A O 1
ATOM 8221 N N . ALA E 5 297 ? 107.433 185.708 105.704 1.00 30.60 347 ALA A N 1
ATOM 8222 C CA . ALA E 5 297 ? 106.519 186.675 105.120 1.00 30.60 347 ALA A CA 1
ATOM 8223 C C . ALA E 5 297 ? 105.692 186.092 103.986 1.00 30.60 347 ALA A C 1
ATOM 8224 O O . ALA E 5 297 ? 104.623 186.624 103.680 1.00 30.60 347 ALA A O 1
ATOM 8226 N N . ALA E 5 298 ? 106.167 185.034 103.344 1.00 31.10 348 ALA A N 1
ATOM 8227 C CA . ALA E 5 298 ? 105.398 184.337 102.331 1.00 31.10 348 ALA A CA 1
ATOM 8228 C C . ALA E 5 298 ? 104.352 183.404 102.921 1.00 31.10 348 ALA A C 1
ATOM 8229 O O . ALA E 5 298 ? 103.289 183.240 102.321 1.00 31.10 348 ALA A O 1
ATOM 8231 N N . ALA E 5 299 ? 104.620 182.795 104.073 1.00 31.67 349 ALA A N 1
ATOM 8232 C CA . ALA E 5 299 ? 103.630 181.976 104.758 1.00 31.67 349 ALA A CA 1
ATOM 8233 C C . ALA E 5 299 ? 102.541 182.801 105.435 1.00 31.67 349 ALA A C 1
ATOM 8234 O O . ALA E 5 299 ? 101.383 182.369 105.476 1.00 31.67 349 ALA A O 1
ATOM 8236 N N . ILE E 5 300 ? 102.873 183.988 105.950 1.00 32.31 350 ILE A N 1
ATOM 8237 C CA . ILE E 5 300 ? 101.832 184.831 106.537 1.00 32.31 350 ILE A CA 1
ATOM 8238 C C . ILE E 5 300 ? 100.818 185.264 105.482 1.00 32.31 350 ILE A C 1
ATOM 8239 O O . ILE E 5 300 ? 99.606 185.260 105.734 1.00 32.31 350 ILE A O 1
ATOM 8244 N N . GLU E 5 301 ? 101.281 185.640 104.291 1.00 34.80 351 GLU A N 1
ATOM 8245 C CA . GLU E 5 301 ? 100.361 186.031 103.227 1.00 34.80 351 GLU A CA 1
ATOM 8246 C C . GLU E 5 301 ? 99.516 184.856 102.743 1.00 34.80 351 GLU A C 1
ATOM 8247 O O . GLU E 5 301 ? 98.335 185.031 102.420 1.00 34.80 351 GLU A O 1
ATOM 8253 N N . ALA E 5 302 ? 100.099 183.660 102.684 1.00 34.05 352 ALA A N 1
ATOM 8254 C CA . ALA E 5 302 ? 99.323 182.474 102.351 1.00 34.05 352 ALA A CA 1
ATOM 8255 C C . ALA E 5 302 ? 98.220 182.231 103.372 1.00 34.05 352 ALA A C 1
ATOM 8256 O O . ALA E 5 302 ? 97.097 181.866 103.004 1.00 34.05 352 ALA A O 1
ATOM 8258 N N . LEU E 5 303 ? 98.521 182.421 104.659 1.00 34.35 353 LEU A N 1
ATOM 8259 C CA . LEU E 5 303 ? 97.494 182.292 105.688 1.00 34.35 353 LEU A CA 1
ATOM 8260 C C . LEU E 5 303 ? 96.398 183.335 105.507 1.00 34.35 353 LEU A C 1
ATOM 8261 O O . LEU E 5 303 ? 95.212 183.040 105.690 1.00 34.35 353 LEU A O 1
ATOM 8266 N N . ASN E 5 304 ? 96.779 184.562 105.150 1.00 35.57 354 ASN A N 1
ATOM 8267 C CA . ASN E 5 304 ? 95.786 185.601 104.878 1.00 35.57 354 ASN A CA 1
ATOM 8268 C C . ASN E 5 304 ? 94.844 185.190 103.753 1.00 35.57 354 ASN A C 1
ATOM 8269 O O . ASN E 5 304 ? 93.617 185.311 103.877 1.00 35.57 354 ASN A O 1
ATOM 8274 N N . ILE E 5 305 ? 95.404 184.701 102.645 1.00 37.71 355 ILE A N 1
ATOM 8275 C CA . ILE E 5 305 ? 94.587 184.294 101.506 1.00 37.71 355 ILE A CA 1
ATOM 8276 C C . ILE E 5 305 ? 93.675 183.137 101.886 1.00 37.71 355 ILE A C 1
ATOM 8277 O O . ILE E 5 305 ? 92.495 183.115 101.520 1.00 37.71 355 ILE A O 1
ATOM 8282 N N . MET E 5 306 ? 94.203 182.159 102.623 1.00 39.97 356 MET A N 1
ATOM 8283 C CA . MET E 5 306 ? 93.396 181.015 103.034 1.00 39.97 356 MET A CA 1
ATOM 8284 C C . MET E 5 306 ? 92.227 181.446 103.905 1.00 39.97 356 MET A C 1
ATOM 8285 O O . MET E 5 306 ? 91.114 180.931 103.758 1.00 39.97 356 MET A O 1
ATOM 8290 N N . GLU E 5 307 ? 92.457 182.387 104.825 1.00 41.59 357 GLU A N 1
ATOM 8291 C CA . GLU E 5 307 ? 91.371 182.841 105.687 1.00 41.59 357 GLU A CA 1
ATOM 8292 C C . GLU E 5 307 ? 90.331 183.659 104.931 1.00 41.59 357 GLU A C 1
ATOM 8293 O O . GLU E 5 307 ? 89.146 183.600 105.269 1.00 41.59 357 GLU A O 1
ATOM 8299 N N . GLU E 5 308 ? 90.743 184.444 103.933 1.00 44.89 358 GLU A N 1
ATOM 8300 C CA . GLU E 5 308 ? 89.821 185.404 103.327 1.00 44.89 358 GLU A CA 1
ATOM 8301 C C . GLU E 5 308 ? 88.660 184.720 102.609 1.00 44.89 358 GLU A C 1
ATOM 8302 O O . GLU E 5 308 ? 87.510 185.154 102.721 1.00 44.89 358 GLU A O 1
ATOM 8308 N N . ASN E 5 309 ? 88.931 183.665 101.844 1.00 46.18 359 ASN A N 1
ATOM 8309 C CA . ASN E 5 309 ? 87.857 182.928 101.183 1.00 46.18 359 ASN A CA 1
ATOM 8310 C C . ASN E 5 309 ? 88.082 181.429 101.318 1.00 46.18 359 ASN A C 1
ATOM 8311 O O . ASN E 5 309 ? 88.970 180.871 100.645 1.00 46.18 359 ASN A O 1
ATOM 8316 N N . PRO E 5 310 ? 87.315 180.740 102.160 1.00 45.40 360 PRO A N 1
ATOM 8317 C CA . PRO E 5 310 ? 87.430 179.282 102.286 1.00 45.40 360 PRO A CA 1
ATOM 8318 C C . PRO E 5 310 ? 86.596 178.472 101.301 1.00 45.40 360 PRO A C 1
ATOM 8319 O O . PRO E 5 310 ? 86.357 177.291 101.561 1.00 45.40 360 PRO A O 1
ATOM 8323 N N . GLY E 5 311 ? 86.142 179.057 100.195 1.00 44.31 361 GLY A N 1
ATOM 8324 C CA . GLY E 5 311 ? 85.527 178.265 99.148 1.00 44.31 361 GLY A CA 1
ATOM 8325 C C . GLY E 5 311 ? 86.496 177.477 98.298 1.00 44.31 361 GLY A C 1
ATOM 8326 O O . GLY E 5 311 ? 86.067 176.617 97.526 1.00 44.31 361 GLY A O 1
ATOM 8327 N N . ILE E 5 312 ? 87.793 177.755 98.428 1.00 42.53 362 ILE A N 1
ATOM 8328 C CA . ILE E 5 312 ? 88.827 177.029 97.698 1.00 42.53 362 ILE A CA 1
ATOM 8329 C C . ILE E 5 312 ? 88.923 175.570 98.134 1.00 42.53 362 ILE A C 1
ATOM 8330 O O . ILE E 5 312 ? 89.201 174.692 97.303 1.00 42.53 362 ILE A O 1
ATOM 8335 N N . PHE E 5 313 ? 88.699 175.283 99.415 1.00 41.71 363 PHE A N 1
ATOM 8336 C CA . PHE E 5 313 ? 88.682 173.910 99.894 1.00 41.71 363 PHE A CA 1
ATOM 8337 C C . PHE E 5 313 ? 87.499 173.120 99.360 1.00 41.71 363 PHE A C 1
ATOM 8338 O O . PHE E 5 313 ? 87.553 171.889 99.351 1.00 41.71 363 PHE A O 1
ATOM 8346 N N . ALA E 5 314 ? 86.437 173.790 98.921 1.00 41.53 364 ALA A N 1
ATOM 8347 C CA . ALA E 5 314 ? 85.331 173.119 98.258 1.00 41.53 364 ALA A CA 1
ATOM 8348 C C . ALA E 5 314 ? 85.610 172.815 96.795 1.00 41.53 364 ALA A C 1
ATOM 8349 O O . ALA E 5 314 ? 85.144 171.786 96.297 1.00 41.53 364 ALA A O 1
ATOM 8351 N N . VAL E 5 315 ? 86.336 173.681 96.086 1.00 42.58 365 VAL A N 1
ATOM 8352 C CA . VAL E 5 315 ? 86.707 173.351 94.717 1.00 42.58 365 VAL A CA 1
ATOM 8353 C C . VAL E 5 315 ? 87.749 172.242 94.680 1.00 42.58 365 VAL A C 1
ATOM 8354 O O . VAL E 5 315 ? 87.649 171.347 93.828 1.00 42.58 365 VAL A O 1
ATOM 8358 N N . LEU E 5 316 ? 88.715 172.242 95.600 1.00 40.58 366 LEU A N 1
ATOM 8359 C CA . LEU E 5 316 ? 89.677 171.150 95.647 1.00 40.58 366 LEU A CA 1
ATOM 8360 C C . LEU E 5 316 ? 89.038 169.807 95.982 1.00 40.58 366 LEU A C 1
ATOM 8361 O O . LEU E 5 316 ? 89.455 168.790 95.425 1.00 40.58 366 LEU A O 1
ATOM 8366 N N . LYS E 5 317 ? 88.039 169.772 96.860 1.00 42.71 367 LYS A N 1
ATOM 8367 C CA . LYS E 5 317 ? 87.395 168.517 97.223 1.00 42.71 367 LYS A CA 1
ATOM 8368 C C . LYS E 5 317 ? 86.646 167.873 96.071 1.00 42.71 367 LYS A C 1
ATOM 8369 O O . LYS E 5 317 ? 86.737 166.655 95.892 1.00 42.71 367 LYS A O 1
ATOM 8375 N N . GLU E 5 318 ? 85.891 168.646 95.298 1.00 45.17 368 GLU A N 1
ATOM 8376 C CA . GLU E 5 318 ? 85.142 168.072 94.194 1.00 45.17 368 GLU A CA 1
ATOM 8377 C C . GLU E 5 318 ? 85.965 167.962 92.927 1.00 45.17 368 GLU A C 1
ATOM 8378 O O . GLU E 5 318 ? 85.537 167.293 91.984 1.00 45.17 368 GLU A O 1
ATOM 8384 N N . LYS E 5 319 ? 87.132 168.596 92.885 1.00 44.98 369 LYS A N 1
ATOM 8385 C CA . LYS E 5 319 ? 88.030 168.404 91.759 1.00 44.98 369 LYS A CA 1
ATOM 8386 C C . LYS E 5 319 ? 88.698 167.036 91.814 1.00 44.98 369 LYS A C 1
ATOM 8387 O O . LYS E 5 319 ? 88.892 166.396 90.779 1.00 44.98 369 LYS A O 1
ATOM 8393 N N . CYS E 5 320 ? 89.038 166.565 93.011 1.00 45.33 370 CYS A N 1
ATOM 8394 C CA . CYS E 5 320 ? 89.689 165.274 93.181 1.00 45.33 370 CYS A CA 1
ATOM 8395 C C . CYS E 5 320 ? 88.715 164.109 93.252 1.00 45.33 370 CYS A C 1
ATOM 8396 O O . CYS E 5 320 ? 89.151 162.958 93.187 1.00 45.33 370 CYS A O 1
ATOM 8399 N N . GLY E 5 321 ? 87.425 164.367 93.386 1.00 46.24 371 GLY A N 1
ATOM 8400 C CA . GLY E 5 321 ? 86.449 163.308 93.295 1.00 46.24 371 GLY A CA 1
ATOM 8401 C C . GLY E 5 321 ? 86.083 162.933 91.886 1.00 46.24 371 GLY A C 1
ATOM 8402 O O . GLY E 5 321 ? 85.320 161.987 91.681 1.00 46.24 371 GLY A O 1
ATOM 8403 N N . GLN E 5 322 ? 86.607 163.657 90.901 1.00 48.00 372 GLN A N 1
ATOM 8404 C CA . GLN E 5 322 ? 86.379 163.366 89.494 1.00 48.00 372 GLN A CA 1
ATOM 8405 C C . GLN E 5 322 ? 87.462 162.505 88.876 1.00 48.00 372 GLN A C 1
ATOM 8406 O O . GLN E 5 322 ? 87.144 161.546 88.168 1.00 48.00 372 GLN A O 1
ATOM 8412 N N . ILE E 5 323 ? 88.733 162.823 89.112 1.00 46.07 373 ILE A N 1
ATOM 8413 C CA . ILE E 5 323 ? 89.806 162.009 88.565 1.00 46.07 373 ILE A CA 1
ATOM 8414 C C . ILE E 5 323 ? 89.940 160.673 89.287 1.00 46.07 373 ILE A C 1
ATOM 8415 O O . ILE E 5 323 ? 90.413 159.702 88.684 1.00 46.07 373 ILE A O 1
ATOM 8420 N N . HIS E 5 324 ? 89.535 160.591 90.554 1.00 47.71 374 HIS A N 1
ATOM 8421 C CA . HIS E 5 324 ? 89.475 159.305 91.239 1.00 47.71 374 HIS A CA 1
ATOM 8422 C C . HIS E 5 324 ? 88.412 158.404 90.635 1.00 47.71 374 HIS A C 1
ATOM 8423 O O . HIS E 5 324 ? 88.607 157.190 90.546 1.00 47.71 374 HIS A O 1
ATOM 8430 N N . LYS E 5 325 ? 87.335 159.012 90.158 1.00 48.33 375 LYS A N 1
ATOM 8431 C CA . LYS E 5 325 ? 86.247 158.283 89.534 1.00 48.33 375 LYS A CA 1
ATOM 8432 C C . LYS E 5 325 ? 86.543 157.973 88.067 1.00 48.33 375 LYS A C 1
ATOM 8433 O O . LYS E 5 325 ? 85.983 157.037 87.508 1.00 48.33 375 LYS A O 1
ATOM 8439 N N . ALA E 5 326 ? 87.423 158.753 87.443 1.00 47.93 376 ALA A N 1
ATOM 8440 C CA . ALA E 5 326 ? 87.761 158.522 86.042 1.00 47.93 376 ALA A CA 1
ATOM 8441 C C . ALA E 5 326 ? 88.762 157.390 85.852 1.00 47.93 376 ALA A C 1
ATOM 8442 O O . ALA E 5 326 ? 88.735 156.721 84.815 1.00 47.93 376 ALA A O 1
ATOM 8444 N N . LEU E 5 327 ? 89.643 157.157 86.821 1.00 48.61 377 LEU A N 1
ATOM 8445 C CA . LEU E 5 327 ? 90.673 156.132 86.723 1.00 48.61 377 LEU A CA 1
ATOM 8446 C C . LEU E 5 327 ? 90.200 154.757 87.176 1.00 48.61 377 LEU A C 1
ATOM 8447 O O . LEU E 5 327 ? 91.033 153.899 87.478 1.00 48.61 377 LEU A O 1
ATOM 8452 N N . GLN E 5 328 ? 88.895 154.525 87.246 1.00 52.65 378 GLN A N 1
ATOM 8453 C CA . GLN E 5 328 ? 88.367 153.221 87.639 1.00 52.65 378 GLN A CA 1
ATOM 8454 C C . GLN E 5 328 ? 88.060 152.435 86.372 1.00 52.65 378 GLN A C 1
ATOM 8455 O O . GLN E 5 328 ? 87.160 152.791 85.610 1.00 52.65 378 GLN A O 1
ATOM 8461 N N . GLY E 5 329 ? 88.813 151.366 86.139 1.00 55.47 379 GLY A N 1
ATOM 8462 C CA . GLY E 5 329 ? 88.560 150.519 84.993 1.00 55.47 379 GLY A CA 1
ATOM 8463 C C . GLY E 5 329 ? 89.767 150.265 84.114 1.00 55.47 379 GLY A C 1
ATOM 8464 O O . GLY E 5 329 ? 89.640 149.650 83.053 1.00 55.47 379 GLY A O 1
ATOM 8465 N N . ILE E 5 330 ? 90.936 150.740 84.526 1.00 55.54 380 ILE A N 1
ATOM 8466 C CA . ILE E 5 330 ? 92.159 150.488 83.774 1.00 55.54 380 ILE A CA 1
ATOM 8467 C C . ILE E 5 330 ? 92.599 149.054 84.023 1.00 55.54 380 ILE A C 1
ATOM 8468 O O . ILE E 5 330 ? 92.605 148.584 85.165 1.00 55.54 380 ILE A O 1
ATOM 8473 N N . SER E 5 331 ? 92.967 148.356 82.954 1.00 55.64 381 SER A N 1
ATOM 8474 C CA . SER E 5 331 ? 93.365 146.956 83.044 1.00 55.64 381 SER A CA 1
ATOM 8475 C C . SER E 5 331 ? 94.825 146.880 83.469 1.00 55.64 381 SER A C 1
ATOM 8476 O O . SER E 5 331 ? 95.713 147.336 82.746 1.00 55.64 381 SER A O 1
ATOM 8479 N N . GLY E 5 332 ? 95.077 146.298 84.636 1.00 52.74 382 GLY A N 1
ATOM 8480 C CA . GLY E 5 332 ? 96.420 146.091 85.141 1.00 52.74 382 GLY A CA 1
ATOM 8481 C C . GLY E 5 332 ? 96.838 147.049 86.231 1.00 52.74 382 GLY A C 1
ATOM 8482 O O . GLY E 5 332 ? 97.817 146.776 86.936 1.00 52.74 382 GLY A O 1
ATOM 8483 N N . LEU E 5 333 ? 96.131 148.161 86.400 1.00 48.84 383 LEU A N 1
ATOM 8484 C CA . LEU E 5 333 ? 96.447 149.157 87.413 1.00 48.84 383 LEU A CA 1
ATOM 8485 C C . LEU E 5 333 ? 95.264 149.300 88.354 1.00 48.84 383 LEU A C 1
ATOM 8486 O O . LEU E 5 333 ? 94.123 149.414 87.903 1.00 48.84 383 LEU A O 1
ATOM 8491 N N . LYS E 5 334 ? 95.552 149.332 89.651 1.00 44.83 384 LYS A N 1
ATOM 8492 C CA . LYS E 5 334 ? 94.537 149.516 90.676 1.00 44.83 384 LYS A CA 1
ATOM 8493 C C . LYS E 5 334 ? 94.814 150.833 91.399 1.00 44.83 384 LYS A C 1
ATOM 8494 O O . LYS E 5 334 ? 95.965 151.199 91.607 1.00 44.83 384 LYS A O 1
ATOM 8500 N N . VAL E 5 335 ? 93.753 151.536 91.782 1.00 42.79 385 VAL A N 1
ATOM 8501 C CA . VAL E 5 335 ? 93.860 152.824 92.455 1.00 42.79 385 VAL A CA 1
ATOM 8502 C C . VAL E 5 335 ? 93.848 152.598 93.957 1.00 42.79 385 VAL A C 1
ATOM 8503 O O . VAL E 5 335 ? 92.992 151.878 94.478 1.00 42.79 385 VAL A O 1
ATOM 8507 N N . VAL E 5 336 ? 94.793 153.216 94.657 1.00 41.15 386 VAL A N 1
ATOM 8508 C CA . VAL E 5 336 ? 94.933 153.070 96.099 1.00 41.15 386 VAL A CA 1
ATOM 8509 C C . VAL E 5 336 ? 94.770 154.440 96.739 1.00 41.15 386 VAL A C 1
ATOM 8510 O O . VAL E 5 336 ? 95.521 155.368 96.428 1.00 41.15 386 VAL A O 1
ATOM 8514 N N . GLY E 5 337 ? 93.791 154.566 97.628 1.00 42.39 387 GLY A N 1
ATOM 8515 C CA . GLY E 5 337 ? 93.575 155.824 98.309 1.00 42.39 387 GLY A CA 1
ATOM 8516 C C . GLY E 5 337 ? 92.137 156.293 98.360 1.00 42.39 387 GLY A C 1
ATOM 8517 O O . GLY E 5 337 ? 91.311 155.892 97.539 1.00 42.39 387 GLY A O 1
ATOM 8518 N N . GLU E 5 338 ? 91.822 157.121 99.347 1.00 45.55 388 GLU A N 1
ATOM 8519 C CA . GLU E 5 338 ? 90.464 157.621 99.516 1.00 45.55 388 GLU A CA 1
ATOM 8520 C C . GLU E 5 338 ? 90.082 158.630 98.449 1.00 45.55 388 GLU A C 1
ATOM 8521 O O . GLU E 5 338 ? 90.937 159.215 97.801 1.00 45.55 388 GLU A O 1
ATOM 8527 N N . SER E 5 339 ? 88.782 158.828 98.281 1.00 45.56 389 SER A N 1
ATOM 8528 C CA . SER E 5 339 ? 88.258 159.769 97.300 1.00 45.56 389 SER A CA 1
ATOM 8529 C C . SER E 5 339 ? 88.489 161.222 97.689 1.00 45.56 389 SER A C 1
ATOM 8530 O O . SER E 5 339 ? 88.560 162.083 96.809 1.00 45.56 389 SER A O 1
ATOM 8533 N N . LEU E 5 340 ? 88.601 161.512 98.979 1.00 44.35 390 LEU A N 1
ATOM 8534 C CA . LEU E 5 340 ? 88.796 162.862 99.484 1.00 44.35 390 LEU A CA 1
ATOM 8535 C C . LEU E 5 340 ? 90.261 163.270 99.553 1.00 44.35 390 LEU A C 1
ATOM 8536 O O . LEU E 5 340 ? 90.568 164.331 100.101 1.00 44.35 390 LEU A O 1
ATOM 8541 N N . SER E 5 341 ? 91.155 162.473 99.015 1.00 42.92 391 SER A N 1
ATOM 8542 C CA . SER E 5 341 ? 92.585 162.722 99.088 1.00 42.92 391 SER A CA 1
ATOM 8543 C C . SER E 5 341 ? 93.083 163.338 97.794 1.00 42.92 391 SER A C 1
ATOM 8544 O O . SER E 5 341 ? 92.716 162.867 96.711 1.00 42.92 391 SER A O 1
ATOM 8547 N N . PRO E 5 342 ? 93.917 164.375 97.846 1.00 40.98 392 PRO A N 1
ATOM 8548 C CA . PRO E 5 342 ? 94.508 164.930 96.622 1.00 40.98 392 PRO A CA 1
ATOM 8549 C C . PRO E 5 342 ? 95.817 164.287 96.186 1.00 40.98 392 PRO A C 1
ATOM 8550 O O . PRO E 5 342 ? 96.430 164.784 95.240 1.00 40.98 392 PRO A O 1
ATOM 8554 N N . ALA E 5 343 ? 96.271 163.223 96.845 1.00 40.13 393 ALA A N 1
ATOM 8555 C CA . ALA E 5 343 ? 97.555 162.620 96.515 1.00 40.13 393 ALA A CA 1
ATOM 8556 C C . ALA E 5 343 ? 97.509 161.098 96.569 1.00 40.13 393 ALA A C 1
ATOM 8557 O O . ALA E 5 343 ? 98.311 160.481 97.276 1.00 40.13 393 ALA A O 1
ATOM 8559 N N . PHE E 5 344 ? 96.579 160.474 95.855 1.00 39.94 394 PHE A N 1
ATOM 8560 C CA . PHE E 5 344 ? 96.455 159.025 95.903 1.00 39.94 394 PHE A CA 1
ATOM 8561 C C . PHE E 5 344 ? 97.493 158.348 95.007 1.00 39.94 394 PHE A C 1
ATOM 8562 O O . PHE E 5 344 ? 98.280 158.997 94.322 1.00 39.94 394 PHE A O 1
ATOM 8570 N N . HIS E 5 345 ? 97.491 157.017 95.024 1.00 38.99 395 HIS A N 1
ATOM 8571 C CA . HIS E 5 345 ? 98.478 156.224 94.309 1.00 38.99 395 HIS A CA 1
ATOM 8572 C C . HIS E 5 345 ? 97.850 155.451 93.158 1.00 38.99 395 HIS A C 1
ATOM 8573 O O . HIS E 5 345 ? 96.655 155.546 92.881 1.00 38.99 395 HIS A O 1
ATOM 8580 N N . LEU E 5 346 ? 98.672 154.654 92.489 1.00 39.33 396 LEU A N 1
ATOM 8581 C CA . LEU E 5 346 ? 98.263 153.935 91.288 1.00 39.33 396 LEU A CA 1
ATOM 8582 C C . LEU E 5 346 ? 99.205 152.738 91.182 1.00 39.33 396 LEU A C 1
ATOM 8583 O O . LEU E 5 346 ? 100.337 152.880 90.720 1.00 39.33 396 LEU A O 1
ATOM 8588 N N . GLN E 5 347 ? 98.743 151.579 91.631 1.00 42.50 397 GLN A N 1
ATOM 8589 C CA . GLN E 5 347 ? 99.614 150.437 91.854 1.00 42.50 397 GLN A CA 1
ATOM 8590 C C . GLN E 5 347 ? 99.393 149.337 90.828 1.00 42.50 397 GLN A C 1
ATOM 8591 O O . GLN E 5 347 ? 98.334 149.215 90.212 1.00 42.50 397 GLN A O 1
ATOM 8597 N N . LEU E 5 348 ? 100.422 148.519 90.672 1.00 49.22 398 LEU A N 1
ATOM 8598 C CA . LEU E 5 348 ? 100.452 147.497 89.640 1.00 49.22 398 LEU A CA 1
ATOM 8599 C C . LEU E 5 348 ? 99.696 146.273 90.130 1.00 49.22 398 LEU A C 1
ATOM 8600 O O . LEU E 5 348 ? 99.989 145.745 91.205 1.00 49.22 398 LEU A O 1
ATOM 8605 N N . GLU E 5 349 ? 98.741 145.825 89.324 1.00 56.94 399 GLU A N 1
ATOM 8606 C CA . GLU E 5 349 ? 97.942 144.651 89.638 1.00 56.94 399 GLU A CA 1
ATOM 8607 C C . GLU E 5 349 ? 98.665 143.402 89.159 1.00 56.94 399 GLU A C 1
ATOM 8608 O O . GLU E 5 349 ? 99.364 143.420 88.148 1.00 56.94 399 GLU A O 1
ATOM 8614 N N . GLU E 5 350 ? 98.486 142.309 89.882 1.00 60.95 400 GLU A N 1
ATOM 8615 C CA . GLU E 5 350 ? 99.160 141.053 89.548 1.00 60.95 400 GLU A CA 1
ATOM 8616 C C . GLU E 5 350 ? 100.640 141.261 89.227 1.00 60.95 400 GLU A C 1
ATOM 8617 O O . GLU E 5 350 ? 101.051 141.218 88.065 1.00 60.95 400 GLU A O 1
ATOM 8623 N N . SER E 5 351 ? 101.434 141.482 90.267 1.00 59.43 401 SER A N 1
ATOM 8624 C CA . SER E 5 351 ? 102.865 141.705 90.113 1.00 59.43 401 SER A CA 1
ATOM 8625 C C . SER E 5 351 ? 103.548 140.600 89.326 1.00 59.43 401 SER A C 1
ATOM 8626 O O . SER E 5 351 ? 102.981 139.534 89.105 1.00 59.43 401 SER A O 1
ATOM 8629 N N . THR E 5 352 ? 104.778 140.865 88.908 1.00 60.62 402 THR A N 1
ATOM 8630 C CA . THR E 5 352 ? 105.551 139.897 88.150 1.00 60.62 402 THR A CA 1
ATOM 8631 C C . THR E 5 352 ? 106.292 138.969 89.101 1.00 60.62 402 THR A C 1
ATOM 8632 O O . THR E 5 352 ? 105.764 137.942 89.518 1.00 60.62 402 THR A O 1
ATOM 8636 N N . GLY E 5 353 ? 107.516 139.336 89.450 1.00 59.70 403 GLY A N 1
ATOM 8637 C CA . GLY E 5 353 ? 108.304 138.524 90.351 1.00 59.70 403 GLY A CA 1
ATOM 8638 C C . GLY E 5 353 ? 109.196 139.354 91.245 1.00 59.70 403 GLY A C 1
ATOM 8639 O O . GLY E 5 353 ? 109.142 139.241 92.465 1.00 59.70 403 GLY A O 1
ATOM 8640 N N . SER E 5 354 ? 110.020 140.194 90.631 1.00 54.68 404 SER A N 1
ATOM 8641 C CA . SER E 5 354 ? 110.936 141.040 91.377 1.00 54.68 404 SER A CA 1
ATOM 8642 C C . SER E 5 354 ? 110.447 142.474 91.431 1.00 54.68 404 SER A C 1
ATOM 8643 O O . SER E 5 354 ? 109.499 142.841 90.746 1.00 54.68 404 SER A O 1
ATOM 8646 N N . ARG E 5 355 ? 111.110 143.279 92.250 1.00 48.45 405 ARG A N 1
ATOM 8647 C CA . ARG E 5 355 ? 110.761 144.681 92.399 1.00 48.45 405 ARG A CA 1
ATOM 8648 C C . ARG E 5 355 ? 111.395 145.499 91.286 1.00 48.45 405 ARG A C 1
ATOM 8649 O O . ARG E 5 355 ? 110.898 146.560 90.928 1.00 48.45 405 ARG A O 1
ATOM 8657 N N . GLU E 5 356 ? 112.493 144.993 90.738 1.00 53.79 406 GLU A N 1
ATOM 8658 C CA . GLU E 5 356 ? 113.199 145.681 89.666 1.00 53.79 406 GLU A CA 1
ATOM 8659 C C . GLU E 5 356 ? 112.446 145.588 88.346 1.00 53.79 406 GLU A C 1
ATOM 8660 O O . GLU E 5 356 ? 112.561 146.466 87.498 1.00 53.79 406 GLU A O 1
ATOM 8666 N N . GLN E 5 357 ? 111.678 144.519 88.175 1.00 52.98 407 GLN A N 1
ATOM 8667 C CA . GLN E 5 357 ? 110.900 144.324 86.960 1.00 52.98 407 GLN A CA 1
ATOM 8668 C C . GLN E 5 357 ? 109.699 145.254 86.958 1.00 52.98 407 GLN A C 1
ATOM 8669 O O . GLN E 5 357 ? 109.325 145.802 85.928 1.00 52.98 407 GLN A O 1
ATOM 8675 N N . ASP E 5 358 ? 109.098 145.419 88.129 1.00 51.16 408 ASP A N 1
ATOM 8676 C CA . ASP E 5 358 ? 107.938 146.288 88.324 1.00 51.16 408 ASP A CA 1
ATOM 8677 C C . ASP E 5 358 ? 108.303 147.759 88.151 1.00 51.16 408 ASP A C 1
ATOM 8678 O O . ASP E 5 358 ? 107.552 148.528 87.539 1.00 51.16 408 ASP A O 1
ATOM 8683 N N . VAL E 5 359 ? 109.442 148.176 88.705 1.00 47.78 409 VAL A N 1
ATOM 8684 C CA . VAL E 5 359 ? 109.862 149.564 88.551 1.00 47.78 409 VAL A CA 1
ATOM 8685 C C . VAL E 5 359 ? 110.160 149.875 87.090 1.00 47.78 409 VAL A C 1
ATOM 8686 O O . VAL E 5 359 ? 109.824 150.960 86.595 1.00 47.78 409 VAL A O 1
ATOM 8690 N N . ARG E 5 360 ? 110.784 148.937 86.371 1.00 49.69 410 ARG A N 1
ATOM 8691 C CA . ARG E 5 360 ? 110.990 149.107 84.938 1.00 49.69 410 ARG A CA 1
ATOM 8692 C C . ARG E 5 360 ? 109.682 149.191 84.163 1.00 49.69 410 ARG A C 1
ATOM 8693 O O . ARG E 5 360 ? 109.607 149.943 83.187 1.00 49.69 410 ARG A O 1
ATOM 8701 N N . LEU E 5 361 ? 108.659 148.432 84.558 1.00 47.84 411 LEU A N 1
ATOM 8702 C CA . LEU E 5 361 ? 107.351 148.580 83.930 1.00 47.84 411 LEU A CA 1
ATOM 8703 C C . LEU E 5 361 ? 106.717 149.938 84.200 1.00 47.84 411 LEU A C 1
ATOM 8704 O O . LEU E 5 361 ? 106.132 150.526 83.288 1.00 47.84 411 LEU A O 1
ATOM 8709 N N . LEU E 5 362 ? 106.799 150.440 85.436 1.00 43.47 412 LEU A N 1
ATOM 8710 C CA . LEU E 5 362 ? 106.133 151.701 85.765 1.00 43.47 412 LEU A CA 1
ATOM 8711 C C . LEU E 5 362 ? 106.824 152.894 85.118 1.00 43.47 412 LEU A C 1
ATOM 8712 O O . LEU E 5 362 ? 106.152 153.831 84.657 1.00 43.47 412 LEU A O 1
ATOM 8717 N N . GLN E 5 363 ? 108.155 152.886 85.073 1.00 45.00 413 GLN A N 1
ATOM 8718 C CA . GLN E 5 363 ? 108.871 153.971 84.422 1.00 45.00 413 GLN A CA 1
ATOM 8719 C C . GLN E 5 363 ? 108.549 154.071 82.941 1.00 45.00 413 GLN A C 1
ATOM 8720 O O . GLN E 5 363 ? 108.590 155.170 82.384 1.00 45.00 413 GLN A O 1
ATOM 8726 N N . GLU E 5 364 ? 108.229 152.956 82.294 1.00 48.43 414 GLU A N 1
ATOM 8727 C CA . GLU E 5 364 ? 107.835 152.999 80.896 1.00 48.43 414 GLU A CA 1
ATOM 8728 C C . GLU E 5 364 ? 106.545 153.778 80.698 1.00 48.43 414 GLU A C 1
ATOM 8729 O O . GLU E 5 364 ? 106.462 154.610 79.788 1.00 48.43 414 GLU A O 1
ATOM 8735 N N . ILE E 5 365 ? 105.548 153.553 81.552 1.00 46.40 415 ILE A N 1
ATOM 8736 C CA . ILE E 5 365 ? 104.319 154.333 81.478 1.00 46.40 415 ILE A CA 1
ATOM 8737 C C . ILE E 5 365 ? 104.585 155.802 81.776 1.00 46.40 415 ILE A C 1
ATOM 8738 O O . ILE E 5 365 ? 104.045 156.679 81.097 1.00 46.40 415 ILE A O 1
ATOM 8743 N N . VAL E 5 366 ? 105.410 156.100 82.781 1.00 45.96 416 VAL A N 1
ATOM 8744 C CA . VAL E 5 366 ? 105.695 157.498 83.105 1.00 45.96 416 VAL A CA 1
ATOM 8745 C C . VAL E 5 366 ? 106.361 158.203 81.925 1.00 45.96 416 VAL A C 1
ATOM 8746 O O . VAL E 5 366 ? 105.966 159.310 81.534 1.00 45.96 416 VAL A O 1
ATOM 8750 N N . ASP E 5 367 ? 107.381 157.571 81.340 1.00 49.90 417 ASP A N 1
ATOM 8751 C CA . ASP E 5 367 ? 108.132 158.192 80.255 1.00 49.90 417 ASP A CA 1
ATOM 8752 C C . ASP E 5 367 ? 107.305 158.299 78.986 1.00 49.90 417 ASP A C 1
ATOM 8753 O O . ASP E 5 367 ? 107.526 159.207 78.180 1.00 49.90 417 ASP A O 1
ATOM 8758 N N . GLN E 5 368 ? 106.343 157.397 78.829 1.00 50.02 418 GLN A N 1
ATOM 8759 C CA . GLN E 5 368 ? 105.464 157.412 77.673 1.00 50.02 418 GLN A CA 1
ATOM 8760 C C . GLN E 5 368 ? 104.449 158.533 77.829 1.00 50.02 418 GLN A C 1
ATOM 8761 O O . GLN E 5 368 ? 104.087 159.182 76.855 1.00 50.02 418 GLN A O 1
ATOM 8767 N N . CYS E 5 369 ? 103.974 158.747 79.053 1.00 48.88 419 CYS A N 1
ATOM 8768 C CA . CYS E 5 369 ? 103.032 159.833 79.309 1.00 48.88 419 CYS A CA 1
ATOM 8769 C C . CYS E 5 369 ? 103.680 161.200 79.184 1.00 48.88 419 CYS A C 1
ATOM 8770 O O . CYS E 5 369 ? 103.037 162.139 78.709 1.00 48.88 419 CYS A O 1
ATOM 8773 N N . MET E 5 370 ? 104.940 161.341 79.569 1.00 50.81 420 MET A N 1
ATOM 8774 C CA . MET E 5 370 ? 105.603 162.639 79.466 1.00 50.81 420 MET A CA 1
ATOM 8775 C C . MET E 5 370 ? 105.707 163.116 78.026 1.00 50.81 420 MET A C 1
ATOM 8776 O O . MET E 5 370 ? 105.964 164.287 77.766 1.00 50.81 420 MET A O 1
ATOM 8781 N N . ASN E 5 371 ? 105.499 162.197 77.094 1.00 52.99 421 ASN A N 1
ATOM 8782 C CA . ASN E 5 371 ? 105.577 162.505 75.670 1.00 52.99 421 ASN A CA 1
ATOM 8783 C C . ASN E 5 371 ? 104.262 163.067 75.140 1.00 52.99 421 ASN A C 1
ATOM 8784 O O . ASN E 5 371 ? 104.189 163.501 73.997 1.00 52.99 421 ASN A O 1
ATOM 8789 N N . ARG E 5 372 ? 103.222 163.047 75.969 1.00 54.17 422 ARG A N 1
ATOM 8790 C CA . ARG E 5 372 ? 101.914 163.557 75.576 1.00 54.17 422 ARG A CA 1
ATOM 8791 C C . ARG E 5 372 ? 101.402 164.637 76.525 1.00 54.17 422 ARG A C 1
ATOM 8792 O O . ARG E 5 372 ? 100.202 164.725 76.776 1.00 54.17 422 ARG A O 1
ATOM 8800 N N . SER E 5 373 ? 102.327 165.441 77.043 1.00 52.84 423 SER A N 1
ATOM 8801 C CA . SER E 5 373 ? 102.042 166.552 77.960 1.00 52.84 423 SER A CA 1
ATOM 8802 C C . SER E 5 373 ? 101.322 166.223 79.272 1.00 52.84 423 SER A C 1
ATOM 8803 O O . SER E 5 373 ? 100.302 166.822 79.593 1.00 52.84 423 SER A O 1
ATOM 8806 N N . ILE E 5 374 ? 101.860 165.275 80.026 1.00 47.60 424 ILE A N 1
ATOM 8807 C CA . ILE E 5 374 ? 101.314 164.909 81.327 1.00 47.60 424 ILE A CA 1
ATOM 8808 C C . ILE E 5 374 ? 102.510 164.498 82.158 1.00 47.60 424 ILE A C 1
ATOM 8809 O O . ILE E 5 374 ? 103.060 163.425 81.963 1.00 47.60 424 ILE A O 1
ATOM 8814 N N . ALA E 5 375 ? 102.915 165.348 83.091 1.00 42.39 425 ALA A N 1
ATOM 8815 C CA . ALA E 5 375 ? 104.104 165.059 83.880 1.00 42.39 425 ALA A CA 1
ATOM 8816 C C . ALA E 5 375 ? 103.759 164.350 85.178 1.00 42.39 425 ALA A C 1
ATOM 8817 O O . ALA E 5 375 ? 103.026 164.878 85.999 1.00 42.39 425 ALA A O 1
ATOM 8819 N N . LEU E 5 376 ? 104.290 163.149 85.356 1.00 40.34 426 LEU A N 1
ATOM 8820 C CA . LEU E 5 376 ? 104.049 162.384 86.568 1.00 40.34 426 LEU A CA 1
ATOM 8821 C C . LEU E 5 376 ? 105.348 161.804 87.084 1.00 40.34 426 LEU A C 1
ATOM 8822 O O . LEU E 5 376 ? 106.353 161.795 86.386 1.00 40.34 426 LEU A O 1
ATOM 8827 N N . THR E 5 377 ? 105.316 161.327 88.319 1.00 39.06 427 THR A N 1
ATOM 8828 C CA . THR E 5 377 ? 106.461 160.689 88.950 1.00 39.06 427 THR A CA 1
ATOM 8829 C C . THR E 5 377 ? 105.977 159.415 89.614 1.00 39.06 427 THR A C 1
ATOM 8830 O O . THR E 5 377 ? 104.779 159.188 89.763 1.00 39.06 427 THR A O 1
ATOM 8834 N N . GLN E 5 378 ? 106.920 158.572 90.002 1.00 38.52 428 GLN A N 1
ATOM 8835 C CA . GLN E 5 378 ? 106.604 157.457 90.871 1.00 38.52 428 GLN A CA 1
ATOM 8836 C C . GLN E 5 378 ? 107.243 157.671 92.233 1.00 38.52 428 GLN A C 1
ATOM 8837 O O . GLN E 5 378 ? 108.252 158.366 92.361 1.00 38.52 428 GLN A O 1
ATOM 8843 N N . ALA E 5 379 ? 106.624 157.086 93.252 1.00 36.10 429 ALA A N 1
ATOM 8844 C CA . ALA E 5 379 ? 107.098 157.242 94.617 1.00 36.10 429 ALA A CA 1
ATOM 8845 C C . ALA E 5 379 ? 108.480 156.625 94.782 1.00 36.10 429 ALA A C 1
ATOM 8846 O O . ALA E 5 379 ? 108.809 155.618 94.155 1.00 36.10 429 ALA A O 1
ATOM 8848 N N . ARG E 5 380 ? 109.296 157.247 95.626 1.00 34.60 430 ARG A N 1
ATOM 8849 C CA . ARG E 5 380 ? 110.691 156.873 95.803 1.00 34.60 430 ARG A CA 1
ATOM 8850 C C . ARG E 5 380 ? 110.963 156.559 97.265 1.00 34.60 430 ARG A C 1
ATOM 8851 O O . ARG E 5 380 ? 110.586 157.332 98.149 1.00 34.60 430 ARG A O 1
ATOM 8859 N N . TYR E 5 381 ? 111.611 155.426 97.512 1.00 34.70 431 TYR A N 1
ATOM 8860 C CA . TYR E 5 381 ? 111.911 154.957 98.854 1.00 34.70 431 TYR A CA 1
ATOM 8861 C C . TYR E 5 381 ? 113.358 154.506 98.931 1.00 34.70 431 TYR A C 1
ATOM 8862 O O . TYR E 5 381 ? 114.003 154.244 97.918 1.00 34.70 431 TYR A O 1
ATOM 8871 N N . LEU E 5 382 ? 113.862 154.440 100.155 1.00 36.62 432 LEU A N 1
ATOM 8872 C CA . LEU E 5 382 ? 115.164 153.856 100.460 1.00 36.62 432 LEU A CA 1
ATOM 8873 C C . LEU E 5 382 ? 114.891 152.411 100.860 1.00 36.62 432 LEU A C 1
ATOM 8874 O O . LEU E 5 382 ? 114.465 152.132 101.975 1.00 36.62 432 LEU A O 1
ATOM 8879 N N . GLU E 5 383 ? 115.158 151.483 99.941 1.00 41.83 433 GLU A N 1
ATOM 8880 C CA . GLU E 5 383 ? 114.634 150.126 100.045 1.00 41.83 433 GLU A CA 1
ATOM 8881 C C . GLU E 5 383 ? 115.123 149.398 101.294 1.00 41.83 433 GLU A C 1
ATOM 8882 O O . GLU E 5 383 ? 114.345 148.743 101.993 1.00 41.83 433 GLU A O 1
ATOM 8888 N N . LYS E 5 384 ? 116.415 149.511 101.585 1.00 42.29 434 LYS A N 1
ATOM 8889 C CA . LYS E 5 384 ? 117.004 148.838 102.742 1.00 42.29 434 LYS A CA 1
ATOM 8890 C C . LYS E 5 384 ? 116.721 149.482 104.098 1.00 42.29 434 LYS A C 1
ATOM 8891 O O . LYS E 5 384 ? 116.776 148.816 105.125 1.00 42.29 434 LYS A O 1
ATOM 8897 N N . GLU E 5 385 ? 116.397 150.772 104.117 1.00 42.26 435 GLU A N 1
ATOM 8898 C CA . GLU E 5 385 ? 116.167 151.496 105.375 1.00 42.26 435 GLU A CA 1
ATOM 8899 C C . GLU E 5 385 ? 114.711 151.825 105.733 1.00 42.26 435 GLU A C 1
ATOM 8900 O O . GLU E 5 385 ? 114.434 152.883 106.267 1.00 42.26 435 GLU A O 1
ATOM 8906 N N . GLU E 5 386 ? 113.803 150.899 105.483 1.00 40.92 436 GLU A N 1
ATOM 8907 C CA . GLU E 5 386 ? 112.369 151.065 105.712 1.00 40.92 436 GLU A CA 1
ATOM 8908 C C . GLU E 5 386 ? 111.945 149.983 106.689 1.00 40.92 436 GLU A C 1
ATOM 8909 O O . GLU E 5 386 ? 112.359 148.832 106.538 1.00 40.92 436 GLU A O 1
ATOM 8915 N N . LYS E 5 387 ? 111.134 150.338 107.683 1.00 42.61 437 LYS A N 1
ATOM 8916 C CA . LYS E 5 387 ? 110.510 149.303 108.498 1.00 42.61 437 LYS A CA 1
ATOM 8917 C C . LYS E 5 387 ? 109.620 148.420 107.637 1.00 42.61 437 LYS A C 1
ATOM 8918 O O . LYS E 5 387 ? 109.781 147.196 107.597 1.00 42.61 437 LYS A O 1
ATOM 8924 N N . CYS E 5 388 ? 108.681 149.035 106.925 1.00 44.05 438 CYS A N 1
ATOM 8925 C CA . CYS E 5 388 ? 107.775 148.344 106.015 1.00 44.05 438 CYS A CA 1
ATOM 8926 C C . CYS E 5 388 ? 107.857 149.050 104.673 1.00 44.05 438 CYS A C 1
ATOM 8927 O O . CYS E 5 388 ? 107.631 150.261 104.592 1.00 44.05 438 CYS A O 1
ATOM 8930 N N . LEU E 5 389 ? 108.178 148.305 103.626 1.00 40.35 439 LEU A N 1
ATOM 8931 C CA . LEU E 5 389 ? 108.442 148.901 102.329 1.00 40.35 439 LEU A CA 1
ATOM 8932 C C . LEU E 5 389 ? 107.190 148.842 101.467 1.00 40.35 439 LEU A C 1
ATOM 8933 O O . LEU E 5 389 ? 106.715 147.742 101.164 1.00 40.35 439 LEU A O 1
ATOM 8938 N N . PRO E 5 390 ? 106.633 149.974 101.054 1.00 38.70 440 PRO A N 1
ATOM 8939 C CA . PRO E 5 390 ? 105.399 149.962 100.268 1.00 38.70 440 PRO A CA 1
ATOM 8940 C C . PRO E 5 390 ? 105.645 149.459 98.857 1.00 38.70 440 PRO A C 1
ATOM 8941 O O . PRO E 5 390 ? 106.788 149.442 98.384 1.00 38.70 440 PRO A O 1
ATOM 8945 N N . PRO E 5 391 ? 104.599 149.032 98.157 1.00 38.61 441 PRO A N 1
ATOM 8946 C CA . PRO E 5 391 ? 104.760 148.552 96.779 1.00 38.61 441 PRO A CA 1
ATOM 8947 C C . PRO E 5 391 ? 105.075 149.692 95.829 1.00 38.61 441 PRO A C 1
ATOM 8948 O O . PRO E 5 391 ? 104.760 150.854 96.120 1.00 38.61 441 PRO A O 1
ATOM 8952 N N . PRO E 5 392 ? 105.696 149.406 94.684 1.00 39.59 442 PRO A N 1
ATOM 8953 C CA . PRO E 5 392 ? 105.934 150.459 93.692 1.00 39.59 442 PRO A CA 1
ATOM 8954 C C . PRO E 5 392 ? 104.632 151.023 93.143 1.00 39.59 442 PRO A C 1
ATOM 8955 O O . PRO E 5 392 ? 103.661 150.300 92.923 1.00 39.59 442 PRO A O 1
ATOM 8959 N N . SER E 5 393 ? 104.628 152.329 92.895 1.00 38.14 443 SER A N 1
ATOM 8960 C CA . SER E 5 393 ? 103.396 153.025 92.555 1.00 38.14 443 SER A CA 1
ATOM 8961 C C . SER E 5 393 ? 103.728 154.300 91.800 1.00 38.14 443 SER A C 1
ATOM 8962 O O . SER E 5 393 ? 104.874 154.734 91.756 1.00 38.14 443 SER A O 1
ATOM 8965 N N . ILE E 5 394 ? 102.695 154.897 91.213 1.00 37.25 444 ILE A N 1
ATOM 8966 C CA . ILE E 5 394 ? 102.770 156.199 90.562 1.00 37.25 444 ILE A CA 1
ATOM 8967 C C . ILE E 5 394 ? 101.900 157.169 91.347 1.00 37.25 444 ILE A C 1
ATOM 8968 O O . ILE E 5 394 ? 100.790 156.822 91.758 1.00 37.25 444 ILE A O 1
ATOM 8973 N N . ARG E 5 395 ? 102.409 158.376 91.566 1.00 37.26 445 ARG A N 1
ATOM 8974 C CA . ARG E 5 395 ? 101.681 159.412 92.284 1.00 37.26 445 ARG A CA 1
ATOM 8975 C C . ARG E 5 395 ? 100.825 160.222 91.322 1.00 37.26 445 ARG A C 1
ATOM 8976 O O . ARG E 5 395 ? 101.314 160.683 90.289 1.00 37.26 445 ARG A O 1
ATOM 8984 N N . VAL E 5 396 ? 99.559 160.416 91.673 1.00 37.05 446 VAL A N 1
ATOM 8985 C CA . VAL E 5 396 ? 98.675 161.339 90.971 1.00 37.05 446 VAL A CA 1
ATOM 8986 C C . VAL E 5 396 ? 98.280 162.412 91.973 1.00 37.05 446 VAL A C 1
ATOM 8987 O O . VAL E 5 396 ? 97.702 162.104 93.020 1.00 37.05 446 VAL A O 1
ATOM 8991 N N . VAL E 5 397 ? 98.593 163.667 91.661 1.00 38.09 447 VAL A N 1
ATOM 8992 C CA . VAL E 5 397 ? 98.423 164.782 92.585 1.00 38.09 447 VAL A CA 1
ATOM 8993 C C . VAL E 5 397 ? 97.529 165.831 91.942 1.00 38.09 447 VAL A C 1
ATOM 8994 O O . VAL E 5 397 ? 97.759 166.242 90.802 1.00 38.09 447 VAL A O 1
ATOM 8998 N N . VAL E 5 398 ? 96.522 166.278 92.684 1.00 40.74 448 VAL A N 1
ATOM 8999 C CA . VAL E 5 398 ? 95.502 167.192 92.186 1.00 40.74 448 VAL A CA 1
ATOM 9000 C C . VAL E 5 398 ? 95.711 168.558 92.821 1.00 40.74 448 VAL A C 1
ATOM 9001 O O . VAL E 5 398 ? 96.045 168.659 94.006 1.00 40.74 448 VAL A O 1
ATOM 9005 N N . THR E 5 399 ? 95.543 169.610 92.022 1.00 42.89 449 THR A N 1
ATOM 9006 C CA . THR E 5 399 ? 95.630 170.986 92.485 1.00 42.89 449 THR A CA 1
ATOM 9007 C C . THR E 5 399 ? 94.474 171.779 91.894 1.00 42.89 449 THR A C 1
ATOM 9008 O O . THR E 5 399 ? 93.900 171.405 90.873 1.00 42.89 449 THR A O 1
ATOM 9012 N N . VAL E 5 400 ? 94.138 172.893 92.552 1.00 43.56 450 VAL A N 1
ATOM 9013 C CA . VAL E 5 400 ? 93.015 173.727 92.120 1.00 43.56 450 VAL A CA 1
ATOM 9014 C C . VAL E 5 400 ? 93.263 174.438 90.802 1.00 43.56 450 VAL A C 1
ATOM 9015 O O . VAL E 5 400 ? 92.334 175.040 90.254 1.00 43.56 450 VAL A O 1
ATOM 9019 N N . GLU E 5 401 ? 94.482 174.392 90.277 1.00 47.19 451 GLU A N 1
ATOM 9020 C CA . GLU E 5 401 ? 94.818 175.048 89.022 1.00 47.19 451 GLU A CA 1
ATOM 9021 C C . GLU E 5 401 ? 94.548 174.189 87.796 1.00 47.19 451 GLU A C 1
ATOM 9022 O O . GLU E 5 401 ? 94.846 174.628 86.682 1.00 47.19 451 GLU A O 1
ATOM 9028 N N . GLN E 5 402 ? 94.009 172.987 87.963 1.00 45.65 452 GLN A N 1
ATOM 9029 C CA . GLN E 5 402 ? 93.758 172.094 86.843 1.00 45.65 452 GLN A CA 1
ATOM 9030 C C . GLN E 5 402 ? 92.301 172.188 86.414 1.00 45.65 452 GLN A C 1
ATOM 9031 O O . GLN E 5 402 ? 91.394 172.060 87.239 1.00 45.65 452 GLN A O 1
ATOM 9037 N N . THR E 5 403 ? 92.085 172.416 85.125 1.00 50.71 453 THR A N 1
ATOM 9038 C CA . THR E 5 403 ? 90.753 172.521 84.556 1.00 50.71 453 THR A CA 1
ATOM 9039 C C . THR E 5 403 ? 90.128 171.130 84.447 1.00 50.71 453 THR A C 1
ATOM 9040 O O . THR E 5 403 ? 90.819 170.113 84.430 1.00 50.71 453 THR A O 1
ATOM 9044 N N . GLU E 5 404 ? 88.795 171.090 84.399 1.00 54.41 454 GLU A N 1
ATOM 9045 C CA . GLU E 5 404 ? 88.088 169.821 84.266 1.00 54.41 454 GLU A CA 1
ATOM 9046 C C . GLU E 5 404 ? 88.452 169.105 82.972 1.00 54.41 454 GLU A C 1
ATOM 9047 O O . GLU E 5 404 ? 88.604 167.876 82.963 1.00 54.41 454 GLU A O 1
ATOM 9053 N N . GLU E 5 405 ? 88.601 169.854 81.878 1.00 54.93 455 GLU A N 1
ATOM 9054 C CA . GLU E 5 405 ? 88.969 169.271 80.595 1.00 54.93 455 GLU A CA 1
ATOM 9055 C C . GLU E 5 405 ? 90.319 168.570 80.643 1.00 54.93 455 GLU A C 1
ATOM 9056 O O . GLU E 5 405 ? 90.436 167.433 80.176 1.00 54.93 455 GLU A O 1
ATOM 9062 N N . GLU E 5 406 ? 91.340 169.206 81.212 1.00 52.63 456 GLU A N 1
ATOM 9063 C CA . GLU E 5 406 ? 92.632 168.545 81.321 1.00 52.63 456 GLU A CA 1
ATOM 9064 C C . GLU E 5 406 ? 92.656 167.473 82.403 1.00 52.63 456 GLU A C 1
ATOM 9065 O O . GLU E 5 406 ? 93.428 166.518 82.286 1.00 52.63 456 GLU A O 1
ATOM 9071 N N . LEU E 5 407 ? 91.788 167.569 83.411 1.00 51.01 457 LEU A N 1
ATOM 9072 C CA . LEU E 5 407 ? 91.612 166.462 84.345 1.00 51.01 457 LEU A CA 1
ATOM 9073 C C . LEU E 5 407 ? 91.084 165.206 83.670 1.00 51.01 457 LEU A C 1
ATOM 9074 O O . LEU E 5 407 ? 91.541 164.108 83.993 1.00 51.01 457 LEU A O 1
ATOM 9079 N N . GLU E 5 408 ? 90.110 165.327 82.770 1.00 54.47 458 GLU A N 1
ATOM 9080 C CA . GLU E 5 408 ? 89.642 164.136 82.070 1.00 54.47 458 GLU A CA 1
ATOM 9081 C C . GLU E 5 408 ? 90.596 163.697 80.965 1.00 54.47 458 GLU A C 1
ATOM 9082 O O . GLU E 5 408 ? 90.701 162.494 80.681 1.00 54.47 458 GLU A O 1
ATOM 9088 N N . ARG E 5 409 ? 91.344 164.653 80.419 1.00 53.69 459 ARG A N 1
ATOM 9089 C CA . ARG E 5 409 ? 92.341 164.380 79.390 1.00 53.69 459 ARG A CA 1
ATOM 9090 C C . ARG E 5 409 ? 93.457 163.523 79.975 1.00 53.69 459 ARG A C 1
ATOM 9091 O O . ARG E 5 409 ? 93.935 162.603 79.327 1.00 53.69 459 ARG A O 1
ATOM 9099 N N . ALA E 5 410 ? 93.894 163.846 81.187 1.00 50.83 460 ALA A N 1
ATOM 9100 C CA . ALA E 5 410 ? 94.903 163.036 81.855 1.00 50.83 460 ALA A CA 1
ATOM 9101 C C . ALA E 5 410 ? 94.443 161.607 82.096 1.00 50.83 460 ALA A C 1
ATOM 9102 O O . ALA E 5 410 ? 95.220 160.666 81.892 1.00 50.83 460 ALA A O 1
ATOM 9104 N N . ALA E 5 411 ? 93.198 161.426 82.533 1.00 52.37 461 ALA A N 1
ATOM 9105 C CA . ALA E 5 411 ? 92.669 160.097 82.796 1.00 52.37 461 ALA A CA 1
ATOM 9106 C C . ALA E 5 411 ? 92.544 159.257 81.540 1.00 52.37 461 ALA A C 1
ATOM 9107 O O . ALA E 5 411 ? 92.849 158.063 81.583 1.00 52.37 461 ALA A O 1
ATOM 9109 N N . SER E 5 412 ? 92.099 159.840 80.430 1.00 53.29 462 SER A N 1
ATOM 9110 C CA . SER E 5 412 ? 92.085 159.100 79.173 1.00 53.29 462 SER A CA 1
ATOM 9111 C C . SER E 5 412 ? 93.480 158.715 78.694 1.00 53.29 462 SER A C 1
ATOM 9112 O O . SER E 5 412 ? 93.687 157.570 78.262 1.00 53.29 462 SER A O 1
ATOM 9115 N N . THR E 5 413 ? 94.440 159.634 78.780 1.00 52.02 463 THR A N 1
ATOM 9116 C CA . THR E 5 413 ? 95.801 159.356 78.346 1.00 52.02 463 THR A CA 1
ATOM 9117 C C . THR E 5 413 ? 96.462 158.269 79.179 1.00 52.02 463 THR A C 1
ATOM 9118 O O . THR E 5 413 ? 97.166 157.422 78.624 1.00 52.02 463 THR A O 1
ATOM 9122 N N . ILE E 5 414 ? 96.261 158.268 80.497 1.00 51.38 464 ILE A N 1
ATOM 9123 C CA . ILE E 5 414 ? 96.875 157.217 81.305 1.00 51.38 464 ILE A CA 1
ATOM 9124 C C . ILE E 5 414 ? 96.322 155.847 80.930 1.00 51.38 464 ILE A C 1
ATOM 9125 O O . ILE E 5 414 ? 97.079 154.876 80.834 1.00 51.38 464 ILE A O 1
ATOM 9130 N N . LYS E 5 415 ? 95.012 155.744 80.710 1.00 53.89 465 LYS A N 1
ATOM 9131 C CA . LYS E 5 415 ? 94.413 154.481 80.291 1.00 53.89 465 LYS A CA 1
ATOM 9132 C C . LYS E 5 415 ? 94.988 154.006 78.964 1.00 53.89 465 LYS A C 1
ATOM 9133 O O . LYS E 5 415 ? 95.350 152.828 78.822 1.00 53.89 465 LYS A O 1
ATOM 9139 N N . GLU E 5 416 ? 95.099 154.914 77.991 1.00 54.76 466 GLU A N 1
ATOM 9140 C CA . GLU E 5 416 ? 95.584 154.528 76.669 1.00 54.76 466 GLU A CA 1
ATOM 9141 C C . GLU E 5 416 ? 96.962 153.885 76.738 1.00 54.76 466 GLU A C 1
ATOM 9142 O O . GLU E 5 416 ? 97.203 152.852 76.106 1.00 54.76 466 GLU A O 1
ATOM 9148 N N . VAL E 5 417 ? 97.888 154.480 77.497 1.00 51.90 467 VAL A N 1
ATOM 9149 C CA . VAL E 5 417 ? 99.259 153.983 77.526 1.00 51.90 467 VAL A CA 1
ATOM 9150 C C . VAL E 5 417 ? 99.462 152.888 78.559 1.00 51.90 467 VAL A C 1
ATOM 9151 O O . VAL E 5 417 ? 100.477 152.184 78.500 1.00 51.90 467 VAL A O 1
ATOM 9155 N N . ALA E 5 418 ? 98.544 152.721 79.508 1.00 54.15 468 ALA A N 1
ATOM 9156 C CA . ALA E 5 418 ? 98.629 151.602 80.432 1.00 54.15 468 ALA A CA 1
ATOM 9157 C C . ALA E 5 418 ? 98.004 150.333 79.883 1.00 54.15 468 ALA A C 1
ATOM 9158 O O . ALA E 5 418 ? 98.288 149.250 80.400 1.00 54.15 468 ALA A O 1
ATOM 9160 N N . GLN E 5 419 ? 97.164 150.434 78.858 1.00 57.26 469 GLN A N 1
ATOM 9161 C CA . GLN E 5 419 ? 96.646 149.233 78.222 1.00 57.26 469 GLN A CA 1
ATOM 9162 C C . GLN E 5 419 ? 97.490 148.762 77.046 1.00 57.26 469 GLN A C 1
ATOM 9163 O O . GLN E 5 419 ? 97.161 147.739 76.442 1.00 57.26 469 GLN A O 1
ATOM 9169 N N . ALA E 5 420 ? 98.573 149.462 76.716 1.00 57.27 470 ALA A N 1
ATOM 9170 C CA . ALA E 5 420 ? 99.492 149.043 75.667 1.00 57.27 470 ALA A CA 1
ATOM 9171 C C . ALA E 5 420 ? 100.889 148.745 76.197 1.00 57.27 470 ALA A C 1
ATOM 9172 O O . ALA E 5 420 ? 101.796 148.477 75.405 1.00 57.27 470 ALA A O 1
ATOM 9174 N N . VAL E 5 421 ? 101.088 148.792 77.511 1.00 55.81 471 VAL A N 1
ATOM 9175 C CA . VAL E 5 421 ? 102.357 148.400 78.111 1.00 55.81 471 VAL A CA 1
ATOM 9176 C C . VAL E 5 421 ? 102.110 147.163 78.962 1.00 55.81 471 VAL A C 1
ATOM 9177 O O . VAL E 5 421 ? 102.976 146.291 79.082 1.00 55.81 471 VAL A O 1
ATOM 9181 N N . LEU E 5 422 ? 100.911 147.060 79.524 1.00 55.96 472 LEU A N 1
ATOM 9182 C CA . LEU E 5 422 ? 100.550 145.960 80.406 1.00 55.96 472 LEU A CA 1
ATOM 9183 C C . LEU E 5 422 ? 99.782 144.858 79.696 1.00 55.96 472 LEU A C 1
ATOM 9184 O O . LEU E 5 422 ? 99.361 143.899 80.347 1.00 55.96 472 LEU A O 1
ATOM 9189 N N . LEU E 5 423 ? 99.585 144.971 78.388 1.00 61.89 473 LEU A N 1
ATOM 9190 C CA . LEU E 5 423 ? 98.892 143.941 77.629 1.00 61.89 473 LEU A CA 1
ATOM 9191 C C . LEU E 5 423 ? 99.834 142.772 77.371 1.00 61.89 473 LEU A C 1
ATOM 9192 O O . LEU E 5 423 ? 101.008 142.813 77.745 1.00 61.89 473 LEU A O 1
#

InterPro domains:
  IPR004839 Aminotransferase, class I/classII, large domain [PF00155] (99-464)
  IPR015421 Pyridoxal phosphate-dependent transferase, major domain [G3DSA:3.40.640.10] (114-359)
  IPR015422 Pyridoxal phosphate-dependent transferase, small domain [G3DSA:3.90.1150.10] (93-463)
  IPR015424 Pyridoxal phosphate-dependent transferase [SSF53383] (58-469)
  IPR050087 8-amino-7-oxononanoate synthase class-II [PTHR13693] (23-467)

Foldseek 3Di:
DDDADPLGFDFDDDWDFDFDDFDPVLLVVQVVQVVVLVVVLVVVVVCCPPHDPPVLDDDDDPVCPPPDDDDDVVVCSCVVRPCQQQVVQPDWDWDFFDDQWTKTFDWDDDPRNSDIDGPPDIDGTFGEFAAQAALNQGDCDDDLNVQLVVQCVPPNFFADDFCPPPQVDVLQVVLFVVVCVLQVFDTKHWFAADLCVQQFCLLLPAADQEEEEEEPQDDPSNVNNVVVNHYHYDYFYHLDLVGVLVVLVVCQPQDDDPVSDHGPAYEYEDEQARQQQAAGHSVSSVLSSCVVSVHAYAYEYAPFAQQAAQLRNGNCNNRPHDSQSHAKYKYFCVRHQNAGIMMIGHHPVVVVSCCPRTPRNHPHRGHTSSRSSSNVVSSCVSVPVPVDVSNNLSNVLLQVVLQVLVVLVVVLQWRWGYISRGQKIKTWDFHSVCLSVVSVQSVVLSYRWAWDAPVVDPNRGTTIIGGTYSPHDPVSSVSSSVSVSVVCVVVVRNRHDPD/DPDVVVVVVVVVPDPVVVVVVVVVVVVVVVVVPDDDDDDDD/DDPCPPDNDQDPLQCPLVDPPVLVVVVVVLVVQLVVLVPDPPDDQLVSLLVSLLVVLVVCCCQAPADWDDPDDGPVHCPRRQAGSVCPHVHRDPDDPSLVSQQVVSVVSLVVSCVRNVNDPVSVVSNVVSSVSNNVCSDSVCNQDDPVCPSGD/DVVVVVVVVVVVCVVVVVVPPDPVVVVVVVVVVVVVVVVVVVCVVVVD/DDDPVNVVVVVVPDDDDDPDDDDDPLDPDPPDWDWDDDPAQWTAINRFTFGEQAAQQFAHLQPDPLLVVLLVVLCVPPNWFQPDQCVPNQDDPLQVVLFVLVCVLLVADTKHWFQAQLQPLLQQLLLPAAADEEEEEEQLADDSNVNSCVVHNYHYDYFYHADVVGVVVVLVVVVVVCVVPVVSNVPYAYEYEDEAQRQQFAEGHDDVVVLVVCVVSVHAYEYEYAQQQQADALLRSGDCRNVVHDPLSHAKYKYACCRNLNAGIIMMGHYCVSPVSCCPRGPSNRPHRGHTSSRSSSSVVSSVVSRVDSCSSVLSQVLQLVLVVLLPPAPQWDWTHDSRGQKTWIAGPPDDPDLSVRSVLVVVLQVVVSVVRYHWDKDDDDQVPRPDDHHTTTIGGHHSPDDPVVSNVSSVSSSVSSVVSVD

B-factor: mean 39.17, std 11.44, range [20.0, 110.86]

Sequence (1164 aa):
IHHVTQNGGLYKRPFNEAFEETPMLVAVLTYVGYGVLTLFGYLRDFLRYWRIEKCHHATEREEQKDFVSLYQDFENFYTRNLYMRIRDNWNRPICSVPGARVDIMERQSHDYNWSFKYTGNIIKGVINMGSYNYLGFARNTGSCQEAAAKVLEEYGAGVCSTRQEIGNLDKHEELEELVARFLGVEAAMAYGMGFATNSMNIPALVGKGCLILSDELNHASLVLGARLSGATIRIFKHNNMQSLEKLLKDAIVYGQPRTRRPWKKILILVEGIYSMEGSIVRLPEVIALKKKYKAYLYLDEAHSIGALGPTGRGVVEYFGLDPEDVDVMMGTFTKSFGASGGYIGGKKELIDYLRTHSHSAVYATSLSPPVVEQIITSMKCIMGQDGTSLGKECVQQLAENTRYFRRRLKEMGFIIYGNEDSPVVPLMLYMPAKIGAFGREMLKRNIGVVVVGFPATPIIESRARFCLSAAHTKEILDTALKEIDEVGDLLQLKYSRHRWVLVEMVQALYEAPAYHLILEGILILWIIRLLFSKTYKLQEMNVGTAHSEVNPNTRVMNSRGIWLSYVLAIGLLHIVLLSIPFVSVPVVWTLTNLIHNMGMYIFLHTVKGTPFETPDQGKARLLTHWEQMDYGVQFTASRKFLTITPIVLYFLTSFYTKYDQIHFVLNTVSLMSVLIPKLPQLHGVRIFGINKYAWKQMSWFYYQYLLVTALYMLEPWERTVFNSMLVSIVGMALYTGYVFMDLTVKEKEELIEEWQPEPLVPPVPKDHPALNYNIVSGPPSHKTVVNGKECINFASFNFLGLLDNPRVKAAALASLKKYGVGTCGPRGFYGTFDVHLDLEDRLAKFMKTEEAIIYSYGFATIASAIPAYSKRGDIVFVDRAACFAIQKGLQASRSDIKLFKHNDMADLERLLKEQEIEDQKNPRKARVTRRFIVVEGLYMNTGTICPLPELVKLKYKYKARIFLEESLSFGVLGEHGRGVTEHYGINIDDIDLISANMENALASIGGFCCGRSFVIDHQRLSGQGYCFSASLPPLLAAAAIEALNIMEENPGIFAVLKEKCGQIHKALQGISGLKVVGESLSPAFHLQLEESTGSREQDVRLLQEIVDQCMNRSIALTQARYLEKEEKCLPPPSIRVVVTVEQTEEELERAASTIKEVAQAVLL

Nearest PDB structures (foldseek):
  7k0k-assembly1_B  TM=9.909E-01  e=2.691E-94  Homo sapiens
  7yjo-assembly1_B  TM=9.785E-01  e=8.178E-63  Arabidopsis thaliana
  7yjk-assembly1_F  TM=9.768E-01  e=8.278E-61  Arabidopsis thaliana
  7yjm-assembly1_B  TM=9.734E-01  e=8.770E-61  Arabidopsis thaliana
  8iak-assembly1_B  TM=9.683E-01  e=2.208E-60  Saccharomyces cerevisiae

CATH classification: 3.40.640.10